Protein AF-0000000066988665 (afdb_homodimer)

Secondary structure (DSSP, 8-state):
-EEEEEEEE-SEEEEEE-TTS--SS------------------------S-----------------TT---SS------------GGG----SS--BPPTT--TTSPPP---PSP-SSS-SS---HHHHHHHHHHHTT----------HHHHHHHHH-EEEEEE-SSS-HHHHHHHHHHHHTTS--EEEEEEE-SS--GGGTTSHHHHHHHHHHHHHH-EEEP---HHHHHIIIIIIIIIIIHHHHTT----SHHHHHHHHHHHHHHHHHHHHHHHHHHHH--TT-EEEEESGGGTTHHHHHHHH-TT-EEEEE--SPPPPHHHHTTSTTHHHHHHHHTTSSEEEESSHHHHHHHHHHHHHHH-PEEETTEEE-SS-EEEEEE------HHHHHHHHTSHHHHHHHHHHHHHTTT-EEEEEEEESSTTTTHHHHHHHHHHHHHH-GGGTTTEEEEEEEE-BSS--HHHHHHHHHHHHHHHHH-BTTB-SEEEE-S---HHHHHHHHHH-SEEEE--SSBS--HHHHHHHHH-BSSSSS-BS-EEEEETTBGGGGTTTT-SEEE-TT-HHHHHHHHHHHHHS-HHHH-/-EEEEEEEE-SEEEEEE-TTS--SS------------------------------------------TT---SS------------GGG----SS---PPTT--TTSPPP---PSP-SSS-SS---HHHHHHHHHHHTT----------HHHHHHHHH-EEEEEE-SSS-HHHHHHHHHHHHTTS--EEEEEEE-SS--GGGTTSHHHHHHHHHHHHHH-EEEP---HHHHHIIIIIIIIIIIHHHHTT----SHHHHHHHHHHHHHHHHHHHHHHHHHHHH--TT-EEEEESGGGTTHHHHHHHH-TT-EEEEE--SPPPPHHHHTTSTTHHHHHHHHTTSSEEEESSHHHHHHHHHHHHHHH-PEEETTEEE-SS-EEEEEE------HHHHHHHHTSHHHHHHHHHHHHHTTT-EEEEEEEESSTTTTHHHHHHHHHHHHHH-GGGTTTEEEEEEEE--SS--HHHHHHHHHHHHHHHHH-BTTB-SEEEE-S---HHHHHHHHHH-SEEEE--SSBS--HHHHHHHHH-BSSSSS-BS-EEEEETTBGGGGTTTT-SEEE-TT-HHHHHHHHHHHHHS-HHHH-

Organism: NCBI:txid100816

Structure (mmCIF, N/CA/C/O backbone):
data_AF-0000000066988665-model_v1
#
loop_
_entity.id
_entity.type
_entity.pdbx_description
1 polymer 'Trehalose synthase complex regulatory subunit TSL1'
#
loop_
_atom_site.group_PDB
_atom_site.id
_atom_site.type_symbol
_atom_site.label_atom_id
_atom_site.label_alt_id
_atom_site.label_comp_id
_atom_site.label_asym_id
_atom_site.label_entity_id
_atom_site.label_seq_id
_atom_site.pdbx_PDB_ins_code
_atom_site.Cartn_x
_atom_site.Cartn_y
_atom_site.Cartn_z
_atom_site.occupancy
_atom_site.B_iso_or_equiv
_atom_site.auth_seq_id
_atom_site.auth_comp_id
_atom_site.auth_asym_id
_atom_site.auth_atom_id
_atom_site.pdbx_PDB_model_num
ATOM 1 N N . MET A 1 1 ? -21.172 39.656 3.131 1 86.25 1 MET A N 1
ATOM 2 C CA . MET A 1 1 ? -20.703 38.375 2.625 1 86.25 1 MET A CA 1
ATOM 3 C C . MET A 1 1 ? -19.594 37.812 3.508 1 86.25 1 MET A C 1
ATOM 5 O O . MET A 1 1 ? -18.594 38.469 3.762 1 86.25 1 MET A O 1
ATOM 9 N N . THR A 1 2 ? -19.844 36.656 4.16 1 93.69 2 THR A N 1
ATOM 10 C CA . THR A 1 2 ? -18.875 36.031 5.047 1 93.69 2 THR A CA 1
ATOM 11 C C . THR A 1 2 ? -18.375 34.719 4.461 1 93.69 2 THR A C 1
ATOM 13 O O . THR A 1 2 ? -19.141 34 3.824 1 93.69 2 THR A O 1
ATOM 16 N N . VAL A 1 3 ? -17.125 34.531 4.539 1 97.31 3 VAL A N 1
ATOM 17 C CA . VAL A 1 3 ? -16.531 33.25 4.121 1 97.31 3 VAL A CA 1
ATOM 18 C C . VAL A 1 3 ? -16.391 32.312 5.332 1 97.31 3 VAL A C 1
ATOM 20 O O . VAL A 1 3 ? -15.727 32.688 6.312 1 97.31 3 VAL A O 1
ATOM 23 N N . PHE A 1 4 ? -17.016 31.156 5.273 1 98.44 4 PHE A N 1
ATOM 24 C CA . PHE A 1 4 ? -16.828 30.141 6.293 1 98.44 4 PHE A CA 1
ATOM 25 C C . PHE A 1 4 ? -15.625 29.266 5.973 1 98.44 4 PHE A C 1
ATOM 27 O O . PHE A 1 4 ? -15.523 28.703 4.875 1 98.44 4 PHE A O 1
ATOM 34 N N . ILE A 1 5 ? -14.688 29.125 6.867 1 98.38 5 ILE A N 1
ATOM 35 C CA . ILE A 1 5 ? -13.547 28.219 6.742 1 98.38 5 ILE A CA 1
ATOM 36 C C . ILE A 1 5 ? -13.688 27.078 7.738 1 98.38 5 ILE A C 1
ATOM 38 O O . ILE A 1 5 ? -13.445 27.25 8.938 1 98.38 5 ILE A O 1
ATOM 42 N N . ALA A 1 6 ? -14.047 25.953 7.211 1 98.75 6 ALA A N 1
ATOM 43 C CA . ALA A 1 6 ? -14.258 24.781 8.07 1 98.75 6 ALA A CA 1
ATOM 44 C C . ALA A 1 6 ? -13.016 23.906 8.109 1 98.75 6 ALA A C 1
ATOM 46 O O . ALA A 1 6 ? -12.516 23.469 7.066 1 98.75 6 ALA A O 1
ATOM 47 N N . SER A 1 7 ? -12.492 23.641 9.219 1 97.88 7 SER A N 1
ATOM 48 C CA . SER A 1 7 ? -11.383 22.734 9.508 1 97.88 7 SER A CA 1
ATOM 49 C C . SER A 1 7 ? -11.617 21.984 10.82 1 97.88 7 SER A C 1
ATOM 51 O O . SER A 1 7 ? -12.32 22.469 11.703 1 97.88 7 SER A O 1
ATOM 53 N N . LEU A 1 8 ? -11.039 20.797 10.898 1 97.38 8 LEU A N 1
ATOM 54 C CA . LEU A 1 8 ? -11.344 19.969 12.055 1 97.38 8 LEU A CA 1
ATOM 55 C C . LEU A 1 8 ? -11.102 20.719 13.352 1 97.38 8 LEU A C 1
ATOM 57 O O . LEU A 1 8 ? -11.93 20.688 14.266 1 97.38 8 LEU A O 1
ATOM 61 N N . PHE A 1 9 ? -9.984 21.422 13.406 1 95.81 9 PHE A N 1
ATOM 62 C CA . PHE A 1 9 ? -9.625 22.141 14.617 1 95.81 9 PHE A CA 1
ATOM 63 C C . PHE A 1 9 ? -9.68 23.656 14.383 1 95.81 9 PHE A C 1
ATOM 65 O O . PHE A 1 9 ? -9.25 24.141 13.336 1 95.81 9 PHE A O 1
ATOM 72 N N . LEU A 1 10 ? -10.211 24.328 15.375 1 96.69 10 LEU A N 1
ATOM 73 C CA . LEU A 1 10 ? -10.148 25.781 15.375 1 96.69 10 LEU A CA 1
ATOM 74 C C . LEU A 1 10 ? -8.719 26.266 15.617 1 96.69 10 LEU A C 1
ATOM 76 O O . LEU A 1 10 ? -7.918 25.562 16.234 1 96.69 10 LEU A O 1
ATOM 80 N N . PRO A 1 11 ? -8.422 27.422 15.109 1 94.31 11 PRO A N 1
ATOM 81 C CA . PRO A 1 11 ? -7.09 28 15.352 1 94.31 11 PRO A CA 1
ATOM 82 C C . PRO A 1 11 ? -6.816 28.266 16.828 1 94.31 11 PRO A C 1
ATOM 84 O O . PRO A 1 11 ? -5.66 28.406 17.234 1 94.31 11 PRO A O 1
ATOM 87 N N . LYS A 1 12 ? -7.867 28.375 17.641 1 94.75 12 LYS A N 1
ATOM 88 C CA . LYS A 1 12 ? -7.719 28.641 19.078 1 94.75 12 LYS A CA 1
ATOM 89 C C . LYS A 1 12 ? -8.422 27.562 19.906 1 94.75 12 LYS A C 1
ATOM 91 O O . LYS A 1 12 ? -9.258 26.828 19.391 1 94.75 12 LYS A O 1
ATOM 96 N N . THR A 1 13 ? -7.945 27.453 21.141 1 94.12 13 THR A N 1
ATOM 97 C CA . THR A 1 13 ? -8.523 26.531 22.109 1 94.12 13 THR A CA 1
ATOM 98 C C . THR A 1 13 ? -8.578 27.156 23.5 1 94.12 13 THR A C 1
ATOM 100 O O . THR A 1 13 ? -8.477 28.375 23.625 1 94.12 13 THR A O 1
ATOM 103 N N . ILE A 1 14 ? -8.938 26.344 24.516 1 94.25 14 ILE A N 1
ATOM 104 C CA . ILE A 1 14 ? -9.172 26.875 25.859 1 94.25 14 ILE A CA 1
ATOM 105 C C . ILE A 1 14 ? -8.117 26.344 26.812 1 94.25 14 ILE A C 1
ATOM 107 O O . ILE A 1 14 ? -7.766 25.172 26.781 1 94.25 14 ILE A O 1
ATOM 111 N N . HIS A 1 15 ? -7.613 27.188 27.578 1 92.75 15 HIS A N 1
ATOM 112 C CA . HIS A 1 15 ? -6.758 26.859 28.703 1 92.75 15 HIS A CA 1
ATOM 113 C C . HIS A 1 15 ? -7.469 27.109 30.031 1 92.75 15 HIS A C 1
ATOM 115 O O . HIS A 1 15 ? -7.887 28.234 30.312 1 92.75 15 HIS A O 1
ATOM 121 N N . PHE A 1 16 ? -7.621 26.094 30.875 1 92.81 16 PHE A N 1
ATOM 122 C CA . PHE A 1 16 ? -8.266 26.234 32.156 1 92.81 16 PHE A CA 1
ATOM 123 C C . PHE A 1 16 ? -7.227 26.422 33.281 1 92.81 16 PHE A C 1
ATOM 125 O O . PHE A 1 16 ? -6.199 25.734 33.281 1 92.81 16 PHE A O 1
ATOM 132 N N . THR A 1 17 ? -7.461 27.312 34.062 1 89.94 17 THR A N 1
ATOM 133 C CA . THR A 1 17 ? -6.633 27.516 35.25 1 89.94 17 THR A CA 1
ATOM 134 C C . THR A 1 17 ? -7.207 26.75 36.438 1 89.94 17 THR A C 1
ATOM 136 O O . THR A 1 17 ? -8.242 27.125 37 1 89.94 17 THR A O 1
ATOM 139 N N . LEU A 1 18 ? -6.664 25.672 36.875 1 83.06 18 LEU A N 1
ATOM 140 C CA . LEU A 1 18 ? -7.191 24.812 37.938 1 83.06 18 LEU A CA 1
ATOM 141 C C . LEU A 1 18 ? -6.633 25.234 39.281 1 83.06 18 LEU A C 1
ATOM 143 O O . LEU A 1 18 ? -5.516 25.766 39.375 1 83.06 18 LEU A O 1
ATOM 147 N N . PRO A 1 19 ? -7.598 25.109 40.438 1 69.06 19 PRO A N 1
ATOM 148 C CA . PRO A 1 19 ? -7.141 25.422 41.781 1 69.06 19 PRO A CA 1
ATOM 149 C C . PRO A 1 19 ? -6 24.531 42.25 1 69.06 19 PRO A C 1
ATOM 151 O O . PRO A 1 19 ? -5.988 23.328 41.938 1 69.06 19 PRO A O 1
ATOM 154 N N . GLY A 1 20 ? -4.836 25.125 42.938 1 56.03 20 GLY A N 1
ATOM 155 C CA . GLY A 1 20 ? -3.658 24.484 43.469 1 56.03 20 GLY A CA 1
ATOM 156 C C . GLY A 1 20 ? -2.5 24.406 42.5 1 56.03 20 GLY A C 1
ATOM 157 O O . GLY A 1 20 ? -1.466 23.797 42.812 1 56.03 20 GLY A O 1
ATOM 158 N N . THR A 1 21 ? -2.922 24.484 41.344 1 47.75 21 THR A N 1
ATOM 159 C CA . THR A 1 21 ? -1.759 24.547 40.469 1 47.75 21 THR A CA 1
ATOM 160 C C . THR A 1 21 ? -0.977 25.844 40.656 1 47.75 21 THR A C 1
ATOM 162 O O . THR A 1 21 ? -1.513 26.938 40.469 1 47.75 21 THR A O 1
ATOM 165 N N . PRO A 1 22 ? 0.001 25.969 41.656 1 39.56 22 PRO A N 1
ATOM 166 C CA . PRO A 1 22 ? 0.721 27.219 41.938 1 39.56 22 PRO A CA 1
ATOM 167 C C . PRO A 1 22 ? 0.863 28.109 40.688 1 39.56 22 PRO A C 1
ATOM 169 O O . PRO A 1 22 ? 0.991 27.594 39.562 1 39.56 22 PRO A O 1
ATOM 172 N N . PRO A 1 23 ? 0.175 29.312 40.906 1 34.97 23 PRO A N 1
ATOM 173 C CA . PRO A 1 23 ? 0.442 30.234 39.781 1 34.97 23 PRO A CA 1
ATOM 174 C C . PRO A 1 23 ? 1.88 30.141 39.281 1 34.97 23 PRO A C 1
ATOM 176 O O . PRO A 1 23 ? 2.816 30.078 40.094 1 34.97 23 PRO A O 1
ATOM 179 N N . ARG A 1 24 ? 2.141 29.578 38.312 1 34.78 24 ARG A N 1
ATOM 180 C CA . ARG A 1 24 ? 3.523 29.391 37.906 1 34.78 24 ARG A CA 1
ATOM 181 C C . ARG A 1 24 ? 4.301 30.703 37.969 1 34.78 24 ARG A C 1
ATOM 183 O O . ARG A 1 24 ? 5.43 30.797 37.5 1 34.78 24 ARG A O 1
ATOM 190 N N . GLY A 1 25 ? 3.527 31.922 38.25 1 29.92 25 GLY A N 1
ATOM 191 C CA . GLY A 1 25 ? 4.344 33.125 38.156 1 29.92 25 GLY A CA 1
ATOM 192 C C . GLY A 1 25 ? 5.355 33.25 39.281 1 29.92 25 GLY A C 1
ATOM 193 O O . GLY A 1 25 ? 6.523 33.562 39.031 1 29.92 25 GLY A O 1
ATOM 194 N N . SER A 1 26 ? 4.836 33.656 40.531 1 26.56 26 SER A N 1
ATOM 195 C CA . SER A 1 26 ? 5.566 34.469 41.5 1 26.56 26 SER A CA 1
ATOM 196 C C . SER A 1 26 ? 6.625 33.656 42.219 1 26.56 26 SER A C 1
ATOM 198 O O . SER A 1 26 ? 6.324 32.969 43.219 1 26.56 26 SER A O 1
ATOM 200 N N . LEU A 1 27 ? 7.297 32.812 41.594 1 26.33 27 LEU A N 1
ATOM 201 C CA . LEU A 1 27 ? 8.438 32.406 42.406 1 26.33 27 LEU A CA 1
ATOM 202 C C . LEU A 1 27 ? 9.133 33.625 43.031 1 26.33 27 LEU A C 1
ATOM 204 O O . LEU A 1 27 ? 9.625 34.5 42.281 1 26.33 27 LEU A O 1
ATOM 208 N N . SER A 1 28 ? 8.617 34.156 44.188 1 23.98 28 SER A N 1
ATOM 209 C CA . SER A 1 28 ? 9.32 35.062 45.125 1 23.98 28 SER A CA 1
ATOM 210 C C . SER A 1 28 ? 10.789 34.656 45.25 1 23.98 28 SER A C 1
ATOM 212 O O . SER A 1 28 ? 11.102 33.469 45.375 1 23.98 28 SER A O 1
ATOM 214 N N . GLU A 1 29 ? 11.664 35.469 44.75 1 23.88 29 GLU A N 1
ATOM 215 C CA . GLU A 1 29 ? 13.094 35.469 45.031 1 23.88 29 GLU A CA 1
ATOM 216 C C . GLU A 1 29 ? 13.367 35.312 46.531 1 23.88 29 GLU A C 1
ATOM 218 O O . GLU A 1 29 ? 13.18 36.25 47.281 1 23.88 29 GLU A O 1
ATOM 223 N N . LYS A 1 30 ? 12.844 34.188 47.188 1 27.2 30 LYS A N 1
ATOM 224 C CA . LYS A 1 30 ? 13.328 34.125 48.562 1 27.2 30 LYS A CA 1
ATOM 225 C C . LYS A 1 30 ? 14.781 34.594 48.656 1 27.2 30 LYS A C 1
ATOM 227 O O . LYS A 1 30 ? 15.664 33.969 48.031 1 27.2 30 LYS A O 1
ATOM 232 N N . LYS A 1 31 ? 14.938 35.906 48.938 1 24.86 31 LYS A N 1
ATOM 233 C CA . LYS A 1 31 ? 16.188 36.5 49.406 1 24.86 31 LYS A CA 1
ATOM 234 C C . LYS A 1 31 ? 16.812 35.656 50.531 1 24.86 31 LYS A C 1
ATOM 236 O O . LYS A 1 31 ? 16.203 35.469 51.594 1 24.86 31 LYS A O 1
ATOM 241 N N . GLN A 1 32 ? 17.453 34.562 50.156 1 25.77 32 GLN A N 1
ATOM 242 C CA . GLN A 1 32 ? 18.188 33.781 51.125 1 25.77 32 GLN A CA 1
ATOM 243 C C . GLN A 1 32 ? 18.922 34.688 52.125 1 25.77 32 GLN A C 1
ATOM 245 O O . GLN A 1 32 ? 19.625 35.625 51.719 1 25.77 32 GLN A O 1
ATOM 250 N N . PRO A 1 33 ? 18.312 34.906 53.281 1 24.8 33 PRO A N 1
ATOM 251 C CA . PRO A 1 33 ? 18.859 35.75 54.344 1 24.8 33 PRO A CA 1
ATOM 252 C C . PRO A 1 33 ? 20.359 35.562 54.562 1 24.8 33 PRO A C 1
ATOM 254 O O . PRO A 1 33 ? 20.906 34.5 54.188 1 24.8 33 PRO A O 1
ATOM 257 N N . PRO A 1 34 ? 21.094 36.688 54.719 1 23.12 34 PRO A N 1
ATOM 258 C CA . PRO A 1 34 ? 22.547 36.656 54.844 1 23.12 34 PRO A CA 1
ATOM 259 C C . PRO A 1 34 ? 23.016 35.719 55.969 1 23.12 34 PRO A C 1
ATOM 261 O O . PRO A 1 34 ? 22.578 35.875 57.125 1 23.12 34 PRO A O 1
ATOM 264 N N . VAL A 1 35 ? 22.734 34.438 55.812 1 26.5 35 VAL A N 1
ATOM 265 C CA . VAL A 1 35 ? 23.109 33.5 56.844 1 26.5 35 VAL A CA 1
ATOM 266 C C . VAL A 1 35 ? 24.422 33.938 57.5 1 26.5 35 VAL A C 1
ATOM 268 O O . VAL A 1 35 ? 25.422 34.156 56.812 1 26.5 35 VAL A O 1
ATOM 271 N N . GLY A 1 36 ? 24.188 34.594 58.656 1 21 36 GLY A N 1
ATOM 272 C CA . GLY A 1 36 ? 25.156 35.125 59.594 1 21 36 GLY A CA 1
ATOM 273 C C . GLY A 1 36 ? 26.328 34.188 59.844 1 21 36 GLY A C 1
ATOM 274 O O . GLY A 1 36 ? 26.25 33 59.562 1 21 36 GLY A O 1
ATOM 275 N N . LYS A 1 37 ? 27.453 34.844 60.156 1 24.47 37 LYS A N 1
ATOM 276 C CA . LYS A 1 37 ? 28.828 34.406 60.344 1 24.47 37 LYS A CA 1
ATOM 277 C C . LYS A 1 37 ? 28.953 33.344 61.406 1 24.47 37 LYS A C 1
ATOM 279 O O . LYS A 1 37 ? 29.312 33.656 62.562 1 24.47 37 LYS A O 1
ATOM 284 N N . PRO A 1 38 ? 27.969 32.312 61.344 1 22.62 38 PRO A N 1
ATOM 285 C CA . PRO A 1 38 ? 28.016 31.688 62.688 1 22.62 38 PRO A CA 1
ATOM 286 C C . PRO A 1 38 ? 29.453 31.453 63.156 1 22.62 38 PRO A C 1
ATOM 288 O O . PRO A 1 38 ? 30.375 31.344 62.344 1 22.62 38 PRO A O 1
ATOM 291 N N . ALA A 1 39 ? 29.531 31.578 64.5 1 23.05 39 ALA A N 1
ATOM 292 C CA . ALA A 1 39 ? 30.594 31.719 65.5 1 23.05 39 ALA A CA 1
ATOM 293 C C . ALA A 1 39 ? 31.531 30.516 65.438 1 23.05 39 ALA A C 1
ATOM 295 O O . ALA A 1 39 ? 31.141 29.422 65.062 1 23.05 39 ALA A O 1
ATOM 296 N N . PRO A 1 40 ? 32.719 30.797 65.938 1 21.88 40 PRO A N 1
ATOM 297 C CA . PRO A 1 40 ? 34 30.078 65.875 1 21.88 40 PRO A CA 1
ATOM 298 C C . PRO A 1 40 ? 33.938 28.719 66.562 1 21.88 40 PRO A C 1
ATOM 300 O O . PRO A 1 40 ? 33.562 28.609 67.688 1 21.88 40 PRO A O 1
ATOM 303 N N . LEU A 1 41 ? 33.156 27.812 65.875 1 23.55 41 LEU A N 1
ATOM 304 C CA . LEU A 1 41 ? 33 26.5 66.438 1 23.55 41 LEU A CA 1
ATOM 305 C C . LEU A 1 41 ? 34.312 26.047 67.125 1 23.55 41 LEU A C 1
ATOM 307 O O . LEU A 1 41 ? 35.375 26.078 66.5 1 23.55 41 LEU A O 1
ATOM 311 N N . GLU A 1 42 ? 34.156 26.156 68.375 1 20.78 42 GLU A N 1
ATOM 312 C CA . GLU A 1 42 ? 35.156 25.844 69.438 1 20.78 42 GLU A CA 1
ATOM 313 C C . GLU A 1 42 ? 35.844 24.516 69.125 1 20.78 42 GLU A C 1
ATOM 315 O O . GLU A 1 42 ? 35.25 23.594 68.562 1 20.78 42 GLU A O 1
ATOM 320 N N . ARG A 1 43 ? 37.125 24.453 69.438 1 21.89 43 ARG A N 1
ATOM 321 C CA . ARG A 1 43 ? 38.375 23.75 69.188 1 21.89 43 ARG A CA 1
ATOM 322 C C . ARG A 1 43 ? 38.312 22.328 69.75 1 21.89 43 ARG A C 1
ATOM 324 O O . ARG A 1 43 ? 39.312 21.828 70.25 1 21.89 43 ARG A O 1
ATOM 331 N N . GLN A 1 44 ? 37 21.734 69.875 1 22.3 44 GLN A N 1
ATOM 332 C CA . GLN A 1 44 ? 37.188 20.688 70.875 1 22.3 44 GLN A CA 1
ATOM 333 C C . GLN A 1 44 ? 38.438 19.844 70.5 1 22.3 44 GLN A C 1
ATOM 335 O O . GLN A 1 44 ? 38.75 19.672 69.312 1 22.3 44 GLN A O 1
ATOM 340 N N . PRO A 1 45 ? 39 19.141 71.562 1 21.16 45 PRO A N 1
ATOM 341 C CA . PRO A 1 45 ? 40.344 18.641 71.875 1 21.16 45 PRO A CA 1
ATOM 342 C C . PRO A 1 45 ? 40.781 17.484 71 1 21.16 45 PRO A C 1
ATOM 344 O O . PRO A 1 45 ? 39.938 16.828 70.375 1 21.16 45 PRO A O 1
ATOM 347 N N . SER A 1 46 ? 42.094 17.188 70.875 1 21.19 46 SER A N 1
ATOM 348 C CA . SER A 1 46 ? 43.156 16.672 70.062 1 21.19 46 SER A CA 1
ATOM 349 C C . SER A 1 46 ? 43.125 15.148 70 1 21.19 46 SER A C 1
ATOM 351 O O . SER A 1 46 ? 44.031 14.531 69.438 1 21.19 46 SER A O 1
ATOM 353 N N . LEU A 1 47 ? 42.219 14.391 70.562 1 20.23 47 LEU A N 1
ATOM 354 C CA . LEU A 1 47 ? 42.938 13.227 71.062 1 20.23 47 LEU A CA 1
ATOM 355 C C . LEU A 1 47 ? 43.688 12.539 69.938 1 20.23 47 LEU A C 1
ATOM 357 O O . LEU A 1 47 ? 44.875 12.227 70.062 1 20.23 47 LEU A O 1
ATOM 361 N N . PHE A 1 48 ? 43.562 11.062 69.625 1 23.62 48 PHE A N 1
ATOM 362 C CA . PHE A 1 48 ? 44.844 10.422 69.25 1 23.62 48 PHE A CA 1
ATOM 363 C C . PHE A 1 48 ? 45.375 11 67.938 1 23.62 48 PHE A C 1
ATOM 365 O O . PHE A 1 48 ? 44.688 11.742 67.25 1 23.62 48 PHE A O 1
ATOM 372 N N . GLU A 1 49 ? 46.094 10.234 67.125 1 21.06 49 GLU A N 1
ATOM 373 C CA . GLU A 1 49 ? 47.094 9.391 66.5 1 21.06 49 GLU A CA 1
ATOM 374 C C . GLU A 1 49 ? 46.875 9.312 65 1 21.06 49 GLU A C 1
ATOM 376 O O . GLU A 1 49 ? 47.812 9.336 64.188 1 21.06 49 GLU A O 1
ATOM 381 N N . PRO A 1 50 ? 45.969 8.344 64.5 1 23.03 50 PRO A N 1
ATOM 382 C CA . PRO A 1 50 ? 46.219 7.852 63.125 1 23.03 50 PRO A CA 1
ATOM 383 C C . PRO A 1 50 ? 46.094 8.953 62.062 1 23.03 50 PRO A C 1
ATOM 385 O O . PRO A 1 50 ? 45.094 9.688 62.062 1 23.03 50 PRO A O 1
ATOM 388 N N . LYS A 1 51 ? 47.156 9.359 61.406 1 21.89 51 LYS A N 1
ATOM 389 C CA . LYS A 1 51 ? 47.562 10.617 60.812 1 21.89 51 LYS A CA 1
ATOM 390 C C . LYS A 1 51 ? 46.625 10.984 59.656 1 21.89 51 LYS A C 1
ATOM 392 O O . LYS A 1 51 ? 46.062 10.102 59 1 21.89 51 LYS A O 1
ATOM 397 N N . ASN A 1 52 ? 46.312 12.219 59.438 1 21.88 52 ASN A N 1
ATOM 398 C CA . ASN A 1 52 ? 45.469 13.195 58.75 1 21.88 52 ASN A CA 1
ATOM 399 C C . ASN A 1 52 ? 45.781 13.195 57.25 1 21.88 52 ASN A C 1
ATOM 401 O O . ASN A 1 52 ? 46.406 14.133 56.719 1 21.88 52 ASN A O 1
ATOM 405 N N . ILE A 1 53 ? 46.188 12 56.594 1 24.3 53 ILE A N 1
ATOM 406 C CA . ILE A 1 53 ? 46.812 12.289 55.312 1 24.3 53 ILE A CA 1
ATOM 407 C C . ILE A 1 53 ? 45.844 13.047 54.406 1 24.3 53 ILE A C 1
ATOM 409 O O . ILE A 1 53 ? 44.719 12.57 54.156 1 24.3 53 ILE A O 1
ATOM 413 N N . THR A 1 54 ? 45.906 14.352 54.375 1 24.06 54 THR A N 1
ATOM 414 C CA . THR A 1 54 ? 45.031 15.367 53.781 1 24.06 54 THR A CA 1
ATOM 415 C C . THR A 1 54 ? 44.906 15.133 52.281 1 24.06 54 THR A C 1
ATOM 417 O O . THR A 1 54 ? 45.875 15.203 51.531 1 24.06 54 THR A O 1
ATOM 420 N N . PRO A 1 55 ? 44 14.172 51.938 1 23.38 55 PRO A N 1
ATOM 421 C CA . PRO A 1 55 ? 43.875 13.734 50.531 1 23.38 55 PRO A CA 1
ATOM 422 C C . PRO A 1 55 ? 43.844 14.898 49.562 1 23.38 55 PRO A C 1
ATOM 424 O O . PRO A 1 55 ? 43.438 16 49.938 1 23.38 55 PRO A O 1
ATOM 427 N N . PRO A 1 56 ? 44.625 14.766 48.406 1 23.38 56 PRO A N 1
ATOM 428 C CA . PRO A 1 56 ? 44.844 15.859 47.469 1 23.38 56 PRO A CA 1
ATOM 429 C C . PRO A 1 56 ? 43.531 16.484 46.969 1 23.38 56 PRO A C 1
ATOM 431 O O . PRO A 1 56 ? 42.5 15.82 47 1 23.38 56 PRO A O 1
ATOM 434 N N . GLN A 1 57 ? 43.344 17.766 47.219 1 23.05 57 GLN A N 1
ATOM 435 C CA . GLN A 1 57 ? 42.25 18.703 46.875 1 23.05 57 GLN A CA 1
ATOM 436 C C . GLN A 1 57 ? 41.875 18.625 45.406 1 23.05 57 GLN A C 1
ATOM 438 O O . GLN A 1 57 ? 42.656 19.047 44.562 1 23.05 57 GLN A O 1
ATOM 443 N N . THR A 1 58 ? 41.438 17.375 45 1 22.41 58 THR A N 1
ATOM 444 C CA . THR A 1 58 ? 41.125 17.328 43.562 1 22.41 58 THR A CA 1
ATOM 445 C C . THR A 1 58 ? 40.188 18.453 43.156 1 22.41 58 THR A C 1
ATOM 447 O O . THR A 1 58 ? 39.125 18.641 43.781 1 22.41 58 THR A O 1
ATOM 450 N N . PRO A 1 59 ? 40.719 19.516 42.531 1 23.02 59 PRO A N 1
ATOM 451 C CA . PRO A 1 59 ? 40.031 20.766 42.156 1 23.02 59 PRO A CA 1
ATOM 452 C C . PRO A 1 59 ? 38.75 20.516 41.344 1 23.02 59 PRO A C 1
ATOM 454 O O . PRO A 1 59 ? 38.844 20.062 40.219 1 23.02 59 PRO A O 1
ATOM 457 N N . THR A 1 60 ? 37.875 19.609 41.781 1 23.17 60 THR A N 1
ATOM 458 C CA . THR A 1 60 ? 36.906 19.188 40.812 1 23.17 60 THR A CA 1
ATOM 459 C C . THR A 1 60 ? 35.938 20.328 40.438 1 23.17 60 THR A C 1
ATOM 461 O O . THR A 1 60 ? 35 20.609 41.188 1 23.17 60 THR A O 1
ATOM 464 N N . GLU A 1 61 ? 36.438 21.578 40.188 1 22.97 61 GLU A N 1
ATOM 465 C CA . GLU A 1 61 ? 35.438 22.625 39.938 1 22.97 61 GLU A CA 1
ATOM 466 C C . GLU A 1 61 ? 34.469 22.188 38.844 1 22.97 61 GLU A C 1
ATOM 468 O O . GLU A 1 61 ? 34.844 21.812 37.75 1 22.97 61 GLU A O 1
ATOM 473 N N . GLU A 1 62 ? 33.375 21.625 39.25 1 24.83 62 GLU A N 1
ATOM 474 C CA . GLU A 1 62 ? 32.25 21.141 38.5 1 24.83 62 GLU A CA 1
ATOM 475 C C . GLU A 1 62 ? 31.688 22.234 37.594 1 24.83 62 GLU A C 1
ATOM 477 O O . GLU A 1 62 ? 31.141 23.219 38.062 1 24.83 62 GLU A O 1
ATOM 482 N N . ARG A 1 63 ? 32.438 22.609 36.469 1 25.47 63 ARG A N 1
ATOM 483 C CA . ARG A 1 63 ? 31.875 23.562 35.531 1 25.47 63 ARG A CA 1
ATOM 484 C C . ARG A 1 63 ? 30.438 23.219 35.188 1 25.47 63 ARG A C 1
ATOM 486 O O . ARG A 1 63 ? 30.125 22.078 34.812 1 25.47 63 ARG A O 1
ATOM 493 N N . LYS A 1 64 ? 29.578 23.969 35.75 1 25.81 64 LYS A N 1
ATOM 494 C CA . LYS A 1 64 ? 28.141 23.984 35.469 1 25.81 64 LYS A CA 1
ATOM 495 C C . LYS A 1 64 ? 27.891 23.906 33.969 1 25.81 64 LYS A C 1
ATOM 497 O O . LYS A 1 64 ? 28.172 24.859 33.219 1 25.81 64 LYS A O 1
ATOM 502 N N . ARG A 1 65 ? 28.219 22.75 33.406 1 28.2 65 ARG A N 1
ATOM 503 C CA . ARG A 1 65 ? 27.891 22.547 32 1 28.2 65 ARG A CA 1
ATOM 504 C C . ARG A 1 65 ? 26.438 22.906 31.719 1 28.2 65 ARG A C 1
ATOM 506 O O . ARG A 1 65 ? 25.531 22.219 32.188 1 28.2 65 ARG A O 1
ATOM 513 N N . SER A 1 66 ? 26.219 24.188 31.781 1 27.86 66 SER A N 1
ATOM 514 C CA . SER A 1 66 ? 24.922 24.734 31.375 1 27.86 66 SER A CA 1
ATOM 515 C C . SER A 1 66 ? 24.5 24.219 30.016 1 27.86 66 SER A C 1
ATOM 517 O O . SER A 1 66 ? 23.594 24.766 29.391 1 27.86 66 SER A O 1
ATOM 519 N N . ASP A 1 67 ? 25.484 23.469 29.438 1 29.48 67 ASP A N 1
ATOM 520 C CA . ASP A 1 67 ? 25.25 23.312 28 1 29.48 67 ASP A CA 1
ATOM 521 C C . ASP A 1 67 ? 24.016 22.453 27.719 1 29.48 67 ASP A C 1
ATOM 523 O O . ASP A 1 67 ? 23.953 21.297 28.141 1 29.48 67 ASP A O 1
ATOM 527 N N . PRO A 1 68 ? 22.859 23.188 27.453 1 32.66 68 PRO A N 1
ATOM 528 C CA . PRO A 1 68 ? 21.516 22.609 27.484 1 32.66 68 PRO A CA 1
ATOM 529 C C . PRO A 1 68 ? 21.406 21.312 26.672 1 32.66 68 PRO A C 1
ATOM 531 O O . PRO A 1 68 ? 20.406 20.594 26.781 1 32.66 68 PRO A O 1
ATOM 534 N N . PHE A 1 69 ? 22.188 21.359 25.578 1 35.53 69 PHE A N 1
ATOM 535 C CA . PHE A 1 69 ? 21.984 20.203 24.719 1 35.53 69 PHE A CA 1
ATOM 536 C C . PHE A 1 69 ? 22.844 19.031 25.172 1 35.53 69 PHE A C 1
ATOM 538 O O . PHE A 1 69 ? 23.047 18.078 24.422 1 35.53 69 PHE A O 1
ATOM 545 N N . GLU A 1 70 ? 23.562 19.156 26.359 1 33.59 70 GLU A N 1
ATOM 546 C CA . GLU A 1 70 ? 24.516 18.141 26.75 1 33.59 70 GLU A CA 1
ATOM 547 C C . GLU A 1 70 ? 23.844 16.797 26.984 1 33.59 70 GLU A C 1
ATOM 549 O O . GLU A 1 70 ? 22.797 16.719 27.625 1 33.59 70 GLU A O 1
ATOM 554 N N . ASN A 1 71 ? 24.078 15.906 26.078 1 31.31 71 ASN A N 1
ATOM 555 C CA . ASN A 1 71 ? 23.766 14.477 26.078 1 31.31 71 ASN A CA 1
ATOM 556 C C . ASN A 1 71 ? 24.312 13.797 27.344 1 31.31 71 ASN A C 1
ATOM 558 O O . ASN A 1 71 ? 25.516 13.625 27.484 1 31.31 71 ASN A O 1
ATOM 562 N N . GLU A 1 72 ? 23.969 14.016 28.656 1 28.42 72 GLU A N 1
ATOM 563 C CA . GLU A 1 72 ? 24.625 13.125 29.609 1 28.42 72 GLU A CA 1
ATOM 564 C C . GLU A 1 72 ? 24.594 11.68 29.125 1 28.42 72 GLU A C 1
ATOM 566 O O . GLU A 1 72 ? 23.812 11.328 28.234 1 28.42 72 GLU A O 1
ATOM 571 N N . ASP A 1 73 ? 25.234 10.695 29.781 1 29 73 ASP A N 1
ATOM 572 C CA . ASP A 1 73 ? 24.984 9.281 30.016 1 29 73 ASP A CA 1
ATOM 573 C C . ASP A 1 73 ? 23.5 9.031 30.328 1 29 73 ASP A C 1
ATOM 575 O O . ASP A 1 73 ? 22.875 9.828 31.016 1 29 73 ASP A O 1
ATOM 579 N N . GLY A 1 74 ? 22.406 8.422 30.094 1 29.08 74 GLY A N 1
ATOM 580 C CA . GLY A 1 74 ? 21.016 8.031 30.156 1 29.08 74 GLY A CA 1
ATOM 581 C C . GLY A 1 74 ? 20.062 9.219 30.203 1 29.08 74 GLY A C 1
ATOM 582 O O . GLY A 1 74 ? 18.859 9.047 30.422 1 29.08 74 GLY A O 1
ATOM 583 N N . ALA A 1 75 ? 20.297 10.383 30.688 1 25.14 75 ALA A N 1
ATOM 584 C CA . ALA A 1 75 ? 19.547 11.492 31.281 1 25.14 75 ALA A CA 1
ATOM 585 C C . ALA A 1 75 ? 18.859 12.336 30.203 1 25.14 75 ALA A C 1
ATOM 587 O O . ALA A 1 75 ? 19.516 12.805 29.266 1 25.14 75 ALA A O 1
ATOM 588 N N . ARG A 1 76 ? 17.594 12.219 30.047 1 28.7 76 ARG A N 1
ATOM 589 C CA . ARG A 1 76 ? 16.594 12.984 29.297 1 28.7 76 ARG A CA 1
ATOM 590 C C . ARG A 1 76 ? 16.891 14.477 29.359 1 28.7 76 ARG A C 1
ATOM 592 O O . ARG A 1 76 ? 16.969 15.055 30.438 1 28.7 76 ARG A O 1
ATOM 599 N N . ALA A 1 77 ? 17.828 15 28.656 1 29.67 77 ALA A N 1
ATOM 600 C CA . ALA A 1 77 ? 17.922 16.453 28.734 1 29.67 77 ALA A CA 1
ATOM 601 C C . ALA A 1 77 ? 16.547 17.109 28.703 1 29.67 77 ALA A C 1
ATOM 603 O O . ALA A 1 77 ? 15.828 17 27.703 1 29.67 77 ALA A O 1
ATOM 604 N N . PHE A 1 78 ? 15.938 17.078 29.844 1 28.06 78 PHE A N 1
ATOM 605 C CA . PHE A 1 78 ? 14.742 17.891 29.984 1 28.06 78 PHE A CA 1
ATOM 606 C C . PHE A 1 78 ? 15.023 19.344 29.625 1 28.06 78 PHE A C 1
ATOM 608 O O . PHE A 1 7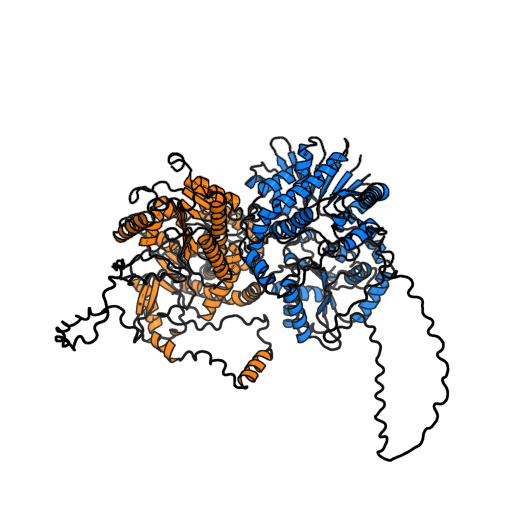8 ? 15.883 19.984 30.234 1 28.06 78 PHE A O 1
ATOM 615 N N . LEU A 1 79 ? 15.156 19.719 28.5 1 29.41 79 LEU A N 1
ATOM 616 C CA . LEU A 1 79 ? 15.047 21.172 28.328 1 29.41 79 LEU A CA 1
ATOM 617 C C . LEU A 1 79 ? 13.938 21.734 29.219 1 29.41 79 LEU A C 1
ATOM 619 O O . LEU A 1 79 ? 12.836 21.188 29.266 1 29.41 79 LEU A O 1
ATOM 623 N N . PRO A 1 80 ? 14.32 22.391 30.281 1 29.19 80 PRO A N 1
ATOM 624 C CA . PRO A 1 80 ? 13.195 22.969 31.016 1 29.19 80 PRO A CA 1
ATOM 625 C C . PRO A 1 80 ? 12.133 23.562 30.109 1 29.19 80 PRO A C 1
ATOM 627 O O . PRO A 1 80 ? 12.445 24.016 29 1 29.19 80 PRO A O 1
ATOM 630 N N . PRO A 1 81 ? 10.93 23.031 30.188 1 31.67 81 PRO A N 1
ATOM 631 C CA . PRO A 1 81 ? 9.867 23.75 29.469 1 31.67 81 PRO A CA 1
ATOM 632 C C . PRO A 1 81 ? 10.047 25.266 29.516 1 31.67 81 PRO A C 1
ATOM 634 O O . PRO A 1 81 ? 10.234 25.844 30.594 1 31.67 81 PRO A O 1
ATOM 637 N N . LEU A 1 82 ? 10.898 25.906 28.688 1 30.8 82 LEU A N 1
ATOM 638 C CA . LEU A 1 82 ? 10.898 27.359 28.75 1 30.8 82 LEU A CA 1
ATOM 639 C C . LEU A 1 82 ? 9.539 27.891 29.219 1 30.8 82 LEU A C 1
ATOM 641 O O . LEU A 1 82 ? 8.508 27.266 28.953 1 30.8 82 LEU A O 1
ATOM 645 N N . ALA A 1 83 ? 9.539 28.766 30.188 1 30.89 83 ALA A N 1
ATOM 646 C CA . ALA A 1 83 ? 8.422 29.547 30.719 1 30.89 83 ALA A CA 1
ATOM 647 C C . ALA A 1 83 ? 7.453 29.953 29.609 1 30.89 83 ALA A C 1
ATOM 649 O O . ALA A 1 83 ? 7.875 30.375 28.531 1 30.89 83 ALA A O 1
ATOM 650 N N . THR A 1 84 ? 6.293 29.344 29.547 1 33.75 84 THR A N 1
ATOM 651 C CA . THR A 1 84 ? 5.156 29.734 28.734 1 33.75 84 THR A CA 1
ATOM 652 C C . THR A 1 84 ? 5.012 31.266 28.703 1 33.75 84 THR A C 1
ATOM 654 O O . THR A 1 84 ? 4.465 31.859 29.625 1 33.75 84 THR A O 1
ATOM 657 N N . GLY A 1 85 ? 6.051 32.062 28.516 1 31.19 85 GLY A N 1
ATOM 658 C CA . GLY A 1 85 ? 5.598 33.438 28.328 1 31.19 85 GLY A CA 1
ATOM 659 C C . GLY A 1 85 ? 4.281 33.531 27.594 1 31.19 85 GLY A C 1
ATOM 660 O O . GLY A 1 85 ? 3.773 32.531 27.078 1 31.19 85 GLY A O 1
ATOM 661 N N . ASN A 1 86 ? 3.633 34.75 27.594 1 33.41 86 ASN A N 1
ATOM 662 C CA . ASN A 1 86 ? 2.359 35.062 26.953 1 33.41 86 ASN A CA 1
ATOM 663 C C . ASN A 1 86 ? 2.268 34.438 25.562 1 33.41 86 ASN A C 1
ATOM 665 O O . ASN A 1 86 ? 2.807 34.969 24.609 1 33.41 86 ASN A O 1
ATOM 669 N N . ARG A 1 87 ? 2.174 33.219 25.438 1 40.31 87 ARG A N 1
ATOM 670 C CA . ARG A 1 87 ? 2.029 32.344 24.281 1 40.31 87 ARG A CA 1
ATOM 671 C C . ARG A 1 87 ? 0.916 32.844 23.359 1 40.31 87 ARG A C 1
ATOM 673 O O . ARG A 1 87 ? 0.474 32.125 22.469 1 40.31 87 ARG A O 1
ATOM 680 N N . ASP A 1 88 ? 0.26 33.781 23.781 1 39.97 88 ASP A N 1
ATOM 681 C CA . ASP A 1 88 ? -0.917 34.156 23 1 39.97 88 ASP A CA 1
ATOM 682 C C . ASP A 1 88 ? -0.56 34.375 21.531 1 39.97 88 ASP A C 1
ATOM 684 O O . ASP A 1 88 ? -1.375 34.125 20.656 1 39.97 88 ASP A O 1
ATOM 688 N N . GLY A 1 89 ? 0.498 35.312 21.266 1 41.38 89 GLY A N 1
ATOM 689 C CA . GLY A 1 89 ? 0.736 35.75 19.906 1 41.38 89 GLY A CA 1
ATOM 690 C C . GLY A 1 89 ? 1.584 34.781 19.094 1 41.38 89 GLY A C 1
ATOM 691 O O . GLY A 1 89 ? 2.162 35.156 18.078 1 41.38 89 GLY A O 1
ATOM 692 N N . LEU A 1 90 ? 2.008 33.656 19.641 1 46.94 90 LEU A N 1
ATOM 693 C CA . LEU A 1 90 ? 3.205 33.031 19.094 1 46.94 90 LEU A CA 1
ATOM 694 C C . LEU A 1 90 ? 2.859 32.188 17.875 1 46.94 90 LEU A C 1
ATOM 696 O O . LEU A 1 90 ? 2.068 31.25 17.984 1 46.94 90 LEU A O 1
ATOM 700 N N . ARG A 1 91 ? 3.049 32.75 16.719 1 55.16 91 ARG A N 1
ATOM 701 C CA . ARG A 1 91 ? 3.062 32.125 15.406 1 55.16 91 ARG A CA 1
ATOM 702 C C . ARG A 1 91 ? 3.938 30.859 15.414 1 55.16 91 ARG A C 1
ATOM 704 O O . ARG A 1 91 ? 4.898 30.781 16.188 1 55.16 91 ARG A O 1
ATOM 711 N N . ALA A 1 92 ? 3.42 29.766 14.984 1 60.19 92 ALA A N 1
ATOM 712 C CA . ALA A 1 92 ? 4.023 28.438 15.016 1 60.19 92 ALA A CA 1
ATOM 713 C C . ALA A 1 92 ? 4.375 27.969 13.609 1 60.19 92 ALA A C 1
ATOM 715 O O . ALA A 1 92 ? 3.881 28.516 12.617 1 60.19 92 ALA A O 1
ATOM 716 N N . PRO A 1 93 ? 5.289 27.094 13.594 1 66.12 93 PRO A N 1
ATOM 717 C CA . PRO A 1 93 ? 5.57 26.453 12.305 1 66.12 93 PRO A CA 1
ATOM 718 C C . PRO A 1 93 ? 4.312 25.922 11.617 1 66.12 93 PRO A C 1
ATOM 720 O O . PRO A 1 93 ? 3.295 25.688 12.281 1 66.12 93 PRO A O 1
ATOM 723 N N . ALA A 1 94 ? 4.418 25.828 10.352 1 60.56 94 ALA A N 1
ATOM 724 C CA . ALA A 1 94 ? 3.291 25.328 9.562 1 60.56 94 ALA A CA 1
ATOM 725 C C . ALA A 1 94 ? 2.891 23.922 10.008 1 60.56 94 ALA A C 1
ATOM 727 O O . ALA A 1 94 ? 1.7 23.609 10.102 1 60.56 94 ALA A O 1
ATOM 728 N N . ASP A 1 95 ? 3.9 23.156 10.195 1 66.94 95 ASP A N 1
ATOM 729 C CA . ASP A 1 95 ? 3.605 21.797 10.641 1 66.94 95 ASP A CA 1
ATOM 730 C C . ASP A 1 95 ? 3.617 21.719 12.164 1 66.94 95 ASP A C 1
ATOM 732 O O . ASP A 1 95 ? 4.547 22.203 12.812 1 66.94 95 ASP A O 1
ATOM 736 N N . ARG A 1 96 ? 2.482 21.281 12.742 1 61.41 96 ARG A N 1
ATOM 737 C CA . ARG A 1 96 ? 2.375 21.219 14.195 1 61.41 96 ARG A CA 1
ATOM 738 C C . ARG A 1 96 ? 2.203 19.781 14.672 1 61.41 96 ARG A C 1
ATOM 740 O O . ARG A 1 96 ? 1.869 18.891 13.883 1 61.41 96 ARG A O 1
ATOM 747 N N . SER A 1 97 ? 2.588 19.547 15.906 1 60.88 97 SER A N 1
ATOM 748 C CA . SER A 1 97 ? 2.408 18.25 16.547 1 60.88 97 SER A CA 1
ATOM 749 C C . SER A 1 97 ? 0.93 17.891 16.688 1 60.88 97 SER A C 1
ATOM 751 O O . SER A 1 97 ? 0.065 18.766 16.547 1 60.88 97 SER A O 1
ATOM 753 N N . SER A 1 98 ? 0.694 16.688 16.594 1 58.62 98 SER A N 1
ATOM 754 C CA . SER A 1 98 ? -0.656 16.188 16.844 1 58.62 98 SER A CA 1
ATOM 755 C C . SER A 1 98 ? -0.702 15.312 18.094 1 58.62 98 SER A C 1
ATOM 757 O O . SER A 1 98 ? -0.763 14.086 17.984 1 58.62 98 SER A O 1
ATOM 759 N N . PRO A 1 99 ? -0.674 16.094 19.281 1 59.62 99 PRO A N 1
ATOM 760 C CA . PRO A 1 99 ? -0.712 15.273 20.5 1 59.62 99 PRO A CA 1
ATOM 761 C C . PRO A 1 99 ? -1.983 14.43 20.594 1 59.62 99 PRO A C 1
ATOM 763 O O . PRO A 1 99 ? -2.943 14.664 19.859 1 59.62 99 PRO A O 1
ATOM 766 N N . THR A 1 100 ? -1.88 13.477 21.453 1 65.88 100 THR A N 1
ATOM 767 C CA . THR A 1 100 ? -3.035 12.625 21.703 1 65.88 100 THR A CA 1
ATOM 768 C C . THR A 1 100 ? -4.219 13.453 22.203 1 65.88 100 THR A C 1
ATOM 770 O O . THR A 1 100 ? -4.07 14.266 23.125 1 65.88 100 THR A O 1
ATOM 773 N N . TRP A 1 101 ? -5.223 13.344 21.594 1 69.25 101 TRP A N 1
ATOM 774 C CA . TRP A 1 101 ? -6.445 14.062 21.953 1 69.25 101 TRP A CA 1
ATOM 775 C C . TRP A 1 101 ? -6.906 13.68 23.359 1 69.25 101 TRP A C 1
ATOM 777 O O . TRP A 1 101 ? -6.949 12.5 23.703 1 69.25 101 TRP A O 1
ATOM 787 N N . GLY A 1 102 ? -7.062 14.688 24.156 1 67.69 102 GLY A N 1
ATOM 788 C CA . GLY A 1 102 ? -7.629 14.5 25.484 1 67.69 102 GLY A CA 1
ATOM 789 C C . GLY A 1 102 ? -6.582 14.219 26.547 1 67.69 102 GLY A C 1
ATOM 790 O O . GLY A 1 102 ? -6.902 13.711 27.625 1 67.69 102 GLY A O 1
ATOM 791 N N . GLY A 1 103 ? -5.359 14.492 26.25 1 68.75 103 GLY A N 1
ATOM 792 C CA . GLY A 1 103 ? -4.34 14.125 27.219 1 68.75 103 GLY A CA 1
ATOM 793 C C . GLY A 1 103 ? -3.734 15.32 27.938 1 68.75 103 GLY A C 1
ATOM 794 O O . GLY A 1 103 ? -2.857 15.164 28.781 1 68.75 103 GLY A O 1
ATOM 795 N N . ARG A 1 104 ? -4.266 16.547 27.797 1 77.44 104 ARG A N 1
ATOM 796 C CA . ARG A 1 104 ? -3.678 17.734 28.391 1 77.44 104 ARG A CA 1
ATOM 797 C C . ARG A 1 104 ? -4.16 17.922 29.828 1 77.44 104 ARG A C 1
ATOM 799 O O . ARG A 1 104 ? -5.355 17.797 30.109 1 77.44 104 ARG A O 1
ATOM 806 N N . PRO A 1 105 ? -3.279 18.281 30.672 1 78 105 PRO A N 1
ATOM 807 C CA . PRO A 1 105 ? -3.658 18.406 32.062 1 78 105 PRO A CA 1
ATOM 808 C C . PRO A 1 105 ? -4.539 19.625 32.344 1 78 105 PRO A C 1
ATOM 810 O O . PRO A 1 105 ? -5.289 19.656 33.312 1 78 105 PRO A O 1
ATOM 813 N N . ASP A 1 106 ? -4.445 20.641 31.5 1 86.44 106 ASP A N 1
ATOM 814 C CA . ASP A 1 106 ? -5.203 21.875 31.719 1 86.44 106 ASP A CA 1
ATOM 815 C C . ASP A 1 106 ? -6.566 21.797 31.031 1 86.44 106 ASP A C 1
ATOM 817 O O . ASP A 1 106 ? -7.266 22.812 30.922 1 86.44 106 ASP A O 1
ATOM 821 N N . GLN A 1 107 ? -6.879 20.672 30.562 1 89.62 107 GLN A N 1
ATOM 822 C CA . GLN A 1 107 ? -8.156 20.453 29.875 1 89.62 107 GLN A CA 1
ATOM 823 C C . GLN A 1 107 ? -8.836 19.188 30.375 1 89.62 107 GLN A C 1
ATOM 825 O O . GLN A 1 107 ? -8.195 18.328 30.984 1 89.62 107 GLN A O 1
ATOM 830 N N . PRO A 1 108 ? -10.141 19.094 30.141 1 88.06 108 PRO A N 1
ATOM 831 C CA . PRO A 1 108 ? -10.844 17.891 30.609 1 88.06 108 PRO A CA 1
ATOM 832 C C . PRO A 1 108 ? -10.352 16.625 29.938 1 88.06 108 PRO A C 1
ATOM 834 O O . PRO A 1 108 ? -9.859 16.672 28.797 1 88.06 108 PRO A O 1
ATOM 837 N N . MET A 1 109 ? -10.555 15.531 30.672 1 86.19 109 MET A N 1
ATOM 838 C CA . MET A 1 109 ? -10.211 14.227 30.125 1 86.19 109 MET A CA 1
ATOM 839 C C . MET A 1 109 ? -11.359 13.68 29.281 1 86.19 109 MET A C 1
ATOM 841 O O . MET A 1 109 ? -12.523 13.906 29.594 1 86.19 109 MET A O 1
ATOM 845 N N . SER A 1 110 ? -10.945 12.969 28.297 1 87.06 110 SER A N 1
ATOM 846 C CA . SER A 1 110 ? -11.938 12.375 27.391 1 87.06 110 SER A CA 1
ATOM 847 C C . SER A 1 110 ? -12.797 11.352 28.125 1 87.06 110 SER A C 1
ATOM 849 O O . SER A 1 110 ? -12.297 10.57 28.938 1 87.06 110 SER A O 1
ATOM 851 N N . ARG A 1 111 ? -14.031 11.305 27.812 1 83.25 111 ARG A N 1
ATOM 852 C CA . ARG A 1 111 ? -14.953 10.32 28.375 1 83.25 111 ARG A CA 1
ATOM 853 C C . ARG A 1 111 ? -15.242 9.211 27.375 1 83.25 111 ARG A C 1
ATOM 855 O O . ARG A 1 111 ? -16.172 8.422 27.562 1 83.25 111 ARG A O 1
ATOM 862 N N . ALA A 1 112 ? -14.516 9.281 26.328 1 80.62 112 ALA A N 1
ATOM 863 C CA . ALA A 1 112 ? -14.688 8.234 25.328 1 80.62 112 ALA A CA 1
ATOM 864 C C . ALA A 1 112 ? -14.203 6.887 25.859 1 80.62 112 ALA A C 1
ATOM 866 O O . ALA A 1 112 ? -13.172 6.812 26.531 1 80.62 112 ALA A O 1
ATOM 867 N N . ASN A 1 113 ? -14.984 5.766 26.094 1 63.44 113 ASN A N 1
ATOM 868 C CA . ASN A 1 113 ? -14.578 4.43 26.516 1 63.44 113 ASN A CA 1
ATOM 869 C C . ASN A 1 113 ? -13.914 3.66 25.375 1 63.44 113 ASN A C 1
ATOM 871 O O . ASN A 1 113 ? -14.594 3.055 24.547 1 63.44 113 ASN A O 1
ATOM 875 N N . SER A 1 114 ? -12.883 4.09 24.891 1 55.97 114 SER A N 1
ATOM 876 C CA . SER A 1 114 ? -12.273 3.498 23.719 1 55.97 114 SER A CA 1
ATOM 877 C C . SER A 1 114 ? -11.273 2.41 24.094 1 55.97 114 SER A C 1
ATOM 879 O O . SER A 1 114 ? -10.688 2.447 25.172 1 55.97 114 SER A O 1
ATOM 881 N N . PRO A 1 115 ? -10.992 1.151 23.344 1 51.03 115 PRO A N 1
ATOM 882 C CA . PRO A 1 115 ? -11.148 0.699 21.969 1 51.03 115 PRO A CA 1
ATOM 883 C C . PRO A 1 115 ? -12.469 -0.026 21.719 1 51.03 115 PRO A C 1
ATOM 885 O O . PRO A 1 115 ? -13.102 -0.493 22.672 1 51.03 115 PRO A O 1
ATOM 888 N N . PRO A 1 116 ? -12.992 0 20.469 1 52.16 116 PRO A N 1
ATOM 889 C CA . PRO A 1 116 ? -14.133 -0.842 20.125 1 52.16 116 PRO A CA 1
ATOM 890 C C . PRO A 1 116 ? -13.938 -2.303 20.516 1 52.16 116 PRO A C 1
ATOM 892 O O . PRO A 1 116 ? -12.797 -2.775 20.609 1 52.16 116 PRO A O 1
ATOM 895 N N . PRO A 1 117 ? -14.977 -2.908 21.172 1 45.75 117 PRO A N 1
ATOM 896 C CA . PRO A 1 117 ? -14.797 -4.32 21.516 1 45.75 117 PRO A CA 1
ATOM 897 C C . PRO A 1 117 ? -14.18 -5.129 20.375 1 45.75 117 PRO A C 1
ATOM 899 O O . PRO A 1 117 ? -14.391 -4.805 19.203 1 45.75 117 PRO A O 1
ATOM 902 N N . PRO A 1 118 ? -13.164 -5.719 20.75 1 43.31 118 PRO A N 1
ATOM 903 C CA . PRO A 1 118 ? -12.5 -6.516 19.703 1 43.31 118 PRO A CA 1
ATOM 904 C C . PRO A 1 118 ? -13.492 -7.262 18.812 1 43.31 118 PRO A C 1
ATOM 906 O O . PRO A 1 118 ? -13.109 -7.754 17.75 1 43.31 118 PRO A O 1
ATOM 909 N N . SER A 1 119 ? -14.531 -7.926 19.453 1 41.41 119 SER A N 1
ATOM 910 C CA . SER A 1 119 ? -15.438 -8.742 18.641 1 41.41 119 SER A CA 1
ATOM 911 C C . SER A 1 119 ? -16.359 -7.875 17.797 1 41.41 119 SER A C 1
ATOM 913 O O . SER A 1 119 ? -16.859 -6.844 18.266 1 41.41 119 SER A O 1
ATOM 915 N N . LEU A 1 120 ? -16.219 -8.055 16.594 1 42.59 120 LEU A N 1
ATOM 916 C CA . LEU A 1 120 ? -17.219 -7.449 15.711 1 42.59 120 LEU A CA 1
ATOM 917 C C . LEU A 1 120 ? -18.594 -7.5 16.344 1 42.59 120 LEU A C 1
ATOM 919 O O . LEU A 1 120 ? -19.562 -6.961 15.789 1 42.59 120 LEU A O 1
ATOM 923 N N . LEU A 1 121 ? -18.938 -8.633 17.094 1 35.88 121 LEU A N 1
ATOM 924 C CA . LEU A 1 121 ? -20.266 -8.859 17.656 1 35.88 121 LEU A CA 1
ATOM 925 C C . LEU A 1 121 ? -20.5 -8.008 18.891 1 35.88 121 LEU A C 1
ATOM 927 O O . LEU A 1 121 ? -19.719 -8.078 19.844 1 35.88 121 LEU A O 1
ATOM 931 N N . GLU A 1 122 ? -21.031 -6.926 18.812 1 37.44 122 GLU A N 1
ATOM 932 C CA . GLU A 1 122 ? -21.484 -6.164 19.969 1 37.44 122 GLU A CA 1
ATOM 933 C C . GLU A 1 122 ? -21.953 -7.086 21.094 1 37.44 122 GLU A C 1
ATOM 935 O O . GLU A 1 122 ? -21.828 -6.754 22.266 1 37.44 122 GLU A O 1
ATOM 940 N N . ASN A 1 123 ? -22.969 -7.996 20.719 1 33.03 123 ASN A N 1
ATOM 941 C CA . ASN A 1 123 ? -23.828 -8.461 21.812 1 33.03 123 ASN A CA 1
ATOM 942 C C . ASN A 1 123 ? -23.109 -9.469 22.703 1 33.03 123 ASN A C 1
ATOM 944 O O . ASN A 1 123 ? -23.688 -9.984 23.656 1 33.03 123 ASN A O 1
ATOM 948 N N . GLY A 1 124 ? -22.422 -10.516 22.125 1 31.94 124 GLY A N 1
ATOM 949 C CA . GLY A 1 124 ? -22.328 -11.664 23.016 1 31.94 124 GLY A CA 1
ATOM 950 C C . GLY A 1 124 ? -21.328 -11.469 24.141 1 31.94 124 GLY A C 1
ATOM 951 O O . GLY A 1 124 ? -20.219 -10.969 23.922 1 31.94 124 GLY A O 1
ATOM 952 N N . ARG A 1 125 ? -21.781 -11.273 25.422 1 33.16 125 ARG A N 1
ATOM 953 C CA . ARG A 1 125 ? -21.125 -11.32 26.719 1 33.16 125 ARG A CA 1
ATOM 954 C C . ARG A 1 125 ? -20.094 -12.445 26.781 1 33.16 125 ARG A C 1
ATOM 956 O O . ARG A 1 125 ? -20.453 -13.617 26.859 1 33.16 125 ARG A O 1
ATOM 963 N N . SER A 1 126 ? -19.094 -12.492 26.047 1 32.31 126 SER A N 1
ATOM 964 C CA . SER A 1 126 ? -18.188 -13.602 26.328 1 32.31 126 SER A CA 1
ATOM 965 C C . SER A 1 126 ? -17.922 -13.734 27.828 1 32.31 126 SER A C 1
ATOM 967 O O . SER A 1 126 ? -17.859 -12.727 28.531 1 32.31 126 SER A O 1
ATOM 969 N N . PRO A 1 127 ? -18.031 -14.898 28.344 1 34.25 127 PRO A N 1
ATOM 970 C CA . PRO A 1 127 ? -17.875 -15.273 29.766 1 34.25 127 PRO A CA 1
ATOM 971 C C . PRO A 1 127 ? -16.594 -14.734 30.375 1 34.25 127 PRO A C 1
ATOM 973 O O . PRO A 1 127 ? -16.438 -14.734 31.594 1 34.25 127 PRO A O 1
ATOM 976 N N . LEU A 1 128 ? -15.688 -14.375 29.5 1 33.56 128 LEU A N 1
ATOM 977 C CA . LEU A 1 128 ? -14.461 -13.969 30.156 1 33.56 128 LEU A CA 1
ATOM 978 C C . LEU A 1 128 ? -14.641 -12.641 30.891 1 33.56 128 LEU A C 1
ATOM 980 O O . LEU A 1 128 ? -13.914 -12.344 31.844 1 33.56 128 LEU A O 1
ATOM 984 N N . HIS A 1 129 ? -15.594 -11.891 30.328 1 34.38 129 HIS A N 1
ATOM 985 C CA . HIS A 1 129 ? -15.922 -10.75 31.188 1 34.38 129 HIS A CA 1
ATOM 986 C C . HIS A 1 129 ? -16.609 -11.203 32.469 1 34.38 129 HIS A C 1
ATOM 988 O O . HIS A 1 129 ? -16.484 -10.547 33.5 1 34.38 129 HIS A O 1
ATOM 994 N N . GLN A 1 130 ? -17.328 -12.273 32.312 1 34.62 130 GLN A N 1
ATOM 995 C CA . GLN A 1 130 ? -17.875 -12.828 33.562 1 34.62 130 GLN A CA 1
ATOM 996 C C . GLN A 1 130 ? -16.781 -13.438 34.438 1 34.62 130 GLN A C 1
ATOM 998 O O . GLN A 1 130 ? -16.797 -13.281 35.656 1 34.62 130 GLN A O 1
ATOM 1003 N N . LYS A 1 131 ? -15.812 -14.078 33.844 1 34.56 131 LYS A N 1
ATOM 1004 C CA . LYS A 1 131 ? -14.766 -14.633 34.688 1 34.56 131 LYS A CA 1
ATOM 1005 C C . LYS A 1 131 ? -13.883 -13.531 35.25 1 34.56 131 LYS A C 1
ATOM 1007 O O . LYS A 1 131 ? -13.445 -13.617 36.406 1 34.56 131 LYS A O 1
ATOM 1012 N N . ALA A 1 132 ? -13.719 -12.562 34.5 1 35.81 132 ALA A N 1
ATOM 1013 C CA . ALA A 1 132 ? -12.969 -11.453 35.062 1 35.81 132 ALA A CA 1
ATOM 1014 C C . ALA A 1 132 ? -13.766 -10.773 36.188 1 35.81 132 ALA A C 1
ATOM 1016 O O . ALA A 1 132 ? -13.203 -10.375 37.188 1 35.81 132 ALA A O 1
ATOM 1017 N N . LYS A 1 133 ? -15.062 -10.82 35.969 1 39.47 133 LYS A N 1
ATOM 1018 C CA . LYS A 1 133 ? -15.906 -10.438 37.125 1 39.47 133 LYS A CA 1
ATOM 1019 C C . LYS A 1 133 ? -15.82 -11.469 38.25 1 39.47 133 LYS A C 1
ATOM 1021 O O . LYS A 1 133 ? -15.797 -11.102 39.406 1 39.47 133 LYS A O 1
ATOM 1026 N N . GLU A 1 134 ? -15.805 -12.703 37.75 1 38.38 134 GLU A N 1
ATOM 1027 C CA . GLU A 1 134 ? -15.711 -13.727 38.781 1 38.38 134 GLU A CA 1
ATOM 1028 C C . GLU A 1 134 ? -14.328 -13.742 39.438 1 38.38 134 GLU A C 1
ATOM 1030 O O . GLU A 1 134 ? -14.203 -13.93 40.656 1 38.38 134 GLU A O 1
ATOM 1035 N N . MET A 1 135 ? -13.297 -13.641 38.656 1 36.84 135 MET A N 1
ATOM 1036 C CA . MET A 1 135 ? -11.984 -13.594 39.312 1 36.84 135 MET A CA 1
ATOM 1037 C C . MET A 1 135 ? -11.797 -12.297 40.062 1 36.84 135 MET A C 1
ATOM 1039 O O . MET A 1 135 ? -10.977 -12.227 41 1 36.84 135 MET A O 1
ATOM 1043 N N . GLY A 1 136 ? -12.367 -11.211 39.562 1 34.25 136 GLY A N 1
ATOM 1044 C CA . GLY A 1 136 ? -12.484 -10.047 40.438 1 34.25 136 GLY A CA 1
ATOM 1045 C C . GLY A 1 136 ? -13.125 -10.359 41.75 1 34.25 136 GLY A C 1
ATOM 1046 O O . GLY A 1 136 ? -12.883 -9.672 42.75 1 34.25 136 GLY A O 1
ATOM 1047 N N . ARG A 1 137 ? -13.984 -11.305 41.781 1 37 137 ARG A N 1
ATOM 1048 C CA . ARG A 1 137 ? -14.477 -11.719 43.094 1 37 137 ARG A CA 1
ATOM 1049 C C . ARG A 1 137 ? -13.367 -12.352 43.906 1 37 137 ARG A C 1
ATOM 1051 O O . ARG A 1 137 ? -13.492 -12.492 45.125 1 37 137 ARG A O 1
ATOM 1058 N N . GLN A 1 138 ? -12.586 -13.156 43.188 1 35.12 138 GLN A N 1
ATOM 1059 C CA . GLN A 1 138 ? -11.641 -13.922 44 1 35.12 138 GLN A CA 1
ATOM 1060 C C . GLN A 1 138 ? -10.492 -13.039 44.469 1 35.12 138 GLN A C 1
ATOM 1062 O O . GLN A 1 138 ? -9.461 -13.547 44.938 1 35.12 138 GLN A O 1
ATOM 1067 N N . GLY A 1 139 ? -10.578 -11.812 44.906 1 36.16 139 GLY A N 1
ATOM 1068 C CA . GLY A 1 139 ? -9.836 -10.898 45.75 1 36.16 139 GLY A CA 1
ATOM 1069 C C . GLY A 1 139 ? -8.828 -10.055 45 1 36.16 139 GLY A C 1
ATOM 1070 O O . GLY A 1 139 ? -8.055 -9.312 45.625 1 36.16 139 GLY A O 1
ATOM 1071 N N . ILE A 1 140 ? -8.344 -10.633 43.969 1 34.44 140 ILE A N 1
ATOM 1072 C CA . ILE A 1 140 ? -7.277 -9.766 43.5 1 34.44 140 ILE A CA 1
ATOM 1073 C C . ILE A 1 140 ? -7.867 -8.453 42.969 1 34.44 140 ILE A C 1
ATOM 1075 O O . ILE A 1 140 ? -8.719 -8.445 42.094 1 34.44 140 ILE A O 1
ATOM 1079 N N . THR A 1 141 ? -7.914 -7.504 43.844 1 31.36 141 THR A N 1
ATOM 1080 C CA . THR A 1 141 ? -8.445 -6.152 43.656 1 31.36 141 THR A CA 1
ATOM 1081 C C . THR A 1 141 ? -7.914 -5.516 42.375 1 31.36 141 THR A C 1
ATOM 1083 O O . THR A 1 141 ? -6.699 -5.398 42.219 1 31.36 141 THR A O 1
ATOM 1086 N N . GLN A 1 142 ? -8.336 -5.988 41.312 1 32.28 142 GLN A N 1
ATOM 1087 C CA . GLN A 1 142 ? -7.941 -5.195 40.156 1 32.28 142 GLN A CA 1
ATOM 1088 C C . GLN A 1 142 ? -8.008 -3.701 40.469 1 32.28 142 GLN A C 1
ATOM 1090 O O . GLN A 1 142 ? -8.906 -3.248 41.156 1 32.28 142 GLN A O 1
ATOM 1095 N N . PRO A 1 143 ? -6.797 -3.086 40.531 1 30.59 143 PRO A N 1
ATOM 1096 C CA . PRO A 1 143 ? -6.941 -1.675 40.906 1 30.59 143 PRO A CA 1
ATOM 1097 C C . PRO A 1 143 ? -8.188 -1.031 40.281 1 30.59 143 PRO A C 1
ATOM 1099 O O . PRO A 1 143 ? -8.57 -1.363 39.156 1 30.59 143 PRO A O 1
ATOM 1102 N N . ARG A 1 144 ? -9.117 -0.728 41.062 1 31.36 144 ARG A N 1
ATOM 1103 C CA . ARG A 1 144 ? -10.328 -0.007 40.688 1 31.36 144 ARG A CA 1
ATOM 1104 C C . ARG A 1 144 ? -10.039 1.016 39.594 1 31.36 144 ARG A C 1
ATOM 1106 O O . ARG A 1 144 ? -9.023 1.713 39.625 1 31.36 144 ARG A O 1
ATOM 1113 N N . PRO A 1 145 ? -10.531 0.702 38.406 1 34.12 145 PRO A N 1
ATOM 1114 C CA . PRO A 1 145 ? -10.406 1.819 37.469 1 34.12 145 PRO A CA 1
ATOM 1115 C C . PRO A 1 145 ? -10.375 3.176 38.188 1 34.12 145 PRO A C 1
ATOM 1117 O O . PRO A 1 145 ? -10.945 3.328 39.281 1 34.12 145 PRO A O 1
ATOM 1120 N N . LEU A 1 146 ? -9.312 3.891 38.25 1 34.28 146 LEU A N 1
ATOM 1121 C CA . LEU A 1 146 ? -9.336 5.219 38.844 1 34.28 146 LEU A CA 1
ATOM 1122 C C . LEU A 1 146 ? -10.734 5.82 38.781 1 34.28 146 LEU A C 1
ATOM 1124 O O . LEU A 1 146 ? -11.32 5.941 37.688 1 34.28 146 LEU A O 1
ATOM 1128 N N . ILE A 1 147 ? -11.648 5.516 39.625 1 36 147 ILE A N 1
ATOM 1129 C CA . ILE A 1 147 ? -12.906 6.203 39.906 1 36 147 ILE A CA 1
ATOM 1130 C C . ILE A 1 147 ? -12.805 7.656 39.438 1 36 147 ILE A C 1
ATOM 1132 O O . ILE A 1 147 ? -12.016 8.43 40 1 36 147 ILE A O 1
ATOM 1136 N N . ARG A 1 148 ? -12.836 7.98 38.125 1 44.28 148 ARG A N 1
ATOM 1137 C CA . ARG A 1 148 ? -13.062 9.328 37.625 1 44.28 148 ARG A CA 1
ATOM 1138 C C . ARG A 1 148 ? -13.969 10.125 38.562 1 44.28 148 ARG A C 1
ATOM 1140 O O . ARG A 1 148 ? -15.133 9.758 38.75 1 44.28 148 ARG A O 1
ATOM 1147 N N . SER A 1 149 ? -13.523 10.594 39.625 1 42.62 149 SER A N 1
ATOM 1148 C CA . SER A 1 149 ? -14.367 11.312 40.562 1 42.62 149 SER A CA 1
ATOM 1149 C C . SER A 1 149 ? -15.164 12.414 39.875 1 42.62 149 SER A C 1
ATOM 1151 O O . SER A 1 149 ? -14.641 13.125 39.031 1 42.62 149 SER A O 1
ATOM 1153 N N . ASP A 1 150 ? -16.422 12.344 39.688 1 52.81 150 ASP A N 1
ATOM 1154 C CA . ASP A 1 150 ? -17.344 13.453 39.438 1 52.81 150 ASP A CA 1
ATOM 1155 C C . ASP A 1 150 ? -16.719 14.781 39.844 1 52.81 150 ASP A C 1
ATOM 1157 O O . ASP A 1 150 ? -17 15.828 39.25 1 52.81 150 ASP A O 1
ATOM 1161 N N . SER A 1 151 ? -15.773 14.609 40.781 1 56.88 151 SER A N 1
ATOM 1162 C CA . SER A 1 151 ? -15.156 15.805 41.312 1 56.88 151 SER A CA 1
ATOM 1163 C C . SER A 1 151 ? -14.133 16.406 40.375 1 56.88 151 SER A C 1
ATOM 1165 O O . SER A 1 151 ? -14.016 17.625 40.25 1 56.88 151 SER A O 1
ATOM 1167 N N . HIS A 1 152 ? -13.523 15.562 39.531 1 64.06 152 HIS A N 1
ATOM 1168 C CA . HIS A 1 152 ? -12.492 16.078 38.656 1 64.06 152 HIS A CA 1
ATOM 1169 C C . HIS A 1 152 ? -13.109 16.859 37.5 1 64.06 152 HIS A C 1
ATOM 1171 O O . HIS A 1 152 ? -12.586 17.906 37.094 1 64.06 152 HIS A O 1
ATOM 1177 N N . ASP A 1 153 ? -14.195 16.422 37.031 1 73.44 153 ASP A N 1
ATOM 1178 C CA . ASP A 1 153 ? -14.859 17.078 35.906 1 73.44 153 ASP A CA 1
ATOM 1179 C C . ASP A 1 153 ? -15.547 18.359 36.344 1 73.44 153 ASP A C 1
ATOM 1181 O O . ASP A 1 153 ? -15.625 19.328 35.594 1 73.44 153 ASP A O 1
ATOM 1185 N N . ARG A 1 154 ? -15.906 18.375 37.594 1 76.5 154 ARG A N 1
ATOM 1186 C CA . ARG A 1 154 ? -16.672 19.516 38.125 1 76.5 154 ARG A CA 1
ATOM 1187 C C . ARG A 1 154 ? -15.781 20.75 38.25 1 76.5 154 ARG A C 1
ATOM 1189 O O . ARG A 1 154 ? -16.281 21.875 38.156 1 76.5 154 ARG A O 1
ATOM 1196 N N . VAL A 1 155 ? -14.539 20.438 38.281 1 83.69 155 VAL A N 1
ATOM 1197 C CA . VAL A 1 155 ? -13.617 21.547 38.469 1 83.69 155 VAL A CA 1
ATOM 1198 C C . VAL A 1 155 ? -13.578 22.406 37.188 1 83.69 155 VAL A C 1
ATOM 1200 O O . VAL A 1 155 ? -13.484 23.641 37.281 1 83.69 155 VAL A O 1
ATOM 1203 N N . PHE A 1 156 ? -13.836 21.828 36.125 1 88 156 PHE A N 1
ATOM 1204 C CA . PHE A 1 156 ? -13.719 22.562 34.844 1 88 156 PHE A CA 1
ATOM 1205 C C . PHE A 1 156 ? -14.984 23.375 34.594 1 88 156 PHE A C 1
ATOM 1207 O O . PHE A 1 156 ? -14.961 24.312 33.781 1 88 156 PHE A O 1
ATOM 1214 N N . ALA A 1 157 ? -16 22.984 35.281 1 84.94 157 ALA A N 1
ATOM 1215 C CA . ALA A 1 157 ? -17.266 23.703 35.125 1 84.94 157 ALA A CA 1
ATOM 1216 C C . ALA A 1 157 ? -17.188 25.094 35.719 1 84.94 157 ALA A C 1
ATOM 1218 O O . ALA A 1 157 ? -17.938 26 35.344 1 84.94 157 ALA A O 1
ATOM 1219 N N . HIS A 1 158 ? -16.203 25.219 36.656 1 85.25 158 HIS A N 1
ATOM 1220 C CA . HIS A 1 158 ? -16.172 26.5 37.344 1 85.25 158 HIS A CA 1
ATOM 1221 C C . HIS A 1 158 ? -14.781 27.125 37.281 1 85.25 158 HIS A C 1
ATOM 1223 O O . HIS A 1 158 ? -14.578 28.266 37.719 1 85.25 158 HIS A O 1
ATOM 1229 N N . ALA A 1 159 ? -13.914 26.453 36.625 1 89.94 159 ALA A N 1
ATOM 1230 C CA . ALA A 1 159 ? -12.539 26.953 36.531 1 89.94 159 ALA A CA 1
ATOM 1231 C C . ALA A 1 159 ? -12.438 28.156 35.625 1 89.94 159 ALA A C 1
ATOM 1233 O O . ALA A 1 159 ? -13.164 28.234 34.625 1 89.94 159 ALA A O 1
ATOM 1234 N N . ASN A 1 160 ? -11.562 29.078 36.062 1 92.56 160 ASN A N 1
ATOM 1235 C CA . ASN A 1 160 ? -11.258 30.172 35.156 1 92.56 160 ASN A CA 1
ATOM 1236 C C . ASN A 1 160 ? -10.578 29.672 33.875 1 92.56 160 ASN A C 1
ATOM 1238 O O . ASN A 1 160 ? -9.867 28.656 33.906 1 92.56 160 ASN A O 1
ATOM 1242 N N . TRP A 1 161 ? -10.938 30.312 32.812 1 93.94 161 TRP A N 1
ATOM 1243 C CA . TRP A 1 161 ? -10.375 29.875 31.531 1 93.94 161 TRP A CA 1
ATOM 1244 C C . TRP A 1 161 ? -10.008 31.062 30.656 1 93.94 161 TRP A C 1
ATOM 1246 O O . TRP A 1 161 ? -10.492 32.188 30.891 1 93.94 161 TRP A O 1
ATOM 1256 N N . LYS A 1 162 ? -9.078 30.875 29.766 1 95.06 162 LYS A N 1
ATOM 1257 C CA . LYS A 1 162 ? -8.695 31.859 28.766 1 95.06 162 LYS A CA 1
ATOM 1258 C C . LYS A 1 162 ? -8.57 31.219 27.391 1 95.06 162 LYS A C 1
ATOM 1260 O O . LYS A 1 162 ? -8.328 30.016 27.281 1 95.06 162 LYS A O 1
ATOM 1265 N N . VAL A 1 163 ? -8.797 32.031 26.391 1 95.75 163 VAL A N 1
ATOM 1266 C CA . VAL A 1 163 ? -8.633 31.562 25.016 1 95.75 163 VAL A CA 1
ATOM 1267 C C . VAL A 1 163 ? -7.164 31.641 24.609 1 95.75 163 VAL A C 1
ATOM 1269 O O . VAL A 1 163 ? -6.512 32.656 24.812 1 95.75 163 VAL A O 1
ATOM 1272 N N . VAL A 1 164 ? -6.613 30.531 24.109 1 92.38 164 VAL A N 1
ATOM 1273 C CA . VAL A 1 164 ? -5.219 30.484 23.688 1 92.38 164 VAL A CA 1
ATOM 1274 C C . VAL A 1 164 ? -5.129 29.922 22.266 1 92.38 164 VAL A C 1
ATOM 1276 O O . VAL A 1 164 ? -6.09 29.328 21.766 1 92.38 164 VAL A O 1
ATOM 1279 N N . ASN A 1 165 ? -4.035 30.109 21.625 1 88.62 165 ASN A N 1
ATOM 1280 C CA . ASN A 1 165 ? -3.812 29.516 20.312 1 88.62 165 ASN A CA 1
ATOM 1281 C C . ASN A 1 165 ? -3.711 28 20.406 1 88.62 165 ASN A C 1
ATOM 1283 O O . ASN A 1 165 ? -3.125 27.469 21.359 1 88.62 165 ASN A O 1
ATOM 1287 N N . ALA A 1 166 ? -4.242 27.359 19.453 1 87.75 166 ALA A N 1
ATOM 1288 C CA . ALA A 1 166 ? -4.242 25.891 19.469 1 87.75 166 ALA A CA 1
ATOM 1289 C C . ALA A 1 166 ? -2.898 25.344 18.984 1 87.75 166 ALA A C 1
ATOM 1291 O O . ALA A 1 166 ? -2.291 25.891 18.062 1 87.75 166 ALA A O 1
ATOM 1292 N N . ASP A 1 167 ? -2.451 24.266 19.625 1 74.69 167 ASP A N 1
ATOM 1293 C CA . ASP A 1 167 ? -1.231 23.578 19.219 1 74.69 167 ASP A CA 1
ATOM 1294 C C . ASP A 1 167 ? -1.521 22.562 18.125 1 74.69 167 ASP A C 1
ATOM 1296 O O . ASP A 1 167 ? -0.611 22.141 17.406 1 74.69 167 ASP A O 1
ATOM 1300 N N . GLN A 1 168 ? -2.764 22.25 18.062 1 79 168 GLN A N 1
ATOM 1301 C CA . GLN A 1 168 ? -3.18 21.297 17.047 1 79 168 GLN A CA 1
ATOM 1302 C C . GLN A 1 168 ? -3.848 21.984 15.859 1 79 168 GLN A C 1
ATOM 1304 O O . GLN A 1 168 ? -4.191 23.172 15.945 1 79 168 GLN A O 1
ATOM 1309 N N . GLY A 1 169 ? -3.818 21.234 14.82 1 82.94 169 GLY A N 1
ATOM 1310 C CA . GLY A 1 169 ? -4.496 21.766 13.648 1 82.94 169 GLY A CA 1
ATOM 1311 C C . GLY A 1 169 ? -3.549 22.078 12.508 1 82.94 169 GLY A C 1
ATOM 1312 O O . GLY A 1 169 ? -2.365 21.734 12.555 1 82.94 169 GLY A O 1
ATOM 1313 N N . ASN A 1 170 ? -4.18 22.719 11.539 1 84.62 170 ASN A N 1
ATOM 1314 C CA . ASN A 1 170 ? -3.443 23.016 10.312 1 84.62 170 ASN A CA 1
ATOM 1315 C C . ASN A 1 170 ? -2.838 24.422 10.352 1 84.62 170 ASN A C 1
ATOM 1317 O O . ASN A 1 170 ? -3.49 25.391 9.969 1 84.62 170 ASN A O 1
ATOM 1321 N N . GLY A 1 171 ? -1.589 24.516 10.75 1 84.94 171 GLY A N 1
ATOM 1322 C CA . GLY A 1 171 ? -0.891 25.781 10.828 1 84.94 171 GLY A CA 1
ATOM 1323 C C . GLY A 1 171 ? -0.721 26.453 9.484 1 84.94 171 GLY A C 1
ATOM 1324 O O . GLY A 1 171 ? -0.838 27.672 9.375 1 84.94 171 GLY A O 1
ATOM 1325 N N . GLY A 1 172 ? -0.51 25.641 8.508 1 88.31 172 GLY A N 1
ATOM 1326 C CA . GLY A 1 172 ? -0.379 26.188 7.168 1 88.31 172 GLY A CA 1
ATOM 1327 C C . GLY A 1 172 ? -1.641 26.875 6.672 1 88.31 172 GLY A C 1
ATOM 1328 O O . GLY A 1 172 ? -1.575 27.938 6.051 1 88.31 172 GLY A O 1
ATOM 1329 N N . LEU A 1 173 ? -2.736 26.297 6.984 1 92.56 173 LEU A N 1
ATOM 1330 C CA . LEU A 1 173 ? -4.02 26.859 6.582 1 92.56 173 LEU A CA 1
ATOM 1331 C C . LEU A 1 173 ? -4.297 28.172 7.324 1 92.56 173 LEU A C 1
ATOM 1333 O O . LEU A 1 173 ? -4.793 29.125 6.73 1 92.56 173 LEU A O 1
ATOM 1337 N N . ARG A 1 174 ? -3.965 28.219 8.578 1 92.12 174 ARG A N 1
ATOM 1338 C CA . ARG A 1 174 ? -4.141 29.438 9.367 1 92.12 174 ARG A CA 1
ATOM 1339 C C . ARG A 1 174 ? -3.311 30.578 8.797 1 92.12 174 ARG A C 1
ATOM 1341 O O . ARG A 1 174 ? -3.814 31.688 8.625 1 92.12 174 ARG A O 1
ATOM 1348 N N . ASN A 1 175 ? -2.092 30.25 8.531 1 90.81 175 ASN A N 1
ATOM 1349 C CA . ASN A 1 175 ? -1.201 31.266 7.961 1 90.81 175 ASN A CA 1
ATOM 1350 C C . ASN A 1 175 ? -1.704 31.75 6.609 1 90.81 175 ASN A C 1
ATOM 1352 O O . ASN A 1 175 ? -1.624 32.938 6.309 1 90.81 175 ASN A O 1
ATOM 1356 N N . ALA A 1 176 ? -2.18 30.844 5.848 1 92.94 176 ALA A N 1
ATOM 1357 C CA . ALA A 1 176 ? -2.682 31.188 4.52 1 92.94 176 ALA A CA 1
ATOM 1358 C C . ALA A 1 176 ? -3.904 32.094 4.617 1 92.94 176 ALA A C 1
ATOM 1360 O O . ALA A 1 176 ? -4.039 33.062 3.852 1 92.94 176 ALA A O 1
ATOM 1361 N N . ALA A 1 177 ? -4.805 31.828 5.527 1 93.88 177 ALA A N 1
ATOM 1362 C CA . ALA A 1 177 ? -6 32.656 5.723 1 93.88 177 ALA A CA 1
ATOM 1363 C C . ALA A 1 177 ? -5.633 34.062 6.191 1 93.88 177 ALA A C 1
ATOM 1365 O O . ALA A 1 177 ? -6.18 35.031 5.699 1 93.88 177 ALA A O 1
ATOM 1366 N N . GLU A 1 178 ? -4.699 34.125 7.082 1 92.06 178 GLU A N 1
ATOM 1367 C CA . GLU A 1 178 ? -4.254 35.438 7.598 1 92.06 178 GLU A CA 1
ATOM 1368 C C . GLU A 1 178 ? -3.574 36.25 6.508 1 92.06 178 GLU A C 1
ATOM 1370 O O . GLU A 1 178 ? -3.797 37.469 6.402 1 92.06 178 GLU A O 1
ATOM 1375 N N . ALA A 1 179 ? -2.762 35.562 5.766 1 92.75 179 ALA A N 1
ATOM 1376 C CA . ALA A 1 179 ? -2.072 36.25 4.668 1 92.75 179 ALA A CA 1
ATOM 1377 C C . ALA A 1 179 ? -3.066 36.75 3.633 1 92.75 179 ALA A C 1
ATOM 1379 O O . ALA A 1 179 ? -2.936 37.875 3.146 1 92.75 179 ALA A O 1
ATOM 1380 N N . ALA A 1 180 ? -3.975 35.938 3.305 1 94.25 180 ALA A N 1
ATOM 1381 C CA . ALA A 1 180 ? -4.992 36.344 2.33 1 94.25 180 ALA A CA 1
ATOM 1382 C C . ALA A 1 180 ? -5.805 37.531 2.834 1 94.25 180 ALA A C 1
ATOM 1384 O O . ALA A 1 180 ? -6.152 38.406 2.062 1 94.25 180 ALA A O 1
ATOM 1385 N N . ALA A 1 181 ? -6.145 37.5 4.105 1 93.81 181 ALA A N 1
ATOM 1386 C CA . ALA A 1 181 ? -6.879 38.594 4.711 1 93.81 181 ALA A CA 1
ATOM 1387 C C . ALA A 1 181 ? -6.055 39.875 4.695 1 93.81 181 ALA A C 1
ATOM 1389 O O . ALA A 1 181 ? -6.562 40.969 4.363 1 93.81 181 ALA A O 1
ATOM 1390 N N . ARG A 1 182 ? -4.809 39.781 5.031 1 92.62 182 ARG A N 1
ATOM 1391 C CA . ARG A 1 182 ? -3.906 40.906 5.055 1 92.62 182 ARG A CA 1
ATOM 1392 C C . ARG A 1 182 ? -3.764 41.531 3.668 1 92.62 182 ARG A C 1
ATOM 1394 O O . ARG A 1 182 ? -3.666 42.75 3.531 1 92.62 182 ARG A O 1
ATOM 1401 N N . GLU A 1 183 ? -3.82 40.688 2.682 1 93.38 183 GLU A N 1
ATOM 1402 C CA . GLU A 1 183 ? -3.641 41.156 1.307 1 93.38 183 GLU A CA 1
ATOM 1403 C C . GLU A 1 183 ? -4.961 41.625 0.703 1 93.38 183 GLU A C 1
ATOM 1405 O O . GLU A 1 183 ? -4.996 42.094 -0.436 1 93.38 183 GLU A O 1
ATOM 1410 N N . GLY A 1 184 ? -6.047 41.438 1.327 1 92.38 184 GLY A N 1
ATOM 1411 C CA . GLY A 1 184 ? -7.344 41.906 0.871 1 92.38 184 GLY A CA 1
ATOM 1412 C C . GLY A 1 184 ? -8.062 40.906 -0.022 1 92.38 184 GLY A C 1
ATOM 1413 O O . GLY A 1 184 ? -9.062 41.25 -0.664 1 92.38 184 GLY A O 1
ATOM 1414 N N . LYS A 1 185 ? -7.582 39.75 -0.03 1 90.94 185 LYS A N 1
ATOM 1415 C CA . LYS A 1 185 ? -8.172 38.719 -0.891 1 90.94 185 LYS A CA 1
ATOM 1416 C C . LYS A 1 185 ? -9.266 37.969 -0.159 1 90.94 185 LYS A C 1
ATOM 1418 O O . LYS A 1 185 ? -10.062 37.25 -0.786 1 90.94 185 LYS A O 1
ATOM 1423 N N . LEU A 1 186 ? -9.227 38.094 1.109 1 90.56 186 LEU A N 1
ATOM 1424 C CA . LEU A 1 186 ? -10.219 37.469 1.968 1 90.56 186 LEU A CA 1
ATOM 1425 C C . LEU A 1 186 ? -10.922 38.5 2.84 1 90.56 186 LEU A C 1
ATOM 1427 O O . LEU A 1 186 ? -10.289 39.125 3.686 1 90.56 186 LEU A O 1
ATOM 1431 N N . GLY A 1 187 ? -12.156 38.719 2.521 1 90.44 187 GLY A N 1
ATOM 1432 C CA . GLY A 1 187 ? -12.93 39.656 3.33 1 90.44 187 GLY A CA 1
ATOM 1433 C C . GLY A 1 187 ? -13.227 39.125 4.723 1 90.44 187 GLY A C 1
ATOM 1434 O O . GLY A 1 187 ? -12.336 38.625 5.406 1 90.44 187 GLY A O 1
ATOM 1435 N N . ASP A 1 188 ? -14.43 39.312 5.125 1 93.25 188 ASP A N 1
ATOM 1436 C CA . ASP A 1 188 ? -14.836 38.781 6.418 1 93.25 188 ASP A CA 1
ATOM 1437 C C . ASP A 1 188 ? -14.906 37.25 6.375 1 93.25 188 ASP A C 1
ATOM 1439 O O . ASP A 1 188 ? -15.477 36.688 5.445 1 93.25 188 ASP A O 1
ATOM 1443 N N . TYR A 1 189 ? -14.234 36.688 7.34 1 96.44 189 TYR A N 1
ATOM 1444 C CA . TYR A 1 189 ? -14.289 35.219 7.383 1 96.44 189 TYR A CA 1
ATOM 1445 C C . TYR A 1 189 ? -14.453 34.719 8.812 1 96.44 189 TYR A C 1
ATOM 1447 O O . TYR A 1 189 ? -14.117 35.438 9.766 1 96.44 189 TYR A O 1
ATOM 1455 N N . THR A 1 190 ? -15.055 33.594 8.961 1 97.69 190 THR A N 1
ATOM 1456 C CA . THR A 1 190 ? -15.281 32.938 10.242 1 97.69 190 THR A CA 1
ATOM 1457 C C . THR A 1 190 ? -14.844 31.469 10.18 1 97.69 190 THR A C 1
ATOM 1459 O O . THR A 1 190 ? -15.102 30.781 9.195 1 97.69 190 THR A O 1
ATOM 1462 N N . TRP A 1 191 ? -14.125 31.047 11.211 1 98.19 191 TRP A N 1
ATOM 1463 C CA . TRP A 1 191 ? -13.695 29.656 11.305 1 98.19 191 TRP A CA 1
ATOM 1464 C C . TRP A 1 191 ? -14.805 28.797 11.891 1 98.19 191 TRP A C 1
ATOM 1466 O O . TRP A 1 191 ? -15.57 29.234 12.75 1 98.19 191 TRP A O 1
ATOM 1476 N N . VAL A 1 192 ? -14.922 27.625 11.391 1 98.69 192 VAL A N 1
ATOM 1477 C CA . VAL A 1 192 ? -15.805 26.594 11.953 1 98.69 192 VAL A CA 1
ATOM 1478 C C . VAL A 1 192 ? -15 25.344 12.297 1 98.69 192 VAL A C 1
ATOM 1480 O O . VAL A 1 192 ? -14.328 24.781 11.43 1 98.69 192 VAL A O 1
ATOM 1483 N N . GLY A 1 193 ? -15 24.906 13.539 1 98.38 193 GLY A N 1
ATOM 1484 C CA . GLY A 1 193 ? -14.227 23.734 13.914 1 98.38 193 GLY A CA 1
ATOM 1485 C C . GLY A 1 193 ? -14.406 23.344 15.367 1 98.38 193 GLY A C 1
ATOM 1486 O O . GLY A 1 193 ? -15.25 23.906 16.062 1 98.38 193 GLY A O 1
ATOM 1487 N N . THR A 1 194 ? -13.68 22.328 15.797 1 97.38 194 THR A N 1
ATOM 1488 C CA . THR A 1 194 ? -13.727 21.859 17.172 1 97.38 194 THR A CA 1
ATOM 1489 C C . THR A 1 194 ? -12.648 22.531 18.016 1 97.38 194 THR A C 1
ATOM 1491 O O . THR A 1 194 ? -11.695 23.109 17.484 1 97.38 194 THR A O 1
ATOM 1494 N N . LEU A 1 195 ? -12.781 22.453 19.312 1 94.81 195 LEU A N 1
ATOM 1495 C CA . LEU A 1 195 ? -11.852 23.078 20.234 1 94.81 195 LEU A CA 1
ATOM 1496 C C . LEU A 1 195 ? -10.57 22.266 20.359 1 94.81 195 LEU A C 1
ATOM 1498 O O . LEU A 1 195 ? -9.562 22.75 20.891 1 94.81 195 LEU A O 1
ATOM 1502 N N . GLY A 1 196 ? -10.617 21.047 19.844 1 91.94 196 GLY A N 1
ATOM 1503 C CA . GLY A 1 196 ? -9.445 20.188 19.969 1 91.94 196 GLY A CA 1
ATOM 1504 C C . GLY A 1 196 ? -9.281 19.609 21.375 1 91.94 196 GLY A C 1
ATOM 1505 O O . GLY A 1 196 ? -8.188 19.188 21.75 1 91.94 196 GLY A O 1
ATOM 1506 N N . MET A 1 197 ? -10.289 19.703 22.188 1 91.38 197 MET A N 1
ATOM 1507 C CA . MET A 1 197 ? -10.289 19.141 23.531 1 91.38 197 MET A CA 1
ATOM 1508 C C . MET A 1 197 ? -11.625 18.453 23.828 1 91.38 197 MET A C 1
ATOM 1510 O O . MET A 1 197 ? -12.641 18.75 23.203 1 91.38 197 MET A O 1
ATOM 1514 N N . PRO A 1 198 ? -11.562 17.531 24.828 1 92.5 198 PRO A N 1
ATOM 1515 C CA . PRO A 1 198 ? -12.836 16.938 25.234 1 92.5 198 PRO A CA 1
ATOM 1516 C C . PRO A 1 198 ? -13.805 17.953 25.828 1 92.5 198 PRO A C 1
ATOM 1518 O O . PRO A 1 198 ? -13.391 18.859 26.547 1 92.5 198 PRO A O 1
ATOM 1521 N N . THR A 1 199 ? -15.062 17.781 25.547 1 94 199 THR A N 1
ATOM 1522 C CA . THR A 1 199 ? -16.016 18.781 25.969 1 94 199 THR A CA 1
ATOM 1523 C C . THR A 1 199 ? -17.156 18.141 26.75 1 94 199 THR A C 1
ATOM 1525 O O . THR A 1 199 ? -18.031 18.844 27.281 1 94 199 THR A O 1
ATOM 1528 N N . ASP A 1 200 ? -17.172 16.828 26.844 1 92.5 200 ASP A N 1
ATOM 1529 C CA . ASP A 1 200 ? -18.281 16.172 27.531 1 92.5 200 ASP A CA 1
ATOM 1530 C C . ASP A 1 200 ? -18.406 16.656 28.969 1 92.5 200 ASP A C 1
ATOM 1532 O O . ASP A 1 200 ? -19.516 16.781 29.484 1 92.5 200 ASP A O 1
ATOM 1536 N N . ALA A 1 201 ? -17.312 16.906 29.578 1 89.56 201 ALA A N 1
ATOM 1537 C CA . ALA A 1 201 ? -17.297 17.359 30.969 1 89.56 201 ALA A CA 1
ATOM 1538 C C . ALA A 1 201 ? -17.969 18.719 31.109 1 89.56 201 ALA A C 1
ATOM 1540 O O . ALA A 1 201 ? -18.438 19.078 32.188 1 89.56 201 ALA A O 1
ATOM 1541 N N . LEU A 1 202 ? -18 19.484 30.078 1 93 202 LEU A N 1
ATOM 1542 C CA . LEU A 1 202 ? -18.547 20.844 30.125 1 93 202 LEU A CA 1
ATOM 1543 C C . LEU A 1 202 ? -19.953 20.875 29.562 1 93 202 LEU A C 1
ATOM 1545 O O . LEU A 1 202 ? -20.625 21.922 29.609 1 93 202 LEU A O 1
ATOM 1549 N N . GLN A 1 203 ? -20.406 19.766 29.047 1 90.62 203 GLN A N 1
ATOM 1550 C CA . GLN A 1 203 ? -21.703 19.75 28.391 1 90.62 203 GLN A CA 1
ATOM 1551 C C . GLN A 1 203 ? -22.828 20.125 29.359 1 90.62 203 GLN A C 1
ATOM 1553 O O . GLN A 1 203 ? -22.875 19.609 30.484 1 90.62 203 GLN A O 1
ATOM 1558 N N . GLY A 1 204 ? -23.703 21.016 28.953 1 87.38 204 GLY A N 1
ATOM 1559 C CA . GLY A 1 204 ? -24.828 21.438 29.766 1 87.38 204 GLY A CA 1
ATOM 1560 C C . GLY A 1 204 ? -24.484 22.547 30.734 1 87.38 204 GLY A C 1
ATOM 1561 O O . GLY A 1 204 ? -25.359 23.062 31.438 1 87.38 204 GLY A O 1
ATOM 1562 N N . THR A 1 205 ? -23.25 22.922 30.766 1 90.5 205 THR A N 1
ATOM 1563 C CA . THR A 1 205 ? -22.844 23.984 31.688 1 90.5 205 THR A CA 1
ATOM 1564 C C . THR A 1 205 ? -22.906 25.344 31 1 90.5 205 THR A C 1
ATOM 1566 O O . THR A 1 205 ? -22.844 25.438 29.766 1 90.5 205 THR A O 1
ATOM 1569 N N . GLN A 1 206 ? -23.047 26.344 31.828 1 92 206 GLN A N 1
ATOM 1570 C CA . GLN A 1 206 ? -22.984 27.703 31.328 1 92 206 GLN A CA 1
ATOM 1571 C C . GLN A 1 206 ? -21.594 28.047 30.812 1 92 206 GLN A C 1
ATOM 1573 O O . GLN A 1 206 ? -21.453 28.844 29.891 1 92 206 GLN A O 1
ATOM 1578 N N . GLN A 1 207 ? -20.672 27.438 31.328 1 92.62 207 GLN A N 1
ATOM 1579 C CA . GLN A 1 207 ? -19.281 27.656 30.953 1 92.62 207 GLN A CA 1
ATOM 1580 C C . GLN A 1 207 ? -19.047 27.359 29.484 1 92.62 207 GLN A C 1
ATOM 1582 O O . GLN A 1 207 ? -18.359 28.109 28.781 1 92.62 207 GLN A O 1
ATOM 1587 N N . LEU A 1 208 ? -19.531 26.266 29.109 1 94.62 208 LEU A N 1
ATOM 1588 C CA . LEU A 1 208 ? -19.391 25.906 27.703 1 94.62 208 LEU A CA 1
ATOM 1589 C C . LEU A 1 208 ? -20.047 26.938 26.797 1 94.62 208 LEU A C 1
ATOM 1591 O O . LEU A 1 208 ? -19.5 27.281 25.734 1 94.62 208 LEU A O 1
ATOM 1595 N N . GLN A 1 209 ? -21.172 27.422 27.219 1 95.31 209 GLN A N 1
ATOM 1596 C CA . GLN A 1 209 ? -21.859 28.438 26.438 1 95.31 209 GLN A CA 1
ATOM 1597 C C . GLN A 1 209 ? -21.047 29.734 26.406 1 95.31 209 GLN A C 1
ATOM 1599 O O . GLN A 1 209 ? -20.984 30.391 25.359 1 95.31 209 GLN A O 1
ATOM 1604 N N . ASP A 1 210 ? -20.484 30.078 27.469 1 96.31 210 ASP A N 1
ATOM 1605 C CA . ASP A 1 210 ? -19.641 31.266 27.531 1 96.31 210 ASP A CA 1
ATOM 1606 C C . ASP A 1 210 ? -18.438 31.141 26.609 1 96.31 210 ASP A C 1
ATOM 1608 O O . ASP A 1 210 ? -18.047 32.125 25.953 1 96.31 210 ASP A O 1
ATOM 1612 N N . ILE A 1 211 ? -17.922 30.031 26.625 1 96.5 211 ILE A N 1
ATOM 1613 C CA . ILE A 1 211 ? -16.766 29.766 25.781 1 96.5 211 ILE A CA 1
ATOM 1614 C C . ILE A 1 211 ? -17.156 29.906 24.312 1 96.5 211 ILE A C 1
ATOM 1616 O O . ILE A 1 211 ? -16.484 30.594 23.531 1 96.5 211 ILE A O 1
ATOM 1620 N N . LYS A 1 212 ? -18.266 29.297 23.938 1 97.06 212 LYS A N 1
ATOM 1621 C CA . LYS A 1 212 ? -18.75 29.359 22.562 1 97.06 212 LYS A CA 1
ATOM 1622 C C . LYS A 1 212 ? -19.031 30.812 22.156 1 97.06 212 LYS A C 1
ATOM 1624 O O . LYS A 1 212 ? -18.656 31.219 21.047 1 97.06 212 LYS A O 1
ATOM 1629 N N . ASP A 1 213 ? -19.625 31.531 23.031 1 97.12 213 ASP A N 1
ATOM 1630 C CA . ASP A 1 213 ? -19.984 32.906 22.75 1 97.12 213 ASP A CA 1
ATOM 1631 C C . ASP A 1 213 ? -18.75 33.781 22.578 1 97.12 213 ASP A C 1
ATOM 1633 O O . ASP A 1 213 ? -18.688 34.625 21.688 1 97.12 213 ASP A O 1
ATOM 1637 N N . LYS A 1 214 ? -17.844 33.562 23.453 1 97.44 214 LYS A N 1
ATOM 1638 C CA . LYS A 1 214 ? -16.625 34.344 23.375 1 97.44 214 LYS A CA 1
ATOM 1639 C C . LYS A 1 214 ? -15.867 34.062 22.078 1 97.44 214 LYS A C 1
ATOM 1641 O O . LYS A 1 214 ? -15.375 35 21.422 1 97.44 214 LYS A O 1
ATOM 1646 N N . LEU A 1 215 ? -15.789 32.844 21.75 1 97.88 215 LEU A N 1
ATOM 1647 C CA . LEU A 1 215 ? -15.109 32.469 20.516 1 97.88 215 LEU A CA 1
ATOM 1648 C C . LEU A 1 215 ? -15.836 33.031 19.297 1 97.88 215 LEU A C 1
ATOM 1650 O O . LEU A 1 215 ? -15.195 33.531 18.359 1 97.88 215 LEU A O 1
ATOM 1654 N N . ALA A 1 216 ? -17.125 33.062 19.312 1 97.12 216 ALA A N 1
ATOM 1655 C CA . ALA A 1 216 ? -17.922 33.562 18.188 1 97.12 216 ALA A CA 1
ATOM 1656 C C . ALA A 1 216 ? -17.828 35.062 18.078 1 97.12 216 ALA A C 1
ATOM 1658 O O . ALA A 1 216 ? -17.656 35.594 16.969 1 97.12 216 ALA A O 1
ATOM 1659 N N . THR A 1 217 ? -17.859 35.75 19.156 1 96.5 217 THR A N 1
ATOM 1660 C CA . THR A 1 217 ? -17.984 37.219 19.141 1 96.5 217 THR A CA 1
ATOM 1661 C C . THR A 1 217 ? -16.609 37.875 19.078 1 96.5 217 THR A C 1
ATOM 1663 O O . THR A 1 217 ? -16.438 38.875 18.375 1 96.5 217 THR A O 1
ATOM 1666 N N . GLU A 1 218 ? -15.664 37.281 19.766 1 96.69 218 GLU A N 1
ATOM 1667 C CA . GLU A 1 218 ? -14.375 37.969 19.906 1 96.69 218 GLU A CA 1
ATOM 1668 C C . GLU A 1 218 ? -13.359 37.406 18.906 1 96.69 218 GLU A C 1
ATOM 1670 O O . GLU A 1 218 ? -12.375 38.094 18.578 1 96.69 218 GLU A O 1
ATOM 1675 N N . HIS A 1 219 ? -13.586 36.25 18.422 1 96.44 219 HIS A N 1
ATOM 1676 C CA . HIS A 1 219 ? -12.539 35.625 17.625 1 96.44 219 HIS A CA 1
ATOM 1677 C C . HIS A 1 219 ? -13.086 35.125 16.281 1 96.44 219 HIS A C 1
ATOM 1679 O O . HIS A 1 219 ? -12.367 34.469 15.516 1 96.44 219 HIS A O 1
ATOM 1685 N N . ASP A 1 220 ? -14.312 35.344 15.953 1 96.81 220 ASP A N 1
ATOM 1686 C CA . ASP A 1 220 ? -14.945 34.938 14.711 1 96.81 220 ASP A CA 1
ATOM 1687 C C . ASP A 1 220 ? -14.742 33.438 14.477 1 96.81 220 ASP A C 1
ATOM 1689 O O . ASP A 1 220 ? -14.281 33.031 13.414 1 96.81 220 ASP A O 1
ATOM 1693 N N . MET A 1 221 ? -15.039 32.656 15.516 1 98.06 221 MET A N 1
ATOM 1694 C CA . MET A 1 221 ? -14.906 31.203 15.477 1 98.06 221 MET A CA 1
ATOM 1695 C C . MET A 1 221 ? -16.188 30.531 15.961 1 98.06 221 MET A C 1
ATOM 1697 O O . MET A 1 221 ? -16.672 30.812 17.062 1 98.06 221 MET A O 1
ATOM 1701 N N . LEU A 1 222 ? -16.734 29.719 15.102 1 98.38 222 LEU A N 1
ATOM 1702 C CA . LEU A 1 222 ? -17.906 28.906 15.469 1 98.38 222 LEU A CA 1
ATOM 1703 C C . LEU A 1 222 ? -17.484 27.516 15.93 1 98.38 222 LEU A C 1
ATOM 1705 O O . LEU A 1 222 ? -16.891 26.766 15.148 1 98.38 222 LEU A O 1
ATOM 1709 N N . THR A 1 223 ? -17.875 27.219 17.141 1 98.06 223 THR A N 1
ATOM 1710 C CA . THR A 1 223 ? -17.422 25.969 17.75 1 98.06 223 THR A CA 1
ATOM 1711 C C . THR A 1 223 ? -18.406 24.844 17.469 1 98.06 223 THR A C 1
ATOM 1713 O O . THR A 1 223 ? -19.594 24.969 17.719 1 98.06 223 THR A O 1
ATOM 1716 N N . VAL A 1 224 ? -17.859 23.75 16.906 1 98.12 224 VAL A N 1
ATOM 1717 C CA . VAL A 1 224 ? -18.641 22.531 16.734 1 98.12 224 VAL A CA 1
ATOM 1718 C C . VAL A 1 224 ? -18.438 21.609 17.922 1 98.12 224 VAL A C 1
ATOM 1720 O O . VAL A 1 224 ? -17.312 21.234 18.25 1 98.12 224 VAL A O 1
ATOM 1723 N N . CYS A 1 225 ? -19.516 21.281 18.578 1 93.25 225 CYS A N 1
ATOM 1724 C CA . CYS A 1 225 ? -19.453 20.406 19.734 1 93.25 225 CYS A CA 1
ATOM 1725 C C . CYS A 1 225 ? -20 19.031 19.406 1 93.25 225 CYS A C 1
ATOM 1727 O O . CYS A 1 225 ? -21.125 18.906 18.906 1 93.25 225 CYS A O 1
ATOM 1729 N N . CYS A 1 226 ? -19.188 18.109 19.578 1 93.44 226 CYS A N 1
ATOM 1730 C CA . CYS A 1 226 ? -19.609 16.703 19.469 1 93.44 226 CYS A CA 1
ATOM 1731 C C . CYS A 1 226 ? -19.203 15.922 20.719 1 93.44 226 CYS A C 1
ATOM 1733 O O . CYS A 1 226 ? -18.422 16.406 21.531 1 93.44 226 CYS A O 1
ATOM 1735 N N . SER A 1 227 ? -19.844 14.797 20.891 1 94.69 227 SER A N 1
ATOM 1736 C CA . SER A 1 227 ? -19.469 13.977 22.047 1 94.69 227 SER A CA 1
ATOM 1737 C C . SER A 1 227 ? -18.031 13.5 21.938 1 94.69 227 SER A C 1
ATOM 1739 O O . SER A 1 227 ? -17.484 13.367 20.828 1 94.69 227 SER A O 1
ATOM 1741 N N . ASP A 1 228 ? -17.453 13.312 23.125 1 94.25 228 ASP A N 1
ATOM 1742 C CA . ASP A 1 228 ? -16.094 12.781 23.141 1 94.25 228 ASP A CA 1
ATOM 1743 C C . ASP A 1 228 ? -16.016 11.445 22.422 1 94.25 228 ASP A C 1
ATOM 1745 O O . ASP A 1 228 ? -15.023 11.156 21.75 1 94.25 228 ASP A O 1
ATOM 1749 N N . LYS A 1 229 ? -17.016 10.719 22.516 1 91.88 229 LYS A N 1
ATOM 1750 C CA . LYS A 1 229 ? -17.094 9.43 21.844 1 91.88 229 LYS A CA 1
ATOM 1751 C C . LYS A 1 229 ? -17.094 9.602 20.328 1 91.88 229 LYS A C 1
ATOM 1753 O O . LYS A 1 229 ? -16.359 8.914 19.609 1 91.88 229 LYS A O 1
ATOM 1758 N N . ASP A 1 230 ? -17.859 10.477 19.828 1 94.62 230 ASP A N 1
ATOM 1759 C CA . ASP A 1 230 ? -17.922 10.75 18.391 1 94.62 230 ASP A CA 1
ATOM 1760 C C . ASP A 1 230 ? -16.594 11.281 17.875 1 94.62 230 ASP A C 1
ATOM 1762 O O . ASP A 1 230 ? -16.156 10.891 16.781 1 94.62 230 ASP A O 1
ATOM 1766 N N . PHE A 1 231 ? -16.031 12.062 18.656 1 94.88 231 PHE A N 1
ATOM 1767 C CA . PHE A 1 231 ? -14.758 12.633 18.219 1 94.88 231 PHE A CA 1
ATOM 1768 C C . PHE A 1 231 ? -13.664 11.57 18.172 1 94.88 231 PHE A C 1
ATOM 1770 O O . PHE A 1 231 ? -12.914 11.484 17.203 1 94.88 231 PHE A O 1
ATOM 1777 N N . ASP A 1 232 ? -13.578 10.867 19.219 1 90.88 232 ASP A N 1
ATOM 1778 C CA . ASP A 1 232 ? -12.562 9.828 19.266 1 90.88 232 ASP A CA 1
ATOM 1779 C C . ASP A 1 232 ? -12.75 8.812 18.156 1 90.88 232 ASP A C 1
ATOM 1781 O O . ASP A 1 232 ? -11.781 8.43 17.484 1 90.88 232 ASP A O 1
ATOM 1785 N N . GLY A 1 233 ? -13.953 8.352 17.984 1 90.75 233 GLY A N 1
ATOM 1786 C CA . GLY A 1 233 ? -14.25 7.438 16.891 1 90.75 233 GLY A CA 1
ATOM 1787 C C . GLY A 1 233 ? -13.922 8.008 15.523 1 90.75 233 GLY A C 1
ATOM 1788 O O . GLY A 1 233 ? -13.414 7.301 14.648 1 90.75 233 GLY A O 1
ATOM 1789 N N . HIS A 1 234 ? -14.211 9.242 15.352 1 94.25 234 HIS A N 1
ATOM 1790 C CA . HIS A 1 234 ? -13.93 9.961 14.109 1 94.25 234 HIS A CA 1
ATOM 1791 C C . HIS A 1 234 ? -12.43 10.109 13.898 1 94.25 234 HIS A C 1
ATOM 1793 O O . HIS A 1 234 ? -11.898 9.664 12.875 1 94.25 234 HIS A O 1
ATOM 1799 N N . TYR A 1 235 ? -11.781 10.68 14.789 1 92.5 235 TYR A N 1
ATOM 1800 C CA . TYR A 1 235 ? -10.406 11.133 14.617 1 92.5 235 TYR A CA 1
ATOM 1801 C C . TYR A 1 235 ? -9.422 9.984 14.805 1 92.5 235 TYR A C 1
ATOM 1803 O O . TYR A 1 235 ? -8.664 9.648 13.891 1 92.5 235 TYR A O 1
ATOM 1811 N N . SER A 1 236 ? -9.461 9.32 15.93 1 86.56 236 SER A N 1
ATOM 1812 C CA . SER A 1 236 ? -8.469 8.305 16.281 1 86.56 236 SER A CA 1
ATOM 1813 C C . SER A 1 236 ? -8.711 7.012 15.508 1 86.56 236 SER A C 1
ATOM 1815 O O . SER A 1 236 ? -7.766 6.312 15.141 1 86.56 236 SER A O 1
ATOM 1817 N N . HIS A 1 237 ? -9.945 6.75 15.289 1 86.88 237 HIS A N 1
ATOM 1818 C CA . HIS A 1 237 ? -10.242 5.434 14.734 1 86.88 237 HIS A CA 1
ATOM 1819 C C . HIS A 1 237 ? -10.453 5.508 13.227 1 86.88 237 HIS A C 1
ATOM 1821 O O . HIS A 1 237 ? -9.828 4.758 12.469 1 86.88 237 HIS A O 1
ATOM 1827 N N . PHE A 1 238 ? -11.219 6.328 12.742 1 91.75 238 PHE A N 1
ATOM 1828 C CA . PHE A 1 238 ? -11.492 6.332 11.312 1 91.75 238 PHE A CA 1
ATOM 1829 C C . PHE A 1 238 ? -10.43 7.125 10.555 1 91.75 238 PHE A C 1
ATOM 1831 O O . PHE A 1 238 ? -9.836 6.625 9.594 1 91.75 238 PHE A O 1
ATOM 1838 N N . CYS A 1 239 ? -10.203 8.367 10.961 1 92.94 239 CYS A N 1
ATOM 1839 C CA . CYS A 1 239 ? -9.273 9.227 10.234 1 92.94 239 CYS A CA 1
ATOM 1840 C C . CYS A 1 239 ? -7.852 8.695 10.328 1 92.94 239 CYS A C 1
ATOM 1842 O O . CYS A 1 239 ? -7.215 8.438 9.297 1 92.94 239 CYS A O 1
ATOM 1844 N N . LYS A 1 240 ? -7.418 8.461 11.477 1 87.12 240 LYS A N 1
ATOM 1845 C CA . LYS A 1 240 ? -6.012 8.125 11.672 1 87.12 240 LYS A CA 1
ATOM 1846 C C . LYS A 1 240 ? -5.734 6.668 11.305 1 87.12 240 LYS A C 1
ATOM 1848 O O . LYS A 1 240 ? -4.652 6.344 10.812 1 87.12 240 LYS A O 1
ATOM 1853 N N . GLN A 1 241 ? -6.746 5.805 11.461 1 85 241 GLN A N 1
ATOM 1854 C CA . GLN A 1 241 ? -6.473 4.383 11.273 1 85 241 GLN A CA 1
ATOM 1855 C C . GLN A 1 241 ? -6.906 3.922 9.883 1 85 241 GLN A C 1
ATOM 1857 O O . GLN A 1 241 ? -6.438 2.891 9.391 1 85 241 GLN A O 1
ATOM 1862 N N . ILE A 1 242 ? -7.75 4.621 9.281 1 89.62 242 ILE A N 1
ATOM 1863 C CA . ILE A 1 242 ? -8.281 4.133 8.016 1 89.62 242 ILE A CA 1
ATOM 1864 C C . ILE A 1 242 ? -7.914 5.105 6.895 1 89.62 242 ILE A C 1
ATOM 1866 O O . ILE A 1 242 ? -7.137 4.77 6 1 89.62 242 ILE A O 1
ATOM 1870 N N . LEU A 1 243 ? -8.312 6.332 6.988 1 93.06 243 LEU A N 1
ATOM 1871 C CA . LEU A 1 243 ? -8.172 7.27 5.879 1 93.06 243 LEU A CA 1
ATOM 1872 C C . LEU A 1 243 ? -6.719 7.691 5.695 1 93.06 243 LEU A C 1
ATOM 1874 O O . LEU A 1 243 ? -6.203 7.684 4.578 1 93.06 243 LEU A O 1
ATOM 1878 N N . TRP A 1 244 ? -6.109 8.039 6.836 1 91.25 244 TRP A N 1
ATOM 1879 C CA . TRP A 1 244 ? -4.742 8.539 6.77 1 91.25 244 TRP A CA 1
ATOM 1880 C C . TRP A 1 244 ? -3.816 7.52 6.117 1 91.25 244 TRP A C 1
ATOM 1882 O O . TRP A 1 244 ? -3.105 7.84 5.16 1 91.25 244 TRP A O 1
ATOM 1892 N N . PRO A 1 245 ? -3.844 6.262 6.547 1 88.12 245 PRO A N 1
ATOM 1893 C CA . PRO A 1 245 ? -2.98 5.273 5.895 1 88.12 245 PRO A CA 1
ATOM 1894 C C . PRO A 1 245 ? -3.314 5.078 4.418 1 88.12 245 PRO A C 1
ATOM 1896 O O . PRO A 1 245 ? -2.412 5.039 3.578 1 88.12 245 PRO A O 1
ATOM 1899 N N . VAL A 1 246 ? -4.551 5.008 4.066 1 91.5 246 VAL A N 1
ATOM 1900 C CA . VAL A 1 246 ? -4.957 4.754 2.688 1 91.5 246 VAL A CA 1
ATOM 1901 C C . VAL A 1 246 ? -4.523 5.922 1.801 1 91.5 246 VAL A C 1
ATOM 1903 O O . VAL A 1 246 ? -3.994 5.715 0.707 1 91.5 246 VAL A O 1
ATOM 1906 N N . PHE A 1 247 ? -4.711 7.156 2.316 1 94.75 247 PHE A N 1
ATOM 1907 C CA . PHE A 1 247 ? -4.355 8.336 1.538 1 94.75 247 PHE A CA 1
ATOM 1908 C C . PHE A 1 247 ? -2.842 8.445 1.376 1 94.75 247 PHE A C 1
ATOM 1910 O O . PHE A 1 247 ? -2.354 9.211 0.543 1 94.75 247 PHE A O 1
ATOM 1917 N N . HIS A 1 248 ? -2.168 7.668 2.154 1 91.25 248 HIS A N 1
ATOM 1918 C CA . HIS A 1 248 ? -0.712 7.664 2.053 1 91.25 248 HIS A CA 1
ATOM 1919 C C . HIS A 1 248 ? -0.194 6.301 1.607 1 91.25 248 HIS A C 1
ATOM 1921 O O . HIS A 1 248 ? 0.936 5.926 1.931 1 91.25 248 HIS A O 1
ATOM 1927 N N . TYR A 1 249 ? -1.028 5.512 0.976 1 89.25 249 TYR A N 1
ATOM 1928 C CA . TYR A 1 249 ? -0.712 4.285 0.253 1 89.25 249 TYR A CA 1
ATOM 1929 C C . TYR A 1 249 ? -0.304 3.174 1.215 1 89.25 249 TYR A C 1
ATOM 1931 O O . TYR A 1 249 ? 0.547 2.344 0.888 1 89.25 249 TYR A O 1
ATOM 1939 N N . GLN A 1 250 ? -0.818 3.291 2.352 1 83.06 250 GLN A N 1
ATOM 1940 C CA . GLN A 1 250 ? -0.692 2.191 3.303 1 83.06 250 GLN A CA 1
ATOM 1941 C C . GLN A 1 250 ? -2.025 1.474 3.494 1 83.06 250 GLN A C 1
ATOM 1943 O O . GLN A 1 250 ? -2.904 1.966 4.203 1 83.06 250 GLN A O 1
ATOM 1948 N N . ILE A 1 251 ? -2.17 0.376 2.773 1 76.44 251 ILE A N 1
ATOM 1949 C CA . ILE A 1 251 ? -3.426 -0.354 2.9 1 76.44 251 ILE A CA 1
ATOM 1950 C C . ILE A 1 251 ? -3.441 -1.133 4.215 1 76.44 251 ILE A C 1
ATOM 1952 O O . ILE A 1 251 ? -2.514 -1.89 4.504 1 76.44 251 ILE A O 1
ATOM 1956 N N . PRO A 1 252 ? -4.418 -0.768 5.078 1 60.16 252 PRO A N 1
ATOM 1957 C CA . PRO A 1 252 ? -4.422 -1.381 6.41 1 60.16 252 PRO A CA 1
ATOM 1958 C C . PRO A 1 252 ? -4.652 -2.889 6.363 1 60.16 252 PRO A C 1
ATOM 1960 O O . PRO A 1 252 ? -5.578 -3.355 5.691 1 60.16 252 PRO A O 1
ATOM 1963 N N . ASP A 1 253 ? -3.689 -3.707 6.695 1 61.06 253 ASP A N 1
ATOM 1964 C CA . ASP A 1 253 ? -3.867 -5.156 6.719 1 61.06 253 ASP A CA 1
ATOM 1965 C C . ASP A 1 253 ? -4.078 -5.664 8.141 1 61.06 253 ASP A C 1
ATOM 1967 O O . ASP A 1 253 ? -4.086 -6.871 8.383 1 61.06 253 ASP A O 1
ATOM 1971 N N . ASN A 1 254 ? -4.227 -4.676 9.055 1 55 254 ASN A N 1
ATOM 1972 C CA . ASN A 1 254 ? -4.332 -5.152 10.43 1 55 254 ASN A CA 1
ATOM 1973 C C . ASN A 1 254 ? -5.785 -5.293 10.867 1 55 254 ASN A C 1
ATOM 1975 O O . ASN A 1 254 ? -6.641 -4.508 10.453 1 55 254 ASN A O 1
ATOM 1979 N N . PRO A 1 255 ? -6.051 -6.5 11.344 1 46.53 255 PRO A N 1
ATOM 1980 C CA . PRO A 1 255 ? -7.402 -6.793 11.836 1 46.53 255 PRO A CA 1
ATOM 1981 C C . PRO A 1 255 ? -8.023 -5.617 12.586 1 46.53 255 PRO A C 1
ATOM 1983 O O . PRO A 1 255 ? -9.234 -5.398 12.508 1 46.53 255 PRO A O 1
ATOM 1986 N N . LYS A 1 256 ? -7.195 -4.957 13.281 1 51.84 256 LYS A N 1
ATOM 1987 C CA . LYS A 1 256 ? -7.707 -3.846 14.078 1 51.84 256 LYS A CA 1
ATOM 1988 C C . LYS A 1 256 ? -8.281 -2.748 13.188 1 51.84 256 LYS A C 1
ATOM 1990 O O . LYS A 1 256 ? -9.25 -2.082 13.562 1 51.84 256 LYS A O 1
ATOM 1995 N N . SER A 1 257 ? -7.723 -2.775 12.016 1 54.47 257 SER A N 1
ATOM 1996 C CA . SER A 1 257 ? -8.094 -1.665 11.141 1 54.47 257 SER A CA 1
ATOM 1997 C C . SER A 1 257 ? -9.531 -1.804 10.656 1 54.47 257 SER A C 1
ATOM 1999 O O . SER A 1 257 ? -10.289 -0.828 10.648 1 54.47 257 SER A O 1
ATOM 2001 N N . LYS A 1 258 ? -9.93 -2.982 10.203 1 52 258 LYS A N 1
ATOM 2002 C CA . LYS A 1 258 ? -11.25 -3.152 9.602 1 52 258 LYS A CA 1
ATOM 2003 C C . LYS A 1 258 ? -12.344 -3.098 10.664 1 52 258 LYS A C 1
ATOM 2005 O O . LYS A 1 258 ? -13.391 -2.48 10.453 1 52 258 LYS A O 1
ATOM 2010 N N . ALA A 1 259 ? -12.047 -3.803 11.844 1 51.34 259 ALA A N 1
ATOM 2011 C CA . ALA A 1 259 ? -12.969 -3.645 12.961 1 51.34 259 ALA A CA 1
ATOM 2012 C C . ALA A 1 259 ? -13.188 -2.172 13.289 1 51.34 259 ALA A C 1
ATOM 2014 O O . ALA A 1 259 ? -14.312 -1.753 13.578 1 51.34 259 ALA A O 1
ATOM 2015 N N . TYR A 1 260 ? -12.25 -1.511 12.875 1 56.66 260 TYR A N 1
ATOM 2016 C CA . TYR A 1 260 ? -12.289 -0.082 13.172 1 56.66 260 TYR A CA 1
ATOM 2017 C C . TYR A 1 260 ? -13.141 0.661 12.148 1 56.66 260 TYR A C 1
ATOM 2019 O O . TYR A 1 260 ? -13.906 1.564 12.5 1 56.66 260 TYR A O 1
ATOM 2027 N N . GLU A 1 261 ? -13.023 0.052 10.898 1 61.81 261 GLU A N 1
ATOM 2028 C CA . GLU A 1 261 ? -13.75 0.821 9.891 1 61.81 261 GLU A CA 1
ATOM 2029 C C . GLU A 1 261 ? -15.258 0.719 10.109 1 61.81 261 GLU A C 1
ATOM 2031 O O . GLU A 1 261 ? -15.961 1.733 10.133 1 61.81 261 GLU A O 1
ATOM 2036 N N . ASP A 1 262 ? -15.672 -0.447 10.305 1 65.56 262 ASP A N 1
ATOM 2037 C CA . ASP A 1 262 ? -17.109 -0.65 10.453 1 65.56 262 ASP A CA 1
ATOM 2038 C C . ASP A 1 262 ? -17.641 0.028 11.719 1 65.56 262 ASP A C 1
ATOM 2040 O O . ASP A 1 262 ? -18.703 0.632 11.703 1 65.56 262 ASP A O 1
ATOM 2044 N N . HIS A 1 263 ? -16.766 0.012 12.57 1 75.38 263 HIS A N 1
ATOM 2045 C CA . HIS A 1 263 ? -17.188 0.576 13.852 1 75.38 263 HIS A CA 1
ATOM 2046 C C . HIS A 1 263 ? -17.016 2.092 13.867 1 75.38 263 HIS A C 1
ATOM 2048 O O . HIS A 1 263 ? -17.797 2.799 14.516 1 75.38 263 HIS A O 1
ATOM 2054 N N . SER A 1 264 ? -16.219 2.518 13.062 1 88.38 264 SER A N 1
ATOM 2055 C CA . SER A 1 264 ? -15.828 3.91 13.25 1 88.38 264 SER A CA 1
ATOM 2056 C C . SER A 1 264 ? -16.484 4.812 12.219 1 88.38 264 SER A C 1
ATOM 2058 O O . SER A 1 264 ? -16.531 6.035 12.391 1 88.38 264 SER A O 1
ATOM 2060 N N . TRP A 1 265 ? -17.078 4.238 11.164 1 93.06 265 TRP A N 1
ATOM 2061 C CA . TRP A 1 265 ? -17.688 5.02 10.094 1 93.06 265 TRP A CA 1
ATOM 2062 C C . TRP A 1 265 ? -18.828 5.891 10.633 1 93.06 265 TRP A C 1
ATOM 2064 O O . TRP A 1 265 ? -18.938 7.066 10.273 1 93.06 265 TRP A O 1
ATOM 2074 N N . LYS A 1 266 ? -19.609 5.293 11.5 1 93.88 266 LYS A N 1
ATOM 2075 C CA . LYS A 1 266 ? -20.75 6.023 12.047 1 93.88 266 LYS A CA 1
ATOM 2076 C C . LYS A 1 266 ? -20.297 7.293 12.758 1 93.88 266 LYS A C 1
ATOM 2078 O O . LYS A 1 266 ? -20.969 8.328 12.68 1 93.88 266 LYS A O 1
ATOM 2083 N N . TYR A 1 267 ? -19.188 7.238 13.453 1 95.44 267 TYR A N 1
ATOM 2084 C CA . TYR A 1 267 ? -18.672 8.398 14.172 1 95.44 267 TYR A CA 1
ATOM 2085 C C . TYR A 1 267 ? -18.141 9.453 13.203 1 95.44 267 TYR A C 1
ATOM 2087 O O . TYR A 1 267 ? -18.266 10.648 13.453 1 95.44 267 TYR A O 1
ATOM 2095 N N . TYR A 1 268 ? -17.562 8.969 12.062 1 96.94 268 TYR A N 1
ATOM 2096 C CA . TYR A 1 268 ? -17.125 9.891 11.016 1 96.94 268 TYR A CA 1
ATOM 2097 C C . TYR A 1 268 ? -18.312 10.672 10.445 1 96.94 268 TYR A C 1
ATOM 2099 O O . TYR A 1 268 ? -18.234 11.891 10.297 1 96.94 268 TYR A O 1
ATOM 2107 N N . VAL A 1 269 ? -19.391 9.969 10.227 1 98.06 269 VAL A N 1
ATOM 2108 C CA . VAL A 1 269 ? -20.609 10.57 9.688 1 98.06 269 VAL A CA 1
ATOM 2109 C C . VAL A 1 269 ? -21.188 11.562 10.688 1 98.06 269 VAL A C 1
ATOM 2111 O O . VAL A 1 269 ? -21.547 12.688 10.32 1 98.06 269 VAL A O 1
ATOM 2114 N N . ASN A 1 270 ? -21.188 11.164 11.938 1 97.88 270 ASN A N 1
ATOM 2115 C CA . ASN A 1 270 ? -21.766 12.008 12.977 1 97.88 270 ASN A CA 1
ATOM 2116 C C . ASN A 1 270 ? -21.031 13.336 13.094 1 97.88 270 ASN A C 1
ATOM 2118 O O . ASN A 1 270 ? -21.672 14.391 13.172 1 97.88 270 ASN A O 1
ATOM 2122 N N . LEU A 1 271 ? -19.781 13.266 13.1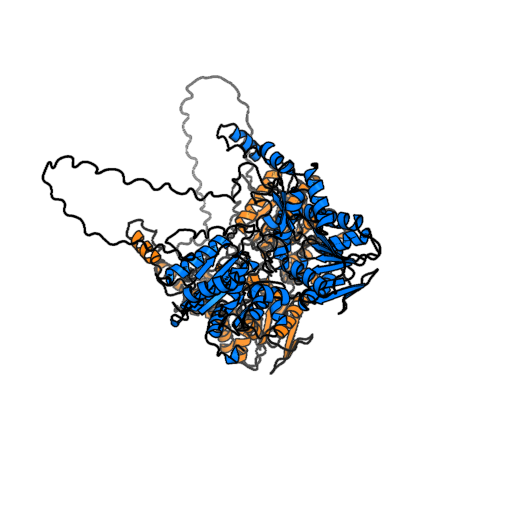56 1 98.19 271 LEU A N 1
ATOM 2123 C CA . LEU A 1 271 ? -19.016 14.5 13.312 1 98.19 271 LEU A CA 1
ATOM 2124 C C . LEU A 1 271 ? -19.172 15.391 12.086 1 98.19 271 LEU A C 1
ATOM 2126 O O . LEU A 1 271 ? -19.328 16.609 12.211 1 98.19 271 LEU A O 1
ATOM 2130 N N . ASN A 1 272 ? -19.078 14.828 10.883 1 98.81 272 ASN A N 1
ATOM 2131 C CA . ASN A 1 272 ? -19.281 15.609 9.672 1 98.81 272 ASN A CA 1
ATOM 2132 C C . ASN A 1 272 ? -20.672 16.266 9.641 1 98.81 272 ASN A C 1
ATOM 2134 O O . ASN A 1 272 ? -20.797 17.406 9.227 1 98.81 272 ASN A O 1
ATOM 2138 N N . GLN A 1 273 ? -21.609 15.516 10.117 1 98.69 273 GLN A N 1
ATOM 2139 C CA . GLN A 1 273 ? -22.969 16.078 10.172 1 98.69 273 GLN A CA 1
ATOM 2140 C C . GLN A 1 273 ? -23.031 17.25 11.141 1 98.69 273 GLN A C 1
ATOM 2142 O O . GLN A 1 273 ? -23.719 18.234 10.867 1 98.69 273 GLN A O 1
ATOM 2147 N N . ALA A 1 274 ? -22.359 17.141 12.234 1 98.62 274 ALA A N 1
ATOM 2148 C CA . ALA A 1 274 ? -22.328 18.234 13.203 1 98.62 274 ALA A CA 1
ATOM 2149 C C . ALA A 1 274 ? -21.734 19.5 12.57 1 98.62 274 ALA A C 1
ATOM 2151 O O . ALA A 1 274 ? -22.219 20.609 12.828 1 98.62 274 ALA A O 1
ATOM 2152 N N . PHE A 1 275 ? -20.719 19.328 11.789 1 98.81 275 PHE A N 1
ATOM 2153 C CA . PHE A 1 275 ? -20.125 20.453 11.062 1 98.81 275 PHE A CA 1
ATOM 2154 C C . PHE A 1 275 ? -21.141 21.062 10.102 1 98.81 275 PHE A C 1
ATOM 2156 O O . PHE A 1 275 ? -21.312 22.281 10.062 1 98.81 275 PHE A O 1
ATOM 2163 N N . ALA A 1 276 ? -21.766 20.219 9.32 1 98.88 276 ALA A N 1
ATOM 2164 C CA . ALA A 1 276 ? -22.75 20.688 8.352 1 98.88 276 ALA A CA 1
ATOM 2165 C C . ALA A 1 276 ? -23.891 21.453 9.031 1 98.88 276 ALA A C 1
ATOM 2167 O O . ALA A 1 276 ? -24.281 22.531 8.578 1 98.88 276 ALA A O 1
ATOM 2168 N N . ASP A 1 277 ? -24.359 20.891 10.125 1 98.62 277 ASP A N 1
ATOM 2169 C CA . ASP A 1 277 ? -25.453 21.516 10.852 1 98.62 277 ASP A CA 1
ATOM 2170 C C . ASP A 1 277 ? -25.062 22.906 11.352 1 98.62 277 ASP A C 1
ATOM 2172 O O . ASP A 1 277 ? -25.859 23.844 11.266 1 98.62 277 ASP A O 1
ATOM 2176 N N . LYS A 1 278 ? -23.875 22.984 11.883 1 98.5 278 LYS A N 1
ATOM 2177 C CA . LYS A 1 278 ? -23.406 24.266 12.406 1 98.5 278 LYS A CA 1
ATOM 2178 C C . LYS A 1 278 ? -23.328 25.312 11.297 1 98.5 278 LYS A C 1
ATOM 2180 O O . LYS A 1 278 ? -23.719 26.469 11.484 1 98.5 278 LYS A O 1
ATOM 2185 N N . ILE A 1 279 ? -22.828 24.953 10.172 1 98.69 279 ILE A N 1
ATOM 2186 C CA . ILE A 1 279 ? -22.656 25.875 9.055 1 98.69 279 ILE A CA 1
ATOM 2187 C C . ILE A 1 279 ? -24.031 26.281 8.516 1 98.69 279 ILE A C 1
ATOM 2189 O O . ILE A 1 279 ? -24.297 27.469 8.289 1 98.69 279 ILE A O 1
ATOM 2193 N N . VAL A 1 280 ? -24.922 25.344 8.344 1 98.5 280 VAL A N 1
ATOM 2194 C CA . VAL A 1 280 ? -26.25 25.594 7.801 1 98.5 280 VAL A CA 1
ATOM 2195 C C . VAL A 1 280 ? -27.016 26.562 8.711 1 98.5 280 VAL A C 1
ATOM 2197 O O . VAL A 1 280 ? -27.688 27.469 8.234 1 98.5 280 VAL A O 1
ATOM 2200 N N . LYS A 1 281 ? -26.844 26.344 9.992 1 97.81 281 LYS A N 1
ATOM 2201 C CA . LYS A 1 281 ? -27.547 27.172 10.984 1 97.81 281 LYS A CA 1
ATOM 2202 C C . LYS A 1 281 ? -27.078 28.625 10.914 1 97.81 281 LYS A C 1
ATOM 2204 O O . LYS A 1 281 ? -27.859 29.547 11.156 1 97.81 281 LYS A O 1
ATOM 2209 N N . ASN A 1 282 ? -25.875 28.844 10.508 1 97.44 282 ASN A N 1
ATOM 2210 C CA . ASN A 1 282 ? -25.297 30.188 10.586 1 97.44 282 ASN A CA 1
ATOM 2211 C C . ASN A 1 282 ? -25.141 30.812 9.203 1 97.44 282 ASN A C 1
ATOM 2213 O O . ASN A 1 282 ? -24.781 31.984 9.094 1 97.44 282 ASN A O 1
ATOM 2217 N N . TRP A 1 283 ? -25.422 30.094 8.141 1 97.44 283 TRP A N 1
ATOM 2218 C CA . TRP A 1 283 ? -25.203 30.531 6.762 1 97.44 283 TRP A CA 1
ATOM 2219 C C . TRP A 1 283 ? -26.297 31.5 6.324 1 97.44 283 TRP A C 1
ATOM 2221 O O . TRP A 1 283 ? -27.469 31.312 6.656 1 97.44 283 TRP A O 1
ATOM 2231 N N . LYS A 1 284 ? -25.922 32.5 5.562 1 96.12 284 LYS A N 1
ATOM 2232 C CA . LYS A 1 284 ? -26.828 33.406 4.91 1 96.12 284 LYS A CA 1
ATOM 2233 C C . LYS A 1 284 ? -26.578 33.469 3.406 1 96.12 284 LYS A C 1
ATOM 2235 O O . LYS A 1 284 ? -25.469 33.156 2.947 1 96.12 284 LYS A O 1
ATOM 2240 N N . ARG A 1 285 ? -27.594 33.906 2.719 1 95.12 285 ARG A N 1
ATOM 2241 C CA . ARG A 1 285 ? -27.469 34.031 1.271 1 95.12 285 ARG A CA 1
ATOM 2242 C C . ARG A 1 285 ? -26.297 34.938 0.896 1 95.12 285 ARG A C 1
ATOM 2244 O O . ARG A 1 285 ? -26.172 36.031 1.446 1 95.12 285 ARG A O 1
ATOM 2251 N N . GLY A 1 286 ? -25.516 34.438 0.011 1 94.12 286 GLY A N 1
ATOM 2252 C CA . GLY A 1 286 ? -24.359 35.188 -0.42 1 94.12 286 GLY A CA 1
ATOM 2253 C C . GLY A 1 286 ? -23.078 34.719 0.225 1 94.12 286 GLY A C 1
ATOM 2254 O O . GLY A 1 286 ? -21.984 35.031 -0.267 1 94.12 286 GLY A O 1
ATOM 2255 N N . ASP A 1 287 ? -23.109 34.031 1.323 1 97.19 287 ASP A N 1
ATOM 2256 C CA . ASP A 1 287 ? -21.922 33.531 2.008 1 97.19 287 ASP A CA 1
ATOM 2257 C C . ASP A 1 287 ? -21.266 32.406 1.201 1 97.19 287 ASP A C 1
ATOM 2259 O O . ASP A 1 287 ? -21.922 31.75 0.404 1 97.19 287 ASP A O 1
ATOM 2263 N N . VAL A 1 288 ? -20 32.312 1.384 1 97.81 288 VAL A N 1
ATOM 2264 C CA . VAL A 1 288 ? -19.234 31.266 0.728 1 97.81 288 VAL A CA 1
ATOM 2265 C C . VAL A 1 288 ? -18.672 30.297 1.773 1 97.81 288 VAL A C 1
ATOM 2267 O O . VAL A 1 288 ? -18.297 30.719 2.867 1 97.81 288 VAL A O 1
ATOM 2270 N N . ILE A 1 289 ? -18.688 29.016 1.438 1 98.62 289 ILE A N 1
ATOM 2271 C CA . ILE A 1 289 ? -18.219 28 2.381 1 98.62 289 ILE A CA 1
ATOM 2272 C C . ILE A 1 289 ? -16.984 27.297 1.819 1 98.62 289 ILE A C 1
ATOM 2274 O O . ILE A 1 289 ? -17 26.812 0.685 1 98.62 289 ILE A O 1
ATOM 2278 N N . TRP A 1 290 ? -15.93 27.25 2.584 1 98.56 290 TRP A N 1
ATOM 2279 C CA . TRP A 1 290 ? -14.742 26.453 2.271 1 98.56 290 TRP A CA 1
ATOM 2280 C C . TRP A 1 290 ? -14.539 25.359 3.309 1 98.56 290 TRP A C 1
ATOM 2282 O O . TRP A 1 290 ? -14.453 25.625 4.508 1 98.56 290 TRP A O 1
ATOM 2292 N N . VAL A 1 291 ? -14.5 24.094 2.846 1 98.81 291 VAL A N 1
ATOM 2293 C CA . VAL A 1 291 ? -14.242 22.953 3.703 1 98.81 291 VAL A CA 1
ATOM 2294 C C . VAL A 1 291 ? -12.836 22.406 3.434 1 98.81 291 VAL A C 1
ATOM 2296 O O . VAL A 1 291 ? -12.461 22.203 2.279 1 98.81 291 VAL A O 1
ATOM 2299 N N . HIS A 1 292 ? -12.133 22.125 4.531 1 98.12 292 HIS A N 1
ATOM 2300 C CA . HIS A 1 292 ? -10.727 21.797 4.324 1 98.12 292 HIS A CA 1
ATOM 2301 C C . HIS A 1 292 ? -10.383 20.438 4.918 1 98.12 292 HIS A C 1
ATOM 2303 O O . HIS A 1 292 ? -10.656 20.172 6.094 1 98.12 292 HIS A O 1
ATOM 2309 N N . ASP A 1 293 ? -9.789 19.547 3.99 1 97.06 293 ASP A N 1
ATOM 2310 C CA . ASP A 1 293 ? -8.969 18.391 4.309 1 97.06 293 ASP A CA 1
ATOM 2311 C C . ASP A 1 293 ? -9.828 17.141 4.5 1 97.06 293 ASP A C 1
ATOM 2313 O O . ASP A 1 293 ? -11.055 17.219 4.43 1 97.06 293 ASP A O 1
ATOM 2317 N N . TYR A 1 294 ? -9.219 15.984 4.848 1 97.62 294 TYR A N 1
ATOM 2318 C CA . TYR A 1 294 ? -9.82 14.664 4.707 1 97.62 294 TYR A CA 1
ATOM 2319 C C . TYR A 1 294 ? -10.703 14.336 5.906 1 97.62 294 TYR A C 1
ATOM 2321 O O . TYR A 1 294 ? -11.492 13.391 5.863 1 97.62 294 TYR A O 1
ATOM 2329 N N . HIS A 1 295 ? -10.625 15.133 6.953 1 97.88 295 HIS A N 1
ATOM 2330 C CA . HIS A 1 295 ? -11.469 14.922 8.125 1 97.88 295 HIS A CA 1
ATOM 2331 C C . HIS A 1 295 ? -12.93 15.219 7.812 1 97.88 295 HIS A C 1
ATOM 2333 O O . HIS A 1 295 ? -13.828 14.758 8.523 1 97.88 295 HIS A O 1
ATOM 2339 N N . LEU A 1 296 ? -13.18 15.984 6.781 1 98.81 296 LEU A N 1
ATOM 2340 C CA . LEU A 1 296 ? -14.516 16.531 6.559 1 98.81 296 LEU A CA 1
ATOM 2341 C C . LEU A 1 296 ? -14.984 16.25 5.133 1 98.81 296 LEU A C 1
ATOM 2343 O O . LEU A 1 296 ? -15.617 17.109 4.508 1 98.81 296 LEU A O 1
ATOM 2347 N N . LEU A 1 297 ? -14.773 15.133 4.645 1 98.88 297 LEU A N 1
ATOM 2348 C CA . LEU A 1 297 ? -15.039 14.805 3.248 1 98.88 297 LEU A CA 1
ATOM 2349 C C . LEU A 1 297 ? -16.531 14.781 2.969 1 98.88 297 LEU A C 1
ATOM 2351 O O . LEU A 1 297 ? -16.969 14.969 1.826 1 98.88 297 LEU A O 1
ATOM 2355 N N . LEU A 1 298 ? -17.375 14.562 3.951 1 98.88 298 LEU A N 1
ATOM 2356 C CA . LEU A 1 298 ? -18.797 14.391 3.727 1 98.88 298 LEU A CA 1
ATOM 2357 C C . LEU A 1 298 ? -19.531 15.727 3.844 1 98.88 298 LEU A C 1
ATOM 2359 O O . LEU A 1 298 ? -20.688 15.852 3.416 1 98.88 298 LEU A O 1
ATOM 2363 N N . VAL A 1 299 ? -18.875 16.719 4.371 1 98.94 299 VAL A N 1
ATOM 2364 C CA . VAL A 1 299 ? -19.531 17.969 4.766 1 98.94 299 VAL A CA 1
ATOM 2365 C C . VAL A 1 299 ? -20.094 18.672 3.535 1 98.94 299 VAL A C 1
ATOM 2367 O O . VAL A 1 299 ? -21.234 19.125 3.549 1 98.94 299 VAL A O 1
ATOM 2370 N N . PRO A 1 300 ? -19.344 18.766 2.422 1 98.88 300 PRO A N 1
ATOM 2371 C CA . PRO A 1 300 ? -19.922 19.438 1.257 1 98.88 300 PRO A CA 1
ATOM 2372 C C . PRO A 1 300 ? -21.234 18.828 0.801 1 98.88 300 PRO A C 1
ATOM 2374 O O . PRO A 1 300 ? -22.203 19.547 0.523 1 98.88 300 PRO A O 1
ATOM 2377 N N . GLY A 1 301 ? -21.281 17.516 0.771 1 98.62 301 GLY A N 1
ATOM 2378 C CA . GLY A 1 301 ? -22.516 16.844 0.383 1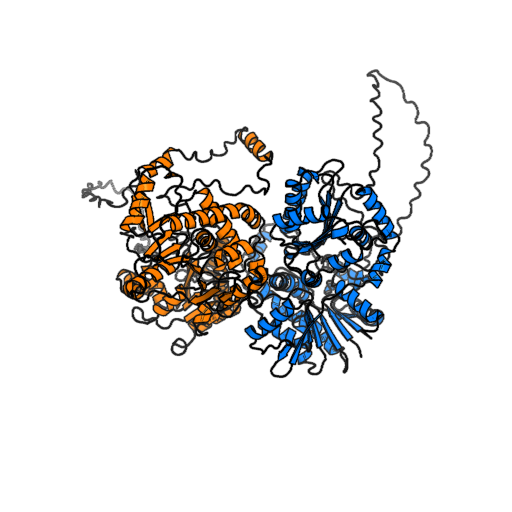 98.62 301 GLY A CA 1
ATOM 2379 C C . GLY A 1 301 ? -23.656 17.078 1.357 1 98.62 301 GLY A C 1
ATOM 2380 O O . GLY A 1 301 ? -24.797 17.266 0.945 1 98.62 301 GLY A O 1
ATOM 2381 N N . MET A 1 302 ? -23.328 17.047 2.578 1 98.88 302 MET A N 1
ATOM 2382 C CA . MET A 1 302 ? -24.328 17.219 3.621 1 98.88 302 MET A CA 1
ATOM 2383 C C . MET A 1 302 ? -24.906 18.641 3.59 1 98.88 302 MET A C 1
ATOM 2385 O O . MET A 1 302 ? -26.109 18.828 3.791 1 98.88 302 MET A O 1
ATOM 2389 N N . ILE A 1 303 ? -24.078 19.625 3.326 1 98.81 303 ILE A N 1
ATOM 2390 C CA . ILE A 1 303 ? -24.531 21 3.223 1 98.81 303 ILE A CA 1
ATOM 2391 C C . ILE A 1 303 ? -25.391 21.172 1.965 1 98.81 303 ILE A C 1
ATOM 2393 O O . ILE A 1 303 ? -26.438 21.812 2 1 98.81 303 ILE A O 1
ATOM 2397 N N . ARG A 1 304 ? -24.953 20.594 0.854 1 98 304 ARG A N 1
ATOM 2398 C CA . ARG A 1 304 ? -25.641 20.703 -0.429 1 98 304 ARG A CA 1
ATOM 2399 C C . ARG A 1 304 ? -27.078 20.203 -0.324 1 98 304 ARG A C 1
ATOM 2401 O O . ARG A 1 304 ? -27.984 20.781 -0.935 1 98 304 ARG A O 1
ATOM 2408 N N . LYS A 1 305 ? -27.297 19.203 0.432 1 97.25 305 LYS A N 1
ATOM 2409 C CA . LYS A 1 305 ? -28.641 18.641 0.621 1 97.25 305 LYS A CA 1
ATOM 2410 C C . LYS A 1 305 ? -29.578 19.656 1.263 1 97.25 305 LYS A C 1
ATOM 2412 O O . LYS A 1 305 ? -30.766 19.688 0.952 1 97.25 305 LYS A O 1
ATOM 2417 N N . LYS A 1 306 ? -29.062 20.531 2.084 1 98 306 LYS A N 1
ATOM 2418 C CA . LYS A 1 306 ? -29.875 21.5 2.818 1 98 306 LYS A CA 1
ATOM 2419 C C . LYS A 1 306 ? -29.859 22.859 2.131 1 98 306 LYS A C 1
ATOM 2421 O O . LYS A 1 306 ? -30.812 23.625 2.246 1 98 306 LYS A O 1
ATOM 2426 N N . LEU A 1 307 ? -28.734 23.125 1.469 1 97.62 307 LEU A N 1
ATOM 2427 C CA . LEU A 1 307 ? -28.562 24.406 0.778 1 97.62 307 LEU A CA 1
ATOM 2428 C C . LEU A 1 307 ? -28.156 24.172 -0.678 1 97.62 307 LEU A C 1
ATOM 2430 O O . LEU A 1 307 ? -27 24.375 -1.047 1 97.62 307 LEU A O 1
ATOM 2434 N N . PRO A 1 308 ? -29.016 23.984 -1.564 1 95.19 308 PRO A N 1
ATOM 2435 C CA . PRO A 1 308 ? -28.719 23.609 -2.951 1 95.19 308 PRO A CA 1
ATOM 2436 C C . PRO A 1 308 ? -28.016 24.734 -3.719 1 95.19 308 PRO A C 1
ATOM 2438 O O . PRO A 1 308 ? -27.266 24.453 -4.66 1 95.19 308 PRO A O 1
ATOM 2441 N N . ASP A 1 309 ? -28.203 25.938 -3.242 1 93.81 309 ASP A N 1
ATOM 2442 C CA . ASP A 1 309 ? -27.656 27.047 -4.023 1 93.81 309 ASP A CA 1
ATOM 2443 C C . ASP A 1 309 ? -26.375 27.594 -3.385 1 93.81 309 ASP A C 1
ATOM 2445 O O . ASP A 1 309 ? -25.797 28.562 -3.883 1 93.81 309 ASP A O 1
ATOM 2449 N N . ALA A 1 310 ? -25.906 27 -2.359 1 97 310 ALA A N 1
ATOM 2450 C CA . ALA A 1 310 ? -24.734 27.5 -1.65 1 97 310 ALA A CA 1
ATOM 2451 C C . ALA A 1 310 ? -23.469 27.328 -2.488 1 97 310 ALA A C 1
ATOM 2453 O O . ALA A 1 310 ? -23.328 26.359 -3.234 1 97 310 ALA A O 1
ATOM 2454 N N . LYS A 1 311 ? -22.625 28.344 -2.445 1 97.94 311 LYS A N 1
ATOM 2455 C CA . LYS A 1 311 ? -21.281 28.203 -3.021 1 97.94 311 LYS A CA 1
ATOM 2456 C C . LYS A 1 311 ? -20.344 27.469 -2.068 1 97.94 311 LYS A C 1
ATOM 2458 O O . LYS A 1 311 ? -19.984 28 -1.015 1 97.94 311 LYS A O 1
ATOM 2463 N N . ILE A 1 312 ? -19.906 26.266 -2.484 1 98.62 312 ILE A N 1
ATOM 2464 C CA . ILE A 1 312 ? -19.125 25.406 -1.599 1 98.62 312 ILE A CA 1
ATOM 2465 C C . ILE A 1 312 ? -17.812 25.031 -2.279 1 98.62 312 ILE A C 1
ATOM 2467 O O . ILE A 1 312 ? -17.812 24.484 -3.385 1 98.62 312 ILE A O 1
ATOM 2471 N N . GLY A 1 313 ? -16.703 25.359 -1.635 1 98.69 313 GLY A N 1
ATOM 2472 C CA . GLY A 1 313 ? -15.383 24.875 -2.027 1 98.69 313 GLY A CA 1
ATOM 2473 C C . GLY A 1 313 ? -14.828 23.828 -1.078 1 98.69 313 GLY A C 1
ATOM 2474 O O . GLY A 1 313 ? -15.047 23.891 0.132 1 98.69 313 GLY A O 1
ATOM 2475 N N . PHE A 1 314 ? -14.164 22.859 -1.64 1 98.75 314 PHE A N 1
ATOM 2476 C CA . PHE A 1 314 ? -13.445 21.875 -0.852 1 98.75 314 PHE A CA 1
ATOM 2477 C C . PHE A 1 314 ? -11.977 21.812 -1.26 1 98.75 314 PHE A C 1
ATOM 2479 O O . PHE A 1 314 ? -11.656 21.891 -2.447 1 98.75 314 PHE A O 1
ATOM 2486 N N . PHE A 1 315 ? -11.117 21.766 -0.256 1 98.56 315 PHE A N 1
ATOM 2487 C CA . PHE A 1 315 ? -9.695 21.641 -0.55 1 98.56 315 PHE A CA 1
ATOM 2488 C C . PHE A 1 315 ? -9.062 20.531 0.269 1 98.56 315 PHE A C 1
ATOM 2490 O O . PHE A 1 315 ? -9.195 20.5 1.494 1 98.56 315 PHE A O 1
ATOM 2497 N N . LEU A 1 316 ? -8.406 19.594 -0.412 1 98.12 316 LEU A N 1
ATOM 2498 C CA . LEU A 1 316 ? -7.68 18.516 0.252 1 98.12 316 LEU A CA 1
ATOM 2499 C C . LEU A 1 316 ? -6.195 18.828 0.349 1 98.12 316 LEU A C 1
ATOM 2501 O O . LEU A 1 316 ? -5.52 18.984 -0.672 1 98.12 316 LEU A O 1
ATOM 2505 N N . HIS A 1 317 ? -5.688 18.859 1.562 1 95.75 317 HIS A N 1
ATOM 2506 C CA . HIS A 1 317 ? -4.316 19.297 1.78 1 95.75 317 HIS A CA 1
ATOM 2507 C C . HIS A 1 317 ? -3.348 18.125 1.76 1 95.75 317 HIS A C 1
ATOM 2509 O O . HIS A 1 317 ? -2.143 18.312 1.568 1 95.75 317 HIS A O 1
ATOM 2515 N N . VAL A 1 318 ? -3.805 16.938 2.01 1 94.56 318 VAL A N 1
ATOM 2516 C CA . VAL A 1 318 ? -2.965 15.742 1.943 1 94.56 318 VAL A CA 1
ATOM 2517 C C . VAL A 1 318 ? -2.994 15.172 0.529 1 94.56 318 VAL A C 1
ATOM 2519 O O . VAL A 1 318 ? -3.672 15.703 -0.352 1 94.56 318 VAL A O 1
ATOM 2522 N N . ALA A 1 319 ? -2.26 14.156 0.346 1 94.44 319 ALA A N 1
ATOM 2523 C CA . ALA A 1 319 ? -2.242 13.492 -0.957 1 94.44 319 ALA A CA 1
ATOM 2524 C C . ALA A 1 319 ? -3.562 12.781 -1.229 1 94.44 319 ALA A C 1
ATOM 2526 O O . ALA A 1 319 ? -4.258 12.367 -0.295 1 94.44 319 ALA A O 1
ATOM 2527 N N . PHE A 1 320 ? -3.965 12.742 -2.467 1 97.44 320 PHE A N 1
ATOM 2528 C CA . PHE A 1 320 ? -5.055 11.883 -2.908 1 97.44 320 PHE A CA 1
ATOM 2529 C C . PHE A 1 320 ? -4.516 10.664 -3.652 1 97.44 320 PHE A C 1
ATOM 2531 O O . PHE A 1 320 ? -3.809 10.805 -4.652 1 97.44 320 PHE A O 1
ATOM 2538 N N . PRO A 1 321 ? -4.777 9.516 -3.182 1 95.5 321 PRO A N 1
ATOM 2539 C CA . PRO A 1 321 ? -4.148 8.312 -3.748 1 95.5 321 PRO A CA 1
ATOM 2540 C C . PRO A 1 321 ? -4.711 7.949 -5.121 1 95.5 321 PRO A C 1
ATOM 2542 O O . PRO A 1 321 ? -5.719 8.516 -5.551 1 95.5 321 PRO A O 1
ATOM 2545 N N . SER A 1 322 ? -4.062 7.039 -5.793 1 94.81 322 SER A N 1
ATOM 2546 C CA . SER A 1 322 ? -4.555 6.504 -7.059 1 94.81 322 SER A CA 1
ATOM 2547 C C . SER A 1 322 ? -5.871 5.758 -6.871 1 94.81 322 SER A C 1
ATOM 2549 O O . SER A 1 322 ? -6.219 5.371 -5.754 1 94.81 322 SER A O 1
ATOM 2551 N N . SER A 1 323 ? -6.527 5.582 -8.016 1 95.25 323 SER A N 1
ATOM 2552 C CA . SER A 1 323 ? -7.816 4.902 -7.973 1 95.25 323 SER A CA 1
ATOM 2553 C C . SER A 1 323 ? -7.668 3.475 -7.453 1 95.25 323 SER A C 1
ATOM 2555 O O . SER A 1 323 ? -8.57 2.955 -6.789 1 95.25 323 SER A O 1
ATOM 2557 N N . GLU A 1 324 ? -6.48 2.824 -7.688 1 93.5 324 GLU A N 1
ATOM 2558 C CA . GLU A 1 324 ? -6.23 1.445 -7.273 1 93.5 324 GLU A CA 1
ATOM 2559 C C . GLU A 1 324 ? -6.195 1.326 -5.754 1 93.5 324 GLU A C 1
ATOM 2561 O O . GLU A 1 324 ? -6.57 0.292 -5.195 1 93.5 324 GLU A O 1
ATOM 2566 N N . VAL A 1 325 ? -5.797 2.373 -5.125 1 93.5 325 VAL A N 1
ATOM 2567 C CA . VAL A 1 325 ? -5.672 2.361 -3.672 1 93.5 325 VAL A CA 1
ATOM 2568 C C . VAL A 1 325 ? -6.969 2.865 -3.039 1 93.5 325 VAL A C 1
ATOM 2570 O O . VAL A 1 325 ? -7.484 2.256 -2.102 1 93.5 325 VAL A O 1
ATOM 2573 N N . PHE A 1 326 ? -7.555 3.934 -3.586 1 95.88 326 PHE A N 1
ATOM 2574 C CA . PHE A 1 326 ? -8.766 4.52 -3.033 1 95.88 326 PHE A CA 1
ATOM 2575 C C . PHE A 1 326 ? -9.914 3.52 -3.062 1 95.88 326 PHE A C 1
ATOM 2577 O O . PHE A 1 326 ? -10.727 3.467 -2.133 1 95.88 326 PHE A O 1
ATOM 2584 N N . ARG A 1 327 ? -9.953 2.729 -4.102 1 94.19 327 ARG A N 1
ATOM 2585 C CA . ARG A 1 327 ? -11.094 1.841 -4.305 1 94.19 327 ARG A CA 1
ATOM 2586 C C . ARG A 1 327 ? -11.109 0.718 -3.273 1 94.19 327 ARG A C 1
ATOM 2588 O O . ARG A 1 327 ? -12.094 -0.012 -3.15 1 94.19 327 ARG A O 1
ATOM 2595 N N . CYS A 1 328 ? -10.039 0.557 -2.525 1 91.06 328 CYS A N 1
ATOM 2596 C CA . CYS A 1 328 ? -9.984 -0.462 -1.482 1 91.06 328 CYS A CA 1
ATOM 2597 C C . CYS A 1 328 ? -10.875 -0.085 -0.302 1 91.06 328 CYS A C 1
ATOM 2599 O O . CYS A 1 328 ? -11.203 -0.934 0.528 1 91.06 328 CYS A O 1
ATOM 2601 N N . LEU A 1 329 ? -11.211 1.196 -0.17 1 91.81 329 LEU A N 1
ATOM 2602 C CA . LEU A 1 329 ? -12.062 1.644 0.926 1 91.81 329 LEU A CA 1
ATOM 2603 C C . LEU A 1 329 ? -13.461 1.054 0.798 1 91.81 329 LEU A C 1
ATOM 2605 O O . LEU A 1 329 ? -14.031 1.02 -0.297 1 91.81 329 LEU A O 1
ATOM 2609 N N . ALA A 1 330 ? -14.023 0.611 1.935 1 90.31 330 ALA A N 1
ATOM 2610 C CA . ALA A 1 330 ? -15.375 0.057 1.933 1 90.31 330 ALA A CA 1
ATOM 2611 C C . ALA A 1 330 ? -16.406 1.127 1.584 1 90.31 330 ALA A C 1
ATOM 2613 O O . ALA A 1 330 ? -17.344 0.872 0.82 1 90.31 330 ALA A O 1
ATOM 2614 N N . VAL A 1 331 ? -16.156 2.354 2.104 1 93.75 331 VAL A N 1
ATOM 2615 C CA . VAL A 1 331 ? -17.125 3.434 1.926 1 93.75 331 VAL A CA 1
ATOM 2616 C C . VAL A 1 331 ? -16.641 4.383 0.833 1 93.75 331 VAL A C 1
ATOM 2618 O O . VAL A 1 331 ? -16.828 5.598 0.93 1 93.75 331 VAL A O 1
ATOM 2621 N N . ARG A 1 332 ? -16.047 3.809 -0.164 1 94.94 332 ARG A N 1
ATOM 2622 C CA . ARG A 1 332 ? -15.391 4.547 -1.241 1 94.94 332 ARG A CA 1
ATOM 2623 C C . ARG A 1 332 ? -16.391 5.441 -1.972 1 94.94 332 ARG A C 1
ATOM 2625 O O . ARG A 1 332 ? -16.094 6.609 -2.244 1 94.94 332 ARG A O 1
ATOM 2632 N N . LYS A 1 333 ? -17.578 5.02 -2.285 1 96.69 333 LYS A N 1
ATOM 2633 C CA . LYS A 1 333 ? -18.562 5.801 -3.035 1 96.69 333 LYS A CA 1
ATOM 2634 C C . LYS A 1 333 ? -19.125 6.941 -2.189 1 96.69 333 LYS A C 1
ATOM 2636 O O . LYS A 1 333 ? -19.25 8.07 -2.666 1 96.69 333 LYS A O 1
ATOM 2641 N N . GLN A 1 334 ? -19.391 6.648 -0.914 1 97.06 334 GLN A N 1
ATOM 2642 C CA . GLN A 1 334 ? -19.938 7.648 -0.006 1 97.06 334 GLN A CA 1
ATOM 2643 C C . GLN A 1 334 ? -18.969 8.82 0.176 1 97.06 334 GLN A C 1
ATOM 2645 O O . GLN A 1 334 ? -19.391 9.977 0.196 1 97.06 334 GLN A O 1
ATOM 2650 N N . LEU A 1 335 ? -17.734 8.5 0.297 1 98.12 335 LEU A N 1
ATOM 2651 C CA . LEU A 1 335 ? -16.719 9.539 0.474 1 98.12 335 LEU A CA 1
ATOM 2652 C C . LEU A 1 335 ? -16.656 10.438 -0.752 1 98.12 335 LEU A C 1
ATOM 2654 O O . LEU A 1 335 ? -16.625 11.664 -0.625 1 98.12 335 LEU A O 1
ATOM 2658 N N . LEU A 1 336 ? -16.656 9.828 -1.935 1 98.5 336 LEU A N 1
ATOM 2659 C CA . LEU A 1 336 ? -16.578 10.602 -3.17 1 98.5 336 LEU A CA 1
ATOM 2660 C C . LEU A 1 336 ? -17.828 11.469 -3.346 1 98.5 336 LEU A C 1
ATOM 2662 O O . LEU A 1 336 ? -17.719 12.641 -3.709 1 98.5 336 LEU A O 1
ATOM 2666 N N . GLU A 1 337 ? -18.953 10.852 -3.055 1 97.94 337 GLU A N 1
ATOM 2667 C CA . GLU A 1 337 ? -20.203 11.594 -3.166 1 97.94 337 GLU A CA 1
ATOM 2668 C C . GLU A 1 337 ? -20.234 12.781 -2.201 1 97.94 337 GLU A C 1
ATOM 2670 O O . GLU A 1 337 ? -20.766 13.836 -2.523 1 97.94 337 GLU A O 1
ATOM 2675 N N . GLY A 1 338 ? -19.688 12.578 -1.019 1 98.69 338 GLY A N 1
ATOM 2676 C CA . GLY A 1 338 ? -19.547 13.68 -0.085 1 98.69 338 GLY A CA 1
ATOM 2677 C C . GLY A 1 338 ? -18.734 14.836 -0.637 1 98.69 338 GLY A C 1
ATOM 2678 O O . GLY A 1 338 ? -19.156 15.992 -0.568 1 98.69 338 GLY A O 1
ATOM 2679 N N . MET A 1 339 ? -17.625 14.562 -1.212 1 98.69 339 MET A N 1
ATOM 2680 C CA . MET A 1 339 ? -16.734 15.578 -1.791 1 98.69 339 MET A CA 1
ATOM 2681 C C . MET A 1 339 ? -17.438 16.312 -2.936 1 98.69 339 MET A C 1
ATOM 2683 O O . MET A 1 339 ? -17.312 17.531 -3.064 1 98.69 339 MET A O 1
ATOM 2687 N N . LEU A 1 340 ? -18.203 15.578 -3.693 1 98.19 340 LEU A N 1
ATOM 2688 C CA . LEU A 1 340 ? -18.812 16.094 -4.914 1 98.19 340 LEU A CA 1
ATOM 2689 C C . LEU A 1 340 ? -19.984 17.031 -4.586 1 98.19 340 LEU A C 1
ATOM 2691 O O . LEU A 1 340 ? -20.578 17.625 -5.484 1 98.19 340 LEU A O 1
ATOM 2695 N N . GLY A 1 341 ? -20.266 17.172 -3.301 1 98.38 341 GLY A N 1
ATOM 2696 C CA . GLY A 1 341 ? -21.203 18.203 -2.904 1 98.38 341 GLY A CA 1
ATOM 2697 C C . GLY A 1 341 ? -20.672 19.609 -3.119 1 98.38 341 GLY A C 1
ATOM 2698 O O . GLY A 1 341 ? -21.438 20.578 -3.107 1 98.38 341 GLY A O 1
ATOM 2699 N N . ALA A 1 342 ? -19.406 19.719 -3.379 1 98.62 342 ALA A N 1
ATOM 2700 C CA . ALA A 1 342 ? -18.75 21.016 -3.586 1 98.62 342 ALA A CA 1
ATOM 2701 C C . ALA A 1 342 ? -18.891 21.469 -5.035 1 98.62 342 ALA A C 1
ATOM 2703 O O . ALA A 1 342 ? -19.156 20.656 -5.926 1 98.62 342 ALA A O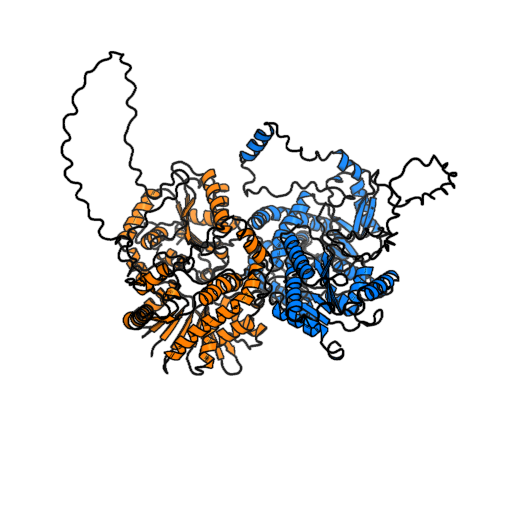 1
ATOM 2704 N N . ASN A 1 343 ? -18.797 22.812 -5.254 1 98.06 343 ASN A N 1
ATOM 2705 C CA . ASN A 1 343 ? -18.734 23.375 -6.594 1 98.06 343 ASN A CA 1
ATOM 2706 C C . ASN A 1 343 ? -17.312 23.344 -7.156 1 98.06 343 ASN A C 1
ATOM 2708 O O . ASN A 1 343 ? -17.125 23.281 -8.375 1 98.06 343 ASN A O 1
ATOM 2712 N N . LEU A 1 344 ? -16.5 23.469 -6.285 1 98.5 344 LEU A N 1
ATOM 2713 C CA . LEU A 1 344 ? -15.078 23.5 -6.617 1 98.5 344 LEU A CA 1
ATOM 2714 C C . LEU A 1 344 ? -14.281 22.625 -5.656 1 98.5 344 LEU A C 1
ATOM 2716 O O . LEU A 1 344 ? -14.43 22.734 -4.438 1 98.5 344 LEU A O 1
ATOM 2720 N N . ILE A 1 345 ? -13.5 21.703 -6.234 1 98.75 345 ILE A N 1
ATOM 2721 C CA . ILE A 1 345 ? -12.617 20.859 -5.438 1 98.75 345 ILE A CA 1
ATOM 2722 C C . ILE A 1 345 ? -11.156 21.141 -5.801 1 98.75 345 ILE A C 1
ATOM 2724 O O . ILE A 1 345 ? -10.789 21.156 -6.977 1 98.75 345 ILE A O 1
ATOM 2728 N N . GLY A 1 346 ? -10.391 21.438 -4.793 1 98.44 346 GLY A N 1
ATOM 2729 C CA . GLY A 1 346 ? -8.992 21.781 -5.012 1 98.44 346 GLY A CA 1
ATOM 2730 C C . GLY A 1 346 ? -8.031 20.766 -4.402 1 98.44 346 GLY A C 1
ATOM 2731 O O . GLY A 1 346 ? -8.32 20.188 -3.357 1 98.44 346 GLY A O 1
ATOM 2732 N N . PHE A 1 347 ? -6.887 20.594 -5.062 1 97.88 347 PHE A N 1
ATOM 2733 C CA . PHE A 1 347 ? -5.781 19.766 -4.605 1 97.88 347 PHE A CA 1
ATOM 2734 C C . PHE A 1 347 ? -4.465 20.516 -4.672 1 97.88 347 PHE A C 1
ATOM 2736 O O . PHE A 1 347 ? -4.414 21.641 -5.188 1 97.88 347 PHE A O 1
ATOM 2743 N N . GLN A 1 348 ? -3.41 19.906 -4.164 1 96.25 348 GLN A N 1
ATOM 2744 C CA . GLN A 1 348 ? -2.109 20.578 -4.086 1 96.25 348 GLN A CA 1
ATOM 2745 C C . GLN A 1 348 ? -1.404 20.562 -5.438 1 96.25 348 GLN A C 1
ATOM 2747 O O . GLN A 1 348 ? -0.774 21.547 -5.824 1 96.25 348 GLN A O 1
ATOM 2752 N N . ILE A 1 349 ? -1.478 19.453 -6.164 1 95.81 349 ILE A N 1
ATOM 2753 C CA . ILE A 1 349 ? -0.71 19.312 -7.398 1 95.81 349 ILE A CA 1
ATOM 2754 C C . ILE A 1 349 ? -1.569 18.656 -8.477 1 95.81 349 ILE A C 1
ATOM 2756 O O . ILE A 1 349 ? -2.627 18.094 -8.172 1 95.81 349 ILE A O 1
ATOM 2760 N N . HIS A 1 350 ? -1.098 18.688 -9.656 1 95.62 350 HIS A N 1
ATOM 2761 C CA . HIS A 1 350 ? -1.831 18.188 -10.812 1 95.62 350 HIS A CA 1
ATOM 2762 C C . HIS A 1 350 ? -2.057 16.688 -10.711 1 95.62 350 HIS A C 1
ATOM 2764 O O . HIS A 1 350 ? -3.125 16.188 -11.07 1 95.62 350 HIS A O 1
ATOM 2770 N N . GLU A 1 351 ? -1.123 15.977 -10.234 1 93.62 351 GLU A N 1
ATOM 2771 C CA . GLU A 1 351 ? -1.215 14.523 -10.109 1 93.62 351 GLU A CA 1
ATOM 2772 C C . GLU A 1 351 ? -2.404 14.125 -9.242 1 93.62 351 GLU A C 1
ATOM 2774 O O . GLU A 1 351 ? -3.111 13.164 -9.555 1 93.62 351 GLU A O 1
ATOM 2779 N N . TYR A 1 352 ? -2.629 14.797 -8.172 1 96.62 352 TYR A N 1
ATOM 2780 C CA . TYR A 1 352 ? -3.734 14.477 -7.273 1 96.62 352 TYR A CA 1
ATOM 2781 C C . TYR A 1 352 ? -5.074 14.734 -7.953 1 96.62 352 TYR A C 1
ATOM 2783 O O . TYR A 1 352 ? -6.035 13.984 -7.754 1 96.62 352 TYR A O 1
ATOM 2791 N N . THR A 1 353 ? -5.129 15.797 -8.727 1 97.25 353 THR A N 1
ATOM 2792 C CA . THR A 1 353 ? -6.336 16.094 -9.492 1 97.25 353 THR A CA 1
ATOM 2793 C C . THR A 1 353 ? -6.645 14.961 -10.469 1 97.25 353 THR A C 1
ATOM 2795 O O . THR A 1 353 ? -7.793 14.516 -10.57 1 97.25 353 THR A O 1
ATOM 2798 N N . ARG A 1 354 ? -5.625 14.547 -11.141 1 95.25 354 ARG A N 1
ATOM 2799 C CA . ARG A 1 354 ? -5.785 13.453 -12.094 1 95.25 354 ARG A CA 1
ATOM 2800 C C . ARG A 1 354 ? -6.281 12.188 -11.398 1 95.25 354 ARG A C 1
ATOM 2802 O O . ARG A 1 354 ? -7.172 11.508 -11.906 1 95.25 354 ARG A O 1
ATOM 2809 N N . HIS A 1 355 ? -5.652 11.836 -10.297 1 96.62 355 HIS A N 1
ATOM 2810 C CA . HIS A 1 355 ? -6.082 10.68 -9.531 1 96.62 355 HIS A CA 1
ATOM 2811 C C . HIS A 1 355 ? -7.559 10.773 -9.156 1 96.62 355 HIS A C 1
ATOM 2813 O O . HIS A 1 355 ? -8.305 9.797 -9.281 1 96.62 355 HIS A O 1
ATOM 2819 N N . PHE A 1 356 ? -7.953 11.938 -8.688 1 98.31 356 PHE A N 1
ATOM 2820 C CA . PHE A 1 356 ? -9.328 12.133 -8.25 1 98.31 356 PHE A CA 1
ATOM 2821 C C . PHE A 1 356 ? -10.297 11.945 -9.414 1 98.31 356 PHE A C 1
ATOM 2823 O O . PHE A 1 356 ? -11.297 11.242 -9.281 1 98.31 356 PHE A O 1
ATOM 2830 N N . LEU A 1 357 ? -10.023 12.609 -10.516 1 97.88 357 LEU A N 1
ATOM 2831 C CA . LEU A 1 357 ? -10.875 12.523 -11.695 1 97.88 357 LEU A CA 1
ATOM 2832 C C . LEU A 1 357 ? -11 11.086 -12.172 1 97.88 357 LEU A C 1
ATOM 2834 O O . LEU A 1 357 ? -12.102 10.617 -12.469 1 97.88 357 LEU A O 1
ATOM 2838 N N . GLN A 1 358 ? -9.914 10.359 -12.172 1 95.19 358 GLN A N 1
ATOM 2839 C CA . GLN A 1 358 ? -9.914 8.961 -12.586 1 95.19 358 GLN A CA 1
ATOM 2840 C C . GLN A 1 358 ? -10.727 8.102 -11.617 1 95.19 358 GLN A C 1
ATOM 2842 O O . GLN A 1 358 ? -11.453 7.199 -12.039 1 95.19 358 GLN A O 1
ATOM 2847 N N . THR A 1 359 ? -10.547 8.336 -10.367 1 97.5 359 THR A N 1
ATOM 2848 C CA . THR A 1 359 ? -11.258 7.578 -9.336 1 97.5 359 THR A CA 1
ATOM 2849 C C . THR A 1 359 ? -12.766 7.77 -9.461 1 97.5 359 THR A C 1
ATOM 2851 O O . THR A 1 359 ? -13.523 6.801 -9.414 1 97.5 359 THR A O 1
ATOM 2854 N N . CYS A 1 360 ? -13.188 8.984 -9.664 1 97.69 360 CYS A N 1
ATOM 2855 C CA . CYS A 1 360 ? -14.609 9.281 -9.805 1 97.69 360 CYS A CA 1
ATOM 2856 C C . CYS A 1 360 ? -15.172 8.641 -11.07 1 97.69 360 CYS A C 1
ATOM 2858 O O . CYS A 1 360 ? -16.281 8.102 -11.055 1 97.69 360 CYS A O 1
ATOM 2860 N N . SER A 1 361 ? -14.438 8.773 -12.117 1 95.81 361 SER A N 1
ATOM 2861 C CA . SER A 1 361 ? -14.883 8.148 -13.359 1 95.81 361 SER A CA 1
ATOM 2862 C C . SER A 1 361 ? -15.039 6.641 -13.195 1 95.81 361 SER A C 1
ATOM 2864 O O . SER A 1 361 ? -16.047 6.07 -13.617 1 95.81 361 SER A O 1
ATOM 2866 N N . ARG A 1 362 ? -14.141 6.016 -12.555 1 92.75 362 ARG A N 1
ATOM 2867 C CA . ARG A 1 362 ? -14.109 4.566 -12.406 1 92.75 362 ARG A CA 1
ATOM 2868 C C . ARG A 1 362 ? -15.195 4.098 -11.438 1 92.75 362 ARG A C 1
ATOM 2870 O O . ARG A 1 362 ? -15.914 3.135 -11.719 1 92.75 362 ARG A O 1
ATOM 2877 N N . LEU A 1 363 ? -15.352 4.75 -10.336 1 94.88 363 LEU A N 1
ATOM 2878 C CA . LEU A 1 363 ? -16.188 4.246 -9.25 1 94.88 363 LEU A CA 1
ATOM 2879 C C . LEU A 1 363 ? -17.609 4.781 -9.367 1 94.88 363 LEU A C 1
ATOM 2881 O O . LEU A 1 363 ? -18.562 4.137 -8.922 1 94.88 363 LEU A O 1
ATOM 2885 N N . LEU A 1 364 ? -17.703 6.008 -9.953 1 95.5 364 LEU A N 1
ATOM 2886 C CA . LEU A 1 364 ? -19.031 6.625 -10.023 1 95.5 364 LEU A CA 1
ATOM 2887 C C . LEU A 1 364 ? -19.516 6.727 -11.469 1 95.5 364 LEU A C 1
ATOM 2889 O O . LEU A 1 364 ? -20.625 7.195 -11.727 1 95.5 364 LEU A O 1
ATOM 2893 N N . SER A 1 365 ? -18.703 6.328 -12.398 1 92.88 365 SER A N 1
ATOM 2894 C CA . SER A 1 365 ? -19.016 6.43 -13.82 1 92.88 365 SER A CA 1
ATOM 2895 C C . SER A 1 365 ? -19.312 7.871 -14.219 1 92.88 365 SER A C 1
ATOM 2897 O O . SER A 1 365 ? -20.188 8.125 -15.047 1 92.88 365 SER A O 1
ATOM 2899 N N . ALA A 1 366 ? -18.688 8.742 -13.531 1 92.88 366 ALA A N 1
ATOM 2900 C CA . ALA A 1 366 ? -18.828 10.156 -13.867 1 92.88 366 ALA A CA 1
ATOM 2901 C C . ALA A 1 366 ? -17.953 10.539 -15.055 1 92.88 366 ALA A C 1
ATOM 2903 O O . ALA A 1 366 ? -16.812 10.062 -15.164 1 92.88 366 ALA A O 1
ATOM 2904 N N . GLU A 1 367 ? -18.453 11.367 -15.883 1 93.81 367 GLU A N 1
ATOM 2905 C CA . GLU A 1 367 ? -17.672 11.82 -17.031 1 93.81 367 GLU A CA 1
ATOM 2906 C C . GLU A 1 367 ? -16.641 12.852 -16.609 1 93.81 367 GLU A C 1
ATOM 2908 O O . GLU A 1 367 ? -16.984 13.93 -16.109 1 93.81 367 GLU A O 1
ATOM 2913 N N . ALA A 1 368 ? -15.461 12.5 -16.844 1 93.94 368 ALA A N 1
ATOM 2914 C CA . ALA A 1 368 ? -14.359 13.367 -16.438 1 93.94 368 ALA A CA 1
ATOM 2915 C C . ALA A 1 368 ? -13.836 14.18 -17.625 1 93.94 368 ALA A C 1
ATOM 2917 O O . ALA A 1 368 ? -13.695 13.648 -18.734 1 93.94 368 ALA A O 1
ATOM 2918 N N . THR A 1 369 ? -13.688 15.484 -17.422 1 93 369 THR A N 1
ATOM 2919 C CA . THR A 1 369 ? -12.992 16.391 -18.312 1 93 369 THR A CA 1
ATOM 2920 C C . THR A 1 369 ? -11.719 16.922 -17.672 1 93 369 THR A C 1
ATOM 2922 O O . THR A 1 369 ? -11.516 16.766 -16.469 1 93 369 THR A O 1
ATOM 2925 N N . PRO A 1 370 ? -10.883 17.516 -18.375 1 90.06 370 PRO A N 1
ATOM 2926 C CA . PRO A 1 370 ? -9.656 18.062 -17.781 1 90.06 370 PRO A CA 1
ATOM 2927 C C . PRO A 1 370 ? -9.938 19.125 -16.719 1 90.06 370 PRO A C 1
ATOM 2929 O O . PRO A 1 370 ? -9.125 19.328 -15.812 1 90.06 370 PRO A O 1
ATOM 2932 N N . ASP A 1 371 ? -11.109 19.672 -16.812 1 93.38 371 ASP A N 1
ATOM 2933 C CA . ASP A 1 371 ? -11.391 20.781 -15.922 1 93.38 371 ASP A CA 1
ATOM 2934 C C . ASP A 1 371 ? -12.258 20.344 -14.742 1 93.38 371 ASP A C 1
ATOM 2936 O O . ASP A 1 371 ? -12.461 21.094 -13.789 1 93.38 371 ASP A O 1
ATOM 2940 N N . GLY A 1 372 ? -12.82 19.219 -14.883 1 97.25 372 GLY A N 1
ATOM 2941 C CA . GLY A 1 372 ? -13.68 18.797 -13.789 1 97.25 372 GLY A CA 1
ATOM 2942 C C . GLY A 1 372 ? -14.57 17.625 -14.156 1 97.25 372 GLY A C 1
ATOM 2943 O O . GLY A 1 372 ? -14.211 16.797 -14.992 1 97.25 372 GLY A O 1
ATOM 2944 N N . LEU A 1 373 ? -15.656 17.484 -13.359 1 97.5 373 LEU A N 1
ATOM 2945 C CA . LEU A 1 373 ? -16.562 16.359 -13.5 1 97.5 373 LEU A CA 1
ATOM 2946 C C . LEU A 1 373 ? -17.969 16.828 -13.859 1 97.5 373 LEU A C 1
ATOM 2948 O O . LEU A 1 373 ? -18.5 17.75 -13.234 1 97.5 373 LEU A O 1
ATOM 2952 N N . GLN A 1 374 ? -18.5 16.188 -14.875 1 96.25 374 GLN A N 1
ATOM 2953 C CA . GLN A 1 374 ? -19.891 16.438 -15.211 1 96.25 374 GLN A CA 1
ATOM 2954 C C . GLN A 1 374 ? -20.812 15.461 -14.492 1 96.25 374 GLN A C 1
ATOM 2956 O O . GLN A 1 374 ? -20.812 14.266 -14.773 1 96.25 374 GLN A O 1
ATOM 2961 N N . LEU A 1 375 ? -21.547 16.016 -13.57 1 94.62 375 LEU A N 1
ATOM 2962 C CA . LEU A 1 375 ? -22.562 15.211 -12.906 1 94.62 375 LEU A CA 1
ATOM 2963 C C . LEU A 1 375 ? -23.906 15.367 -13.602 1 94.62 375 LEU A C 1
ATOM 2965 O O . LEU A 1 375 ? -24.016 16.031 -14.641 1 94.62 375 LEU A O 1
ATOM 2969 N N . GLU A 1 376 ? -24.891 14.672 -13.156 1 90.56 376 GLU A N 1
ATOM 2970 C CA . GLU A 1 376 ? -26.203 14.734 -13.773 1 90.56 376 GLU A CA 1
ATOM 2971 C C . GLU A 1 376 ? -26.812 16.125 -13.664 1 90.56 376 GLU A C 1
ATOM 2973 O O . GLU A 1 376 ? -27.406 16.641 -14.617 1 90.56 376 GLU A O 1
ATOM 2978 N N . ASP A 1 377 ? -26.547 16.719 -12.539 1 89.31 377 ASP A N 1
ATOM 2979 C CA . ASP A 1 377 ? -27.266 17.969 -12.281 1 89.31 377 ASP A CA 1
ATOM 2980 C C . ASP A 1 377 ? -26.328 19.172 -12.328 1 89.31 377 ASP A C 1
ATOM 2982 O O . ASP A 1 377 ? -26.781 20.312 -12.391 1 89.31 377 ASP A O 1
ATOM 2986 N N . ARG A 1 378 ? -25.062 18.891 -12.273 1 92.69 378 ARG A N 1
ATOM 2987 C CA . ARG A 1 378 ? -24.172 20.047 -12.203 1 92.69 378 ARG A CA 1
ATOM 2988 C C . ARG A 1 378 ? -22.75 19.672 -12.594 1 92.69 378 ARG A C 1
ATOM 2990 O O . ARG A 1 378 ? -22.438 18.484 -12.75 1 92.69 378 ARG A O 1
ATOM 2997 N N . PHE A 1 379 ? -21.953 20.766 -12.758 1 96.31 379 PHE A N 1
ATOM 2998 C CA . PHE A 1 379 ? -20.531 20.609 -13.031 1 96.31 379 PHE A CA 1
ATOM 2999 C C . PHE A 1 379 ? -19.703 20.938 -11.797 1 96.31 379 PHE A C 1
ATOM 3001 O O . PHE A 1 379 ? -19.984 21.922 -11.109 1 96.31 379 PHE A O 1
ATOM 3008 N N . VAL A 1 380 ? -18.844 20.078 -11.492 1 98.06 380 VAL A N 1
ATOM 3009 C CA . VAL A 1 380 ? -17.922 20.312 -10.383 1 98.06 380 VAL A CA 1
ATOM 3010 C C . VAL A 1 380 ? -16.531 20.625 -10.922 1 98.06 380 VAL A C 1
ATOM 3012 O O . VAL A 1 380 ? -15.914 19.781 -11.586 1 98.06 380 VAL A O 1
ATOM 3015 N N . ASP A 1 381 ? -16.031 21.828 -10.625 1 98.38 381 ASP A N 1
ATOM 3016 C CA . ASP A 1 381 ? -14.688 22.219 -11.031 1 98.38 381 ASP A CA 1
ATOM 3017 C C . ASP A 1 381 ? -13.641 21.531 -10.156 1 98.38 381 ASP A C 1
ATOM 3019 O O . ASP A 1 381 ? -13.812 21.422 -8.945 1 98.38 381 ASP A O 1
ATOM 3023 N N . VAL A 1 382 ? -12.602 21 -10.773 1 98.44 382 VAL A N 1
ATOM 3024 C CA . VAL A 1 382 ? -11.477 20.406 -10.062 1 98.44 382 VAL A CA 1
ATOM 3025 C C . VAL A 1 382 ? -10.188 21.109 -10.453 1 98.44 382 VAL A C 1
ATOM 3027 O O . VAL A 1 382 ? -9.844 21.203 -11.633 1 98.44 382 VAL A O 1
ATOM 3030 N N . VAL A 1 383 ? -9.508 21.656 -9.461 1 98 383 VAL A N 1
ATOM 3031 C CA . VAL A 1 383 ? -8.32 22.453 -9.75 1 98 383 VAL A CA 1
ATOM 3032 C C . VAL A 1 383 ? -7.18 22.031 -8.828 1 98 383 VAL A C 1
ATOM 3034 O O . VAL A 1 383 ? -7.387 21.266 -7.891 1 98 383 VAL A O 1
ATOM 3037 N N . ASN A 1 384 ? -5.969 22.359 -9.164 1 96.31 384 ASN A N 1
ATOM 3038 C CA . ASN A 1 384 ? -4.816 22.234 -8.281 1 96.31 384 ASN A CA 1
ATOM 3039 C C . ASN A 1 384 ? -4.168 23.594 -8.008 1 96.31 384 ASN A C 1
ATOM 3041 O O . ASN A 1 384 ? -3.891 24.344 -8.938 1 96.31 384 ASN A O 1
ATOM 3045 N N . LEU A 1 385 ? -4.051 23.938 -6.758 1 94.75 385 LEU A N 1
ATOM 3046 C CA . LEU A 1 385 ? -3.475 25.188 -6.266 1 94.75 385 LEU A CA 1
ATOM 3047 C C . LEU A 1 385 ? -2.631 24.938 -5.02 1 94.75 385 LEU A C 1
ATOM 3049 O O . LEU A 1 385 ? -3.143 24.984 -3.898 1 94.75 385 LEU A O 1
ATOM 3053 N N . PRO A 1 386 ? -1.332 24.828 -5.207 1 94.25 386 PRO A N 1
ATOM 3054 C CA . PRO A 1 386 ? -0.497 24.531 -4.039 1 94.25 386 PRO A CA 1
ATOM 3055 C C . PRO A 1 386 ? -0.553 25.641 -2.984 1 94.25 386 PRO A C 1
ATOM 3057 O O . PRO A 1 386 ? -0.594 26.812 -3.326 1 94.25 386 PRO A O 1
ATOM 3060 N N . ILE A 1 387 ? -0.616 25.188 -1.756 1 93.19 387 ILE A N 1
ATOM 3061 C CA . ILE A 1 387 ? -0.562 26.156 -0.654 1 93.19 387 ILE A CA 1
ATOM 3062 C C . ILE A 1 387 ? 0.872 26.641 -0.467 1 93.19 387 ILE A C 1
ATOM 3064 O O . ILE A 1 387 ? 1.826 25.891 -0.69 1 93.19 387 ILE A O 1
ATOM 3068 N N . GLY A 1 388 ? 1.026 27.859 -0.11 1 90.5 388 GLY A N 1
ATOM 3069 C CA . GLY A 1 388 ? 2.34 28.453 0.099 1 90.5 388 GLY A CA 1
ATOM 3070 C C . GLY A 1 388 ? 2.588 28.859 1.538 1 90.5 388 GLY A C 1
ATOM 3071 O O . GLY A 1 388 ? 1.864 28.438 2.443 1 90.5 388 GLY A O 1
ATOM 3072 N N . ILE A 1 389 ? 3.717 29.516 1.727 1 92.06 389 ILE A N 1
ATOM 3073 C CA . ILE A 1 389 ? 4.078 30.031 3.041 1 92.06 389 ILE A CA 1
ATOM 3074 C C . ILE A 1 389 ? 3.783 31.531 3.105 1 92.06 389 ILE A C 1
ATOM 3076 O O . ILE A 1 389 ? 3.385 32.125 2.107 1 92.06 389 ILE A O 1
ATOM 3080 N N . ASP A 1 390 ? 3.852 32.062 4.332 1 92.19 390 ASP A N 1
ATOM 3081 C CA . ASP A 1 390 ? 3.684 33.5 4.555 1 92.19 390 ASP A CA 1
ATOM 3082 C C . ASP A 1 390 ? 5.035 34.188 4.715 1 92.19 390 ASP A C 1
ATOM 3084 O O . ASP A 1 390 ? 5.5 34.406 5.836 1 92.19 390 ASP A O 1
ATOM 3088 N N . PRO A 1 391 ? 5.543 34.688 3.627 1 91.75 391 PRO A N 1
ATOM 3089 C CA . PRO A 1 391 ? 6.887 35.281 3.672 1 91.75 391 PRO A CA 1
ATOM 3090 C C . PRO A 1 391 ? 6.965 36.531 4.555 1 91.75 391 PRO A C 1
ATOM 3092 O O . PRO A 1 391 ? 7.992 36.781 5.191 1 91.75 391 PRO A O 1
ATOM 3095 N N . VAL A 1 392 ? 5.945 37.281 4.562 1 92.19 392 VAL A N 1
ATOM 3096 C CA . VAL A 1 392 ? 5.93 38.5 5.355 1 92.19 392 VAL A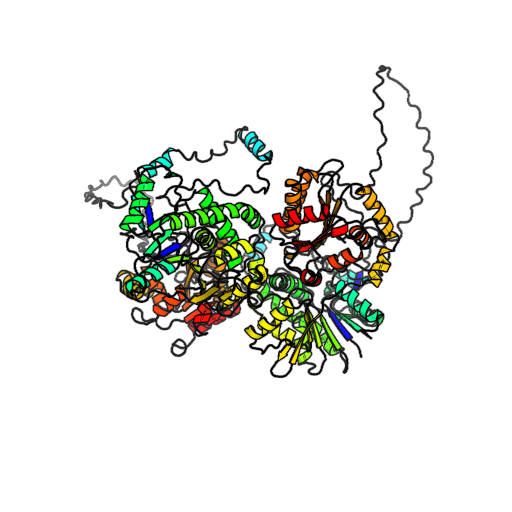 CA 1
ATOM 3097 C C . VAL A 1 392 ? 6.062 38.156 6.836 1 92.19 392 VAL A C 1
ATOM 3099 O O . VAL A 1 392 ? 6.922 38.688 7.531 1 92.19 392 VAL A O 1
ATOM 3102 N N . SER A 1 393 ? 5.23 37.281 7.211 1 90.19 393 SER A N 1
ATOM 3103 C CA . SER A 1 393 ? 5.27 36.844 8.609 1 90.19 393 SER A CA 1
ATOM 3104 C C . SER A 1 393 ? 6.598 36.188 8.945 1 90.19 393 SER A C 1
ATOM 3106 O O . SER A 1 393 ? 7.164 36.406 10.016 1 90.19 393 SER A O 1
ATOM 3108 N N . LEU A 1 394 ? 7.098 35.406 8.062 1 91.75 394 LEU A N 1
ATOM 3109 C CA . LEU A 1 394 ? 8.352 34.688 8.266 1 91.75 394 LEU A CA 1
ATOM 3110 C C . LEU A 1 394 ? 9.516 35.656 8.398 1 91.75 394 LEU A C 1
ATOM 3112 O O . LEU A 1 394 ? 10.367 35.469 9.281 1 91.75 394 LEU A O 1
ATOM 3116 N N . SER A 1 395 ? 9.531 36.656 7.621 1 92.62 395 SER A N 1
ATOM 3117 C CA . SER A 1 395 ? 10.594 37.656 7.652 1 92.62 395 SER A CA 1
ATOM 3118 C C . SER A 1 395 ? 10.586 38.438 8.961 1 92.62 395 SER A C 1
ATOM 3120 O O . SER A 1 395 ? 11.641 38.719 9.539 1 92.62 395 SER A O 1
ATOM 3122 N N . GLN A 1 396 ? 9.438 38.75 9.367 1 92.06 396 GLN A N 1
ATOM 3123 C CA . GLN A 1 396 ? 9.297 39.469 10.617 1 92.06 396 GLN A CA 1
ATOM 3124 C C . GLN A 1 396 ? 9.805 38.656 11.805 1 92.06 396 GLN A C 1
ATOM 3126 O O . GLN A 1 396 ? 10.523 39.188 12.656 1 92.06 396 GLN A O 1
ATOM 3131 N N . HIS A 1 397 ? 9.5 37.438 11.844 1 91.62 397 HIS A N 1
ATOM 3132 C CA . HIS A 1 397 ? 9.875 36.594 12.977 1 91.62 397 HIS A CA 1
ATOM 3133 C C . HIS A 1 397 ? 11.367 36.281 12.961 1 91.62 397 HIS A C 1
ATOM 3135 O O . HIS A 1 397 ? 11.984 36.125 14.023 1 91.62 397 HIS A O 1
ATOM 3141 N N . ARG A 1 398 ? 11.914 36.125 11.844 1 93.62 398 ARG A N 1
ATOM 3142 C CA . ARG A 1 398 ? 13.336 35.844 11.703 1 93.62 398 ARG A CA 1
ATOM 3143 C C . ARG A 1 398 ? 14.195 36.938 12.281 1 93.62 398 ARG A C 1
ATOM 3145 O O . ARG A 1 398 ? 15.32 36.719 12.711 1 93.62 398 ARG A O 1
ATOM 3152 N N . GLU A 1 399 ? 13.625 38.156 12.32 1 92.75 399 GLU A N 1
ATOM 3153 C CA . GLU A 1 399 ? 14.383 39.344 12.773 1 92.75 399 GLU A CA 1
ATOM 3154 C C . GLU A 1 399 ? 14.25 39.531 14.281 1 92.75 399 GLU A C 1
ATOM 3156 O O . GLU A 1 399 ? 14.883 40.406 14.852 1 92.75 399 GLU A O 1
ATOM 3161 N N . GLU A 1 400 ? 13.539 38.656 14.867 1 94.12 400 GLU A N 1
ATOM 3162 C CA . GLU A 1 400 ? 13.352 38.781 16.312 1 94.12 400 GLU A CA 1
ATOM 3163 C C . GLU A 1 400 ? 14.641 38.438 17.062 1 94.12 400 GLU A C 1
ATOM 3165 O O . GLU A 1 400 ? 15.43 37.625 16.609 1 94.12 400 GLU A O 1
ATOM 3170 N N . ASP A 1 401 ? 14.828 39.031 18.25 1 94.38 401 ASP A N 1
ATOM 3171 C CA . ASP A 1 401 ? 16.031 38.875 19.062 1 94.38 401 ASP A CA 1
ATOM 3172 C C . ASP A 1 401 ? 16.203 37.438 19.547 1 94.38 401 ASP A C 1
ATOM 3174 O O . ASP A 1 401 ? 17.328 36.938 19.656 1 94.38 401 ASP A O 1
ATOM 3178 N N . GLU A 1 402 ? 15.117 36.875 19.797 1 93.88 402 GLU A N 1
ATOM 3179 C CA . GLU A 1 402 ? 15.18 35.5 20.281 1 93.88 402 GLU A CA 1
ATOM 3180 C C . GLU A 1 402 ? 15.758 34.562 19.234 1 93.88 402 GLU A C 1
ATOM 3182 O O . GLU A 1 402 ? 16.469 33.594 19.578 1 93.88 402 GLU A O 1
ATOM 3187 N N . VAL A 1 403 ? 15.469 34.75 18 1 95.12 403 VAL A N 1
ATOM 3188 C CA . VAL A 1 403 ? 16 33.938 16.922 1 95.12 403 VAL A CA 1
ATOM 3189 C C . VAL A 1 403 ? 17.516 34.156 16.812 1 95.12 403 VAL A C 1
ATOM 3191 O O . VAL A 1 403 ? 18.266 33.188 16.672 1 95.12 403 VAL A O 1
ATOM 3194 N N . LYS A 1 404 ? 17.969 35.344 16.953 1 94.19 404 LYS A N 1
ATOM 3195 C CA . LYS A 1 404 ? 19.391 35.656 16.891 1 94.19 404 LYS A CA 1
ATOM 3196 C C . LYS A 1 404 ? 20.156 35 18.047 1 94.19 404 LYS A C 1
ATOM 3198 O O . LYS A 1 404 ? 21.266 34.5 17.859 1 94.19 404 LYS A O 1
ATOM 3203 N N . ARG A 1 405 ? 19.5 35.062 19.125 1 95.44 405 ARG A N 1
ATOM 3204 C CA . ARG A 1 405 ? 20.109 34.438 20.297 1 95.44 405 ARG A CA 1
ATOM 3205 C C . ARG A 1 405 ? 20.328 32.938 20.047 1 95.44 405 ARG A C 1
ATOM 3207 O O . ARG A 1 405 ? 21.422 32.406 20.297 1 95.44 405 ARG A O 1
ATOM 3214 N N . TRP A 1 406 ? 19.359 32.312 19.578 1 94.44 406 TRP A N 1
ATOM 3215 C CA . TRP A 1 406 ? 19.453 30.875 19.312 1 94.44 406 TRP A CA 1
ATOM 3216 C C . TRP A 1 406 ? 20.469 30.594 18.203 1 94.44 406 TRP A C 1
ATOM 3218 O O . TRP A 1 406 ? 21.188 29.594 18.25 1 94.44 406 TRP A O 1
ATOM 3228 N N . LEU A 1 407 ? 20.531 31.406 17.203 1 95 407 LEU A N 1
ATOM 3229 C CA . LEU A 1 407 ? 21.5 31.266 16.125 1 95 407 LEU A CA 1
ATOM 3230 C C . LEU A 1 407 ? 22.922 31.281 16.672 1 95 407 LEU A C 1
ATOM 3232 O O . LEU A 1 407 ? 23.75 30.469 16.266 1 95 407 LEU A O 1
ATOM 3236 N N . ASN A 1 408 ? 23.156 32.188 17.531 1 94.69 408 ASN A N 1
ATOM 3237 C CA . ASN A 1 408 ? 24.484 32.281 18.125 1 94.69 408 ASN A CA 1
ATOM 3238 C C . ASN A 1 408 ? 24.844 31.062 18.953 1 94.69 408 ASN A C 1
ATOM 3240 O O . ASN A 1 408 ? 25.969 30.578 18.891 1 94.69 408 ASN A O 1
ATOM 3244 N N . ILE A 1 409 ? 23.875 30.641 19.688 1 94.62 409 ILE A N 1
ATOM 3245 C CA . ILE A 1 409 ? 24.078 29.453 20.516 1 94.62 409 ILE A CA 1
ATOM 3246 C C . ILE A 1 409 ? 24.422 28.266 19.625 1 94.62 409 ILE A C 1
ATOM 3248 O O . ILE A 1 409 ? 25.375 27.531 19.891 1 94.62 409 ILE A O 1
ATOM 3252 N N . MET A 1 410 ? 23.766 28.078 18.578 1 94.25 410 MET A N 1
ATOM 3253 C CA . MET A 1 410 ? 23.953 26.938 17.688 1 94.25 410 MET A CA 1
ATOM 3254 C C . MET A 1 410 ? 25.266 27.078 16.906 1 94.25 410 MET A C 1
ATOM 3256 O O . MET A 1 410 ? 25.938 26.078 16.641 1 94.25 410 MET A O 1
ATOM 3260 N N . ARG A 1 411 ? 25.609 28.266 16.516 1 94.12 411 ARG A N 1
ATOM 3261 C CA . ARG A 1 411 ? 26.859 28.5 15.812 1 94.12 411 ARG A CA 1
ATOM 3262 C C . ARG A 1 411 ? 28.047 28.094 16.656 1 94.12 411 ARG A C 1
ATOM 3264 O O . ARG A 1 411 ? 29.016 27.5 16.156 1 94.12 411 ARG A O 1
ATOM 3271 N N . GLU A 1 412 ? 27.922 28.438 17.875 1 94.12 412 GLU A N 1
ATOM 3272 C CA . GLU A 1 412 ? 29 28.094 18.797 1 94.12 412 GLU A CA 1
ATOM 3273 C C . GLU A 1 412 ? 29.062 26.594 19.062 1 94.12 412 GLU A C 1
ATOM 3275 O O . GLU A 1 412 ? 30.141 25.984 19.031 1 94.12 412 GLU A O 1
ATOM 3280 N N . ARG A 1 413 ? 27.953 26.047 19.203 1 92.62 413 ARG A N 1
ATOM 3281 C CA . ARG A 1 413 ? 27.859 24.625 19.578 1 92.62 413 ARG A CA 1
ATOM 3282 C C . ARG A 1 413 ? 28.344 23.734 18.438 1 92.62 413 ARG A C 1
ATOM 3284 O O . ARG A 1 413 ? 28.969 22.703 18.672 1 92.62 413 ARG A O 1
ATOM 3291 N N . TYR A 1 414 ? 28.047 24.156 17.266 1 94.25 414 TYR A N 1
ATOM 3292 C CA . TYR A 1 414 ? 28.328 23.281 16.141 1 94.25 414 TYR A CA 1
ATOM 3293 C C . TYR A 1 414 ? 29.406 23.891 15.234 1 94.25 414 TYR A C 1
ATOM 3295 O O . TYR A 1 414 ? 29.422 23.641 14.031 1 94.25 414 TYR A O 1
ATOM 3303 N N . ALA A 1 415 ? 30.219 24.688 15.875 1 93.06 415 ALA A N 1
ATOM 3304 C CA . ALA A 1 415 ? 31.297 25.328 15.133 1 93.06 415 ALA A CA 1
ATOM 3305 C C . ALA A 1 415 ? 32.188 24.281 14.453 1 93.06 415 ALA A C 1
ATOM 3307 O O . ALA A 1 415 ? 32.594 23.297 15.078 1 93.06 415 ALA A O 1
ATOM 3308 N N . GLY A 1 416 ? 32.375 24.453 13.172 1 91.94 416 GLY A N 1
ATOM 3309 C CA . GLY A 1 416 ? 33.281 23.594 12.43 1 91.94 416 GLY A CA 1
ATOM 3310 C C . GLY A 1 416 ? 32.594 22.359 11.875 1 91.94 416 GLY A C 1
ATOM 3311 O O . GLY A 1 416 ? 33.25 21.547 11.195 1 91.94 416 GLY A O 1
ATOM 3312 N N . LYS A 1 417 ? 31.422 22.203 12.156 1 95.06 417 LYS A N 1
ATOM 3313 C CA . LYS A 1 417 ? 30.688 21.016 11.695 1 95.06 417 LYS A CA 1
ATOM 3314 C C . LYS A 1 417 ? 29.609 21.406 10.695 1 95.06 417 LYS A C 1
ATOM 3316 O O . LYS A 1 417 ? 29.078 22.516 10.734 1 95.06 417 LYS A O 1
ATOM 3321 N N . LYS A 1 418 ? 29.297 20.5 9.789 1 96.38 418 LYS A N 1
ATOM 3322 C CA . LYS A 1 418 ? 28.141 20.656 8.906 1 96.38 418 LYS A CA 1
ATOM 3323 C C . LYS A 1 418 ? 26.875 20.125 9.57 1 96.38 418 LYS A C 1
ATOM 3325 O O . LYS A 1 418 ? 26.922 19.156 10.328 1 96.38 418 LYS A O 1
ATOM 3330 N N . LEU A 1 419 ? 25.797 20.797 9.25 1 96.94 419 LEU A N 1
ATOM 3331 C CA . LEU A 1 419 ? 24.547 20.438 9.922 1 96.94 419 LEU A CA 1
ATOM 3332 C C . LEU A 1 419 ? 23.484 20.016 8.914 1 96.94 419 LEU A C 1
ATOM 3334 O O . LEU A 1 419 ? 23.172 20.766 7.977 1 96.94 419 LEU A O 1
ATOM 3338 N N . ILE A 1 420 ? 22.953 18.812 9.078 1 98.31 420 ILE A N 1
ATOM 3339 C CA . ILE A 1 420 ? 21.734 18.391 8.414 1 98.31 420 ILE A CA 1
ATOM 3340 C C . ILE A 1 420 ? 20.562 18.484 9.383 1 98.31 420 ILE A C 1
ATOM 3342 O O . ILE A 1 420 ? 20.625 17.969 10.5 1 98.31 420 ILE A O 1
ATOM 3346 N N . VAL A 1 421 ? 19.578 19.156 8.953 1 97.75 421 VAL A N 1
ATOM 3347 C CA . VAL A 1 421 ? 18.438 19.359 9.828 1 97.75 421 VAL A CA 1
ATOM 3348 C C . VAL A 1 421 ? 17.219 18.641 9.258 1 97.75 421 VAL A C 1
ATOM 3350 O O . VAL A 1 421 ? 17.062 18.547 8.039 1 97.75 421 VAL A O 1
ATOM 3353 N N . ALA A 1 422 ? 16.438 18.078 10.141 1 97.56 422 ALA A N 1
ATOM 3354 C CA . ALA A 1 422 ? 15.18 17.438 9.781 1 97.56 422 ALA A CA 1
ATOM 3355 C C . ALA A 1 422 ? 14.133 17.641 10.875 1 97.56 422 ALA A C 1
ATOM 3357 O O . ALA A 1 422 ? 14.453 17.609 12.062 1 97.56 422 ALA A O 1
ATOM 3358 N N . ARG A 1 423 ? 12.945 17.891 10.516 1 95.5 423 ARG A N 1
ATOM 3359 C CA . ARG A 1 423 ? 11.812 18.031 11.422 1 95.5 423 ARG A CA 1
ATOM 3360 C C . ARG A 1 423 ? 10.57 17.344 10.859 1 95.5 423 ARG A C 1
ATOM 3362 O O . ARG A 1 423 ? 10.039 17.766 9.828 1 95.5 423 ARG A O 1
ATOM 3369 N N . ASP A 1 424 ? 10.148 16.328 11.547 1 93.19 424 ASP A N 1
ATOM 3370 C CA . ASP A 1 424 ? 9.062 15.508 11.023 1 93.19 424 ASP A CA 1
ATOM 3371 C C . ASP A 1 424 ? 8.148 15.016 12.156 1 93.19 424 ASP A C 1
ATOM 3373 O O . ASP A 1 424 ? 8.609 14.797 13.273 1 93.19 424 ASP A O 1
ATOM 3377 N N . LYS A 1 425 ? 6.875 14.875 11.789 1 89.19 425 LYS A N 1
ATOM 3378 C CA . LYS A 1 425 ? 6.035 14.078 12.68 1 89.19 425 LYS A CA 1
ATOM 3379 C C . LYS A 1 425 ? 6.516 12.625 12.727 1 89.19 425 LYS A C 1
ATOM 3381 O O . LYS A 1 425 ? 6.926 12.07 11.711 1 89.19 425 LYS A O 1
ATOM 3386 N N . LEU A 1 426 ? 6.406 12.055 13.922 1 89.38 426 LEU A N 1
ATOM 3387 C CA . LEU A 1 426 ? 6.898 10.688 14.055 1 89.38 426 LEU A CA 1
ATOM 3388 C C . LEU A 1 426 ? 5.812 9.68 13.703 1 89.38 426 LEU A C 1
ATOM 3390 O O . LEU A 1 426 ? 5.152 9.133 14.586 1 89.38 426 LEU A O 1
ATOM 3394 N N . ASP A 1 427 ? 5.648 9.398 12.5 1 85.38 427 ASP A N 1
ATOM 3395 C CA . ASP A 1 427 ? 4.793 8.344 11.961 1 85.38 427 ASP A CA 1
ATOM 3396 C C . ASP A 1 427 ? 5.473 7.625 10.805 1 85.38 427 ASP A C 1
ATOM 3398 O O . ASP A 1 427 ? 6.559 8.023 10.367 1 85.38 427 ASP A O 1
ATOM 3402 N N . HIS A 1 428 ? 4.934 6.594 10.391 1 82.62 428 HIS A N 1
ATOM 3403 C CA . HIS A 1 428 ? 5.574 5.766 9.375 1 82.62 428 HIS A CA 1
ATOM 3404 C C . HIS A 1 428 ? 5.66 6.5 8.039 1 82.62 428 HIS A C 1
ATOM 3406 O O . HIS A 1 428 ? 6.598 6.289 7.27 1 82.62 428 HIS A O 1
ATOM 3412 N N . VAL A 1 429 ? 4.828 7.359 7.828 1 88.88 429 VAL A N 1
ATOM 3413 C CA . VAL A 1 429 ? 4.684 8 6.523 1 88.88 429 VAL A CA 1
ATOM 3414 C C . VAL A 1 429 ? 5.785 9.039 6.336 1 88.88 429 VAL A C 1
ATOM 3416 O O . VAL A 1 429 ? 6.254 9.266 5.219 1 88.88 429 VAL A O 1
ATOM 3419 N N . ARG A 1 430 ? 6.266 9.641 7.375 1 92.88 430 ARG A N 1
ATOM 3420 C CA . ARG A 1 430 ? 7.203 10.75 7.266 1 92.88 430 ARG A CA 1
ATOM 3421 C C . ARG A 1 430 ? 8.633 10.25 7.074 1 92.88 430 ARG A C 1
ATOM 3423 O O . ARG A 1 430 ? 9.539 11.031 6.781 1 92.88 430 ARG A O 1
ATOM 3430 N N . GLY A 1 431 ? 8.953 9.008 7.27 1 92.5 431 GLY A N 1
ATOM 3431 C CA . GLY A 1 431 ? 10.188 8.375 6.832 1 92.5 431 GLY A CA 1
ATOM 3432 C C . GLY A 1 431 ? 11.367 8.695 7.723 1 92.5 431 GLY A C 1
ATOM 3433 O O . GLY A 1 431 ? 12.5 8.812 7.246 1 92.5 431 GLY A O 1
ATOM 3434 N N . VAL A 1 432 ? 11.094 8.898 9.039 1 94.06 432 VAL A N 1
ATOM 3435 C CA . VAL A 1 432 ? 12.18 9.18 9.969 1 94.06 432 VAL A CA 1
ATOM 3436 C C . VAL A 1 432 ? 13.125 7.984 10.023 1 94.06 432 VAL A C 1
ATOM 3438 O O . VAL A 1 432 ? 14.352 8.148 10.062 1 94.06 432 VAL A O 1
ATOM 3441 N N . ARG A 1 433 ? 12.594 6.836 10.055 1 91.25 433 ARG A N 1
ATOM 3442 C CA . ARG A 1 433 ? 13.398 5.621 10.07 1 91.25 433 ARG A CA 1
ATOM 3443 C C . ARG A 1 433 ? 14.312 5.551 8.852 1 91.25 433 ARG A C 1
ATOM 3445 O O . ARG A 1 433 ? 15.508 5.301 8.977 1 91.25 433 ARG A O 1
ATOM 3452 N N . GLN A 1 434 ? 13.75 5.762 7.656 1 91.31 434 GLN A N 1
ATOM 3453 C CA . GLN A 1 434 ? 14.508 5.738 6.414 1 91.31 434 GLN A CA 1
ATOM 3454 C C . GLN A 1 434 ? 15.633 6.77 6.434 1 91.31 434 GLN A C 1
ATOM 3456 O O . GLN A 1 434 ? 16.75 6.5 5.969 1 91.31 434 GLN A O 1
ATOM 3461 N N . LYS A 1 435 ? 15.305 7.871 6.953 1 95.88 435 LYS A N 1
ATOM 3462 C CA . LYS A 1 435 ? 16.281 8.961 7.047 1 95.88 435 LYS A CA 1
ATOM 3463 C C . LYS A 1 435 ? 17.484 8.539 7.891 1 95.88 435 LYS A C 1
ATOM 3465 O O . LYS A 1 435 ? 18.625 8.703 7.465 1 95.88 435 LYS A O 1
ATOM 3470 N N . LEU A 1 436 ? 17.219 8 9.047 1 95.19 436 LEU A N 1
ATOM 3471 C CA . LEU A 1 436 ? 18.281 7.637 9.992 1 95.19 436 LEU A CA 1
ATOM 3472 C C . LEU A 1 436 ? 19.125 6.484 9.445 1 95.19 436 LEU A C 1
ATOM 3474 O O . LEU A 1 436 ? 20.344 6.477 9.602 1 95.19 436 LEU A O 1
ATOM 3478 N N . LEU A 1 437 ? 18.469 5.57 8.805 1 91.56 437 LEU A N 1
ATOM 3479 C CA . LEU A 1 437 ? 19.188 4.457 8.203 1 91.56 437 LEU A CA 1
ATOM 3480 C C . LEU A 1 437 ? 20.094 4.938 7.066 1 91.56 437 LEU A C 1
ATOM 3482 O O . LEU A 1 437 ? 21.219 4.469 6.922 1 91.56 437 LEU A O 1
ATOM 3486 N N . SER A 1 438 ? 19.625 5.832 6.277 1 94.12 438 SER A N 1
ATOM 3487 C CA . SER A 1 438 ? 20.406 6.406 5.188 1 94.12 438 SER A CA 1
ATOM 3488 C C . SER A 1 438 ? 21.609 7.176 5.719 1 94.12 438 SER A C 1
ATOM 3490 O O . SER A 1 438 ? 22.688 7.105 5.148 1 94.12 438 SER A O 1
ATOM 3492 N N . TYR A 1 439 ? 21.391 7.91 6.789 1 96.69 439 TYR A N 1
ATOM 3493 C CA . TYR A 1 439 ? 22.469 8.656 7.418 1 96.69 439 TYR A CA 1
ATOM 3494 C C . TYR A 1 439 ? 23.531 7.719 7.988 1 96.69 439 TYR A C 1
ATOM 3496 O O . TYR A 1 439 ? 24.719 7.969 7.855 1 96.69 439 TYR A O 1
ATOM 3504 N N . GLU A 1 440 ? 23.031 6.656 8.609 1 94.38 440 GLU A N 1
ATOM 3505 C CA . GLU A 1 440 ? 23.953 5.637 9.109 1 94.38 440 GLU A CA 1
ATOM 3506 C C . GLU A 1 440 ? 24.812 5.074 7.98 1 94.38 440 GLU A C 1
ATOM 3508 O O . GLU A 1 440 ? 26.031 4.941 8.133 1 94.38 440 GLU A O 1
ATOM 3513 N N . LEU A 1 441 ? 24.172 4.797 6.902 1 92.25 441 LEU A N 1
ATOM 3514 C CA . LEU A 1 441 ? 24.875 4.27 5.738 1 92.25 441 LEU A CA 1
ATOM 3515 C C . LEU A 1 441 ? 25.891 5.281 5.215 1 92.25 441 LEU A C 1
ATOM 3517 O O . LEU A 1 441 ? 27.016 4.914 4.84 1 92.25 441 LEU A O 1
ATOM 3521 N N . PHE A 1 442 ? 25.578 6.504 5.156 1 96.5 442 PHE A N 1
ATOM 3522 C CA . PHE A 1 442 ? 26.469 7.574 4.715 1 96.5 442 PHE A CA 1
ATOM 3523 C C . PHE A 1 442 ? 27.719 7.621 5.574 1 96.5 442 PHE A C 1
ATOM 3525 O O . PHE A 1 442 ? 28.828 7.68 5.047 1 96.5 442 PHE A O 1
ATOM 3532 N N . LEU A 1 443 ? 27.5 7.566 6.895 1 96.62 443 LEU A N 1
ATOM 3533 C CA . LEU A 1 443 ? 28.641 7.625 7.812 1 96.62 443 LEU A CA 1
ATOM 3534 C C . LEU A 1 443 ? 29.531 6.402 7.648 1 96.62 443 LEU A C 1
ATOM 3536 O O . LEU A 1 443 ? 30.75 6.496 7.797 1 96.62 443 LEU A O 1
ATOM 3540 N N . ASN A 1 444 ? 28.922 5.332 7.355 1 92.94 444 ASN A N 1
ATOM 3541 C CA . ASN A 1 444 ? 29.688 4.105 7.137 1 92.94 444 ASN A CA 1
ATOM 3542 C C . ASN A 1 444 ? 30.531 4.184 5.867 1 92.94 444 ASN A C 1
ATOM 3544 O O . ASN A 1 444 ? 31.672 3.746 5.848 1 92.94 444 ASN A O 1
ATOM 3548 N N . LYS A 1 445 ? 30 4.762 4.887 1 94 445 LYS A N 1
ATOM 3549 C CA . LYS A 1 445 ? 30.656 4.816 3.58 1 94 445 LYS A CA 1
ATOM 3550 C C . LYS A 1 445 ? 31.656 5.961 3.514 1 94 445 LYS A C 1
ATOM 3552 O O . LYS A 1 445 ? 32.562 5.961 2.66 1 94 445 LYS A O 1
ATOM 3557 N N . ASN A 1 446 ? 31.469 6.914 4.398 1 96.88 446 ASN A N 1
ATOM 3558 C CA . ASN A 1 446 ? 32.312 8.109 4.34 1 96.88 446 ASN A CA 1
ATOM 3559 C C . ASN A 1 446 ? 32.906 8.445 5.707 1 96.88 446 ASN A C 1
ATOM 3561 O O . ASN A 1 446 ? 32.531 9.453 6.316 1 96.88 446 ASN A O 1
ATOM 3565 N N . PRO A 1 447 ? 33.906 7.738 6.105 1 95.69 447 PRO A N 1
ATOM 3566 C CA . PRO A 1 447 ? 34.5 7.953 7.434 1 95.69 447 PRO A CA 1
ATOM 3567 C C . PRO A 1 447 ? 35.062 9.359 7.613 1 95.69 447 PRO A C 1
ATOM 3569 O O . PRO A 1 447 ? 35.188 9.836 8.742 1 95.69 447 PRO A O 1
ATOM 3572 N N . GLU A 1 448 ? 35.375 10 6.527 1 95.38 448 GLU A N 1
ATOM 3573 C CA . GLU A 1 448 ? 35.938 11.344 6.586 1 95.38 448 GLU A CA 1
ATOM 3574 C C . GLU A 1 448 ? 34.938 12.344 7.148 1 95.38 448 GLU A C 1
ATOM 3576 O O . GLU A 1 448 ? 35.312 13.414 7.629 1 95.38 448 GLU A O 1
ATOM 3581 N N . TRP A 1 449 ? 33.688 12.047 7.164 1 96.56 449 TRP A N 1
ATOM 3582 C CA . TRP A 1 449 ? 32.656 12.977 7.613 1 96.56 449 TRP A CA 1
ATOM 3583 C C . TRP A 1 449 ? 32.312 12.727 9.07 1 96.56 449 TRP A C 1
ATOM 3585 O O . TRP A 1 449 ? 31.562 13.516 9.68 1 96.56 449 TRP A O 1
ATOM 3595 N N . ARG A 1 450 ? 32.938 11.648 9.547 1 94.44 450 ARG A N 1
ATOM 3596 C CA . ARG A 1 450 ? 32.75 11.414 10.977 1 94.44 450 ARG A CA 1
ATOM 3597 C C . ARG A 1 450 ? 33.406 12.531 11.797 1 94.44 450 ARG A C 1
ATOM 3599 O O . ARG A 1 450 ? 34.5 12.992 11.477 1 94.44 450 ARG A O 1
ATOM 3606 N N . ASP A 1 451 ? 32.656 13.094 12.727 1 94.25 451 ASP A N 1
ATOM 3607 C CA . ASP A 1 451 ? 33.094 14.18 13.602 1 94.25 451 ASP A CA 1
ATOM 3608 C C . ASP A 1 451 ? 32.938 15.531 12.922 1 94.25 451 ASP A C 1
ATOM 3610 O O . ASP A 1 451 ? 33.188 16.578 13.523 1 94.25 451 ASP A O 1
ATOM 3614 N N . ASN A 1 452 ? 32.469 15.461 11.688 1 96.38 452 ASN A N 1
ATOM 3615 C CA . ASN A 1 452 ? 32.406 16.719 10.945 1 96.38 452 ASN A CA 1
ATOM 3616 C C . ASN A 1 452 ? 30.984 17.031 10.508 1 96.38 452 ASN A C 1
ATOM 3618 O O . ASN A 1 452 ? 30.734 18.078 9.914 1 96.38 452 ASN A O 1
ATOM 3622 N N . ILE A 1 453 ? 30.094 16.141 10.812 1 97.38 453 ILE A N 1
ATOM 3623 C CA . ILE A 1 453 ? 28.719 16.344 10.391 1 97.38 453 ILE A CA 1
ATOM 3624 C C . ILE A 1 453 ? 27.766 15.914 11.508 1 97.38 453 ILE A C 1
ATOM 3626 O O . ILE A 1 453 ? 28.062 14.969 12.242 1 97.38 453 ILE A O 1
ATOM 3630 N N . VAL A 1 454 ? 26.672 16.609 11.672 1 97.69 454 VAL A N 1
ATOM 3631 C CA . VAL A 1 454 ? 25.656 16.281 12.672 1 97.69 454 VAL A CA 1
ATOM 3632 C C . VAL A 1 454 ? 24.266 16.328 12.023 1 97.69 454 VAL A C 1
ATOM 3634 O O . VAL A 1 454 ? 23.953 17.25 11.273 1 97.69 454 VAL A O 1
ATOM 3637 N N . LEU A 1 455 ? 23.5 15.281 12.242 1 98.5 455 LEU A N 1
ATOM 3638 C CA . LEU A 1 455 ? 22.078 15.289 11.883 1 98.5 455 LEU A CA 1
ATOM 3639 C C . LEU A 1 455 ? 21.219 15.648 13.086 1 98.5 455 LEU A C 1
ATOM 3641 O O . LEU A 1 455 ? 21.219 14.93 14.086 1 98.5 455 LEU A O 1
ATOM 3645 N N . ILE A 1 456 ? 20.562 16.75 13 1 97.81 456 ILE A N 1
ATOM 3646 C CA . ILE A 1 456 ? 19.594 17.125 14.023 1 97.81 456 ILE A CA 1
ATOM 3647 C C . ILE A 1 456 ? 18.188 16.734 13.578 1 97.81 456 ILE A C 1
ATOM 3649 O O . ILE A 1 456 ? 17.641 17.297 12.633 1 97.81 456 ILE A O 1
ATOM 3653 N N . GLN A 1 457 ? 17.609 15.734 14.266 1 97.69 457 GLN A N 1
ATOM 3654 C CA . GLN A 1 457 ? 16.266 15.242 13.945 1 97.69 457 GLN A CA 1
ATOM 3655 C C . GLN A 1 457 ? 15.266 15.641 15.023 1 97.69 457 GLN A C 1
ATOM 3657 O O . GLN A 1 457 ? 15.305 15.125 16.141 1 97.69 457 GLN A O 1
ATOM 3662 N N . VAL A 1 458 ? 14.406 16.609 14.648 1 95.19 458 VAL A N 1
ATOM 3663 C CA . VAL A 1 458 ? 13.281 16.969 15.516 1 95.19 458 VAL A CA 1
ATOM 3664 C C . VAL A 1 458 ? 12.078 16.094 15.188 1 95.19 458 VAL A C 1
ATOM 3666 O O . VAL A 1 458 ? 11.57 16.109 14.062 1 95.19 458 VAL A O 1
ATOM 3669 N N . ALA A 1 459 ? 11.625 15.289 16.125 1 91.88 459 ALA A N 1
ATOM 3670 C CA . ALA A 1 459 ? 10.492 14.375 15.922 1 91.88 459 ALA A CA 1
ATOM 3671 C C . ALA A 1 459 ? 9.281 14.82 16.734 1 91.88 459 ALA A C 1
ATOM 3673 O O . ALA A 1 459 ? 9.273 14.734 17.953 1 91.88 459 ALA A O 1
ATOM 3674 N N . LEU A 1 460 ? 8.305 15.227 15.992 1 86.56 460 LEU A N 1
ATOM 3675 C CA . LEU A 1 460 ? 7.07 15.672 16.625 1 86.56 460 LEU A CA 1
ATOM 3676 C C . LEU A 1 460 ? 6.219 14.484 17.047 1 86.56 460 LEU A C 1
ATOM 3678 O O . LEU A 1 460 ? 6.09 13.508 16.312 1 86.56 460 LEU A O 1
ATOM 3682 N N . SER A 1 461 ? 5.719 14.531 18.266 1 76.19 461 SER A N 1
ATOM 3683 C CA . SER A 1 461 ? 4.961 13.422 18.828 1 76.19 461 SER A CA 1
ATOM 3684 C C . SER A 1 461 ? 3.635 13.227 18.109 1 76.19 461 SER A C 1
ATOM 3686 O O . SER A 1 461 ? 3.059 14.188 17.594 1 76.19 461 SER A O 1
ATOM 3688 N N . THR A 1 462 ? 3.316 11.953 17.984 1 73.81 462 THR A N 1
ATOM 3689 C CA . THR A 1 462 ? 2 11.602 17.469 1 73.81 462 THR A CA 1
ATOM 3690 C C . THR A 1 462 ? 1.231 10.742 18.469 1 73.81 462 THR A C 1
ATOM 3692 O O . THR A 1 462 ? 1.772 10.359 19.5 1 73.81 462 THR A O 1
ATOM 3695 N N . SER A 1 463 ? 0.043 10.719 18.422 1 59.41 463 SER A N 1
ATOM 3696 C CA . SER A 1 463 ? -0.851 10.023 19.344 1 59.41 463 SER A CA 1
ATOM 3697 C C . SER A 1 463 ? -0.49 8.547 19.469 1 59.41 463 SER A C 1
ATOM 3699 O O . SER A 1 463 ? -0.808 7.902 20.469 1 59.41 463 SER A O 1
ATOM 3701 N N . GLU A 1 464 ? 0.09 7.996 18.641 1 56.44 464 GLU A N 1
ATOM 3702 C CA . GLU A 1 464 ? 0.217 6.543 18.688 1 56.44 464 GLU A CA 1
ATOM 3703 C C . GLU A 1 464 ? 1.628 6.129 19.094 1 56.44 464 GLU A C 1
ATOM 3705 O O . GLU A 1 464 ? 2.609 6.605 18.531 1 56.44 464 GLU A O 1
ATOM 3710 N N . LYS A 1 465 ? 1.765 5.738 20.453 1 58.34 465 LYS A N 1
ATOM 3711 C CA . LYS A 1 465 ? 3.066 5.188 20.828 1 58.34 465 LYS A CA 1
ATOM 3712 C C . LYS A 1 465 ? 3.363 3.912 20.047 1 58.34 465 LYS A C 1
ATOM 3714 O O . LYS A 1 465 ? 2.676 2.902 20.203 1 58.34 465 LYS A O 1
ATOM 3719 N N . SER A 1 466 ? 4.156 4.133 18.969 1 67.25 466 SER A N 1
ATOM 3720 C CA . SER A 1 466 ? 4.164 3.162 17.875 1 67.25 466 SER A CA 1
ATOM 3721 C C . SER A 1 466 ? 5.457 2.354 17.859 1 67.25 466 SER A C 1
ATOM 3723 O O . SER A 1 466 ? 6.422 2.709 18.547 1 67.25 466 SER A O 1
ATOM 3725 N N . GLU A 1 467 ? 5.547 1.083 17.812 1 76.62 467 GLU A N 1
ATOM 3726 C CA . GLU A 1 467 ? 6.672 0.26 17.375 1 76.62 467 GLU A CA 1
ATOM 3727 C C . GLU A 1 467 ? 7.707 1.091 16.625 1 76.62 467 GLU A C 1
ATOM 3729 O O . GLU A 1 467 ? 8.906 0.864 16.766 1 76.62 467 GLU A O 1
ATOM 3734 N N . LEU A 1 468 ? 7.324 2.188 16.219 1 84.62 468 LEU A N 1
ATOM 3735 C CA . LEU A 1 468 ? 8.211 3.057 15.453 1 84.62 468 LEU A CA 1
ATOM 3736 C C . LEU A 1 468 ? 9.133 3.848 16.375 1 84.62 468 LEU A C 1
ATOM 3738 O O . LEU A 1 468 ? 10.312 4.027 16.078 1 84.62 468 LEU A O 1
ATOM 3742 N N . ASP A 1 469 ? 8.578 4.25 17.484 1 86.88 469 ASP A N 1
ATOM 3743 C CA . ASP A 1 469 ? 9.383 4.988 18.453 1 86.88 469 ASP A CA 1
ATOM 3744 C C . ASP A 1 469 ? 10.562 4.156 18.938 1 86.88 469 ASP A C 1
ATOM 3746 O O . ASP A 1 469 ? 11.688 4.656 19.016 1 86.88 469 ASP A O 1
ATOM 3750 N N . ALA A 1 470 ? 10.242 2.982 19.219 1 86.5 470 ALA A N 1
ATOM 3751 C CA . ALA A 1 470 ? 11.281 2.074 19.688 1 86.5 470 ALA A CA 1
ATOM 3752 C C . ALA A 1 470 ? 12.328 1.825 18.609 1 86.5 470 ALA A C 1
ATOM 3754 O O . ALA A 1 470 ? 13.531 1.869 18.891 1 86.5 470 ALA A O 1
ATOM 3755 N N . THR A 1 471 ? 11.875 1.615 17.469 1 87.56 471 THR A N 1
ATOM 3756 C CA . THR A 1 471 ? 12.773 1.332 16.344 1 87.56 471 THR A CA 1
ATOM 3757 C C . THR A 1 471 ? 13.68 2.529 16.062 1 87.56 471 THR A C 1
ATOM 3759 O O . THR A 1 471 ? 14.883 2.367 15.852 1 87.56 471 THR A O 1
ATOM 3762 N N . VAL A 1 472 ? 13.148 3.684 16.062 1 91.94 472 VAL A N 1
ATOM 3763 C CA . VAL A 1 472 ? 13.898 4.902 15.789 1 91.94 472 VAL A CA 1
ATOM 3764 C C . VAL A 1 472 ? 14.922 5.141 16.891 1 91.94 472 VAL A C 1
ATOM 3766 O O . VAL A 1 472 ? 16.078 5.453 16.609 1 91.94 472 VAL A O 1
ATOM 3769 N N . SER A 1 473 ? 14.516 4.957 18.078 1 91.44 473 SER A N 1
ATOM 3770 C CA . SER A 1 473 ? 15.414 5.117 19.219 1 91.44 473 SER A CA 1
ATOM 3771 C C . SER A 1 473 ? 16.578 4.141 19.141 1 91.44 473 SER A C 1
ATOM 3773 O O . SER A 1 473 ? 17.719 4.492 19.469 1 91.44 473 SER A O 1
ATOM 3775 N N . ASP A 1 474 ? 16.281 2.984 18.734 1 91.06 474 ASP A N 1
ATOM 3776 C CA . ASP A 1 474 ? 17.312 1.965 18.578 1 91.06 474 ASP A CA 1
ATOM 3777 C C . ASP A 1 474 ? 18.359 2.387 17.547 1 91.06 474 ASP A C 1
ATOM 3779 O O . ASP A 1 474 ? 19.547 2.207 17.766 1 91.06 474 ASP A O 1
ATOM 3783 N N . ILE A 1 475 ? 17.922 2.91 16.484 1 92.88 475 ILE A N 1
ATOM 3784 C CA . ILE A 1 475 ? 18.828 3.326 15.422 1 92.88 475 ILE A CA 1
ATOM 3785 C C . ILE A 1 475 ? 19.688 4.488 15.914 1 92.88 475 ILE A C 1
ATOM 3787 O O . ILE A 1 475 ? 20.906 4.5 15.703 1 92.88 475 ILE A O 1
ATOM 3791 N N . VAL A 1 476 ? 19.078 5.422 16.547 1 95.44 476 VAL A N 1
ATOM 3792 C CA . VAL A 1 476 ? 19.797 6.582 17.062 1 95.44 476 VAL A CA 1
ATOM 3793 C C . VAL A 1 476 ? 20.875 6.129 18.031 1 95.44 476 VAL A C 1
ATOM 3795 O O . VAL A 1 476 ? 22.016 6.582 17.953 1 95.44 476 VAL A O 1
ATOM 3798 N N . THR A 1 477 ? 20.5 5.223 18.891 1 93.94 477 THR A N 1
ATOM 3799 C CA . THR A 1 477 ? 21.438 4.703 19.875 1 93.94 477 THR A CA 1
ATOM 3800 C C . THR A 1 477 ? 22.594 3.98 19.188 1 93.94 477 THR A C 1
ATOM 3802 O O . THR A 1 477 ? 23.766 4.164 19.562 1 93.94 477 THR A O 1
ATOM 3805 N N . ARG A 1 478 ? 22.234 3.256 18.281 1 92.31 478 ARG A N 1
ATOM 3806 C CA . ARG A 1 478 ? 23.25 2.486 17.562 1 92.31 478 ARG A CA 1
ATOM 3807 C C . ARG A 1 478 ? 24.234 3.406 16.828 1 92.31 478 ARG A C 1
ATOM 3809 O O . ARG A 1 478 ? 25.438 3.23 16.922 1 92.31 478 ARG A O 1
ATOM 3816 N N . VAL A 1 479 ? 23.781 4.387 16.125 1 94.12 479 VAL A N 1
ATOM 3817 C CA . VAL A 1 479 ? 24.625 5.316 15.383 1 94.12 479 VAL A CA 1
ATOM 3818 C C . VAL A 1 479 ? 25.516 6.102 16.344 1 94.12 479 VAL A C 1
ATOM 3820 O O . VAL A 1 479 ? 26.719 6.238 16.125 1 94.12 479 VAL A O 1
ATOM 3823 N N . ASN A 1 480 ? 24.953 6.59 17.359 1 95.12 480 ASN A N 1
ATOM 3824 C CA . ASN A 1 480 ? 25.703 7.371 18.328 1 95.12 480 ASN A CA 1
ATOM 3825 C C . ASN A 1 480 ? 26.719 6.508 19.078 1 95.12 480 ASN A C 1
ATOM 3827 O O . ASN A 1 480 ? 27.812 6.965 19.406 1 95.12 480 ASN A O 1
ATOM 3831 N N . SER A 1 481 ? 26.375 5.281 19.375 1 92.44 481 SER A N 1
ATOM 3832 C CA . SER A 1 481 ? 27.312 4.383 20.047 1 92.44 481 SER A CA 1
ATOM 3833 C C . SER A 1 481 ? 28.5 4.047 19.156 1 92.44 481 SER A C 1
ATOM 3835 O O . SER A 1 481 ? 29.609 3.822 19.641 1 92.44 481 SER A O 1
ATOM 3837 N N . SER A 1 482 ? 28.281 4.074 17.953 1 91.06 482 SER A N 1
ATOM 3838 C CA . SER A 1 482 ? 29.312 3.672 17 1 91.06 482 SER A CA 1
ATOM 3839 C C . SER A 1 482 ? 30.328 4.785 16.797 1 91.06 482 SER A C 1
ATOM 3841 O O . SER A 1 482 ? 31.531 4.512 16.609 1 91.06 482 SER A O 1
ATOM 3843 N N . TRP A 1 483 ? 29.828 6.023 16.844 1 90.25 483 TRP A N 1
ATOM 3844 C CA . TRP A 1 483 ? 30.75 7.027 16.328 1 90.25 483 TRP A CA 1
ATOM 3845 C C . TRP A 1 483 ? 30.844 8.227 17.266 1 90.25 483 TRP A C 1
ATOM 3847 O O . TRP A 1 483 ? 31.656 9.133 17.062 1 90.25 483 TRP A O 1
ATOM 3857 N N . ALA A 1 484 ? 30 8.219 18.25 1 87.62 484 ALA A N 1
ATOM 3858 C CA . ALA A 1 484 ? 30 9.359 19.172 1 87.62 484 ALA A CA 1
ATOM 3859 C C . ALA A 1 484 ? 31.25 9.344 20.047 1 87.62 484 ALA A C 1
ATOM 3861 O O . ALA A 1 484 ? 31.859 8.289 20.266 1 87.62 484 ALA A O 1
ATOM 3862 N N . ASN A 1 485 ? 31.641 10.5 20.391 1 87.75 485 ASN A N 1
ATOM 3863 C CA . ASN A 1 485 ? 32.656 10.68 21.422 1 87.75 485 ASN A CA 1
ATOM 3864 C C . ASN A 1 485 ? 32.312 11.828 22.359 1 87.75 485 ASN A C 1
ATOM 3866 O O . ASN A 1 485 ? 31.172 12.289 22.391 1 87.75 485 ASN A O 1
ATOM 3870 N N . LEU A 1 486 ? 33.281 12.266 23.188 1 82.19 486 LEU A N 1
ATOM 3871 C CA . LEU A 1 486 ? 33 13.242 24.234 1 82.19 486 LEU A CA 1
ATOM 3872 C C . LEU A 1 486 ? 32.594 14.578 23.625 1 82.19 486 LEU A C 1
ATOM 3874 O O . LEU A 1 486 ? 31.75 15.289 24.188 1 82.19 486 LEU A O 1
ATOM 3878 N N . ALA A 1 487 ? 33.062 14.836 22.453 1 85.25 487 ALA A N 1
ATOM 3879 C CA . ALA A 1 487 ? 32.875 16.156 21.875 1 85.25 487 ALA A CA 1
ATOM 3880 C C . ALA A 1 487 ? 31.953 16.078 20.656 1 85.25 487 ALA A C 1
ATOM 3882 O O . ALA A 1 487 ? 31.641 17.094 20.031 1 85.25 487 ALA A O 1
ATOM 3883 N N . TYR A 1 488 ? 31.469 14.836 20.391 1 89.94 488 TYR A N 1
ATOM 3884 C CA . TYR A 1 488 ? 30.781 14.68 19.109 1 89.94 488 TYR A CA 1
ATOM 3885 C C . TYR A 1 488 ? 29.656 13.648 19.203 1 89.94 488 TYR A C 1
ATOM 3887 O O . TYR A 1 488 ? 29.859 12.555 19.734 1 89.94 488 TYR A O 1
ATOM 3895 N N . GLN A 1 489 ? 28.547 14.07 18.797 1 94.19 489 GLN A N 1
ATOM 3896 C CA . GLN A 1 489 ? 27.406 13.188 18.594 1 94.19 489 GLN A CA 1
ATOM 3897 C C . GLN A 1 489 ? 26.875 13.289 17.156 1 94.19 489 GLN A C 1
ATOM 3899 O O . GLN A 1 489 ? 26.344 14.32 16.766 1 94.19 489 GLN A O 1
ATOM 3904 N N . PRO A 1 490 ? 26.891 12.227 16.484 1 96.88 490 PRO A N 1
ATOM 3905 C CA . PRO A 1 490 ? 26.5 12.289 15.07 1 96.88 490 PRO A CA 1
ATOM 3906 C C . PRO A 1 490 ? 25.016 12.602 14.891 1 96.88 490 PRO A C 1
ATOM 3908 O O . PRO A 1 490 ? 24.641 13.219 13.891 1 96.88 490 PRO A O 1
ATOM 3911 N N . VAL A 1 491 ? 24.172 12.078 15.82 1 97.94 491 VAL A N 1
ATOM 3912 C CA . VAL A 1 491 ? 22.734 12.32 15.703 1 97.94 491 VAL A CA 1
ATOM 3913 C C . VAL A 1 491 ? 22.219 12.984 16.969 1 97.94 491 VAL A C 1
ATOM 3915 O O . VAL A 1 491 ? 22.422 12.469 18.078 1 97.94 491 VAL A O 1
ATOM 3918 N N . VAL A 1 492 ? 21.672 14.117 16.812 1 96.62 492 VAL A N 1
ATOM 3919 C CA . VAL A 1 492 ? 20.906 14.766 17.875 1 96.62 492 VAL A CA 1
ATOM 3920 C C . VAL A 1 492 ? 19.422 14.547 17.641 1 96.62 492 VAL A C 1
ATOM 3922 O O . VAL A 1 492 ? 18.828 15.125 16.719 1 96.62 492 VAL A O 1
ATOM 3925 N N . TYR A 1 493 ? 18.828 13.711 18.469 1 95.81 493 TYR A N 1
ATOM 3926 C CA . TYR A 1 493 ? 17.422 13.328 18.312 1 95.81 493 TYR A CA 1
ATOM 3927 C C . TYR A 1 493 ? 16.562 14.008 19.375 1 95.81 493 TYR A C 1
ATOM 3929 O O . TYR A 1 493 ? 16.703 13.75 20.562 1 95.81 493 TYR A O 1
ATOM 3937 N N . LEU A 1 494 ? 15.703 14.914 18.938 1 92.75 494 LEU A N 1
ATOM 3938 C CA . LEU A 1 494 ? 14.797 15.625 19.844 1 92.75 494 LEU A CA 1
ATOM 3939 C C . LEU A 1 494 ? 13.367 15.125 19.672 1 92.75 494 LEU A C 1
ATOM 3941 O O . LEU A 1 494 ? 12.672 15.492 18.719 1 92.75 494 LEU A O 1
ATOM 3945 N N . LYS A 1 495 ? 12.891 14.32 20.609 1 87.69 495 LYS A N 1
ATOM 3946 C CA . LYS A 1 495 ? 11.531 13.789 20.562 1 87.69 495 LYS A CA 1
ATOM 3947 C C . LYS A 1 495 ? 10.539 14.766 21.203 1 87.69 495 LYS A C 1
ATOM 3949 O O . LYS A 1 495 ? 9.906 14.453 22.203 1 87.69 495 LYS A O 1
ATOM 3954 N N . GLN A 1 496 ? 10.453 15.953 20.75 1 81.56 496 GLN A N 1
ATOM 3955 C CA . GLN A 1 496 ? 9.57 17.031 21.203 1 81.56 496 GLN A CA 1
ATOM 3956 C C . GLN A 1 496 ? 9.523 18.156 20.172 1 81.56 496 GLN A C 1
ATOM 3958 O O . GLN A 1 496 ? 10.359 18.219 19.281 1 81.56 496 GLN A O 1
ATOM 3963 N N . ASP A 1 497 ? 8.523 18.922 20.391 1 79.56 497 ASP A N 1
ATOM 3964 C CA . ASP A 1 497 ? 8.484 20.109 19.547 1 79.56 497 ASP A CA 1
ATOM 3965 C C . ASP A 1 497 ? 9.438 21.188 20.078 1 79.56 497 ASP A C 1
ATOM 3967 O O . ASP A 1 497 ? 9.891 21.125 21.219 1 79.56 497 ASP A O 1
ATOM 3971 N N . ILE A 1 498 ? 9.906 22.031 19.172 1 84.44 498 ILE A N 1
ATOM 3972 C CA . ILE A 1 498 ? 10.797 23.125 19.547 1 84.44 498 ILE A CA 1
ATOM 3973 C C . ILE A 1 498 ? 10.078 24.469 19.328 1 84.44 498 ILE A C 1
ATOM 3975 O O . ILE A 1 498 ? 9.109 24.547 18.578 1 84.44 498 ILE A O 1
ATOM 3979 N N . ASP A 1 499 ? 10.586 25.406 20.062 1 86.31 499 ASP A N 1
ATOM 3980 C CA . ASP A 1 499 ? 10 26.734 19.938 1 86.31 499 ASP A CA 1
ATOM 3981 C C . ASP A 1 499 ? 10.242 27.312 18.531 1 86.31 499 ASP A C 1
ATOM 3983 O O . ASP A 1 499 ? 11.188 26.906 17.859 1 86.31 499 ASP A O 1
ATOM 3987 N N . TYR A 1 500 ? 9.312 28.188 18.203 1 89.38 500 TYR A N 1
ATOM 3988 C CA . TYR A 1 500 ? 9.344 28.75 16.859 1 89.38 500 TYR A CA 1
ATOM 3989 C C . TYR A 1 500 ? 10.672 29.453 16.578 1 89.38 500 TYR A C 1
ATOM 3991 O O . TYR A 1 500 ? 11.219 29.344 15.477 1 89.38 500 TYR A O 1
ATOM 3999 N N . ALA A 1 501 ? 11.195 30.172 17.594 1 92.44 501 ALA A N 1
ATOM 4000 C CA . ALA A 1 501 ? 12.477 30.859 17.422 1 92.44 501 ALA A CA 1
ATOM 4001 C C . ALA A 1 501 ? 13.609 29.875 17.188 1 92.44 501 ALA A C 1
ATOM 4003 O O . ALA A 1 501 ? 14.469 30.094 16.328 1 92.44 501 ALA A O 1
ATOM 4004 N N . GLN A 1 502 ? 13.562 28.828 17.922 1 93.19 502 GLN A N 1
ATOM 4005 C CA . GLN A 1 502 ? 14.547 27.766 17.75 1 93.19 502 GLN A CA 1
ATOM 4006 C C . GLN A 1 502 ? 14.438 27.141 16.359 1 93.19 502 GLN A C 1
ATOM 4008 O O . GLN A 1 502 ? 15.453 26.844 15.727 1 93.19 502 GLN A O 1
ATOM 4013 N N . TYR A 1 503 ? 13.258 26.969 15.984 1 94.44 503 TYR A N 1
ATOM 4014 C CA . TYR A 1 503 ? 12.969 26.375 14.68 1 94.44 503 TYR A CA 1
ATOM 4015 C C . TYR A 1 503 ? 13.547 27.234 13.555 1 94.44 503 TYR A C 1
ATOM 4017 O O . TYR A 1 503 ? 14.25 26.734 12.68 1 94.44 503 TYR A O 1
ATOM 4025 N N . LEU A 1 504 ? 13.328 28.484 13.586 1 94.94 504 LEU A N 1
ATOM 4026 C CA . LEU A 1 504 ? 13.812 29.406 12.562 1 94.94 504 LEU A CA 1
ATOM 4027 C C . LEU A 1 504 ? 15.336 29.484 12.57 1 94.94 504 LEU A C 1
ATOM 4029 O O . LEU A 1 504 ? 15.969 29.547 11.516 1 94.94 504 LEU A O 1
ATOM 4033 N N . ALA A 1 505 ? 15.891 29.469 13.766 1 95.25 505 ALA A N 1
ATOM 4034 C CA . ALA A 1 505 ? 17.344 29.469 13.883 1 95.25 505 ALA A CA 1
ATOM 4035 C C . ALA A 1 505 ? 17.938 28.203 13.266 1 95.25 505 ALA A C 1
ATOM 4037 O O . ALA A 1 505 ? 18.938 28.266 12.547 1 95.25 505 ALA A O 1
ATOM 4038 N N . LEU A 1 506 ? 17.297 27.125 13.516 1 95.31 506 LEU A N 1
ATOM 4039 C CA . LEU A 1 506 ? 17.734 25.828 13 1 95.31 506 LEU A CA 1
ATOM 4040 C C . LEU A 1 506 ? 17.719 25.828 11.477 1 95.31 506 LEU A C 1
ATOM 4042 O O . LEU A 1 506 ? 18.672 25.359 10.844 1 95.31 506 LEU A O 1
ATOM 4046 N N . LEU A 1 507 ? 16.672 26.312 10.867 1 96.12 507 LEU A N 1
ATOM 4047 C CA . LEU A 1 507 ? 16.562 26.359 9.414 1 96.12 507 LEU A CA 1
ATOM 4048 C C . LEU A 1 507 ? 17.609 27.266 8.805 1 96.12 507 LEU A C 1
ATOM 4050 O O . LEU A 1 507 ? 18.109 27.016 7.707 1 96.12 507 LEU A O 1
ATOM 4054 N N . SER A 1 508 ? 17.953 28.281 9.531 1 95.75 508 SER A N 1
ATOM 4055 C CA . SER A 1 508 ? 18.875 29.297 9.016 1 95.75 508 SER A CA 1
ATOM 4056 C C . SER A 1 508 ? 20.312 28.812 9.047 1 95.75 508 SER A C 1
ATOM 4058 O O . SER A 1 508 ? 21.109 29.141 8.172 1 95.75 508 SER A O 1
ATOM 4060 N N . ILE A 1 509 ? 20.625 28.031 10.031 1 95.06 509 ILE A N 1
ATOM 4061 C CA . ILE A 1 509 ? 22.031 27.656 10.227 1 95.06 509 ILE A CA 1
ATOM 4062 C C . ILE A 1 509 ? 22.312 26.344 9.508 1 95.06 509 ILE A C 1
ATOM 4064 O O . ILE A 1 509 ? 23.469 25.953 9.352 1 95.06 509 ILE A O 1
ATOM 4068 N N . ALA A 1 510 ? 21.344 25.641 9.055 1 96.62 510 ALA A N 1
ATOM 4069 C CA . ALA A 1 510 ? 21.484 24.312 8.461 1 96.62 510 ALA A CA 1
ATOM 4070 C C . ALA A 1 510 ? 22.25 24.359 7.145 1 96.62 510 ALA A C 1
ATOM 4072 O O . ALA A 1 510 ? 22.062 25.297 6.355 1 96.62 510 ALA A O 1
ATOM 4073 N N . ASP A 1 511 ? 23.078 23.359 6.902 1 96.38 511 ASP A N 1
ATOM 4074 C CA . ASP A 1 511 ? 23.734 23.203 5.613 1 96.38 511 ASP A CA 1
ATOM 4075 C C . ASP A 1 511 ? 22.859 22.453 4.625 1 96.38 511 ASP A C 1
ATOM 4077 O O . ASP A 1 511 ? 23 22.609 3.408 1 96.38 511 ASP A O 1
ATOM 4081 N N . ALA A 1 512 ? 22.062 21.641 5.137 1 97.38 512 ALA A N 1
ATOM 4082 C CA . ALA A 1 512 ? 21.109 20.891 4.324 1 97.38 512 ALA A CA 1
ATOM 4083 C C . ALA A 1 512 ? 19.844 20.562 5.117 1 97.38 512 ALA A C 1
ATOM 4085 O O . ALA A 1 512 ? 19.891 20.406 6.34 1 97.38 512 ALA A O 1
ATOM 4086 N N . LEU A 1 513 ? 18.75 20.562 4.457 1 98.06 513 LEU A N 1
ATOM 4087 C CA . LEU A 1 513 ? 17.5 20.047 4.98 1 98.06 513 LEU A CA 1
ATOM 4088 C C . LEU A 1 513 ? 17.141 18.719 4.312 1 98.06 513 LEU A C 1
ATOM 4090 O O . LEU A 1 513 ? 17.234 18.594 3.088 1 98.06 513 LEU A O 1
ATOM 4094 N N . MET A 1 514 ? 16.797 17.75 5.141 1 98.31 514 MET A N 1
ATOM 4095 C CA . MET A 1 514 ? 16.531 16.422 4.598 1 98.31 514 MET A CA 1
ATOM 4096 C C . MET A 1 514 ? 15.094 15.992 4.902 1 98.31 514 MET A C 1
ATOM 4098 O O . MET A 1 514 ? 14.703 15.914 6.07 1 98.31 514 MET A O 1
ATOM 4102 N N . ILE A 1 515 ? 14.352 15.789 3.869 1 97.81 515 ILE A N 1
ATOM 4103 C CA . ILE A 1 515 ? 12.969 15.312 3.947 1 97.81 515 ILE A CA 1
ATOM 4104 C C . ILE A 1 515 ? 12.844 13.977 3.211 1 97.81 515 ILE A C 1
ATOM 4106 O O . ILE A 1 515 ? 12.992 13.922 1.988 1 97.81 515 ILE A O 1
ATOM 4110 N N . THR A 1 516 ? 12.508 12.906 3.941 1 96.38 516 THR A N 1
ATOM 4111 C CA . THR A 1 516 ? 12.445 11.57 3.357 1 96.38 516 THR A CA 1
ATOM 4112 C C . THR A 1 516 ? 11.039 10.984 3.514 1 96.38 516 THR A C 1
ATOM 4114 O O . THR A 1 516 ? 10.891 9.789 3.795 1 96.38 516 THR A O 1
ATOM 4117 N N . SER A 1 517 ? 10.047 11.828 3.375 1 95.25 517 SER A N 1
ATOM 4118 C CA . SER A 1 517 ? 8.672 11.367 3.498 1 95.25 517 SER A CA 1
ATOM 4119 C C . SER A 1 517 ? 8.336 10.32 2.445 1 95.25 517 SER A C 1
ATOM 4121 O O . SER A 1 517 ? 8.758 10.43 1.292 1 95.25 517 SER A O 1
ATOM 4123 N N . GLN A 1 518 ? 7.602 9.297 2.865 1 91.62 518 GLN A N 1
ATOM 4124 C CA . GLN A 1 518 ? 7.18 8.242 1.951 1 91.62 518 GLN A CA 1
ATOM 4125 C C . GLN A 1 518 ? 6.016 8.703 1.077 1 91.62 518 GLN A C 1
ATOM 4127 O O . GLN A 1 518 ? 5.863 8.242 -0.058 1 91.62 518 GLN A O 1
ATOM 4132 N N . ARG A 1 519 ? 5.172 9.422 1.618 1 92.81 519 ARG A N 1
ATOM 4133 C CA . ARG A 1 519 ? 4.074 10.078 0.913 1 92.81 519 ARG A CA 1
ATOM 4134 C C . ARG A 1 519 ? 3.609 11.32 1.659 1 92.81 519 ARG A C 1
ATOM 4136 O O . ARG A 1 519 ? 3.336 11.266 2.859 1 92.81 519 ARG A O 1
ATOM 4143 N N . GLU A 1 520 ? 3.588 12.414 0.893 1 92.38 520 GLU A N 1
ATOM 4144 C CA . GLU A 1 520 ? 3.195 13.664 1.535 1 92.38 520 GLU A CA 1
ATOM 4145 C C . GLU A 1 520 ? 2.645 14.656 0.517 1 92.38 520 GLU A C 1
ATOM 4147 O O . GLU A 1 520 ? 3.07 14.672 -0.639 1 92.38 520 GLU A O 1
ATOM 4152 N N . GLY A 1 521 ? 1.629 15.391 0.966 1 92.56 521 GLY A N 1
ATOM 4153 C CA . GLY A 1 521 ? 1.127 16.453 0.106 1 92.56 521 GLY A CA 1
ATOM 4154 C C . GLY A 1 521 ? 2.129 17.578 -0.106 1 92.56 521 GLY A C 1
ATOM 4155 O O . GLY A 1 521 ? 3.154 17.375 -0.76 1 92.56 521 GLY A O 1
ATOM 4156 N N . MET A 1 522 ? 1.822 18.688 0.477 1 92.75 522 MET A N 1
ATOM 4157 C CA . MET A 1 522 ? 2.736 19.828 0.401 1 92.75 522 MET A CA 1
ATOM 4158 C C . MET A 1 522 ? 3.57 19.938 1.673 1 92.75 522 MET A C 1
ATOM 4160 O O . MET A 1 522 ? 3.021 20.078 2.768 1 92.75 522 MET A O 1
ATOM 4164 N N . ASN A 1 523 ? 4.84 19.781 1.506 1 93.75 523 ASN A N 1
ATOM 4165 C CA . ASN A 1 523 ? 5.746 19.953 2.637 1 93.75 523 ASN A CA 1
ATOM 4166 C C . ASN A 1 523 ? 6.191 21.406 2.775 1 93.75 523 ASN A C 1
ATOM 4168 O O . ASN A 1 523 ? 7.125 21.844 2.098 1 93.75 523 ASN A O 1
ATOM 4172 N N . LEU A 1 524 ? 5.699 22.094 3.709 1 93.62 524 LEU A N 1
ATOM 4173 C CA . LEU A 1 524 ? 5.949 23.531 3.828 1 93.62 524 LEU A CA 1
ATOM 4174 C C . LEU A 1 524 ? 7.27 23.781 4.543 1 93.62 524 LEU A C 1
ATOM 4176 O O . LEU A 1 524 ? 7.824 24.891 4.441 1 93.62 524 LEU A O 1
ATOM 4180 N N . THR A 1 525 ? 7.758 22.812 5.289 1 94.44 525 THR A N 1
ATOM 4181 C CA . THR A 1 525 ? 9.055 22.953 5.93 1 94.44 525 THR A CA 1
ATOM 4182 C C . THR A 1 525 ? 10.148 23.219 4.895 1 94.44 525 THR A C 1
ATOM 4184 O O . THR A 1 525 ? 11.047 24.031 5.113 1 94.44 525 THR A O 1
ATOM 4187 N N . SER A 1 526 ? 10.102 22.562 3.793 1 95.56 526 SER A N 1
ATOM 4188 C CA . SER A 1 526 ? 11.07 22.766 2.723 1 95.56 526 SER A CA 1
ATOM 4189 C C . SER A 1 526 ? 11 24.172 2.172 1 95.56 526 SER A C 1
ATOM 4191 O O . SER A 1 526 ? 12.031 24.781 1.861 1 95.56 526 SER A O 1
ATOM 4193 N N . HIS A 1 527 ? 9.789 24.719 2.076 1 94.5 527 HIS A N 1
ATOM 4194 C CA . HIS A 1 527 ? 9.609 26.094 1.61 1 94.5 527 HIS A CA 1
ATOM 4195 C C . HIS A 1 527 ? 10.203 27.094 2.602 1 94.5 527 HIS A C 1
ATOM 4197 O O . HIS A 1 527 ? 10.891 28.031 2.203 1 94.5 527 HIS A O 1
ATOM 4203 N N . GLU A 1 528 ? 9.898 26.844 3.852 1 95.19 528 GLU A N 1
ATOM 4204 C CA . GLU A 1 528 ? 10.422 27.719 4.898 1 95.19 528 GLU A CA 1
ATOM 4205 C C . GLU A 1 528 ? 11.953 27.672 4.945 1 95.19 528 GLU A C 1
ATOM 4207 O O . GLU A 1 528 ? 12.602 28.688 5.141 1 95.19 528 GLU A O 1
ATOM 4212 N N . TYR A 1 529 ? 12.5 26.547 4.754 1 96.31 529 TYR A N 1
ATOM 4213 C CA . TYR A 1 529 ? 13.953 26.375 4.734 1 96.31 529 TYR A CA 1
ATOM 4214 C C . TYR A 1 529 ? 14.586 27.203 3.621 1 96.31 529 TYR A C 1
ATOM 4216 O O . TYR A 1 529 ? 15.523 27.969 3.859 1 96.31 529 TYR A O 1
ATOM 4224 N N . LEU A 1 530 ? 14.039 27.047 2.404 1 93.88 530 LEU A N 1
ATOM 4225 C CA . LEU A 1 530 ? 14.578 27.766 1.258 1 93.88 530 LEU A CA 1
ATOM 4226 C C . LEU A 1 530 ? 14.5 29.281 1.474 1 93.88 530 LEU A C 1
ATOM 4228 O O . LEU A 1 530 ? 15.422 30.016 1.101 1 93.88 530 LEU A O 1
ATOM 4232 N N . TYR A 1 531 ? 13.461 29.688 2.121 1 93.94 531 TYR A N 1
ATOM 4233 C CA . TYR A 1 531 ? 13.297 31.109 2.408 1 93.94 531 TYR A CA 1
ATOM 4234 C C . TYR A 1 531 ? 14.336 31.594 3.41 1 93.94 531 TYR A C 1
ATOM 4236 O O . TYR A 1 531 ? 14.836 32.719 3.303 1 93.94 531 TYR A O 1
ATOM 4244 N N . CYS A 1 532 ? 14.672 30.734 4.379 1 94.44 532 CYS A N 1
ATOM 4245 C CA . CYS A 1 532 ? 15.578 31.094 5.457 1 94.44 532 CYS A CA 1
ATOM 4246 C C . CYS A 1 532 ? 17.031 31.078 4.984 1 94.44 532 CYS A C 1
ATOM 4248 O O . CYS A 1 532 ? 17.922 31.594 5.664 1 94.44 532 CYS A O 1
ATOM 4250 N N . GLN A 1 533 ? 17.25 30.516 3.822 1 94 533 GLN A N 1
ATOM 4251 C CA . GLN A 1 533 ? 18.609 30.328 3.318 1 94 533 GLN A CA 1
ATOM 4252 C C . GLN A 1 533 ? 19.031 31.484 2.416 1 94 533 GLN A C 1
ATOM 4254 O O . GLN A 1 533 ? 19.625 31.281 1.355 1 94 533 GLN A O 1
ATOM 4259 N N . ASP A 1 534 ? 18.75 32.719 2.822 1 91.12 534 ASP A N 1
ATOM 4260 C CA . ASP A 1 534 ? 19.016 33.906 1.992 1 91.12 534 ASP A CA 1
ATOM 4261 C C . ASP A 1 534 ? 20.297 34.594 2.418 1 91.12 534 ASP A C 1
ATOM 4263 O O . ASP A 1 534 ? 20.75 35.531 1.765 1 91.12 534 ASP A O 1
ATOM 4267 N N . GLY A 1 535 ? 20.938 34.219 3.463 1 89.31 535 GLY A N 1
ATOM 4268 C CA . GLY A 1 535 ? 22.219 34.781 3.887 1 89.31 535 GLY A CA 1
ATOM 4269 C C . GLY A 1 535 ? 22.078 36.062 4.66 1 89.31 535 GLY A C 1
ATOM 4270 O O . GLY A 1 535 ? 23.078 36.719 4.973 1 89.31 535 GLY A O 1
ATOM 4271 N N . LYS A 1 536 ? 20.922 36.438 5.035 1 88.5 536 LYS A N 1
ATOM 4272 C CA . LYS A 1 536 ? 20.703 37.719 5.684 1 88.5 536 LYS A CA 1
ATOM 4273 C C . LYS A 1 536 ? 21 37.656 7.176 1 88.5 536 LYS A C 1
ATOM 4275 O O . LYS A 1 536 ? 21.594 38.562 7.746 1 88.5 536 LYS A O 1
ATOM 4280 N N . ILE A 1 537 ? 20.609 36.531 7.754 1 86.56 537 ILE A N 1
ATOM 4281 C CA . ILE A 1 537 ? 20.719 36.469 9.203 1 86.56 537 ILE A CA 1
ATOM 4282 C C . ILE A 1 537 ? 21.859 35.531 9.594 1 86.56 537 ILE A C 1
ATOM 4284 O O . ILE A 1 537 ? 22.359 35.562 10.727 1 86.56 537 ILE A O 1
ATOM 4288 N N . SER A 1 538 ? 22.172 34.688 8.695 1 83.75 538 SER A N 1
ATOM 4289 C CA . SER A 1 538 ? 23.281 33.75 8.875 1 83.75 538 SER A CA 1
ATOM 4290 C C . SER A 1 538 ? 24.219 33.75 7.672 1 83.75 538 SER A C 1
ATOM 4292 O O . SER A 1 538 ? 23.828 34.156 6.578 1 83.75 538 SER A O 1
ATOM 4294 N N . GLU A 1 539 ? 25.453 33.281 7.992 1 82.81 539 GLU A N 1
ATOM 4295 C CA . GLU A 1 539 ? 26.422 33.188 6.914 1 82.81 539 GLU A CA 1
ATOM 4296 C C . GLU A 1 539 ? 26.062 32.094 5.922 1 82.81 539 GLU A C 1
ATOM 4298 O O . GLU A 1 539 ? 26.516 32.094 4.773 1 82.81 539 GLU A O 1
ATOM 4303 N N . LYS A 1 540 ? 25.234 31.312 6.379 1 84.56 540 LYS A N 1
ATOM 4304 C CA . LYS A 1 540 ? 24.797 30.203 5.523 1 84.56 540 LYS A CA 1
ATOM 4305 C C . LYS A 1 540 ? 23.781 30.672 4.496 1 84.56 540 LYS A C 1
ATOM 4307 O O . LYS A 1 540 ? 22.828 31.391 4.836 1 84.56 540 LYS A O 1
ATOM 4312 N N . LYS A 1 541 ? 24.047 30.391 3.273 1 87.5 541 LYS A N 1
ATOM 4313 C CA . LYS A 1 541 ? 23.109 30.688 2.189 1 87.5 541 LYS A CA 1
ATOM 4314 C C . LYS A 1 541 ? 23.125 29.578 1.137 1 87.5 541 LYS A C 1
ATOM 4316 O O . LYS A 1 541 ? 24.141 28.906 0.949 1 87.5 541 LYS A O 1
ATOM 4321 N N . HIS A 1 542 ? 22.016 29.344 0.589 1 90 542 HIS A N 1
ATOM 4322 C CA . HIS A 1 542 ? 21.844 28.391 -0.499 1 90 542 HIS A CA 1
ATOM 4323 C C . HIS A 1 542 ? 22.125 26.969 -0.028 1 90 542 HIS A C 1
ATOM 4325 O O . HIS A 1 542 ? 22.844 26.219 -0.7 1 90 542 HIS A O 1
ATOM 4331 N N . GLY A 1 543 ? 21.672 26.656 1.173 1 92.25 543 GLY A N 1
ATOM 4332 C CA . GLY A 1 543 ? 21.781 25.281 1.648 1 92.25 543 GLY A CA 1
ATOM 4333 C C . GLY A 1 543 ? 21.047 24.297 0.771 1 92.25 543 GLY A C 1
ATOM 4334 O O . GLY A 1 543 ? 20.094 24.641 0.084 1 92.25 543 GLY A O 1
ATOM 4335 N N . SER A 1 544 ? 21.516 23.047 0.766 1 95.06 544 SER A N 1
ATOM 4336 C CA . SER A 1 544 ? 20.969 22.016 -0.109 1 95.06 544 SER A CA 1
ATOM 4337 C C . SER A 1 544 ? 19.672 21.438 0.463 1 95.06 544 SER A C 1
ATOM 4339 O O . SER A 1 544 ? 19.516 21.344 1.683 1 95.06 544 SER A O 1
ATOM 4341 N N . LEU A 1 545 ? 18.797 21.141 -0.423 1 96.81 545 LEU A N 1
ATOM 4342 C CA . LEU A 1 545 ? 17.547 20.5 -0.054 1 96.81 545 LEU A CA 1
ATOM 4343 C C . LEU A 1 545 ? 17.5 19.062 -0.58 1 96.81 545 LEU A C 1
ATOM 4345 O O . LEU A 1 545 ? 17.453 18.844 -1.792 1 96.81 545 LEU A O 1
ATOM 4349 N N . ILE A 1 546 ? 17.609 18.125 0.304 1 97.81 546 ILE A N 1
ATOM 4350 C CA . ILE A 1 546 ? 17.375 16.719 -0.026 1 97.81 546 ILE A CA 1
ATOM 4351 C C . ILE A 1 546 ? 15.898 16.375 0.188 1 97.81 546 ILE A C 1
ATOM 4353 O O . ILE A 1 546 ? 15.414 16.375 1.321 1 97.81 546 ILE A O 1
ATOM 4357 N N . LEU A 1 547 ? 15.242 16.094 -0.873 1 97.56 547 LEU A N 1
ATOM 4358 C CA . LEU A 1 547 ? 13.789 16.016 -0.809 1 97.56 547 LEU A CA 1
ATOM 4359 C C . LEU A 1 547 ? 13.281 14.734 -1.458 1 97.56 547 LEU A C 1
ATOM 4361 O O . LEU A 1 547 ? 13.688 14.391 -2.568 1 97.56 547 LEU A O 1
ATOM 4365 N N . SER A 1 548 ? 12.406 14.062 -0.741 1 96.38 548 SER A N 1
ATOM 4366 C CA . SER A 1 548 ? 11.758 12.875 -1.284 1 96.38 548 SER A CA 1
ATOM 4367 C C . SER A 1 548 ? 10.969 13.203 -2.545 1 96.38 548 SER A C 1
ATOM 4369 O O . SER A 1 548 ? 10.203 14.172 -2.57 1 96.38 548 SER A O 1
ATOM 4371 N N . GLU A 1 549 ? 11.055 12.352 -3.525 1 94.56 549 GLU A N 1
ATOM 4372 C CA . GLU A 1 549 ? 10.32 12.539 -4.773 1 94.56 549 GLU A CA 1
ATOM 4373 C C . GLU A 1 549 ? 8.836 12.234 -4.598 1 94.56 549 GLU A C 1
ATOM 4375 O O . GLU A 1 549 ? 8.039 12.453 -5.512 1 94.56 549 GLU A O 1
ATOM 4380 N N . PHE A 1 550 ? 8.438 11.781 -3.449 1 93.31 550 PHE A N 1
ATOM 4381 C CA . PHE A 1 550 ? 7.055 11.383 -3.193 1 93.31 550 PHE A CA 1
ATOM 4382 C C . PHE A 1 550 ? 6.309 12.477 -2.438 1 93.31 550 PHE A C 1
ATOM 4384 O O . PHE A 1 550 ? 5.203 12.25 -1.942 1 93.31 550 PHE A O 1
ATOM 4391 N N . THR A 1 551 ? 6.902 13.656 -2.301 1 94.5 551 THR A N 1
ATOM 4392 C CA . THR A 1 551 ? 6.207 14.836 -1.791 1 94.5 551 THR A CA 1
ATOM 4393 C C . THR A 1 551 ? 5.594 15.633 -2.934 1 94.5 551 THR A C 1
ATOM 4395 O O . THR A 1 551 ? 6.168 15.719 -4.02 1 94.5 551 THR A O 1
ATOM 4398 N N . GLY A 1 552 ? 4.379 16.203 -2.66 1 93.06 552 GLY A N 1
ATOM 4399 C CA . GLY A 1 552 ? 3.832 17.109 -3.652 1 93.06 552 GLY A CA 1
ATOM 4400 C C . GLY A 1 552 ? 4.762 18.266 -3.982 1 93.06 552 GLY A C 1
ATOM 4401 O O . GLY A 1 552 ? 4.805 18.734 -5.125 1 93.06 552 GLY A O 1
ATOM 4402 N N . THR A 1 553 ? 5.566 18.625 -3.078 1 93.31 553 THR A N 1
ATOM 4403 C CA . THR A 1 553 ? 6.5 19.75 -3.201 1 93.31 553 THR A CA 1
ATOM 4404 C C . THR A 1 553 ? 7.531 19.469 -4.293 1 93.31 553 THR A C 1
ATOM 4406 O O . THR A 1 553 ? 7.984 20.391 -4.973 1 93.31 553 THR A O 1
ATOM 4409 N N . SER A 1 554 ? 7.902 18.25 -4.461 1 92.31 554 SER A N 1
ATOM 4410 C CA . SER A 1 554 ? 8.93 17.891 -5.434 1 92.31 554 SER A CA 1
ATOM 4411 C C . SER A 1 554 ? 8.516 18.297 -6.844 1 92.31 554 SER A C 1
ATOM 4413 O O . SER A 1 554 ? 9.367 18.578 -7.691 1 92.31 554 SER A O 1
ATOM 4415 N N . SER A 1 555 ? 7.242 18.359 -7.09 1 89.44 555 SER A N 1
ATOM 4416 C CA . SER A 1 555 ? 6.75 18.719 -8.414 1 89.44 555 SER A CA 1
ATOM 4417 C C . SER A 1 555 ? 6.844 20.234 -8.641 1 89.44 555 SER A C 1
ATOM 4419 O O . SER A 1 555 ? 6.82 20.688 -9.789 1 89.44 555 SER A O 1
ATOM 4421 N N . LEU A 1 556 ? 6.969 20.938 -7.609 1 89.88 556 LEU A N 1
ATOM 4422 C CA . LEU A 1 556 ? 6.969 22.406 -7.703 1 89.88 556 LEU A CA 1
ATOM 4423 C C . LEU A 1 556 ? 8.383 22.938 -7.91 1 89.88 556 LEU A C 1
ATOM 4425 O O . LEU A 1 556 ? 8.562 24 -8.492 1 89.88 556 LEU A O 1
ATOM 4429 N N . PHE A 1 557 ? 9.391 22.234 -7.387 1 88.75 557 PHE A N 1
ATOM 4430 C CA . PHE A 1 557 ? 10.742 22.781 -7.348 1 88.75 557 PHE A CA 1
ATOM 4431 C C . PHE A 1 557 ? 11.508 22.422 -8.617 1 88.75 557 PHE A C 1
ATOM 4433 O O . PHE A 1 557 ? 12.633 22.891 -8.82 1 88.75 557 PHE A O 1
ATOM 4440 N N . GLY A 1 558 ? 10.906 21.75 -9.562 1 79.12 558 GLY A N 1
ATOM 4441 C CA . GLY A 1 558 ? 11.438 21.516 -10.898 1 79.12 558 GLY A CA 1
ATOM 4442 C C . GLY A 1 558 ? 12.773 20.797 -10.883 1 79.12 558 GLY A C 1
ATOM 4443 O O . GLY A 1 558 ? 13.68 21.125 -11.656 1 79.12 558 GLY A O 1
ATOM 4444 N N . ARG A 1 559 ? 13.062 20 -9.898 1 78.81 559 ARG A N 1
ATOM 4445 C CA . ARG A 1 559 ? 14.242 19.156 -9.797 1 78.81 559 ARG A CA 1
ATOM 4446 C C . ARG A 1 559 ? 15.469 19.969 -9.391 1 78.81 559 ARG A C 1
ATOM 4448 O O . ARG A 1 559 ? 16.594 19.594 -9.703 1 78.81 559 ARG A O 1
ATOM 4455 N N . ASN A 1 560 ? 15.273 21.047 -8.82 1 85.31 560 ASN A N 1
ATOM 4456 C CA . ASN A 1 560 ? 16.391 21.812 -8.266 1 85.31 560 ASN A CA 1
ATOM 4457 C C . ASN A 1 560 ? 16.797 21.281 -6.891 1 85.31 560 ASN A C 1
ATOM 4459 O O . ASN A 1 560 ? 17.812 21.703 -6.344 1 85.31 560 ASN A O 1
ATOM 4463 N N . GLU A 1 561 ? 16.047 20.453 -6.387 1 91.5 561 GLU A N 1
ATOM 4464 C CA . GLU A 1 561 ? 16.375 19.75 -5.145 1 91.5 561 GLU A CA 1
ATOM 4465 C C . GLU A 1 561 ? 17.125 18.453 -5.426 1 91.5 561 GLU A C 1
ATOM 4467 O O . GLU A 1 561 ? 17.172 17.984 -6.566 1 91.5 561 GLU A O 1
ATOM 4472 N N . LEU A 1 562 ? 17.859 18.016 -4.469 1 95.62 562 LEU A N 1
ATOM 4473 C CA . LEU A 1 562 ? 18.359 16.641 -4.543 1 95.62 562 LEU A CA 1
ATOM 4474 C C . LEU A 1 562 ? 17.25 15.641 -4.258 1 95.62 562 LEU A C 1
ATOM 4476 O O . LEU A 1 562 ? 16.969 15.328 -3.098 1 95.62 562 LEU A O 1
ATOM 4480 N N . SER A 1 563 ? 16.672 15.172 -5.375 1 95.5 563 SER A N 1
ATOM 4481 C CA . SER A 1 563 ? 15.523 14.281 -5.281 1 95.5 563 SER A CA 1
ATOM 4482 C C . SER A 1 563 ? 15.953 12.867 -4.918 1 95.5 563 SER A C 1
ATOM 4484 O O . SER A 1 563 ? 16.891 12.32 -5.512 1 95.5 563 SER A O 1
ATOM 4486 N N . VAL A 1 564 ? 15.242 12.305 -3.924 1 95.12 564 VAL A N 1
ATOM 4487 C CA . VAL A 1 564 ? 15.641 10.977 -3.48 1 95.12 564 VAL A CA 1
ATOM 4488 C C . VAL A 1 564 ? 14.414 10.086 -3.32 1 95.12 564 VAL A C 1
ATOM 4490 O O . VAL A 1 564 ? 13.312 10.578 -3.057 1 95.12 564 VAL A O 1
ATOM 4493 N N . ASN A 1 565 ? 14.594 8.742 -3.564 1 93.12 565 ASN A N 1
ATOM 4494 C CA . ASN A 1 565 ? 13.664 7.691 -3.158 1 93.12 565 ASN A CA 1
ATOM 4495 C C . ASN A 1 565 ? 13.953 7.211 -1.739 1 93.12 565 ASN A C 1
ATOM 4497 O O . ASN A 1 565 ? 14.992 6.605 -1.481 1 93.12 565 ASN A O 1
ATOM 4501 N N . PRO A 1 566 ? 13.023 7.473 -0.82 1 92.69 566 PRO A N 1
ATOM 4502 C CA . PRO A 1 566 ? 13.297 7.164 0.585 1 92.69 566 PRO A CA 1
ATOM 4503 C C . PRO A 1 566 ? 13.562 5.68 0.824 1 92.69 566 PRO A C 1
ATOM 4505 O O . PRO A 1 566 ? 14.117 5.305 1.857 1 92.69 566 PRO A O 1
ATOM 4508 N N . TRP A 1 567 ? 13.156 4.832 -0.056 1 89.06 567 TRP A N 1
ATOM 4509 C CA . TRP A 1 567 ? 13.391 3.398 0.098 1 89.06 567 TRP A CA 1
ATOM 4510 C C . TRP A 1 567 ? 14.758 3.01 -0.455 1 89.06 567 TRP A C 1
ATOM 4512 O O . TRP A 1 567 ? 15.227 1.889 -0.242 1 89.06 567 TRP A O 1
ATOM 4522 N N . ASP A 1 568 ? 15.383 3.865 -1.117 1 90.25 568 ASP A N 1
ATOM 4523 C CA . ASP A 1 568 ? 16.734 3.656 -1.63 1 90.25 568 ASP A CA 1
ATOM 4524 C C . ASP A 1 568 ? 17.766 4.312 -0.723 1 90.25 568 ASP A C 1
ATOM 4526 O O . ASP A 1 568 ? 18.234 5.422 -0.996 1 90.25 568 ASP A O 1
ATOM 4530 N N . TYR A 1 569 ? 18.25 3.59 0.263 1 90.25 569 TYR A N 1
ATOM 4531 C CA . TYR A 1 569 ? 19.141 4.141 1.274 1 90.25 569 TYR A CA 1
ATOM 4532 C C . TYR A 1 569 ? 20.469 4.559 0.657 1 90.25 569 TYR A C 1
ATOM 4534 O O . TYR A 1 569 ? 21.078 5.543 1.081 1 90.25 569 TYR A O 1
ATOM 4542 N N . ARG A 1 570 ? 20.891 3.818 -0.32 1 90.19 570 ARG A N 1
ATOM 4543 C CA . ARG A 1 570 ? 22.156 4.152 -0.975 1 90.19 570 ARG A CA 1
ATOM 4544 C C . ARG A 1 570 ? 22.062 5.492 -1.696 1 90.19 570 ARG A C 1
ATOM 4546 O O . ARG A 1 570 ? 22.953 6.332 -1.575 1 90.19 570 ARG A O 1
ATOM 4553 N N . ALA A 1 571 ? 21 5.617 -2.412 1 92.69 571 ALA A N 1
ATOM 4554 C CA . ALA A 1 571 ? 20.812 6.875 -3.127 1 92.69 571 ALA A CA 1
ATOM 4555 C C . ALA A 1 571 ? 20.672 8.039 -2.154 1 92.69 571 ALA A C 1
ATOM 4557 O O . ALA A 1 571 ? 21.125 9.148 -2.438 1 92.69 571 ALA A O 1
ATOM 4558 N N . CYS A 1 572 ? 20.031 7.812 -1.022 1 95.06 572 CYS A N 1
ATOM 4559 C CA . CYS A 1 572 ? 19.891 8.844 -0.001 1 95.06 572 CYS A CA 1
ATOM 4560 C C . CYS A 1 572 ? 21.25 9.211 0.589 1 95.06 572 CYS A C 1
ATOM 4562 O O . CYS A 1 572 ? 21.562 10.391 0.771 1 95.06 572 CYS A O 1
ATOM 4564 N N . ALA A 1 573 ? 22.031 8.203 0.85 1 95.56 573 ALA A N 1
ATOM 4565 C CA . ALA A 1 573 ? 23.375 8.438 1.366 1 95.56 573 ALA A CA 1
ATOM 4566 C C . ALA A 1 573 ? 24.219 9.219 0.364 1 95.56 573 ALA A C 1
ATOM 4568 O O . ALA A 1 573 ? 24.938 10.141 0.741 1 95.56 573 ALA A O 1
ATOM 4569 N N . ASP A 1 574 ? 24.078 8.859 -0.862 1 96.56 574 ASP A N 1
ATOM 4570 C CA . ASP A 1 574 ? 24.797 9.57 -1.912 1 96.56 574 ASP A CA 1
ATOM 4571 C C . ASP A 1 574 ? 24.344 11.023 -2.014 1 96.56 574 ASP A C 1
ATOM 4573 O O . ASP A 1 574 ? 25.156 11.914 -2.273 1 96.56 574 ASP A O 1
ATOM 4577 N N . ALA A 1 575 ? 23.094 11.266 -1.826 1 97.44 575 ALA A N 1
ATOM 4578 C CA . ALA A 1 575 ? 22.562 12.625 -1.871 1 97.44 575 ALA A CA 1
ATOM 4579 C C . ALA A 1 575 ? 23.109 13.469 -0.728 1 97.44 575 ALA A C 1
ATOM 4581 O O . ALA A 1 575 ? 23.359 14.664 -0.901 1 97.44 575 ALA A O 1
ATOM 4582 N N . ILE A 1 576 ? 23.219 12.844 0.418 1 98 576 ILE A N 1
ATOM 4583 C CA . ILE A 1 576 ? 23.828 13.539 1.548 1 98 576 ILE A CA 1
ATOM 4584 C C . ILE A 1 576 ? 25.25 13.977 1.187 1 98 576 ILE A C 1
ATOM 4586 O O . ILE A 1 576 ? 25.625 15.133 1.398 1 98 576 ILE A O 1
ATOM 4590 N N . LYS A 1 577 ? 25.984 13.07 0.638 1 97.94 577 LYS A N 1
ATOM 4591 C CA . LYS A 1 577 ? 27.359 13.383 0.24 1 97.94 577 LYS A CA 1
ATOM 4592 C C . LYS A 1 577 ? 27.391 14.516 -0.778 1 97.94 577 LYS A C 1
ATOM 4594 O O . LYS A 1 577 ? 28.188 15.445 -0.65 1 97.94 577 LYS A O 1
ATOM 4599 N N . ARG A 1 578 ? 26.578 14.43 -1.694 1 96.94 578 ARG A N 1
ATOM 4600 C CA . ARG A 1 578 ? 26.516 15.453 -2.727 1 96.94 578 ARG A CA 1
ATOM 4601 C C . ARG A 1 578 ? 26.141 16.812 -2.127 1 96.94 578 ARG A C 1
ATOM 4603 O O . ARG A 1 578 ? 26.688 17.844 -2.52 1 96.94 578 ARG A O 1
ATOM 4610 N N . ALA A 1 579 ? 25.203 16.812 -1.207 1 96.69 579 ALA A N 1
ATOM 4611 C CA . ALA A 1 579 ? 24.75 18.047 -0.558 1 96.69 579 ALA A CA 1
ATOM 4612 C C . ALA A 1 579 ? 25.891 18.734 0.176 1 96.69 579 ALA A C 1
ATOM 4614 O O . ALA A 1 579 ? 25.953 19.969 0.24 1 96.69 579 ALA A O 1
ATOM 4615 N N . LEU A 1 580 ? 26.812 17.953 0.665 1 94.62 580 LEU A N 1
ATOM 4616 C CA . LEU A 1 580 ? 27.891 18.484 1.494 1 94.62 580 LEU A CA 1
ATOM 4617 C C . LEU A 1 580 ? 29.078 18.891 0.637 1 94.62 580 LEU A C 1
ATOM 4619 O O . LEU A 1 580 ? 29.844 19.797 1.007 1 94.62 580 LEU A O 1
ATOM 4623 N N . GLU A 1 581 ? 29.156 18.266 -0.523 1 94.06 581 GLU A N 1
ATOM 4624 C CA . GLU A 1 581 ? 30.391 18.422 -1.276 1 94.06 581 GLU A CA 1
ATOM 4625 C C . GLU A 1 581 ? 30.172 19.297 -2.51 1 94.06 581 GLU A C 1
ATOM 4627 O O . GLU A 1 581 ? 31.125 19.797 -3.107 1 94.06 581 GLU A O 1
ATOM 4632 N N . MET A 1 582 ? 28.969 19.453 -2.812 1 91.88 582 MET A N 1
ATOM 4633 C CA . MET A 1 582 ? 28.672 20.281 -3.979 1 91.88 582 MET A CA 1
ATOM 4634 C C . MET A 1 582 ? 29.219 21.703 -3.779 1 91.88 582 MET A C 1
ATOM 4636 O O . MET A 1 582 ? 29.172 22.234 -2.672 1 91.88 582 MET A O 1
ATOM 4640 N N . SER A 1 583 ? 29.719 22.328 -4.891 1 88.31 583 SER A N 1
ATOM 4641 C CA . SER A 1 583 ? 30.266 23.672 -4.84 1 88.31 583 SER A CA 1
ATOM 4642 C C . SER A 1 583 ? 29.172 24.703 -4.547 1 88.31 583 SER A C 1
ATOM 4644 O O . SER A 1 583 ? 28 24.469 -4.816 1 88.31 583 SER A O 1
ATOM 4646 N N . ASP A 1 584 ? 29.594 25.844 -4.059 1 84.38 584 ASP A N 1
ATOM 4647 C CA . ASP A 1 584 ? 28.656 26.906 -3.729 1 84.38 584 ASP A CA 1
ATOM 4648 C C . ASP A 1 584 ? 27.953 27.422 -4.98 1 84.38 584 ASP A C 1
ATOM 4650 O O . ASP A 1 584 ? 26.781 27.828 -4.922 1 84.38 584 ASP A O 1
ATOM 4654 N N . GLU A 1 585 ? 28.641 27.344 -6.094 1 84.69 585 GLU A N 1
ATOM 4655 C CA . GLU A 1 585 ? 28.062 27.781 -7.355 1 84.69 585 GLU A CA 1
ATOM 4656 C C . GLU A 1 585 ? 26.922 26.859 -7.789 1 84.69 585 GLU A C 1
ATOM 4658 O O . GLU A 1 585 ? 25.875 27.328 -8.242 1 84.69 585 GLU A O 1
ATOM 4663 N N . LYS A 1 586 ? 27.094 25.625 -7.547 1 84.56 586 LYS A N 1
ATOM 4664 C CA . LYS A 1 586 ? 26.078 24.641 -7.914 1 84.56 586 LYS A CA 1
ATOM 4665 C C . LYS A 1 586 ? 24.891 24.719 -6.961 1 84.56 586 LYS A C 1
ATOM 4667 O O . LYS A 1 586 ? 23.734 24.547 -7.383 1 84.56 586 LYS A O 1
ATOM 4672 N N . LYS A 1 587 ? 25.141 25.031 -5.781 1 85 587 LYS A N 1
ATOM 4673 C CA . LYS A 1 587 ? 24.078 25.156 -4.797 1 85 587 LYS A CA 1
ATOM 4674 C C . LYS A 1 587 ? 23.172 26.344 -5.113 1 85 587 LYS A C 1
ATOM 4676 O O . LYS A 1 587 ? 21.938 26.25 -5 1 85 587 LYS A O 1
ATOM 4681 N N . ARG A 1 588 ? 23.797 27.312 -5.641 1 77.31 588 ARG A N 1
ATOM 4682 C CA . ARG A 1 588 ? 23.047 28.516 -5.988 1 77.31 588 ARG A CA 1
ATOM 4683 C C . ARG A 1 588 ? 22.125 28.266 -7.184 1 77.31 588 ARG A C 1
ATOM 4685 O O . ARG A 1 588 ? 20.984 28.703 -7.195 1 77.31 588 ARG A O 1
ATOM 4692 N N . MET B 1 1 ? 13.359 -25.391 -35.25 1 86.25 1 MET B N 1
ATOM 4693 C CA . MET B 1 1 ? 12.984 -24.25 -34.406 1 86.25 1 MET B CA 1
ATOM 4694 C C . MET B 1 1 ? 12.453 -24.703 -33.062 1 86.25 1 MET B C 1
ATOM 4696 O O . MET B 1 1 ? 11.531 -25.516 -33 1 86.25 1 MET B O 1
ATOM 4700 N N . THR B 1 2 ? 13.156 -24.344 -31.969 1 93.62 2 THR B N 1
ATOM 4701 C CA . THR B 1 2 ? 12.766 -24.734 -30.625 1 93.62 2 THR B CA 1
ATOM 4702 C C . THR B 1 2 ? 12.336 -23.5 -29.812 1 93.62 2 THR B C 1
ATOM 4704 O O . THR B 1 2 ? 12.891 -22.422 -29.984 1 93.62 2 THR B O 1
ATOM 4707 N N . VAL B 1 3 ? 11.273 -23.672 -29.125 1 97.31 3 VAL B N 1
ATOM 4708 C CA . VAL B 1 3 ? 10.82 -22.609 -28.219 1 97.31 3 VAL B CA 1
ATOM 4709 C C . VAL B 1 3 ? 11.344 -22.875 -26.812 1 97.31 3 VAL B C 1
ATOM 4711 O O . VAL B 1 3 ? 11.086 -23.938 -26.234 1 97.31 3 VAL B O 1
ATOM 4714 N N . PHE B 1 4 ? 12.102 -21.922 -26.266 1 98.44 4 PHE B N 1
ATOM 4715 C CA . PHE B 1 4 ? 12.539 -21.984 -24.875 1 98.44 4 PHE B CA 1
ATOM 4716 C C . PHE B 1 4 ? 11.484 -21.391 -23.953 1 98.44 4 PHE B C 1
ATOM 4718 O O . PHE B 1 4 ? 11.055 -20.25 -24.156 1 98.44 4 PHE B O 1
ATOM 4725 N N . ILE B 1 5 ? 11.039 -22.109 -22.969 1 98.38 5 ILE B N 1
ATOM 4726 C CA . ILE B 1 5 ? 10.141 -21.625 -21.938 1 98.38 5 ILE B CA 1
ATOM 4727 C C . ILE B 1 5 ? 10.875 -21.531 -20.609 1 98.38 5 ILE B C 1
ATOM 4729 O O . ILE B 1 5 ? 11.109 -22.547 -19.938 1 98.38 5 ILE B O 1
ATOM 4733 N N . ALA B 1 6 ? 11.188 -20.312 -20.25 1 98.75 6 ALA B N 1
ATOM 4734 C CA . ALA B 1 6 ? 11.938 -20.109 -19.016 1 98.75 6 ALA B CA 1
ATOM 4735 C C . ALA B 1 6 ? 11 -19.766 -17.859 1 98.75 6 ALA B C 1
ATOM 4737 O O . ALA B 1 6 ? 10.211 -18.828 -17.953 1 98.75 6 ALA B O 1
ATOM 4738 N N . SER B 1 7 ? 11.031 -20.484 -16.812 1 97.88 7 SER B N 1
ATOM 4739 C CA . SER B 1 7 ? 10.328 -20.281 -15.555 1 97.88 7 SER B CA 1
ATOM 4740 C C . SER B 1 7 ? 11.203 -20.656 -14.367 1 97.88 7 SER B C 1
ATOM 4742 O O . SER B 1 7 ? 12.102 -21.484 -14.492 1 97.88 7 SER B O 1
ATOM 4744 N N . LEU B 1 8 ? 10.938 -20.016 -13.25 1 97.38 8 LEU B N 1
ATOM 4745 C CA . LEU B 1 8 ? 11.836 -20.203 -12.117 1 97.38 8 LEU B CA 1
ATOM 4746 C C . LEU B 1 8 ? 12 -21.688 -11.812 1 97.38 8 LEU B C 1
ATOM 4748 O O . LEU B 1 8 ? 13.117 -22.172 -11.594 1 97.38 8 LEU B O 1
ATOM 4752 N N . PHE B 1 9 ? 10.898 -22.406 -11.82 1 95.81 9 PHE B N 1
ATOM 4753 C CA . PHE B 1 9 ? 10.938 -23.828 -11.5 1 95.81 9 PHE B CA 1
ATOM 4754 C C . PHE B 1 9 ? 10.617 -24.672 -12.727 1 95.81 9 PHE B C 1
ATOM 4756 O O . PHE B 1 9 ? 9.711 -24.328 -13.5 1 95.81 9 PHE B O 1
ATOM 4763 N N . LEU B 1 10 ? 11.359 -25.734 -12.852 1 96.62 10 LEU B N 1
ATOM 4764 C CA . LEU B 1 10 ? 11.039 -26.734 -13.867 1 96.62 10 LEU B CA 1
ATOM 4765 C C . LEU B 1 10 ? 9.766 -27.5 -13.492 1 96.62 10 LEU B C 1
ATOM 4767 O O . LEU B 1 10 ? 9.43 -27.594 -12.312 1 96.62 10 LEU B O 1
ATOM 4771 N N . PRO B 1 11 ? 9.07 -27.984 -14.492 1 94.25 11 PRO B N 1
ATOM 4772 C CA . PRO B 1 11 ? 7.875 -28.781 -14.219 1 94.25 11 PRO B CA 1
ATOM 4773 C C . PRO B 1 11 ? 8.18 -30.062 -13.453 1 94.25 11 PRO B C 1
ATOM 4775 O O . PRO B 1 11 ? 7.281 -30.656 -12.852 1 94.25 11 PRO B O 1
ATOM 4778 N N . LYS B 1 12 ? 9.43 -30.516 -13.484 1 94.75 12 LYS B N 1
ATOM 4779 C CA . LYS B 1 12 ? 9.836 -31.75 -12.789 1 94.75 12 LYS B CA 1
ATOM 4780 C C . LYS B 1 12 ? 10.992 -31.484 -11.836 1 94.75 12 LYS B C 1
ATOM 4782 O O . LYS B 1 12 ? 11.672 -30.453 -11.945 1 94.75 12 LYS B O 1
ATOM 4787 N N . THR B 1 13 ? 11.102 -32.375 -10.859 1 94.06 13 THR B N 1
ATOM 4788 C CA . THR B 1 13 ? 12.18 -32.344 -9.883 1 94.06 13 THR B CA 1
ATOM 4789 C C . THR B 1 13 ? 12.68 -33.719 -9.555 1 94.06 13 THR B C 1
ATOM 4791 O O . THR B 1 13 ? 12.414 -34.688 -10.297 1 94.06 13 THR B O 1
ATOM 4794 N N . ILE B 1 14 ? 13.57 -33.844 -8.539 1 94.25 14 ILE B N 1
ATOM 4795 C CA . ILE B 1 14 ? 14.227 -35.125 -8.258 1 94.25 14 ILE B CA 1
ATOM 4796 C C . ILE B 1 14 ? 13.766 -35.656 -6.895 1 94.25 14 ILE B C 1
ATOM 4798 O O . ILE B 1 14 ? 13.656 -34.875 -5.934 1 94.25 14 ILE B O 1
ATOM 4802 N N . HIS B 1 15 ? 13.469 -36.844 -6.852 1 92.75 15 HIS B N 1
ATOM 4803 C CA . HIS B 1 15 ? 13.227 -37.594 -5.621 1 92.75 15 HIS B CA 1
ATOM 4804 C C . HIS B 1 15 ? 14.352 -38.562 -5.328 1 92.75 15 HIS B C 1
ATOM 4806 O O . HIS B 1 15 ? 14.648 -39.438 -6.141 1 92.75 15 HIS B O 1
ATOM 4812 N N . PHE B 1 16 ? 15.016 -38.438 -4.18 1 92.81 16 PHE B N 1
ATOM 4813 C CA . PHE B 1 16 ? 16.094 -39.344 -3.797 1 92.81 16 PHE B CA 1
ATOM 4814 C C . PHE B 1 16 ? 15.578 -40.438 -2.877 1 92.81 16 PHE B C 1
ATOM 4816 O O . PHE B 1 16 ? 14.781 -40.188 -1.973 1 92.81 16 PHE B O 1
ATOM 4823 N N . THR B 1 17 ? 15.953 -41.562 -3.152 1 89.94 17 THR B N 1
ATOM 4824 C CA . THR B 1 17 ? 15.656 -42.688 -2.268 1 89.94 17 THR B CA 1
ATOM 4825 C C . THR B 1 17 ? 16.797 -42.906 -1.278 1 89.94 17 THR B C 1
ATOM 4827 O O . THR B 1 17 ? 17.875 -43.375 -1.658 1 89.94 17 THR B O 1
ATOM 4830 N N . LEU B 1 18 ? 16.672 -42.562 -0.064 1 83 18 LEU B N 1
ATOM 4831 C CA . LEU B 1 18 ? 17.734 -42.656 0.935 1 83 18 LEU B CA 1
ATOM 4832 C C . LEU B 1 18 ? 17.703 -44 1.636 1 83 18 LEU B C 1
ATOM 4834 O O . LEU B 1 18 ? 16.656 -44.625 1.759 1 83 18 LEU B O 1
ATOM 4838 N N . PRO B 1 19 ? 19.078 -44.531 1.975 1 69.06 19 PRO B N 1
ATOM 4839 C CA . PRO B 1 19 ? 19.172 -45.781 2.709 1 69.06 19 PRO B CA 1
ATOM 4840 C C . PRO B 1 19 ? 18.484 -45.719 4.07 1 69.06 19 PRO B C 1
ATOM 4842 O O . PRO B 1 19 ? 18.547 -44.719 4.758 1 69.06 19 PRO B O 1
ATOM 4845 N N . GLY B 1 20 ? 17.641 -46.812 4.449 1 56.16 20 GLY B N 1
ATOM 4846 C CA . GLY B 1 20 ? 16.906 -47 5.691 1 56.16 20 GLY B CA 1
ATOM 4847 C C . GLY B 1 20 ? 15.477 -46.5 5.625 1 56.16 20 GLY B C 1
ATOM 4848 O O . GLY B 1 20 ? 14.758 -46.5 6.629 1 56.16 20 GLY B O 1
ATOM 4849 N N . THR B 1 21 ? 15.406 -45.625 4.695 1 47.56 21 THR B N 1
ATOM 4850 C CA . THR B 1 21 ? 14 -45.25 4.59 1 47.56 21 THR B CA 1
ATOM 4851 C C . THR B 1 21 ? 13.18 -46.438 4.074 1 47.56 21 THR B C 1
ATOM 4853 O O . THR B 1 21 ? 13.422 -46.938 2.977 1 47.56 21 THR B O 1
ATOM 4856 N N . PRO B 1 22 ? 12.664 -47.406 4.883 1 39.09 22 PRO B N 1
ATOM 4857 C CA . PRO B 1 22 ? 11.938 -48.562 4.41 1 39.09 22 PRO B CA 1
ATOM 4858 C C . PRO B 1 22 ? 11.188 -48.312 3.107 1 39.09 22 PRO B C 1
ATOM 4860 O O . PRO B 1 22 ? 10.688 -47.219 2.879 1 39.09 22 PRO B O 1
ATOM 4863 N N . PRO B 1 23 ? 11.766 -49.062 2.047 1 34.88 23 PRO B N 1
ATOM 4864 C CA . PRO B 1 23 ? 10.953 -48.969 0.835 1 34.88 23 PRO B CA 1
ATOM 4865 C C . PRO B 1 23 ? 9.461 -48.844 1.136 1 34.88 23 PRO B C 1
ATOM 4867 O O . PRO B 1 23 ? 8.938 -49.562 1.975 1 34.88 23 PRO B O 1
ATOM 4870 N N . ARG B 1 24 ? 8.961 -47.781 1.086 1 34.53 24 ARG B N 1
ATOM 4871 C CA . ARG B 1 24 ? 7.562 -47.656 1.48 1 34.53 24 ARG B CA 1
ATOM 4872 C C . ARG B 1 24 ? 6.707 -48.75 0.818 1 34.53 24 ARG B C 1
ATOM 4874 O O . ARG B 1 24 ? 5.477 -48.688 0.873 1 34.53 24 ARG B O 1
ATOM 4881 N N . GLY B 1 25 ? 7.352 -49.469 -0.238 1 29.44 25 GLY B N 1
ATOM 4882 C CA . GLY B 1 25 ? 6.406 -50.344 -0.924 1 29.44 25 GLY B CA 1
ATOM 4883 C C . GLY B 1 25 ? 5.852 -51.438 -0.039 1 29.44 25 GLY B C 1
ATOM 4884 O O . GLY B 1 25 ? 4.637 -51.625 0.023 1 29.44 25 GLY B O 1
ATOM 4885 N N . SER B 1 26 ? 6.715 -52.562 0.096 1 26.19 26 SER B N 1
ATOM 4886 C CA . SER B 1 26 ? 6.277 -53.938 0.285 1 26.19 26 SER B CA 1
ATOM 4887 C C . SER B 1 26 ? 5.781 -54.156 1.708 1 26.19 26 SER B C 1
ATOM 4889 O O . SER B 1 26 ? 6.578 -54.406 2.619 1 26.19 26 SER B O 1
ATOM 4891 N N . LEU B 1 27 ? 5.141 -53.281 2.293 1 25.73 27 LEU B N 1
ATOM 4892 C CA . LEU B 1 27 ? 4.555 -53.875 3.49 1 25.73 27 LEU B CA 1
ATOM 4893 C C . LEU B 1 27 ? 3.957 -55.25 3.189 1 25.73 27 LEU B C 1
ATOM 4895 O O . LEU B 1 27 ? 3.053 -55.344 2.359 1 25.73 27 LEU B O 1
ATOM 4899 N N . SER B 1 28 ? 4.793 -56.281 3.184 1 23.89 28 SER B N 1
ATOM 4900 C CA . SER B 1 28 ? 4.422 -57.688 3.27 1 23.89 28 SER B CA 1
ATOM 4901 C C . SER B 1 28 ? 3.227 -57.875 4.195 1 23.89 28 SER B C 1
ATOM 4903 O O . SER B 1 28 ? 3.172 -57.312 5.281 1 23.89 28 SER B O 1
ATOM 4905 N N . GLU B 1 29 ? 2.064 -58.094 3.617 1 24.12 29 GLU B N 1
ATOM 4906 C CA . GLU B 1 29 ? 0.935 -58.656 4.363 1 24.12 29 GLU B CA 1
ATOM 4907 C C . GLU B 1 29 ? 1.391 -59.719 5.344 1 24.12 29 GLU B C 1
ATOM 4909 O O . GLU B 1 29 ? 1.772 -60.812 4.934 1 24.12 29 GLU B O 1
ATOM 4914 N N . LYS B 1 30 ? 2.283 -59.312 6.316 1 27.66 30 LYS B N 1
ATOM 4915 C CA . LYS B 1 30 ? 2.559 -60.375 7.27 1 27.66 30 LYS B CA 1
ATOM 4916 C C . LYS B 1 30 ? 1.311 -61.219 7.531 1 27.66 30 LYS B C 1
ATOM 4918 O O . LYS B 1 30 ? 0.284 -60.688 7.969 1 27.66 30 LYS B O 1
ATOM 4923 N N . LYS B 1 31 ? 1.246 -62.375 6.816 1 25.44 31 LYS B N 1
ATOM 4924 C CA . LYS B 1 31 ? 0.352 -63.5 7.137 1 25.44 31 LYS B CA 1
ATOM 4925 C C . LYS B 1 31 ? 0.353 -63.781 8.633 1 25.44 31 LYS B C 1
ATOM 4927 O O . LYS B 1 31 ? 1.382 -64.125 9.203 1 25.44 31 LYS B O 1
ATOM 4932 N N . GLN B 1 32 ? -0.319 -62.875 9.367 1 25.88 32 GLN B N 1
ATOM 4933 C CA . GLN B 1 32 ? -0.495 -63.219 10.773 1 25.88 32 GLN B CA 1
ATOM 4934 C C . GLN B 1 32 ? -0.773 -64.688 10.938 1 25.88 32 GLN B C 1
ATOM 4936 O O . GLN B 1 32 ? -1.669 -65.25 10.297 1 25.88 32 GLN B O 1
ATOM 4941 N N . PRO B 1 33 ? 0.258 -65.5 11.219 1 25.34 33 PRO B N 1
ATOM 4942 C CA . PRO B 1 33 ? 0.16 -66.938 11.43 1 25.34 33 PRO B CA 1
ATOM 4943 C C . PRO B 1 33 ? -1.059 -67.312 12.258 1 25.34 33 PRO B C 1
ATOM 4945 O O . PRO B 1 33 ? -1.604 -66.5 12.992 1 25.34 33 PRO B O 1
ATOM 4948 N N . PRO B 1 34 ? -1.686 -68.5 11.891 1 23.77 34 PRO B N 1
ATOM 4949 C CA . PRO B 1 34 ? -2.854 -69 12.609 1 23.77 34 PRO B CA 1
ATOM 4950 C C . PRO B 1 34 ? -2.643 -69.062 14.117 1 23.77 34 PRO B C 1
ATOM 4952 O O . PRO B 1 34 ? -1.71 -69.75 14.586 1 23.77 34 PRO B O 1
ATOM 4955 N N . VAL B 1 35 ? -2.408 -67.938 14.781 1 26.59 35 VAL B N 1
ATOM 4956 C CA . VAL B 1 35 ? -2.223 -68 16.219 1 26.59 35 VAL B CA 1
ATOM 4957 C C . VAL B 1 35 ? -3.18 -69 16.828 1 26.59 35 VAL B C 1
ATOM 4959 O O . VAL B 1 35 ? -4.391 -68.938 16.609 1 26.59 35 VAL B O 1
ATOM 4962 N N . GLY B 1 36 ? -2.625 -70.188 17.031 1 21.53 36 GLY B N 1
ATOM 4963 C CA . GLY B 1 36 ? -3.205 -71.375 17.641 1 21.53 36 GLY B CA 1
ATOM 4964 C C . GLY B 1 36 ? -4.043 -71.062 18.875 1 21.53 36 GLY B C 1
ATOM 4965 O O . GLY B 1 36 ? -3.928 -70 19.438 1 21.53 36 GLY B O 1
ATOM 4966 N N . LYS B 1 37 ? -5.035 -71.875 19.016 1 25.17 37 LYS B N 1
ATOM 4967 C CA . LYS B 1 37 ? -6.086 -71.938 20.031 1 25.17 37 LYS B CA 1
ATOM 4968 C C . LYS B 1 37 ? -5.5 -71.938 21.438 1 25.17 37 LYS B C 1
ATOM 4970 O O . LYS B 1 37 ? -4.809 -72.875 21.844 1 25.17 37 LYS B O 1
ATOM 4975 N N . PRO B 1 38 ? -4.93 -70.688 21.844 1 23.14 38 PRO B N 1
ATOM 4976 C CA . PRO B 1 38 ? -4.426 -71 23.188 1 23.14 38 PRO B CA 1
ATOM 4977 C C . PRO B 1 38 ? -5.434 -71.688 24.062 1 23.14 38 PRO B C 1
ATOM 4979 O O . PRO B 1 38 ? -6.645 -71.625 23.844 1 23.14 38 PRO B O 1
ATOM 4982 N N . ALA B 1 39 ? -4.938 -72.688 24.75 1 23.31 39 ALA B N 1
ATOM 4983 C CA . ALA B 1 39 ? -5.492 -73.688 25.609 1 23.31 39 ALA B CA 1
ATOM 4984 C C . ALA B 1 39 ? -6.367 -73.125 26.703 1 23.31 39 ALA B C 1
ATOM 4986 O O . ALA B 1 39 ? -6.188 -71.938 27.094 1 23.31 39 ALA B O 1
ATOM 4987 N N . PRO B 1 40 ? -7.379 -73.875 27.078 1 21.36 40 PRO B N 1
ATOM 4988 C CA . PRO B 1 40 ? -8.547 -73.688 27.938 1 21.36 40 PRO B CA 1
ATOM 4989 C C . PRO B 1 40 ? -8.172 -73.25 29.344 1 21.36 40 PRO B C 1
ATOM 4991 O O . PRO B 1 40 ? -7.359 -73.875 30.016 1 21.36 40 PRO B O 1
ATOM 4994 N N . LEU B 1 41 ? -7.812 -71.875 29.359 1 23.06 41 LEU B N 1
ATOM 4995 C CA . LEU B 1 41 ? -7.449 -71.375 30.688 1 23.06 41 LEU B CA 1
ATOM 4996 C C . LEU B 1 41 ? -8.406 -71.938 31.75 1 23.06 41 LEU B C 1
ATOM 4998 O O . LEU B 1 41 ? -9.625 -71.812 31.594 1 23.06 41 LEU B O 1
ATOM 5002 N N . GLU B 1 42 ? -7.871 -72.875 32.438 1 20.36 42 GLU B N 1
ATOM 5003 C CA . GLU B 1 42 ? -8.453 -73.625 33.531 1 20.36 42 GLU B CA 1
ATOM 5004 C C . GLU B 1 42 ? -9.195 -72.688 34.5 1 20.36 42 GLU B C 1
ATOM 5006 O O . GLU B 1 42 ? -8.781 -71.562 34.719 1 20.36 42 GLU B O 1
ATOM 5011 N N . ARG B 1 43 ? -10.297 -73.125 34.906 1 20.8 43 ARG B N 1
ATOM 5012 C CA . ARG B 1 43 ? -11.539 -72.875 35.625 1 20.8 43 ARG B CA 1
ATOM 5013 C C . ARG B 1 43 ? -11.25 -72.375 37.062 1 20.8 43 ARG B C 1
ATOM 5015 O O . ARG B 1 43 ? -11.562 -73.062 38.031 1 20.8 43 ARG B O 1
ATOM 5022 N N . GLN B 1 44 ? -10.039 -71.562 37.188 1 22.5 44 GLN B N 1
ATOM 5023 C CA . GLN B 1 44 ? -9.906 -71.688 38.656 1 22.5 44 GLN B CA 1
ATOM 5024 C C . GLN B 1 44 ? -11.18 -71.25 39.344 1 22.5 44 GLN B C 1
ATOM 5026 O O . GLN B 1 44 ? -11.898 -70.375 38.844 1 22.5 44 GLN B O 1
ATOM 5031 N N . PRO B 1 45 ? -11.438 -71.75 40.5 1 20.64 45 PRO B N 1
ATOM 5032 C CA . PRO B 1 45 ? -12.578 -72 41.406 1 20.64 45 PRO B CA 1
ATOM 5033 C C . PRO B 1 45 ? -13.203 -70.688 41.906 1 20.64 45 PRO B C 1
ATOM 5035 O O . PRO B 1 45 ? -12.523 -69.688 42 1 20.64 45 PRO B O 1
ATOM 5038 N N . SER B 1 46 ? -14.508 -70.625 41.906 1 20.98 46 SER B N 1
ATOM 5039 C CA . SER B 1 46 ? -15.688 -69.75 42.031 1 20.98 46 SER B CA 1
ATOM 5040 C C . SER B 1 46 ? -15.789 -69.125 43.406 1 20.98 46 SER B C 1
ATOM 5042 O O . SER B 1 46 ? -16.828 -68.5 43.75 1 20.98 46 SER B O 1
ATOM 5044 N N . LEU B 1 47 ? -14.727 -68.812 44.125 1 18.92 47 LEU B N 1
ATOM 5045 C CA . LEU B 1 47 ? -15.133 -68.812 45.531 1 18.92 47 LEU B CA 1
ATOM 5046 C C . LEU B 1 47 ? -16.344 -67.875 45.75 1 18.92 47 LEU B C 1
ATOM 5048 O O . LEU B 1 47 ? -17.297 -68.25 46.438 1 18.92 47 LEU B O 1
ATOM 5052 N N . PHE B 1 48 ? -16.156 -66.5 46.094 1 22.17 48 PHE B N 1
ATOM 5053 C CA . PHE B 1 48 ? -17.062 -65.938 47.062 1 22.17 48 PHE B CA 1
ATOM 5054 C C . PHE B 1 48 ? -18.391 -65.562 46.406 1 22.17 48 PHE B C 1
ATOM 5056 O O . PHE B 1 48 ? -18.453 -65.375 45.188 1 22.17 48 PHE B O 1
ATOM 5063 N N . GLU B 1 49 ? -19.484 -65.5 47.188 1 20.77 49 GLU B N 1
ATOM 5064 C CA . GLU B 1 49 ? -20.938 -65.688 47.25 1 20.77 49 GLU B CA 1
ATOM 5065 C C . GLU B 1 49 ? -21.656 -64.438 46.75 1 20.77 49 GLU B C 1
ATOM 5067 O O . GLU B 1 49 ? -22.844 -64.5 46.469 1 20.77 49 GLU B O 1
ATOM 5072 N N . PRO B 1 50 ? -21.016 -63.25 46.875 1 21.36 50 PRO B N 1
ATOM 5073 C CA . PRO B 1 50 ? -21.938 -62.156 47.156 1 21.36 50 PRO B CA 1
ATOM 5074 C C . PRO B 1 50 ? -22.922 -61.875 46 1 21.36 50 PRO B C 1
ATOM 5076 O O . PRO B 1 50 ? -22.625 -62.188 44.844 1 21.36 50 PRO B O 1
ATOM 5079 N N . LYS B 1 51 ? -24.047 -61.188 46.281 1 22.34 51 LYS B N 1
ATOM 5080 C CA . LYS B 1 51 ? -25.422 -61.156 45.812 1 22.34 51 LYS B CA 1
ATOM 5081 C C . LYS B 1 51 ? -25.5 -60.5 44.438 1 22.34 51 LYS B C 1
ATOM 5083 O O . LYS B 1 51 ? -24.578 -59.781 44.031 1 22.34 51 LYS B O 1
ATOM 5088 N N . ASN B 1 52 ? -26.734 -60.25 43.906 1 20.25 52 ASN B N 1
ATOM 5089 C CA . ASN B 1 52 ? -27.547 -60.344 42.719 1 20.25 52 ASN B CA 1
ATOM 5090 C C . ASN B 1 52 ? -27.469 -59.094 41.844 1 20.25 52 ASN B C 1
ATOM 5092 O O . ASN B 1 52 ? -28.094 -59 40.812 1 20.25 52 ASN B O 1
ATOM 5096 N N . ILE B 1 53 ? -27.062 -57.844 42.344 1 25.44 53 ILE B N 1
ATOM 5097 C CA . ILE B 1 53 ? -27.938 -56.844 41.75 1 25.44 53 ILE B CA 1
ATOM 5098 C C . ILE B 1 53 ? -27.609 -56.656 40.25 1 25.44 53 ILE B C 1
ATOM 5100 O O . ILE B 1 53 ? -26.438 -56.562 39.875 1 25.44 53 ILE B O 1
ATOM 5104 N N . THR B 1 54 ? -28.562 -56.875 39.312 1 22.45 54 THR B N 1
ATOM 5105 C CA . THR B 1 54 ? -28.609 -57.094 37.875 1 22.45 54 THR B CA 1
ATOM 5106 C C . THR B 1 54 ? -28.25 -55.812 37.125 1 22.45 54 THR B C 1
ATOM 5108 O O . THR B 1 54 ? -29.031 -54.875 37.062 1 22.45 54 THR B O 1
ATOM 5111 N N . PRO B 1 55 ? -27.078 -55.219 37.375 1 21.38 55 PRO B N 1
ATOM 5112 C CA . PRO B 1 55 ? -26.938 -53.844 36.844 1 21.38 55 PRO B CA 1
ATOM 5113 C C . PRO B 1 55 ? -27.125 -53.812 35.312 1 21.38 55 PRO B C 1
ATOM 5115 O O . PRO B 1 55 ? -26.812 -54.781 34.625 1 21.38 55 PRO B O 1
ATOM 5118 N N . PRO B 1 56 ? -27.922 -52.781 34.812 1 23.23 56 PRO B N 1
ATOM 5119 C CA . PRO B 1 56 ? -28.422 -52.75 33.438 1 23.23 56 PRO B CA 1
ATOM 5120 C C . PRO B 1 56 ? -27.312 -52.719 32.406 1 23.23 56 PRO B C 1
ATOM 5122 O O . PRO B 1 56 ? -26.188 -52.312 32.719 1 23.23 56 PRO B O 1
ATOM 5125 N N . GLN B 1 57 ? -27.469 -53.375 31.188 1 21.38 57 GLN B N 1
ATOM 5126 C CA . GLN B 1 57 ? -26.703 -53.812 30.031 1 21.38 57 GLN B CA 1
ATOM 5127 C C . GLN B 1 57 ? -26.312 -52.594 29.172 1 21.38 57 GLN B C 1
ATOM 5129 O O . GLN B 1 57 ? -27.172 -51.969 28.531 1 21.38 57 GLN B O 1
ATOM 5134 N N . THR B 1 58 ? -25.484 -51.625 29.688 1 22.67 58 THR B N 1
ATOM 5135 C CA . THR B 1 58 ? -25.172 -50.438 28.891 1 22.67 58 THR B CA 1
ATOM 5136 C C . THR B 1 58 ? -24.562 -50.844 27.547 1 22.67 58 THR B C 1
ATOM 5138 O O . THR B 1 58 ? -23.625 -51.625 27.484 1 22.67 58 THR B O 1
ATOM 5141 N N . PRO B 1 59 ? -25.266 -50.5 26.328 1 23.17 59 PRO B N 1
ATOM 5142 C CA . PRO B 1 59 ? -25.016 -50.969 24.969 1 23.17 59 PRO B CA 1
ATOM 5143 C C . PRO B 1 59 ? -23.625 -50.562 24.469 1 23.17 59 PRO B C 1
ATOM 5145 O O . PRO B 1 59 ? -23.141 -49.469 24.781 1 23.17 59 PRO B O 1
ATOM 5148 N N . THR B 1 60 ? -22.734 -51.5 24.047 1 22.53 60 THR B N 1
ATOM 5149 C CA . THR B 1 60 ? -21.328 -51.688 23.672 1 22.53 60 THR B CA 1
ATOM 5150 C C . THR B 1 60 ? -21.031 -51 22.344 1 22.53 60 THR B C 1
ATOM 5152 O O . THR B 1 60 ? -19.875 -50.844 21.969 1 22.53 60 THR B O 1
ATOM 5155 N N . GLU B 1 61 ? -21.969 -50.938 21.297 1 23.22 61 GLU B N 1
ATOM 5156 C CA . GLU B 1 61 ? -21.344 -51.156 20 1 23.22 61 GLU B CA 1
ATOM 5157 C C . GLU B 1 61 ? -20.578 -49.906 19.531 1 23.22 61 GLU B C 1
ATOM 5159 O O . GLU B 1 61 ? -21.141 -48.812 19.422 1 23.22 61 GLU B O 1
ATOM 5164 N N . GLU B 1 62 ? -19.359 -49.812 19.781 1 24.94 62 GLU B N 1
ATOM 5165 C CA . GLU B 1 62 ? -18.391 -48.75 19.484 1 24.94 62 GLU B CA 1
ATOM 5166 C C . GLU B 1 62 ? -18.266 -48.562 17.969 1 24.94 62 GLU B C 1
ATOM 5168 O O . GLU B 1 62 ? -17.75 -49.438 17.266 1 24.94 62 GLU B O 1
ATOM 5173 N N . ARG B 1 63 ? -19.281 -47.875 17.25 1 25.88 63 ARG B N 1
ATOM 5174 C CA . ARG B 1 63 ? -19.188 -47.625 15.812 1 25.88 63 ARG B CA 1
ATOM 5175 C C . ARG B 1 63 ? -17.844 -46.969 15.461 1 25.88 63 ARG B C 1
ATOM 5177 O O . ARG B 1 63 ? -17.453 -45.969 16.062 1 25.88 63 ARG B O 1
ATOM 5184 N N . LYS B 1 64 ? -17 -47.75 14.82 1 26.34 64 LYS B N 1
ATOM 5185 C CA . LYS B 1 64 ? -15.719 -47.375 14.211 1 26.34 64 LYS B CA 1
ATOM 5186 C C . LYS B 1 64 ? -15.836 -46.125 13.383 1 26.34 64 LYS B C 1
ATOM 5188 O O . LYS B 1 64 ? -16.484 -46.094 12.344 1 26.34 64 LYS B O 1
ATOM 5193 N N . ARG B 1 65 ? -15.969 -45 14.078 1 28.89 65 ARG B N 1
ATOM 5194 C CA . ARG B 1 65 ? -15.992 -43.719 13.406 1 28.89 65 ARG B CA 1
ATOM 5195 C C . ARG B 1 65 ? -14.773 -43.531 12.5 1 28.89 65 ARG B C 1
ATOM 5197 O O . ARG B 1 65 ? -13.664 -43.312 12.984 1 28.89 65 ARG B O 1
ATOM 5204 N N . SER B 1 66 ? -14.703 -44.406 11.508 1 29 66 SER B N 1
ATOM 5205 C CA . SER B 1 66 ? -13.648 -44.312 10.508 1 29 66 SER B CA 1
ATOM 5206 C C . SER B 1 66 ? -13.602 -42.906 9.906 1 29 66 SER B C 1
ATOM 5208 O O . SER B 1 66 ? -12.969 -42.688 8.867 1 29 66 SER B O 1
ATOM 5210 N N . ASP B 1 67 ? -14.641 -42.094 10.305 1 30.53 67 ASP B N 1
ATOM 5211 C CA . ASP B 1 67 ? -14.945 -40.969 9.422 1 30.53 67 ASP B CA 1
ATOM 5212 C C . ASP B 1 67 ? -13.836 -39.938 9.445 1 30.53 67 ASP B C 1
ATOM 5214 O O . ASP B 1 67 ? -13.461 -39.438 10.508 1 30.53 67 ASP B O 1
ATOM 5218 N N . PRO B 1 68 ? -13.039 -39.906 8.305 1 32.81 68 PRO B N 1
ATOM 5219 C CA . PRO B 1 68 ? -11.719 -39.281 8.133 1 32.81 68 PRO B CA 1
ATOM 5220 C C . PRO B 1 68 ? -11.695 -37.812 8.609 1 32.81 68 PRO B C 1
ATOM 5222 O O . PRO B 1 68 ? -10.617 -37.25 8.781 1 32.81 68 PRO B O 1
ATOM 5225 N N . PHE B 1 69 ? -12.781 -37.125 8.312 1 35.88 69 PHE B N 1
ATOM 5226 C CA . PHE B 1 69 ? -12.703 -35.688 8.609 1 35.88 69 PHE B CA 1
ATOM 5227 C C . PHE B 1 69 ? -13.039 -35.406 10.07 1 35.88 69 PHE B C 1
ATOM 5229 O O . PHE B 1 69 ? -13.328 -34.281 10.445 1 35.88 69 PHE B O 1
ATOM 5236 N N . GLU B 1 70 ? -13.203 -36.5 10.922 1 34.28 70 GLU B N 1
ATOM 5237 C CA . GLU B 1 70 ? -13.766 -36.312 12.258 1 34.28 70 GLU B CA 1
ATOM 5238 C C . GLU B 1 70 ? -12.844 -35.438 13.125 1 34.28 70 GLU B C 1
ATOM 5240 O O . GLU B 1 70 ? -11.648 -35.719 13.219 1 34.28 70 GLU B O 1
ATOM 5245 N N . ASN B 1 71 ? -13.211 -34.25 13.273 1 32.31 71 ASN B N 1
ATOM 5246 C CA . ASN B 1 71 ? -12.797 -33.219 14.227 1 32.31 71 ASN B CA 1
ATOM 5247 C C . ASN B 1 71 ? -12.875 -33.719 15.664 1 32.31 71 ASN B C 1
ATOM 5249 O O . ASN B 1 71 ? -13.93 -33.656 16.297 1 32.31 71 ASN B O 1
ATOM 5253 N N . GLU B 1 72 ? -12.328 -34.844 16.25 1 29.38 72 GLU B N 1
ATOM 5254 C CA . GLU B 1 72 ? -12.617 -34.875 17.672 1 29.38 72 GLU B CA 1
ATOM 5255 C C . GLU B 1 72 ? -12.32 -33.531 18.344 1 29.38 72 GLU B C 1
ATOM 5257 O O . GLU B 1 72 ? -11.75 -32.656 17.703 1 29.38 72 GLU B O 1
ATOM 5262 N N . ASP B 1 73 ? -11.852 -33.469 19.656 1 29.48 73 ASP B N 1
ATOM 5263 C CA . ASP B 1 73 ? -11.188 -32.406 20.406 1 29.48 73 ASP B CA 1
ATOM 5264 C C . ASP B 1 73 ? -10.016 -31.844 19.609 1 29.48 73 ASP B C 1
ATOM 5266 O O . ASP B 1 73 ? -9.555 -32.469 18.641 1 29.48 73 ASP B O 1
ATOM 5270 N N . GLY B 1 74 ? -8.938 -31.094 19.797 1 29.86 74 GLY B N 1
ATOM 5271 C CA . GLY B 1 74 ? -7.734 -30.453 19.312 1 29.86 74 GLY B CA 1
ATOM 5272 C C . GLY B 1 74 ? -7.113 -31.172 18.125 1 29.86 74 GLY B C 1
ATOM 5273 O O . GLY B 1 74 ? -5.965 -30.906 17.766 1 29.86 74 GLY B O 1
ATOM 5274 N N . ALA B 1 75 ? -7.367 -32.375 17.797 1 26.14 75 ALA B N 1
ATOM 5275 C CA . ALA B 1 75 ? -6.617 -33.406 17.078 1 26.14 75 ALA B CA 1
ATOM 5276 C C . ALA B 1 75 ? -6.621 -33.125 15.578 1 26.14 75 ALA B C 1
ATOM 5278 O O . ALA B 1 75 ? -7.684 -32.938 14.984 1 26.14 75 ALA B O 1
ATOM 5279 N N . ARG B 1 76 ? -5.527 -32.812 14.992 1 29.98 76 ARG B N 1
ATOM 5280 C CA . ARG B 1 76 ? -5.129 -32.719 13.586 1 29.98 76 ARG B CA 1
ATOM 5281 C C . ARG B 1 76 ? -5.691 -33.875 12.773 1 29.98 76 ARG B C 1
ATOM 5283 O O . ARG B 1 76 ? -5.457 -35.031 13.094 1 29.98 76 ARG B O 1
ATOM 5290 N N . ALA B 1 77 ? -6.914 -33.844 12.375 1 29.83 77 ALA B N 1
ATOM 5291 C CA . ALA B 1 77 ? -7.266 -34.938 11.461 1 29.83 77 ALA B CA 1
ATOM 5292 C C . ALA B 1 77 ? -6.145 -35.188 10.453 1 29.83 77 ALA B C 1
ATOM 5294 O O . ALA B 1 77 ? -5.828 -34.312 9.633 1 29.83 77 ALA B O 1
ATOM 5295 N N . PHE B 1 78 ? -5.113 -35.844 10.938 1 27.62 78 PHE B N 1
ATOM 5296 C CA . PHE B 1 78 ? -4.102 -36.312 10 1 27.62 78 PHE B CA 1
ATOM 5297 C C . PHE B 1 78 ? -4.73 -37.156 8.898 1 27.62 78 PHE B C 1
ATOM 5299 O O . PHE B 1 78 ? -5.336 -38.188 9.172 1 27.62 78 PHE B O 1
ATOM 5306 N N . LEU B 1 79 ? -5.371 -36.656 7.977 1 30.27 79 LEU B N 1
ATOM 5307 C CA . LEU B 1 79 ? -5.578 -37.531 6.844 1 30.27 79 LEU B CA 1
ATOM 5308 C C . LEU B 1 79 ? -4.305 -38.312 6.523 1 30.27 79 LEU B C 1
ATOM 5310 O O . LEU B 1 79 ? -3.211 -37.75 6.512 1 30.27 79 LEU B O 1
ATOM 5314 N N . PRO B 1 80 ? -4.285 -39.594 6.809 1 28.95 80 PRO B N 1
ATOM 5315 C CA . PRO B 1 80 ? -3.066 -40.312 6.41 1 28.95 80 PRO B CA 1
ATOM 5316 C C . PRO B 1 80 ? -2.57 -39.875 5.027 1 28.95 80 PRO B C 1
ATOM 5318 O O . PRO B 1 80 ? -3.367 -39.5 4.172 1 28.95 80 PRO B O 1
ATOM 5321 N N . PRO B 1 81 ? -1.351 -39.344 4.949 1 31.73 81 PRO B N 1
ATOM 5322 C CA . PRO B 1 81 ? -0.835 -39.156 3.59 1 31.73 81 PRO B CA 1
ATOM 5323 C C . PRO B 1 81 ? -1.274 -40.281 2.639 1 31.73 81 PRO B C 1
ATOM 5325 O O . PRO B 1 81 ? -1.128 -41.469 2.957 1 31.73 81 PRO B O 1
ATOM 5328 N N . LEU B 1 82 ? -2.473 -40.281 2.014 1 30.89 82 LEU B N 1
ATOM 5329 C CA . LEU B 1 82 ? -2.719 -41.312 1.031 1 30.89 82 LEU B CA 1
ATOM 5330 C C . LEU B 1 82 ? -1.413 -41.781 0.39 1 30.89 82 LEU B C 1
ATOM 5332 O O . LEU B 1 82 ? -0.46 -41 0.285 1 30.89 82 LEU B O 1
ATOM 5336 N N . ALA B 1 83 ? -1.195 -43.094 0.29 1 30.41 83 ALA B N 1
ATOM 5337 C CA . ALA B 1 83 ? -0.121 -43.812 -0.393 1 30.41 83 ALA B CA 1
ATOM 5338 C C . ALA B 1 83 ? 0.266 -43.094 -1.692 1 30.41 83 ALA B C 1
ATOM 5340 O O . ALA B 1 83 ? -0.603 -42.656 -2.455 1 30.41 83 ALA B O 1
ATOM 5341 N N . THR B 1 84 ? 1.406 -42.438 -1.73 1 33.84 84 THR B N 1
ATOM 5342 C CA . THR B 1 84 ? 2.051 -41.906 -2.93 1 33.84 84 THR B CA 1
ATOM 5343 C C . THR B 1 84 ? 1.883 -42.875 -4.098 1 33.84 84 THR B C 1
ATOM 5345 O O . THR B 1 84 ? 2.639 -43.844 -4.227 1 33.84 84 THR B O 1
ATOM 5348 N N . GLY B 1 85 ? 0.736 -43.5 -4.363 1 31.41 85 GLY B N 1
ATOM 5349 C CA . GLY B 1 85 ? 0.824 -44.188 -5.641 1 31.41 85 GLY B CA 1
ATOM 5350 C C . GLY B 1 85 ? 1.664 -43.438 -6.664 1 31.41 85 GLY B C 1
ATOM 5351 O O . GLY B 1 85 ? 2.084 -42.312 -6.422 1 31.41 85 GLY B O 1
ATOM 5352 N N . ASN B 1 86 ? 2.023 -44.125 -7.809 1 33.88 86 ASN B N 1
ATOM 5353 C CA . ASN B 1 86 ? 2.838 -43.625 -8.906 1 33.88 86 ASN B CA 1
ATOM 5354 C C . ASN B 1 86 ? 2.465 -42.188 -9.273 1 33.88 86 ASN B C 1
ATOM 5356 O O . ASN B 1 86 ? 1.486 -41.969 -9.984 1 33.88 86 ASN B O 1
ATOM 5360 N N . ARG B 1 87 ? 2.719 -41.281 -8.516 1 40.47 87 ARG B N 1
ATOM 5361 C CA . ARG B 1 87 ? 2.535 -39.812 -8.602 1 40.47 87 ARG B CA 1
ATOM 5362 C C . ARG B 1 87 ? 3.062 -39.281 -9.922 1 40.47 87 ARG B C 1
ATOM 5364 O O . ARG B 1 87 ? 3.221 -38.062 -10.086 1 40.47 87 ARG B O 1
ATOM 5371 N N . ASP B 1 88 ? 3.67 -40.094 -10.617 1 40.09 88 ASP B N 1
ATOM 5372 C CA . ASP B 1 88 ? 4.336 -39.562 -11.805 1 40.09 88 ASP B CA 1
ATOM 5373 C C . ASP B 1 88 ? 3.377 -38.719 -12.648 1 40.09 88 ASP B C 1
ATOM 5375 O O . ASP B 1 88 ? 3.795 -37.781 -13.297 1 40.09 88 ASP B O 1
ATOM 5379 N N . GLY B 1 89 ? 2.158 -39.375 -13.039 1 41.41 89 GLY B N 1
ATOM 5380 C CA . GLY B 1 89 ? 1.305 -38.719 -14.031 1 41.41 89 GLY B CA 1
ATOM 5381 C C . GLY B 1 89 ? 0.405 -37.656 -13.453 1 41.41 89 GLY B C 1
ATOM 5382 O O . GLY B 1 89 ? -0.605 -37.281 -14.062 1 41.41 89 GLY B O 1
ATOM 5383 N N . LEU B 1 90 ? 0.459 -37.344 -12.172 1 47.47 90 LEU B N 1
ATOM 5384 C CA . LEU B 1 90 ? -0.715 -36.75 -11.531 1 47.47 90 LEU B CA 1
ATOM 5385 C C . LEU B 1 90 ? -0.757 -35.25 -11.758 1 47.47 90 LEU B C 1
ATOM 5387 O O . LEU B 1 90 ? 0.168 -34.531 -11.367 1 47.47 90 LEU B O 1
ATOM 5391 N N . ARG B 1 91 ? -1.521 -34.844 -12.727 1 55.75 91 ARG B N 1
ATOM 5392 C CA . ARG B 1 91 ? -1.994 -33.5 -13.023 1 55.75 91 ARG B CA 1
ATOM 5393 C C . ARG B 1 91 ? -2.535 -32.844 -11.773 1 55.75 91 ARG B C 1
ATOM 5395 O O . ARG B 1 91 ? -3.035 -33.5 -10.859 1 55.75 91 ARG B O 1
ATOM 5402 N N . ALA B 1 92 ? -2.049 -31.672 -11.461 1 60.88 92 ALA B N 1
ATOM 5403 C CA . ALA B 1 92 ? -2.332 -30.906 -10.25 1 60.88 92 ALA B CA 1
ATOM 5404 C C . ALA B 1 92 ? -3.125 -29.641 -10.578 1 60.88 92 ALA B C 1
ATOM 5406 O O . ALA B 1 92 ? -3.188 -29.219 -11.742 1 60.88 92 ALA B O 1
ATOM 5407 N N . PRO B 1 93 ? -3.779 -29.203 -9.578 1 65.75 93 PRO B N 1
ATOM 5408 C CA . PRO B 1 93 ? -4.434 -27.906 -9.75 1 65.75 93 PRO B CA 1
ATOM 5409 C C . PRO B 1 93 ? -3.484 -26.828 -10.289 1 65.75 93 PRO B C 1
ATOM 5411 O O . PRO B 1 93 ? -2.264 -26.969 -10.164 1 65.75 93 PRO B O 1
ATOM 5414 N N . ALA B 1 94 ? -4.07 -25.875 -10.891 1 60.59 94 ALA B N 1
ATOM 5415 C CA . ALA B 1 94 ? -3.293 -24.766 -11.445 1 60.59 94 ALA B CA 1
ATOM 5416 C C . ALA B 1 94 ? -2.492 -24.062 -10.359 1 60.59 94 ALA B C 1
ATOM 5418 O O . ALA B 1 94 ? -1.33 -23.703 -10.562 1 60.59 94 ALA B O 1
ATOM 5419 N N . ASP B 1 95 ? -3.18 -23.859 -9.297 1 67 95 ASP B N 1
ATOM 5420 C CA . ASP B 1 95 ? -2.48 -23.203 -8.188 1 67 95 ASP B CA 1
ATOM 5421 C C . ASP B 1 95 ? -1.845 -24.234 -7.262 1 67 95 ASP B C 1
ATOM 5423 O O . ASP B 1 95 ? -2.498 -25.203 -6.859 1 67 95 ASP B O 1
ATOM 5427 N N . ARG B 1 96 ? -0.522 -24.125 -7.086 1 61.81 96 ARG B N 1
ATOM 5428 C CA . ARG B 1 96 ? 0.186 -25.109 -6.266 1 61.81 96 ARG B CA 1
ATOM 5429 C C . ARG B 1 96 ? 0.782 -24.453 -5.027 1 61.81 96 ARG B C 1
ATOM 5431 O O . ARG B 1 96 ? 0.912 -23.219 -4.969 1 61.81 96 ARG B O 1
ATOM 5438 N N . SER B 1 97 ? 0.978 -25.25 -4 1 61.03 97 SER B N 1
ATOM 5439 C CA . SER B 1 97 ? 1.631 -24.797 -2.773 1 61.03 97 SER B CA 1
ATOM 5440 C C . SER B 1 97 ? 3.07 -24.375 -3.039 1 61.03 97 SER B C 1
ATOM 5442 O O . SER B 1 97 ? 3.633 -24.688 -4.09 1 61.03 97 SER B O 1
ATOM 5444 N N . SER B 1 98 ? 3.465 -23.453 -2.299 1 58.62 98 SER B N 1
ATOM 5445 C CA . SER B 1 98 ? 4.867 -23.047 -2.344 1 58.62 98 SER B CA 1
ATOM 5446 C C . SER B 1 98 ? 5.566 -23.344 -1.022 1 58.62 98 SER B C 1
ATOM 5448 O O . SER B 1 98 ? 5.777 -22.438 -0.21 1 58.62 98 SER B O 1
ATOM 5450 N N . PRO B 1 99 ? 5.895 -24.719 -0.897 1 59.81 99 PRO B N 1
ATOM 5451 C CA . PRO B 1 99 ? 6.57 -25.031 0.365 1 59.81 99 PRO B CA 1
ATOM 5452 C C . PRO B 1 99 ? 7.902 -24.297 0.518 1 59.81 99 PRO B C 1
ATOM 5454 O O . PRO B 1 99 ? 8.414 -23.734 -0.453 1 59.81 99 PRO B O 1
ATOM 5457 N N . THR B 1 100 ? 8.32 -24.281 1.734 1 65.88 100 THR B N 1
ATOM 5458 C CA . THR B 1 100 ? 9.609 -23.672 2.023 1 65.88 100 THR B CA 1
ATOM 5459 C C . THR B 1 100 ? 10.727 -24.359 1.244 1 65.88 100 THR B C 1
ATOM 5461 O O . THR B 1 100 ? 10.82 -25.594 1.24 1 65.88 100 THR B O 1
ATOM 5464 N N . TRP B 1 101 ? 11.398 -23.656 0.566 1 69.56 101 TRP B N 1
ATOM 5465 C CA . TRP B 1 101 ? 12.508 -24.172 -0.232 1 69.56 101 TRP B CA 1
ATOM 5466 C C . TRP B 1 101 ? 13.562 -24.828 0.656 1 69.56 101 TRP B C 1
ATOM 5468 O O . TRP B 1 101 ? 13.961 -24.25 1.68 1 69.56 101 TRP B O 1
ATOM 5478 N N . GLY B 1 102 ? 13.867 -26.047 0.34 1 67.81 102 GLY B N 1
ATOM 5479 C CA . GLY B 1 102 ? 14.953 -26.75 1.006 1 67.81 102 GLY B CA 1
ATOM 5480 C C . GLY B 1 102 ? 14.492 -27.516 2.236 1 67.81 102 GLY B C 1
ATOM 5481 O O . GLY B 1 102 ? 15.312 -27.875 3.086 1 67.81 102 GLY B O 1
ATOM 5482 N N . GLY B 1 103 ? 13.234 -27.719 2.365 1 68.5 103 GLY B N 1
ATOM 5483 C CA . GLY B 1 103 ? 12.781 -28.344 3.594 1 68.5 103 GLY B CA 1
ATOM 5484 C C . GLY B 1 103 ? 12.312 -29.781 3.395 1 68.5 103 GLY B C 1
ATOM 5485 O O . GLY B 1 103 ? 11.914 -30.438 4.352 1 68.5 103 GLY B O 1
ATOM 5486 N N . ARG B 1 104 ? 12.5 -30.391 2.227 1 77.5 104 ARG B N 1
ATOM 5487 C CA . ARG B 1 104 ? 12.008 -31.734 1.961 1 77.5 104 ARG B CA 1
ATOM 5488 C C . ARG B 1 104 ? 12.984 -32.812 2.455 1 77.5 104 ARG B C 1
ATOM 5490 O O . ARG B 1 104 ? 14.195 -32.688 2.215 1 77.5 104 ARG B O 1
ATOM 5497 N N . PRO B 1 105 ? 12.469 -33.812 3.039 1 78.12 105 PRO B N 1
ATOM 5498 C CA . PRO B 1 105 ? 13.359 -34.844 3.594 1 78.12 105 PRO B CA 1
ATOM 5499 C C . PRO B 1 105 ? 14.031 -35.688 2.514 1 78.12 105 PRO B C 1
ATOM 5501 O O . PRO B 1 105 ? 15.094 -36.25 2.75 1 78.12 105 PRO B O 1
ATOM 5504 N N . ASP B 1 106 ? 13.422 -35.781 1.358 1 86.38 106 ASP B N 1
ATOM 5505 C CA . ASP B 1 106 ? 13.969 -36.625 0.299 1 86.38 106 ASP B CA 1
ATOM 5506 C C . ASP B 1 106 ? 14.914 -35.844 -0.601 1 86.38 106 ASP B C 1
ATOM 5508 O O . ASP B 1 106 ? 15.32 -36.344 -1.662 1 86.38 106 ASP B O 1
ATOM 5512 N N . GLN B 1 107 ? 15.219 -34.688 -0.183 1 89.69 107 GLN B N 1
ATOM 5513 C CA . GLN B 1 107 ? 16.109 -33.844 -0.942 1 89.69 107 GLN B CA 1
ATOM 5514 C C . GLN B 1 107 ? 17.156 -33.188 -0.033 1 89.69 107 GLN B C 1
ATOM 5516 O O . GLN B 1 107 ? 17 -33.156 1.188 1 89.69 107 GLN B O 1
ATOM 5521 N N . PRO B 1 108 ? 18.25 -32.719 -0.631 1 88.19 108 PRO B N 1
ATOM 5522 C CA . PRO B 1 108 ? 19.281 -32.125 0.199 1 88.19 108 PRO B CA 1
ATOM 5523 C C . PRO B 1 108 ? 18.797 -30.859 0.922 1 88.19 108 PRO B C 1
ATOM 5525 O O . PRO B 1 108 ? 17.891 -30.188 0.444 1 88.19 108 PRO B O 1
ATOM 5528 N N . MET B 1 109 ? 19.484 -30.609 2.043 1 86.12 109 MET B N 1
ATOM 5529 C CA . MET B 1 109 ? 19.188 -29.391 2.791 1 86.12 109 MET B CA 1
ATOM 5530 C C . MET B 1 109 ? 19.969 -28.219 2.242 1 86.12 109 MET B C 1
ATOM 5532 O O . MET B 1 109 ? 21.109 -28.375 1.786 1 86.12 109 MET B O 1
ATOM 5536 N N . SER B 1 110 ? 19.344 -27.109 2.342 1 86.88 110 SER B N 1
ATOM 5537 C CA . SER B 1 110 ? 19.984 -25.891 1.848 1 86.88 110 SER B CA 1
ATOM 5538 C C . SER B 1 110 ? 21.234 -25.547 2.65 1 86.88 110 SER B C 1
ATOM 5540 O O . SER B 1 110 ? 21.25 -25.703 3.875 1 86.88 110 SER B O 1
ATOM 5542 N N . ARG B 1 111 ? 22.234 -25.078 2.006 1 82.81 111 ARG B N 1
ATOM 5543 C CA . ARG B 1 111 ? 23.469 -24.641 2.658 1 82.81 111 ARG B CA 1
ATOM 5544 C C . ARG B 1 111 ? 23.516 -23.109 2.766 1 82.81 111 ARG B C 1
ATOM 5546 O O . ARG B 1 111 ? 24.562 -22.547 3.076 1 82.81 111 ARG B O 1
ATOM 5553 N N . ALA B 1 112 ? 22.422 -22.547 2.41 1 80.31 112 ALA B N 1
ATOM 5554 C CA . ALA B 1 112 ? 22.359 -21.094 2.516 1 80.31 112 ALA B CA 1
ATOM 5555 C C . ALA B 1 112 ? 22.375 -20.641 3.975 1 80.31 112 ALA B C 1
ATOM 5557 O O . ALA B 1 112 ? 21.75 -21.266 4.832 1 80.31 112 ALA B O 1
ATOM 5558 N N . ASN B 1 113 ? 23.359 -19.891 4.598 1 63.56 113 ASN B N 1
ATOM 5559 C CA . ASN B 1 113 ? 23.422 -19.359 5.953 1 63.56 113 ASN B CA 1
ATOM 5560 C C . ASN B 1 113 ? 22.469 -18.172 6.125 1 63.56 113 ASN B C 1
ATOM 5562 O O . ASN B 1 113 ? 22.812 -17.047 5.762 1 63.56 113 ASN B O 1
ATOM 5566 N N . SER B 1 114 ? 21.281 -18.297 5.918 1 55.84 114 SER B N 1
ATOM 5567 C CA . SER B 1 114 ? 20.328 -17.188 6.012 1 55.84 114 SER B CA 1
ATOM 5568 C C . SER B 1 114 ? 19.828 -17.016 7.438 1 55.84 114 SER B C 1
ATOM 5570 O O . SER B 1 114 ? 19.797 -17.984 8.211 1 55.84 114 SER B O 1
ATOM 5572 N N . PRO B 1 115 ? 19.469 -15.727 8.125 1 50.47 115 PRO B N 1
ATOM 5573 C CA . PRO B 1 115 ? 19.125 -14.43 7.539 1 50.47 115 PRO B CA 1
ATOM 5574 C C . PRO B 1 115 ? 20.344 -13.539 7.348 1 50.47 115 PRO B C 1
ATOM 5576 O O . PRO B 1 115 ? 21.391 -13.758 7.977 1 50.47 115 PRO B O 1
ATOM 5579 N N . PRO B 1 116 ? 20.281 -12.602 6.371 1 52.16 116 PRO B N 1
ATOM 5580 C CA . PRO B 1 116 ? 21.312 -11.562 6.27 1 52.16 116 PRO B CA 1
ATOM 5581 C C . PRO B 1 116 ? 21.562 -10.852 7.598 1 52.16 116 PRO B C 1
ATOM 5583 O O . PRO B 1 116 ? 20.672 -10.789 8.445 1 52.16 116 PRO B O 1
ATOM 5586 N N . PRO B 1 117 ? 22.859 -10.664 7.969 1 45.88 117 PRO B N 1
ATOM 5587 C CA . PRO B 1 117 ? 23.094 -9.953 9.227 1 45.88 117 PRO B CA 1
ATOM 5588 C C . PRO B 1 117 ? 22.203 -8.719 9.375 1 45.88 117 PRO B C 1
ATOM 5590 O O . PRO B 1 117 ? 21.844 -8.086 8.383 1 45.88 117 PRO B O 1
ATOM 5593 N N . PRO B 1 118 ? 21.562 -8.758 10.414 1 43.5 118 PRO B N 1
ATOM 5594 C CA . PRO B 1 118 ? 20.672 -7.617 10.648 1 43.5 118 PRO B CA 1
ATOM 5595 C C . PRO B 1 118 ? 21.312 -6.285 10.258 1 43.5 118 PRO B C 1
ATOM 5597 O O . PRO B 1 118 ? 20.609 -5.277 10.117 1 43.5 118 PRO B O 1
ATOM 5600 N N . SER B 1 119 ? 22.625 -6.098 10.656 1 42.09 119 SER B N 1
ATOM 5601 C CA . SER B 1 119 ? 23.25 -4.805 10.406 1 42.09 119 SER B CA 1
ATOM 5602 C C . SER B 1 119 ? 23.578 -4.629 8.93 1 42.09 119 SER B C 1
ATOM 5604 O O . SER B 1 119 ? 24.031 -5.566 8.273 1 42.09 119 SER B O 1
ATOM 5606 N N . LEU B 1 120 ? 22.953 -3.699 8.398 1 43.03 120 LEU B N 1
ATOM 5607 C CA . LEU B 1 120 ? 23.391 -3.311 7.059 1 43.03 120 LEU B CA 1
ATOM 5608 C C . LEU B 1 120 ? 24.906 -3.443 6.918 1 43.03 120 LEU B C 1
ATOM 5610 O O . LEU B 1 120 ? 25.453 -3.271 5.824 1 43.03 120 LEU B O 1
ATOM 5614 N N . LEU B 1 121 ? 25.703 -3.105 8.016 1 36.25 121 LEU B N 1
ATOM 5615 C CA . LEU B 1 121 ? 27.156 -3.066 7.992 1 36.25 121 LEU B CA 1
ATOM 5616 C C . LEU B 1 121 ? 27.734 -4.473 8.062 1 36.25 121 LEU B C 1
ATOM 5618 O O . LEU B 1 121 ? 27.438 -5.23 8.992 1 36.25 121 LEU B O 1
ATOM 5622 N N . GLU B 1 122 ? 28.016 -5.082 7.055 1 37.56 122 GLU B N 1
ATOM 5623 C CA . GLU B 1 122 ? 28.781 -6.332 7.023 1 37.56 122 GLU B CA 1
ATOM 5624 C C . GLU B 1 122 ? 29.797 -6.379 8.156 1 37.56 122 GLU B C 1
ATOM 5626 O O . GLU B 1 122 ? 30.125 -7.457 8.656 1 37.56 122 GLU B O 1
ATOM 5631 N N . ASN B 1 123 ? 30.672 -5.277 8.211 1 33 123 ASN B N 1
ATOM 5632 C CA . ASN B 1 123 ? 31.969 -5.535 8.844 1 33 123 ASN B CA 1
ATOM 5633 C C . ASN B 1 123 ? 31.828 -5.648 10.359 1 33 123 ASN B C 1
ATOM 5635 O O . ASN B 1 123 ? 32.812 -5.848 11.07 1 33 123 ASN B O 1
ATOM 5639 N N . GLY B 1 124 ? 31.125 -4.676 11.047 1 32.19 124 GLY B N 1
ATOM 5640 C CA . GLY B 1 124 ? 31.578 -4.547 12.422 1 32.19 124 GLY B CA 1
ATOM 5641 C C . GLY B 1 124 ? 31.125 -5.691 13.312 1 32.19 124 GLY B C 1
ATOM 5642 O O . GLY B 1 124 ? 29.969 -6.105 13.25 1 32.19 124 GLY B O 1
ATOM 5643 N N . ARG B 1 125 ? 32 -6.621 13.695 1 33.06 125 ARG B N 1
ATOM 5644 C CA . ARG B 1 125 ? 31.984 -7.641 14.742 1 33.06 125 ARG B CA 1
ATOM 5645 C C . ARG B 1 125 ? 31.281 -7.125 15.992 1 33.06 125 ARG B C 1
ATOM 5647 O O . ARG B 1 125 ? 31.844 -6.336 16.75 1 33.06 125 ARG B O 1
ATOM 5654 N N . SER B 1 126 ? 30.078 -6.75 16 1 32.34 126 SER B N 1
ATOM 5655 C CA . SER B 1 126 ? 29.594 -6.398 17.328 1 32.34 126 SER B CA 1
ATOM 5656 C C . SER B 1 126 ? 29.969 -7.465 18.359 1 32.34 126 SER B C 1
ATOM 5658 O O . SER B 1 126 ? 30.016 -8.656 18.031 1 32.34 126 SER B O 1
ATOM 5660 N N . PRO B 1 127 ? 30.484 -7.07 19.469 1 34.19 127 PRO B N 1
ATOM 5661 C CA . PRO B 1 127 ? 30.969 -7.887 20.594 1 34.19 127 PRO B CA 1
ATOM 5662 C C . PRO B 1 127 ? 29.938 -8.93 21.031 1 34.19 127 PRO B C 1
ATOM 5664 O O . PRO B 1 127 ? 30.281 -9.836 21.797 1 34.19 127 PRO B O 1
ATOM 5667 N N . LEU B 1 128 ? 28.734 -8.703 20.609 1 33.53 128 LEU B N 1
ATOM 5668 C CA . LEU B 1 128 ? 27.812 -9.688 21.172 1 33.53 128 LEU B CA 1
ATOM 5669 C C . LEU B 1 128 ? 28.047 -11.062 20.547 1 33.53 128 LEU B C 1
ATOM 5671 O O . LEU B 1 128 ? 27.688 -12.086 21.141 1 33.53 128 LEU B O 1
ATOM 5675 N N . HIS B 1 129 ? 28.578 -10.984 19.328 1 34.25 129 HIS B N 1
ATOM 5676 C CA . HIS B 1 129 ? 29.031 -12.289 18.875 1 34.25 129 HIS B CA 1
ATOM 5677 C C . HIS B 1 129 ? 30.219 -12.781 19.703 1 34.25 129 HIS B C 1
ATOM 5679 O O . HIS B 1 129 ? 30.391 -13.992 19.875 1 34.25 129 HIS B O 1
ATOM 5685 N N . GLN B 1 130 ? 30.984 -11.82 20.109 1 34.44 130 GLN B N 1
ATOM 5686 C CA . GLN B 1 130 ? 32.062 -12.227 21.016 1 34.44 130 GLN B CA 1
ATOM 5687 C C . GLN B 1 130 ? 31.5 -12.648 22.375 1 34.44 130 GLN B C 1
ATOM 5689 O O . GLN B 1 130 ? 31.953 -13.617 22.969 1 34.44 130 GLN B O 1
ATOM 5694 N N . LYS B 1 131 ? 30.5 -11.945 22.859 1 34.44 131 LYS B N 1
ATOM 5695 C CA . LYS B 1 131 ? 29.969 -12.367 24.156 1 34.44 131 LYS B CA 1
ATOM 5696 C C . LYS B 1 131 ? 29.203 -13.68 24.031 1 34.44 131 LYS B C 1
ATOM 5698 O O . LYS B 1 131 ? 29.266 -14.523 24.922 1 34.44 131 LYS B O 1
ATOM 5703 N N . ALA B 1 132 ? 28.609 -13.82 22.953 1 35.62 132 ALA B N 1
ATOM 5704 C CA . ALA B 1 132 ? 27.969 -15.117 22.766 1 35.62 132 ALA B CA 1
ATOM 5705 C C . ALA B 1 132 ? 29 -16.219 22.609 1 35.62 132 ALA B C 1
ATOM 5707 O O . ALA B 1 132 ? 28.828 -17.328 23.125 1 35.62 132 ALA B O 1
ATOM 5708 N N . LYS B 1 133 ? 30.109 -15.82 22.047 1 39.25 133 LYS B N 1
ATOM 5709 C CA . LYS B 1 133 ? 31.25 -16.734 22.109 1 39.25 133 LYS B CA 1
ATOM 5710 C C . LYS B 1 133 ? 31.781 -16.859 23.531 1 39.25 133 LYS B C 1
ATOM 5712 O O . LYS B 1 133 ? 32.156 -17.953 23.953 1 39.25 133 LYS B O 1
ATOM 5717 N N . GLU B 1 134 ? 31.766 -15.703 24.156 1 38.09 134 GLU B N 1
ATOM 5718 C CA . GLU B 1 134 ? 32.25 -15.766 25.531 1 38.09 134 GLU B CA 1
ATOM 5719 C C . GLU B 1 134 ? 31.234 -16.469 26.438 1 38.09 134 GLU B C 1
ATOM 5721 O O . GLU B 1 134 ? 31.625 -17.25 27.328 1 38.09 134 GLU B O 1
ATOM 5726 N N . MET B 1 135 ? 29.984 -16.188 26.312 1 36.66 135 MET B N 1
ATOM 5727 C CA . MET B 1 135 ? 29.031 -16.906 27.156 1 36.66 135 MET B CA 1
ATOM 5728 C C . MET B 1 135 ? 28.953 -18.375 26.734 1 36.66 135 MET B C 1
ATOM 5730 O O . MET B 1 135 ? 28.547 -19.234 27.531 1 36.66 135 MET B O 1
ATOM 5734 N N . GLY B 1 136 ? 29.094 -18.625 25.438 1 34.34 136 GLY B N 1
ATOM 5735 C CA . GLY B 1 136 ? 29.359 -20.016 25.047 1 34.34 136 GLY B CA 1
ATOM 5736 C C . GLY B 1 136 ? 30.516 -20.641 25.812 1 34.34 136 GLY B C 1
ATOM 5737 O O . GLY B 1 136 ? 30.547 -21.859 26 1 34.34 136 GLY B O 1
ATOM 5738 N N . ARG B 1 137 ? 31.438 -19.844 26.188 1 36.91 137 ARG B N 1
ATOM 5739 C CA . ARG B 1 137 ? 32.469 -20.406 27.062 1 36.91 137 ARG B CA 1
ATOM 5740 C C . ARG B 1 137 ? 31.859 -20.781 28.422 1 36.91 137 ARG B C 1
ATOM 5742 O O . ARG B 1 137 ? 32.469 -21.531 29.172 1 36.91 137 ARG B O 1
ATOM 5749 N N . GLN B 1 138 ? 31 -19.844 28.859 1 35.19 138 GLN B N 1
ATOM 5750 C CA . GLN B 1 138 ? 30.594 -20.094 30.234 1 35.19 138 GLN B CA 1
ATOM 5751 C C . GLN B 1 138 ? 29.594 -21.234 30.312 1 35.19 138 GLN B C 1
ATOM 5753 O O . GLN B 1 138 ? 28.922 -21.422 31.328 1 35.19 138 GLN B O 1
ATOM 5758 N N . GLY B 1 139 ? 29.641 -22.359 29.609 1 36.09 139 GLY B N 1
ATOM 5759 C CA . GLY B 1 139 ? 29.156 -23.719 29.734 1 36.09 139 GLY B CA 1
ATOM 5760 C C . GLY B 1 139 ? 27.797 -23.922 29.062 1 36.09 139 GLY B C 1
ATOM 5761 O O . GLY B 1 139 ? 27.219 -25 29.188 1 36.09 139 GLY B O 1
ATOM 5762 N N . ILE B 1 140 ? 27.078 -22.859 29.078 1 34.09 140 ILE B N 1
ATOM 5763 C CA . ILE B 1 140 ? 25.781 -23.297 28.578 1 34.09 140 ILE B CA 1
ATOM 5764 C C . ILE B 1 140 ? 25.906 -23.703 27.109 1 34.09 140 ILE B C 1
ATOM 5766 O O . ILE B 1 140 ? 26.328 -22.906 26.266 1 34.09 140 ILE B O 1
ATOM 5770 N N . THR B 1 141 ? 26.125 -24.938 26.891 1 31.52 141 THR B N 1
ATOM 5771 C CA . THR B 1 141 ? 26.312 -25.625 25.625 1 31.52 141 THR B CA 1
ATOM 5772 C C . THR B 1 141 ? 25.234 -25.234 24.625 1 31.52 141 THR B C 1
ATOM 5774 O O . THR B 1 141 ? 24.031 -25.406 24.906 1 31.52 141 THR B O 1
ATOM 5777 N N . GLN B 1 142 ? 25.266 -24.062 24.172 1 32.19 142 GLN B N 1
ATOM 5778 C CA . GLN B 1 142 ? 24.328 -23.859 23.078 1 32.19 142 GLN B CA 1
ATOM 5779 C C . GLN B 1 142 ? 24.266 -25.078 22.172 1 32.19 142 GLN B C 1
ATOM 5781 O O . GLN B 1 142 ? 25.281 -25.719 21.922 1 32.19 142 GLN B O 1
ATOM 5786 N N . PRO B 1 143 ? 23.109 -25.781 22.234 1 30.45 143 PRO B N 1
ATOM 5787 C CA . PRO B 1 143 ? 23.156 -26.969 21.391 1 30.45 143 PRO B CA 1
ATOM 5788 C C . PRO B 1 143 ? 23.938 -26.75 20.094 1 30.45 143 PRO B C 1
ATOM 5790 O O . PRO B 1 143 ? 23.922 -25.656 19.531 1 30.45 143 PRO B O 1
ATOM 5793 N N . ARG B 1 144 ? 25.031 -27.344 19.984 1 31.45 144 ARG B N 1
ATOM 5794 C CA . ARG B 1 144 ? 25.859 -27.359 18.781 1 31.45 144 ARG B CA 1
ATOM 5795 C C . ARG B 1 144 ? 25 -27.297 17.516 1 31.45 144 ARG B C 1
ATOM 5797 O O . ARG B 1 144 ? 23.969 -27.969 17.438 1 31.45 144 ARG B O 1
ATOM 5804 N N . PRO B 1 145 ? 25.047 -26.172 16.875 1 34.25 145 PRO B N 1
ATOM 5805 C CA . PRO B 1 145 ? 24.391 -26.281 15.578 1 34.25 145 PRO B CA 1
ATOM 5806 C C . PRO B 1 145 ? 24.406 -27.703 15.031 1 34.25 145 PRO B C 1
ATOM 5808 O O . PRO B 1 145 ? 25.312 -28.484 15.344 1 34.25 145 PRO B O 1
ATOM 5811 N N . LEU B 1 146 ? 23.344 -28.438 14.977 1 34.38 146 LEU B N 1
ATOM 5812 C CA . LEU B 1 146 ? 23.391 -29.766 14.367 1 34.38 146 LEU B CA 1
ATOM 5813 C C . LEU B 1 146 ? 24.531 -29.859 13.359 1 34.38 146 LEU B C 1
ATOM 5815 O O . LEU B 1 146 ? 24.609 -29.062 12.414 1 34.38 146 LEU B O 1
ATOM 5819 N N . ILE B 1 147 ? 25.75 -30.078 13.742 1 35.88 147 ILE B N 1
ATOM 5820 C CA . ILE B 1 147 ? 26.891 -30.484 12.922 1 35.88 147 ILE B CA 1
ATOM 5821 C C . ILE B 1 147 ? 26.391 -31.172 11.648 1 35.88 147 ILE B C 1
ATOM 5823 O O . ILE B 1 147 ? 25.766 -32.25 11.719 1 35.88 147 ILE B O 1
ATOM 5827 N N . ARG B 1 148 ? 25.828 -30.453 10.656 1 44.47 148 ARG B N 1
ATOM 5828 C CA . ARG B 1 148 ? 25.625 -30.969 9.305 1 44.47 148 ARG B CA 1
ATOM 5829 C C . ARG B 1 148 ? 26.703 -31.984 8.938 1 44.47 148 ARG B C 1
ATOM 5831 O O . ARG B 1 148 ? 27.891 -31.625 8.836 1 44.47 148 ARG B O 1
ATOM 5838 N N . SER B 1 149 ? 26.656 -33.125 9.414 1 42.59 149 SER B N 1
ATOM 5839 C CA . SER B 1 149 ? 27.703 -34.094 9.125 1 42.59 149 SER B CA 1
ATOM 5840 C C . SER B 1 149 ? 27.938 -34.219 7.625 1 42.59 149 SER B C 1
ATOM 5842 O O . SER B 1 149 ? 27 -34.188 6.836 1 42.59 149 SER B O 1
ATOM 5844 N N . ASP B 1 150 ? 29 -33.781 7.059 1 52.97 150 ASP B N 1
ATOM 5845 C CA . ASP B 1 150 ? 29.5 -34.188 5.746 1 52.97 150 ASP B CA 1
ATOM 5846 C C . ASP B 1 150 ? 28.891 -35.5 5.297 1 52.97 150 ASP B C 1
ATOM 5848 O O . ASP B 1 150 ? 28.703 -35.75 4.102 1 52.97 150 ASP B O 1
ATOM 5852 N N . SER B 1 151 ? 28.453 -36.219 6.348 1 56.81 151 SER B N 1
ATOM 5853 C CA . SER B 1 151 ? 27.906 -37.531 6.07 1 56.81 151 SER B CA 1
ATOM 5854 C C . SER B 1 151 ? 26.484 -37.438 5.512 1 56.81 151 SER B C 1
ATOM 5856 O O . SER B 1 151 ? 26.109 -38.219 4.629 1 56.81 151 SER B O 1
ATOM 5858 N N . HIS B 1 152 ? 25.75 -36.406 5.891 1 64 152 HIS B N 1
ATOM 5859 C CA . HIS B 1 152 ? 24.375 -36.312 5.43 1 64 152 HIS B CA 1
ATOM 5860 C C . HIS B 1 152 ? 24.312 -35.906 3.961 1 64 152 HIS B C 1
ATOM 5862 O O . HIS B 1 152 ? 23.484 -36.406 3.199 1 64 152 HIS B O 1
ATOM 5868 N N . ASP B 1 153 ? 25.172 -35.062 3.57 1 73.38 153 ASP B N 1
ATOM 5869 C CA . ASP B 1 153 ? 25.188 -34.594 2.188 1 73.38 153 ASP B CA 1
ATOM 5870 C C . ASP B 1 153 ? 25.75 -35.656 1.25 1 73.38 153 ASP B C 1
ATOM 5872 O O . ASP B 1 153 ? 25.328 -35.75 0.095 1 73.38 153 ASP B O 1
ATOM 5876 N N . ARG B 1 154 ? 26.578 -36.5 1.817 1 77.06 154 ARG B N 1
ATOM 5877 C CA . ARG B 1 154 ? 27.25 -37.469 0.989 1 77.06 154 ARG B CA 1
ATOM 5878 C C . ARG B 1 154 ? 26.297 -38.562 0.542 1 77.06 154 ARG B C 1
ATOM 5880 O O . ARG B 1 154 ? 26.5 -39.188 -0.5 1 77.06 154 ARG B O 1
ATOM 5887 N N . VAL B 1 155 ? 25.234 -38.625 1.281 1 83.75 155 VAL B N 1
ATOM 5888 C CA . VAL B 1 155 ? 24.281 -39.688 0.971 1 83.75 155 VAL B CA 1
ATOM 5889 C C . VAL B 1 155 ? 23.594 -39.375 -0.354 1 83.75 155 VAL B C 1
ATOM 5891 O O . VAL B 1 155 ? 23.312 -40.281 -1.14 1 83.75 155 VAL B O 1
ATOM 5894 N N . PHE B 1 156 ? 23.469 -38.156 -0.665 1 88.06 156 PHE B N 1
ATOM 5895 C CA . PHE B 1 156 ? 22.734 -37.781 -1.86 1 88.06 156 PHE B CA 1
ATOM 5896 C C . PHE B 1 156 ? 23.609 -37.906 -3.104 1 88.06 156 PHE B C 1
ATOM 5898 O O . PHE B 1 156 ? 23.094 -37.969 -4.223 1 88.06 156 PHE B O 1
ATOM 5905 N N . ALA B 1 157 ? 24.891 -37.938 -2.838 1 85.19 157 ALA B N 1
ATOM 5906 C CA . ALA B 1 157 ? 25.812 -38.062 -3.963 1 85.19 157 ALA B CA 1
ATOM 5907 C C . ALA B 1 157 ? 25.75 -39.469 -4.574 1 85.19 157 ALA B C 1
ATOM 5909 O O . ALA B 1 157 ? 26.094 -39.656 -5.742 1 85.19 157 ALA B O 1
ATOM 5910 N N . HIS B 1 158 ? 25.203 -40.375 -3.729 1 85.38 158 HIS B N 1
ATOM 5911 C CA . HIS B 1 158 ? 25.219 -41.75 -4.215 1 85.38 158 HIS B CA 1
ATOM 5912 C C . HIS B 1 158 ? 23.828 -42.375 -4.141 1 85.38 158 HIS B C 1
ATOM 5914 O O . HIS B 1 158 ? 23.609 -43.5 -4.617 1 85.38 158 HIS B O 1
ATOM 5920 N N . ALA B 1 159 ? 22.906 -41.625 -3.699 1 90 159 ALA B N 1
ATOM 5921 C CA . ALA B 1 159 ? 21.562 -42.156 -3.537 1 90 159 ALA B CA 1
ATOM 5922 C C . ALA B 1 159 ? 20.875 -42.312 -4.887 1 90 159 ALA B C 1
ATOM 5924 O O . ALA B 1 159 ? 21.094 -41.531 -5.812 1 90 159 ALA B O 1
ATOM 5925 N N . ASN B 1 160 ? 20.094 -43.438 -4.93 1 92.56 160 ASN B N 1
ATOM 5926 C CA . ASN B 1 160 ? 19.25 -43.594 -6.109 1 92.56 160 ASN B CA 1
ATOM 5927 C C . ASN B 1 160 ? 18.219 -42.469 -6.207 1 92.56 160 ASN B C 1
ATOM 5929 O O . ASN B 1 160 ? 17.781 -41.938 -5.188 1 92.56 160 ASN B O 1
ATOM 5933 N N . TRP B 1 161 ? 17.984 -42.062 -7.414 1 93.94 161 TRP B N 1
ATOM 5934 C CA . TRP B 1 161 ? 17.047 -40.969 -7.605 1 93.94 161 TRP B CA 1
ATOM 5935 C C . TRP B 1 161 ? 16.141 -41.219 -8.805 1 93.94 161 TRP B C 1
ATOM 5937 O O . TRP B 1 161 ? 16.469 -42.062 -9.672 1 93.94 161 TRP B O 1
ATOM 5947 N N . LYS B 1 162 ? 14.992 -40.625 -8.812 1 95.06 162 LYS B N 1
ATOM 5948 C CA . LYS B 1 162 ? 14.062 -40.656 -9.938 1 95.06 162 LYS B CA 1
ATOM 5949 C C . LYS B 1 162 ? 13.508 -39.281 -10.219 1 95.06 162 LYS B C 1
ATOM 5951 O O . LYS B 1 162 ? 13.469 -38.406 -9.328 1 95.06 162 LYS B O 1
ATOM 5956 N N . VAL B 1 163 ? 13.164 -39.031 -11.461 1 95.75 163 VAL B N 1
ATOM 5957 C CA . VAL B 1 163 ? 12.539 -37.781 -11.859 1 95.75 163 VAL B CA 1
ATOM 5958 C C . VAL B 1 163 ? 11.047 -37.844 -11.547 1 95.75 163 VAL B C 1
ATOM 5960 O O . VAL B 1 163 ? 10.359 -38.781 -11.906 1 95.75 163 VAL B O 1
ATOM 5963 N N . VAL B 1 164 ? 10.555 -36.812 -10.812 1 92.38 164 VAL B N 1
ATOM 5964 C CA . VAL B 1 164 ? 9.141 -36.75 -10.461 1 92.38 164 VAL B CA 1
ATOM 5965 C C . VAL B 1 164 ? 8.586 -35.375 -10.828 1 92.38 164 VAL B C 1
ATOM 5967 O O . VAL B 1 164 ? 9.352 -34.438 -11.078 1 92.38 164 VAL B O 1
ATOM 5970 N N . ASN B 1 165 ? 7.309 -35.25 -10.898 1 88.62 165 ASN B N 1
ATOM 5971 C CA . ASN B 1 165 ? 6.688 -33.969 -11.125 1 88.62 165 ASN B CA 1
ATOM 5972 C C . ASN B 1 165 ? 6.918 -33 -9.945 1 88.62 165 ASN B C 1
ATOM 5974 O O . ASN B 1 165 ? 6.879 -33.438 -8.789 1 88.62 165 ASN B O 1
ATOM 5978 N N . ALA B 1 166 ? 7.117 -31.797 -10.25 1 87.75 166 ALA B N 1
ATOM 5979 C CA . ALA B 1 166 ? 7.395 -30.828 -9.195 1 87.75 166 ALA B CA 1
ATOM 5980 C C . ALA B 1 166 ? 6.102 -30.359 -8.531 1 87.75 166 ALA B C 1
ATOM 5982 O O . ALA B 1 166 ? 5.082 -30.172 -9.195 1 87.75 166 ALA B O 1
ATOM 5983 N N . ASP B 1 167 ? 6.152 -30.156 -7.219 1 74.81 167 ASP B N 1
ATOM 5984 C CA . ASP B 1 167 ? 5.02 -29.625 -6.465 1 74.81 167 ASP B CA 1
ATOM 5985 C C . ASP B 1 167 ? 5.016 -28.094 -6.488 1 74.81 167 ASP B C 1
ATOM 5987 O O . ASP B 1 167 ? 3.986 -27.469 -6.23 1 74.81 167 ASP B O 1
ATOM 5991 N N . GLN B 1 168 ? 6.156 -27.609 -6.809 1 79.19 168 GLN B N 1
ATOM 5992 C CA . GLN B 1 168 ? 6.289 -26.156 -6.871 1 79.19 168 GLN B CA 1
ATOM 5993 C C . GLN B 1 168 ? 6.285 -25.672 -8.32 1 79.19 168 GLN B C 1
ATOM 5995 O O . GLN B 1 168 ? 6.422 -26.469 -9.25 1 79.19 168 GLN B O 1
ATOM 6000 N N . GLY B 1 169 ? 5.965 -24.438 -8.367 1 83.12 169 GLY B N 1
ATOM 6001 C CA . GLY B 1 169 ? 6 -23.844 -9.695 1 83.12 169 GLY B CA 1
ATOM 6002 C C . GLY B 1 169 ? 4.637 -23.406 -10.195 1 83.12 169 GLY B C 1
ATOM 6003 O O . GLY B 1 169 ? 3.662 -23.406 -9.438 1 83.12 169 GLY B O 1
ATOM 6004 N N . ASN B 1 170 ? 4.695 -23.047 -11.469 1 84.62 170 ASN B N 1
ATOM 6005 C CA . ASN B 1 170 ? 3.486 -22.5 -12.078 1 84.62 170 ASN B CA 1
ATOM 6006 C C . ASN B 1 170 ? 2.699 -23.594 -12.812 1 84.62 170 ASN B C 1
ATOM 6008 O O . ASN B 1 170 ? 2.949 -23.859 -13.992 1 84.62 170 ASN B O 1
ATOM 6012 N N . GLY B 1 171 ? 1.729 -24.172 -12.148 1 85.06 171 GLY B N 1
ATOM 6013 C CA . GLY B 1 171 ? 0.902 -25.219 -12.727 1 85.06 171 GLY B CA 1
ATOM 6014 C C . GLY B 1 171 ? 0.081 -24.734 -13.906 1 85.06 171 GLY B C 1
ATOM 6015 O O . GLY B 1 171 ? -0.089 -25.469 -14.891 1 85.06 171 GLY B O 1
ATOM 6016 N N . GLY B 1 172 ? -0.347 -23.531 -13.805 1 88.38 172 GLY B N 1
ATOM 6017 C CA . GLY B 1 172 ? -1.104 -22.969 -14.906 1 88.38 172 GLY B CA 1
ATOM 6018 C C . GLY B 1 172 ? -0.3 -22.844 -16.188 1 88.38 172 GLY B C 1
ATOM 6019 O O . GLY B 1 172 ? -0.804 -23.141 -17.281 1 88.38 172 GLY B O 1
ATOM 6020 N N . LEU B 1 173 ? 0.912 -22.484 -16.047 1 92.56 173 LEU B N 1
ATOM 6021 C CA . LEU B 1 173 ? 1.795 -22.344 -17.203 1 92.56 173 LEU B CA 1
ATOM 6022 C C . LEU B 1 173 ? 2.104 -23.703 -17.812 1 92.56 173 LEU B C 1
ATOM 6024 O O . LEU B 1 173 ? 2.135 -23.844 -19.047 1 92.56 173 LEU B O 1
ATOM 6028 N N . ARG B 1 174 ? 2.305 -24.688 -17 1 92.12 174 ARG B N 1
ATOM 6029 C CA . ARG B 1 174 ? 2.559 -26.031 -17.484 1 92.12 174 ARG B CA 1
ATOM 6030 C C . ARG B 1 174 ? 1.375 -26.562 -18.297 1 92.12 174 ARG B C 1
ATOM 6032 O O . ARG B 1 174 ? 1.552 -27.094 -19.391 1 92.12 174 ARG B O 1
ATOM 6039 N N . ASN B 1 175 ? 0.232 -26.375 -17.719 1 90.75 175 ASN B N 1
ATOM 6040 C CA . ASN B 1 175 ? -0.98 -26.812 -18.406 1 90.75 175 ASN B CA 1
ATOM 6041 C C . ASN B 1 175 ? -1.167 -26.094 -19.734 1 90.75 175 ASN B C 1
ATOM 6043 O O . ASN B 1 175 ? -1.578 -26.703 -20.734 1 90.75 175 ASN B O 1
ATOM 6047 N N . ALA B 1 176 ? -0.881 -24.844 -19.719 1 92.94 176 ALA B N 1
ATOM 6048 C CA . ALA B 1 176 ? -1.031 -24.047 -20.922 1 92.94 176 ALA B CA 1
ATOM 6049 C C . ALA B 1 176 ? -0.062 -24.5 -22.016 1 92.94 176 ALA B C 1
ATOM 6051 O O . ALA B 1 176 ? -0.429 -24.578 -23.188 1 92.94 176 ALA B O 1
ATOM 6052 N N . ALA B 1 177 ? 1.165 -24.797 -21.656 1 93.88 177 ALA B N 1
ATOM 6053 C CA . ALA B 1 177 ? 2.164 -25.281 -22.609 1 93.88 177 ALA B CA 1
ATOM 6054 C C . ALA B 1 177 ? 1.767 -26.625 -23.203 1 93.88 177 ALA B C 1
ATOM 6056 O O . ALA B 1 177 ? 1.872 -26.844 -24.406 1 93.88 177 ALA B O 1
ATOM 6057 N N . GLU B 1 178 ? 1.278 -27.5 -22.375 1 92 178 GLU B N 1
ATOM 6058 C CA . GLU B 1 178 ? 0.85 -28.812 -22.828 1 92 178 GLU B CA 1
ATOM 6059 C C . GLU B 1 178 ? -0.352 -28.719 -23.766 1 92 178 GLU B C 1
ATOM 6061 O O . GLU B 1 178 ? -0.417 -29.422 -24.766 1 92 178 GLU B O 1
ATOM 6066 N N . ALA B 1 179 ? -1.257 -27.875 -23.359 1 92.75 179 ALA B N 1
ATOM 6067 C CA . ALA B 1 179 ? -2.443 -27.672 -24.188 1 92.75 179 ALA B CA 1
ATOM 6068 C C . ALA B 1 179 ? -2.068 -27.109 -25.562 1 92.75 179 ALA B C 1
ATOM 6070 O O . ALA B 1 179 ? -2.588 -27.547 -26.578 1 92.75 179 ALA B O 1
ATOM 6071 N N . ALA B 1 180 ? -1.236 -26.156 -25.531 1 94.19 180 ALA B N 1
ATOM 6072 C CA . ALA B 1 180 ? -0.794 -25.547 -26.781 1 94.19 180 ALA B CA 1
ATOM 6073 C C . ALA B 1 180 ? -0.078 -26.562 -27.672 1 94.19 180 ALA B C 1
ATOM 6075 O O . ALA B 1 180 ? -0.245 -26.547 -28.891 1 94.19 180 ALA B O 1
ATOM 6076 N N . ALA B 1 181 ? 0.743 -27.375 -27.062 1 93.81 181 ALA B N 1
ATOM 6077 C CA . ALA B 1 181 ? 1.443 -28.422 -27.797 1 93.81 181 ALA B CA 1
ATOM 6078 C C . ALA B 1 181 ? 0.461 -29.438 -28.391 1 93.81 181 ALA B C 1
ATOM 6080 O O . ALA B 1 181 ? 0.585 -29.828 -29.547 1 93.81 181 ALA B O 1
ATOM 6081 N N . ARG B 1 182 ? -0.493 -29.828 -27.609 1 92.56 182 ARG B N 1
ATOM 6082 C CA . ARG B 1 182 ? -1.502 -30.781 -28.047 1 92.56 182 ARG B CA 1
ATOM 6083 C C . ARG B 1 182 ? -2.305 -30.234 -29.234 1 92.56 182 ARG B C 1
ATOM 6085 O O . A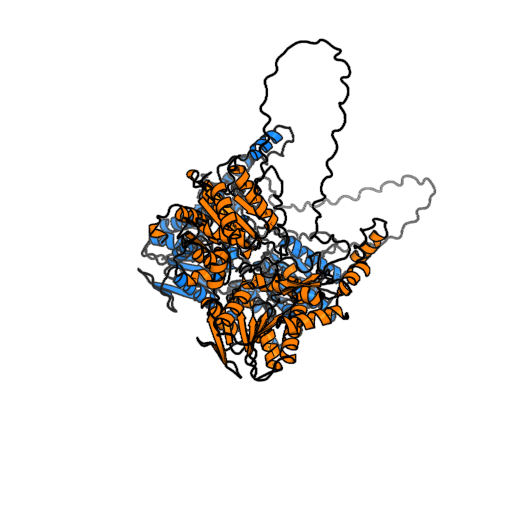RG B 1 182 ? -2.672 -30.984 -30.141 1 92.56 182 ARG B O 1
ATOM 6092 N N . GLU B 1 183 ? -2.502 -28.969 -29.219 1 93.38 183 GLU B N 1
ATOM 6093 C CA . GLU B 1 183 ? -3.303 -28.328 -30.266 1 93.38 183 GLU B CA 1
ATOM 6094 C C . GLU B 1 183 ? -2.451 -27.984 -31.484 1 93.38 183 GLU B C 1
ATOM 6096 O O . GLU B 1 183 ? -2.965 -27.484 -32.469 1 93.38 183 GLU B O 1
ATOM 6101 N N . GLY B 1 184 ? -1.186 -28.094 -31.422 1 92.31 184 GLY B N 1
ATOM 6102 C CA . GLY B 1 184 ? -0.294 -27.859 -32.531 1 92.31 184 GLY B CA 1
ATOM 6103 C C . GLY B 1 184 ? 0.17 -26.422 -32.625 1 92.31 184 GLY B C 1
ATOM 6104 O O . GLY B 1 184 ? 0.744 -26.016 -33.656 1 92.31 184 GLY B O 1
ATOM 6105 N N . LYS B 1 185 ? -0.055 -25.719 -31.625 1 90.88 185 LYS B N 1
ATOM 6106 C CA . LYS B 1 185 ? 0.312 -24.312 -31.625 1 90.88 185 LYS B CA 1
ATOM 6107 C C . LYS B 1 185 ? 1.731 -24.109 -31.094 1 90.88 185 LYS B C 1
ATOM 6109 O O . LYS B 1 185 ? 2.326 -23.047 -31.297 1 90.88 185 LYS B O 1
ATOM 6114 N N . LEU B 1 186 ? 2.188 -25.094 -30.453 1 90.38 186 LEU B N 1
ATOM 6115 C CA . LEU B 1 186 ? 3.545 -25.094 -29.922 1 90.38 186 LEU B CA 1
ATOM 6116 C C . LEU B 1 186 ? 4.336 -26.281 -30.438 1 90.38 186 LEU B C 1
ATOM 6118 O O . LEU B 1 186 ? 3.984 -27.438 -30.172 1 90.38 186 LEU B O 1
ATOM 6122 N N . GLY B 1 187 ? 5.27 -25.984 -31.281 1 90.19 187 GLY B N 1
ATOM 6123 C CA . GLY B 1 187 ? 6.113 -27.047 -31.781 1 90.19 187 GLY B CA 1
ATOM 6124 C C . GLY B 1 187 ? 7.039 -27.625 -30.734 1 90.19 187 GLY B C 1
ATOM 6125 O O . GLY B 1 187 ? 6.609 -27.938 -29.625 1 90.19 187 GLY B O 1
ATOM 6126 N N . ASP B 1 188 ? 8.242 -27.828 -31.109 1 93.19 188 ASP B N 1
ATOM 6127 C CA . ASP B 1 188 ? 9.234 -28.312 -30.141 1 93.19 188 ASP B CA 1
ATOM 6128 C C . ASP B 1 188 ? 9.555 -27.234 -29.109 1 93.19 188 ASP B C 1
ATOM 6130 O O . ASP B 1 188 ? 9.797 -26.078 -29.469 1 93.19 188 ASP B O 1
ATOM 6134 N N . TYR B 1 189 ? 9.445 -27.656 -27.891 1 96.38 189 TYR B N 1
ATOM 6135 C CA . TYR B 1 189 ? 9.781 -26.688 -26.844 1 96.38 189 TYR B CA 1
ATOM 6136 C C . TYR B 1 189 ? 10.594 -27.344 -25.734 1 96.38 189 TYR B C 1
ATOM 6138 O O . TYR B 1 189 ? 10.547 -28.562 -25.562 1 96.38 189 TYR B O 1
ATOM 6146 N N . THR B 1 190 ? 11.406 -26.562 -25.094 1 97.69 190 THR B N 1
ATOM 6147 C CA . THR B 1 190 ? 12.25 -26.984 -23.984 1 97.69 190 THR B CA 1
ATOM 6148 C C . THR B 1 190 ? 12.102 -26.031 -22.797 1 97.69 190 THR B C 1
ATOM 6150 O O . THR B 1 190 ? 12.078 -24.812 -22.969 1 97.69 190 THR B O 1
ATOM 6153 N N . TRP B 1 191 ? 11.945 -26.625 -21.625 1 98.19 191 TRP B N 1
ATOM 6154 C CA . TRP B 1 191 ? 11.852 -25.828 -20.406 1 98.19 191 TRP B CA 1
ATOM 6155 C C . TRP B 1 191 ? 13.242 -25.453 -19.891 1 98.19 191 TRP B C 1
ATOM 6157 O O . TRP B 1 191 ? 14.195 -26.219 -20.031 1 98.19 191 TRP B O 1
ATOM 6167 N N . VAL B 1 192 ? 13.367 -24.266 -19.391 1 98.69 192 VAL B N 1
ATOM 6168 C CA . VAL B 1 192 ? 14.57 -23.812 -18.703 1 98.69 192 VAL B CA 1
ATOM 6169 C C . VAL B 1 192 ? 14.219 -23.359 -17.281 1 98.69 192 VAL B C 1
ATOM 6171 O O . VAL B 1 192 ? 13.375 -22.484 -17.109 1 98.69 192 VAL B O 1
ATOM 6174 N N . GLY B 1 193 ? 14.805 -23.938 -16.266 1 98.38 193 GLY B N 1
ATOM 6175 C CA . GLY B 1 193 ? 14.477 -23.562 -14.891 1 98.38 193 GLY B CA 1
ATOM 6176 C C . GLY B 1 193 ? 15.297 -24.297 -13.852 1 98.38 193 GLY B C 1
ATOM 6177 O O . GLY B 1 193 ? 16.234 -25.031 -14.195 1 98.38 193 GLY B O 1
ATOM 6178 N N . THR B 1 194 ? 15.008 -24.047 -12.594 1 97.38 194 THR B N 1
ATOM 6179 C CA . THR B 1 194 ? 15.695 -24.703 -11.484 1 97.38 194 THR B CA 1
ATOM 6180 C C . THR B 1 194 ? 14.945 -25.969 -11.055 1 97.38 194 THR B C 1
ATOM 6182 O O . THR B 1 194 ? 13.773 -26.141 -11.383 1 97.38 194 THR B O 1
ATOM 6185 N N . LEU B 1 195 ? 15.609 -26.797 -10.297 1 94.81 195 LEU B N 1
ATOM 6186 C CA . LEU B 1 195 ? 15.031 -28.062 -9.836 1 94.81 195 LEU B CA 1
ATOM 6187 C C . LEU B 1 195 ? 14.086 -27.828 -8.656 1 94.81 195 LEU B C 1
ATOM 6189 O O . LEU B 1 195 ? 13.305 -28.703 -8.297 1 94.81 195 LEU B O 1
ATOM 6193 N N . GLY B 1 196 ? 14.141 -26.625 -8.117 1 92 196 GLY B N 1
ATOM 6194 C CA . GLY B 1 196 ? 13.312 -26.344 -6.957 1 92 196 GLY B CA 1
ATOM 6195 C C . GLY B 1 196 ? 13.828 -26.984 -5.688 1 92 196 GLY B C 1
ATOM 6196 O O . GLY B 1 196 ? 13.078 -27.172 -4.727 1 92 196 GLY B O 1
ATOM 6197 N N . MET B 1 197 ? 15.039 -27.438 -5.672 1 91.44 197 MET B N 1
ATOM 6198 C CA . MET B 1 197 ? 15.695 -28.016 -4.504 1 91.44 197 MET B CA 1
ATOM 6199 C C . MET B 1 197 ? 17.125 -27.531 -4.383 1 91.44 197 MET B C 1
ATOM 6201 O O . MET B 1 197 ? 17.734 -27.094 -5.375 1 91.44 197 MET B O 1
ATOM 6205 N N . PRO B 1 198 ? 17.641 -27.641 -3.143 1 92.5 198 PRO B N 1
ATOM 6206 C CA . PRO B 1 198 ? 19.062 -27.281 -3.002 1 92.5 198 PRO B CA 1
ATOM 6207 C C . PRO B 1 198 ? 19.984 -28.219 -3.777 1 92.5 198 PRO B C 1
ATOM 6209 O O . PRO B 1 198 ? 19.734 -29.422 -3.842 1 92.5 198 PRO B O 1
ATOM 6212 N N . THR B 1 199 ? 21.031 -27.656 -4.328 1 94 199 THR B N 1
ATOM 6213 C CA . THR B 1 199 ? 21.875 -28.469 -5.184 1 94 199 THR B CA 1
ATOM 6214 C C . THR B 1 199 ? 23.344 -28.391 -4.746 1 94 199 THR B C 1
ATOM 6216 O O . THR B 1 199 ? 24.203 -29.078 -5.293 1 94 199 THR B O 1
ATOM 6219 N N . ASP B 1 200 ? 23.625 -27.547 -3.77 1 92.56 200 ASP B N 1
ATOM 6220 C CA . ASP B 1 200 ? 25 -27.391 -3.346 1 92.56 200 ASP B CA 1
ATOM 6221 C C . ASP B 1 200 ? 25.609 -28.719 -2.928 1 92.56 200 ASP B C 1
ATOM 6223 O O . ASP B 1 200 ? 26.797 -28.969 -3.164 1 92.56 200 ASP B O 1
ATOM 6227 N N . ALA B 1 201 ? 24.844 -29.547 -2.311 1 89.62 201 ALA B N 1
ATOM 6228 C CA . ALA B 1 201 ? 25.312 -30.844 -1.835 1 89.62 201 ALA B CA 1
ATOM 6229 C C . ALA B 1 201 ? 25.734 -31.734 -3 1 89.62 201 ALA B C 1
ATOM 6231 O O . ALA B 1 201 ? 26.516 -32.656 -2.826 1 89.62 201 ALA B O 1
ATOM 6232 N N . LEU B 1 202 ? 25.203 -31.5 -4.141 1 93 202 LEU B N 1
ATOM 6233 C CA . LEU B 1 202 ? 25.438 -32.344 -5.305 1 93 202 LEU B CA 1
ATOM 6234 C C . LEU B 1 202 ? 26.469 -31.719 -6.23 1 93 202 LEU B C 1
ATOM 6236 O O . LEU B 1 202 ? 26.906 -32.344 -7.207 1 93 202 LEU B O 1
ATOM 6240 N N . GLN B 1 203 ? 26.875 -30.516 -5.906 1 90.62 203 GLN B N 1
ATOM 6241 C CA . GLN B 1 203 ? 27.781 -29.797 -6.805 1 90.62 203 GLN B CA 1
ATOM 6242 C C . GLN B 1 203 ? 29.094 -30.531 -6.965 1 90.62 203 GLN B C 1
ATOM 6244 O O . GLN B 1 203 ? 29.703 -30.969 -5.977 1 90.62 203 GLN B O 1
ATOM 6249 N N . GLY B 1 204 ? 29.547 -30.672 -8.188 1 87.38 204 GLY B N 1
ATOM 6250 C CA . GLY B 1 204 ? 30.812 -31.328 -8.477 1 87.38 204 GLY B CA 1
ATOM 6251 C C . GLY B 1 204 ? 30.703 -32.844 -8.562 1 87.38 204 GLY B C 1
ATOM 6252 O O . GLY B 1 204 ? 31.688 -33.531 -8.883 1 87.38 204 GLY B O 1
ATOM 6253 N N . THR B 1 205 ? 29.531 -33.344 -8.328 1 90.5 205 THR B N 1
ATOM 6254 C CA . THR B 1 205 ? 29.344 -34.781 -8.391 1 90.5 205 THR B CA 1
ATOM 6255 C C . THR B 1 205 ? 28.859 -35.219 -9.773 1 90.5 205 THR B C 1
ATOM 6257 O O . THR B 1 205 ? 28.297 -34.406 -10.516 1 90.5 205 THR B O 1
ATOM 6260 N N . GLN B 1 206 ? 29.172 -36.469 -10.078 1 92.12 206 GLN B N 1
ATOM 6261 C CA . GLN B 1 206 ? 28.656 -37.031 -11.312 1 92.12 206 GLN B CA 1
ATOM 6262 C C . GLN B 1 206 ? 27.141 -37.156 -11.281 1 92.12 206 GLN B C 1
ATOM 6264 O O . GLN B 1 206 ? 26.484 -37.062 -12.32 1 92.12 206 GLN B O 1
ATOM 6269 N N . GLN B 1 207 ? 26.641 -37.281 -10.156 1 92.69 207 GLN B N 1
ATOM 6270 C CA . GLN B 1 207 ? 25.188 -37.438 -9.969 1 92.69 207 GLN B CA 1
ATOM 6271 C C . GLN B 1 207 ? 24.438 -36.219 -10.508 1 92.69 207 GLN B C 1
ATOM 6273 O O . GLN B 1 207 ? 23.406 -36.344 -11.164 1 92.69 207 GLN B O 1
ATOM 6278 N N . LEU B 1 208 ? 24.922 -35.125 -10.148 1 94.62 208 LEU B N 1
ATOM 6279 C CA . LEU B 1 208 ? 24.297 -33.906 -10.633 1 94.62 208 LEU B CA 1
ATOM 6280 C C . LEU B 1 208 ? 24.328 -33.844 -12.156 1 94.62 208 LEU B C 1
ATOM 6282 O O . LEU B 1 208 ? 23.344 -33.438 -12.789 1 94.62 208 LEU B O 1
ATOM 6286 N N . GLN B 1 209 ? 25.422 -34.25 -12.727 1 95.31 209 GLN B N 1
ATOM 6287 C CA . GLN B 1 209 ? 25.531 -34.281 -14.18 1 95.31 209 GLN B CA 1
ATOM 6288 C C . GLN B 1 209 ? 24.562 -35.25 -14.789 1 95.31 209 GLN B C 1
ATOM 6290 O O . GLN B 1 209 ? 23.953 -35 -15.828 1 95.31 209 GLN B O 1
ATOM 6295 N N . ASP B 1 210 ? 24.422 -36.344 -14.195 1 96.38 210 ASP B N 1
ATOM 6296 C CA . ASP B 1 210 ? 23.484 -37.375 -14.664 1 96.38 210 ASP B CA 1
ATOM 6297 C C . ASP B 1 210 ? 22.047 -36.844 -14.617 1 96.38 210 ASP B C 1
ATOM 6299 O O . ASP B 1 210 ? 21.25 -37.094 -15.531 1 96.38 210 ASP B O 1
ATOM 6303 N N . ILE B 1 211 ? 21.781 -36.219 -13.602 1 96.5 211 ILE B N 1
ATOM 6304 C CA . ILE B 1 211 ? 20.453 -35.625 -13.43 1 96.5 211 ILE B CA 1
ATOM 6305 C C . ILE B 1 211 ? 20.188 -34.594 -14.531 1 96.5 211 ILE B C 1
ATOM 6307 O O . ILE B 1 211 ? 19.141 -34.656 -15.188 1 96.5 211 ILE B O 1
ATOM 6311 N N . LYS B 1 212 ? 21.141 -33.719 -14.75 1 97.06 212 LYS B N 1
ATOM 6312 C CA . LYS B 1 212 ? 21.016 -32.719 -15.789 1 97.06 212 LYS B CA 1
ATOM 6313 C C . LYS B 1 212 ? 20.812 -33.344 -17.156 1 97.06 212 LYS B C 1
ATOM 6315 O O . LYS B 1 212 ? 19.953 -32.906 -17.938 1 97.06 212 LYS B O 1
ATOM 6320 N N . ASP B 1 213 ? 21.578 -34.344 -17.422 1 97.19 213 ASP B N 1
ATOM 6321 C CA . ASP B 1 213 ? 21.531 -35 -18.719 1 97.19 213 ASP B CA 1
ATOM 6322 C C . ASP B 1 213 ? 20.203 -35.719 -18.922 1 97.19 213 ASP B C 1
ATOM 6324 O O . ASP B 1 213 ? 19.625 -35.656 -20.016 1 97.19 213 ASP B O 1
ATOM 6328 N N . LYS B 1 214 ? 19.781 -36.344 -17.906 1 97.44 214 LYS B N 1
ATOM 6329 C CA . LYS B 1 214 ? 18.516 -37.031 -18.016 1 97.44 214 LYS B CA 1
ATOM 6330 C C . LYS B 1 214 ? 17.359 -36.062 -18.25 1 97.44 214 LYS B C 1
ATOM 6332 O O . LYS B 1 214 ? 16.484 -36.312 -19.078 1 97.44 214 LYS B O 1
ATOM 6337 N N . LEU B 1 215 ? 17.375 -35.031 -17.531 1 97.88 215 LEU B N 1
ATOM 6338 C CA . LEU B 1 215 ? 16.328 -34 -17.688 1 97.88 215 LEU B CA 1
ATOM 6339 C C . LEU B 1 215 ? 16.391 -33.406 -19.094 1 97.88 215 LEU B C 1
ATOM 6341 O O . LEU B 1 215 ? 15.344 -33.188 -19.719 1 97.88 215 LEU B O 1
ATOM 6345 N N . ALA B 1 216 ? 17.531 -33.188 -19.625 1 97.12 216 ALA B N 1
ATOM 6346 C CA . ALA B 1 216 ? 17.703 -32.594 -20.938 1 97.12 216 ALA B CA 1
ATOM 6347 C C . ALA B 1 216 ? 17.281 -33.562 -22.047 1 97.12 216 ALA B C 1
ATOM 6349 O O . ALA B 1 216 ? 16.578 -33.156 -22.984 1 97.12 216 ALA B O 1
ATOM 6350 N N . THR B 1 217 ? 17.641 -34.781 -21.938 1 96.5 217 THR B N 1
ATOM 6351 C CA . THR B 1 217 ? 17.484 -35.719 -23.031 1 96.5 217 THR B CA 1
ATOM 6352 C C . THR B 1 217 ? 16.109 -36.375 -22.984 1 96.5 217 THR B C 1
ATOM 6354 O O . THR B 1 217 ? 15.477 -36.594 -24.016 1 96.5 217 THR B O 1
ATOM 6357 N N . GLU B 1 218 ? 15.648 -36.656 -21.766 1 96.69 218 GLU B N 1
ATOM 6358 C CA . GLU B 1 218 ? 14.422 -37.438 -21.656 1 96.69 218 GLU B CA 1
ATOM 6359 C C . GLU B 1 218 ? 13.211 -36.562 -21.422 1 96.69 218 GLU B C 1
ATOM 6361 O O . GLU B 1 218 ? 12.078 -36.938 -21.688 1 96.69 218 GLU B O 1
ATOM 6366 N N . HIS B 1 219 ? 13.43 -35.344 -20.953 1 96.44 219 HIS B N 1
ATOM 6367 C CA . HIS B 1 219 ? 12.281 -34.562 -20.547 1 96.44 219 HIS B CA 1
ATOM 6368 C C . HIS B 1 219 ? 12.32 -33.156 -21.172 1 96.44 219 HIS B C 1
ATOM 6370 O O . HIS B 1 219 ? 11.484 -32.312 -20.875 1 96.44 219 HIS B O 1
ATOM 6376 N N . ASP B 1 220 ? 13.242 -32.875 -22.031 1 96.81 220 ASP B N 1
ATOM 6377 C CA . ASP B 1 220 ? 13.383 -31.578 -22.703 1 96.81 220 ASP B CA 1
ATOM 6378 C C . ASP B 1 220 ? 13.383 -30.438 -21.688 1 96.81 220 ASP B C 1
ATOM 6380 O O . ASP B 1 220 ? 12.617 -29.484 -21.828 1 96.81 220 ASP B O 1
ATOM 6384 N N . MET B 1 221 ? 14.203 -30.609 -20.656 1 98.06 221 MET B N 1
ATOM 6385 C CA . MET B 1 221 ? 14.336 -29.609 -19.594 1 98.06 221 MET B CA 1
ATOM 6386 C C . MET B 1 221 ? 15.805 -29.266 -19.359 1 98.06 221 MET B C 1
ATOM 6388 O O . MET B 1 221 ? 16.625 -30.156 -19.125 1 98.06 221 MET B O 1
ATOM 6392 N N . LEU B 1 222 ? 16.109 -28 -19.5 1 98.38 222 LEU B N 1
ATOM 6393 C CA . LEU B 1 222 ? 17.453 -27.516 -19.188 1 98.38 222 LEU B CA 1
ATOM 6394 C C . LEU B 1 222 ? 17.516 -26.969 -17.766 1 98.38 222 LEU B C 1
ATOM 6396 O O . LEU B 1 222 ? 16.812 -26 -17.422 1 98.38 222 LEU B O 1
ATOM 6400 N N . THR B 1 223 ? 18.406 -27.547 -17.016 1 98.06 223 THR B N 1
ATOM 6401 C CA . THR B 1 223 ? 18.484 -27.219 -15.586 1 98.06 223 THR B CA 1
ATOM 6402 C C . THR B 1 223 ? 19.438 -26.062 -15.344 1 98.06 223 THR B C 1
ATOM 6404 O O . THR B 1 223 ? 20.594 -26.109 -15.773 1 98.06 223 THR B O 1
ATOM 6407 N N . VAL B 1 224 ? 18.938 -25.047 -14.672 1 98.06 224 VAL B N 1
ATOM 6408 C CA . VAL B 1 224 ? 19.781 -23.938 -14.219 1 98.06 224 VAL B CA 1
ATOM 6409 C C . VAL B 1 224 ? 20.266 -24.203 -12.789 1 98.06 224 VAL B C 1
ATOM 6411 O O . VAL B 1 224 ? 19.453 -24.406 -11.883 1 98.06 224 VAL B O 1
ATOM 6414 N N . CYS B 1 225 ? 21.547 -24.25 -12.633 1 93.19 225 CYS B N 1
ATOM 6415 C CA . CYS B 1 225 ? 22.125 -24.5 -11.312 1 93.19 225 CYS B CA 1
ATOM 6416 C C . CYS B 1 225 ? 22.75 -23.234 -10.734 1 93.19 225 CYS B C 1
ATOM 6418 O O . CYS B 1 225 ? 23.562 -22.578 -11.391 1 93.19 225 CYS B O 1
ATOM 6420 N N . CYS B 1 226 ? 22.25 -22.875 -9.656 1 93.31 226 CYS B N 1
ATOM 6421 C CA . CYS B 1 226 ? 22.828 -21.781 -8.891 1 93.31 226 CYS B CA 1
ATOM 6422 C C . CYS B 1 226 ? 23.109 -22.203 -7.457 1 93.31 226 CYS B C 1
ATOM 6424 O O . CYS B 1 226 ? 22.641 -23.25 -7.016 1 93.31 226 CYS B O 1
ATOM 6426 N N . SER B 1 227 ? 23.969 -21.453 -6.809 1 94.75 227 SER B N 1
ATOM 6427 C CA . SER B 1 227 ? 24.25 -21.781 -5.414 1 94.75 227 SER B CA 1
ATOM 6428 C C . SER B 1 227 ? 23 -21.641 -4.551 1 94.75 227 SER B C 1
ATOM 6430 O O . SER B 1 227 ? 22.094 -20.875 -4.871 1 94.75 227 SER B O 1
ATOM 6432 N N . ASP B 1 228 ? 23.016 -22.469 -3.502 1 94.31 228 ASP B N 1
ATOM 6433 C CA . ASP B 1 228 ? 21.906 -22.375 -2.562 1 94.31 228 ASP B CA 1
ATOM 6434 C C . ASP B 1 228 ? 21.781 -20.969 -1.995 1 94.31 228 ASP B C 1
ATOM 6436 O O . ASP B 1 228 ? 20.672 -20.469 -1.771 1 94.31 228 ASP B O 1
ATOM 6440 N N . LYS B 1 229 ? 22.844 -20.375 -1.824 1 91.94 229 LYS B N 1
ATOM 6441 C CA . LYS B 1 229 ? 22.875 -19 -1.325 1 91.94 229 LYS B CA 1
ATOM 6442 C C . LYS B 1 229 ? 22.234 -18.031 -2.318 1 91.94 229 LYS B C 1
ATOM 6444 O O . LYS B 1 229 ? 21.422 -17.188 -1.934 1 91.94 229 L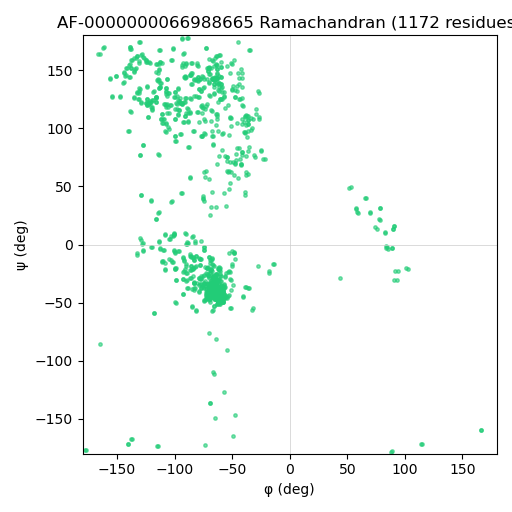YS B O 1
ATOM 6449 N N . ASP B 1 230 ? 22.547 -18.141 -3.535 1 94.69 230 ASP B N 1
ATOM 6450 C CA . ASP B 1 230 ? 21.984 -17.281 -4.574 1 94.69 230 ASP B CA 1
ATOM 6451 C C . ASP B 1 230 ? 20.484 -17.516 -4.715 1 94.69 230 ASP B C 1
ATOM 6453 O O . ASP B 1 230 ? 19.719 -16.562 -4.883 1 94.69 230 ASP B O 1
ATOM 6457 N N . PHE B 1 231 ? 20.156 -18.719 -4.586 1 94.94 231 PHE B N 1
ATOM 6458 C CA . PHE B 1 231 ? 18.734 -19.016 -4.738 1 94.94 231 PHE B CA 1
ATOM 6459 C C . PHE B 1 231 ? 17.938 -18.469 -3.557 1 94.94 231 PHE B C 1
ATOM 6461 O O . PHE B 1 231 ? 16.891 -17.844 -3.742 1 94.94 231 PHE B O 1
ATOM 6468 N N . ASP B 1 232 ? 18.406 -18.734 -2.422 1 91 232 ASP B N 1
ATOM 6469 C CA . ASP B 1 232 ? 17.719 -18.266 -1.231 1 91 232 ASP B CA 1
ATOM 6470 C C . ASP B 1 232 ? 17.609 -16.734 -1.23 1 91 232 ASP B C 1
ATOM 6472 O O . ASP B 1 232 ? 16.547 -16.172 -0.946 1 91 232 ASP B O 1
ATOM 6476 N N . GLY B 1 233 ? 18.703 -16.094 -1.493 1 90.81 233 GLY B N 1
ATOM 6477 C CA . GLY B 1 233 ? 18.703 -14.633 -1.593 1 90.81 233 GLY B CA 1
ATOM 6478 C C . GLY B 1 233 ? 17.75 -14.117 -2.652 1 90.81 233 GLY B C 1
ATOM 6479 O O . GLY B 1 233 ? 17.062 -13.109 -2.441 1 90.81 233 GLY B O 1
ATOM 6480 N N . HIS B 1 234 ? 17.719 -14.773 -3.746 1 94.25 234 HIS B N 1
ATOM 6481 C CA . HIS B 1 234 ? 16.828 -14.422 -4.852 1 94.25 234 HIS B CA 1
ATOM 6482 C C . HIS B 1 234 ? 15.367 -14.648 -4.48 1 94.25 234 HIS B C 1
ATOM 6484 O O . HIS B 1 234 ? 14.555 -13.719 -4.527 1 94.25 234 HIS B O 1
ATOM 6490 N N . TYR B 1 235 ? 15.039 -15.797 -4.105 1 92.5 235 TYR B N 1
ATOM 6491 C CA . TYR B 1 235 ? 13.648 -16.234 -3.969 1 92.5 235 TYR B CA 1
ATOM 6492 C C . TYR B 1 235 ? 13.062 -15.766 -2.641 1 92.5 235 TYR B C 1
ATOM 6494 O O . TYR B 1 235 ? 12.078 -15.031 -2.617 1 92.5 235 TYR B O 1
ATOM 6502 N N . SER B 1 236 ? 13.672 -16.125 -1.544 1 86.56 236 SER B N 1
ATOM 6503 C CA . SER B 1 236 ? 13.117 -15.867 -0.219 1 86.56 236 SER B CA 1
ATOM 6504 C C . SER B 1 236 ? 13.258 -14.398 0.167 1 86.56 236 SER B C 1
ATOM 6506 O O . SER B 1 236 ? 12.391 -13.836 0.842 1 86.56 236 SER B O 1
ATOM 6508 N N . HIS B 1 237 ? 14.312 -13.828 -0.275 1 87 237 HIS B N 1
ATOM 6509 C CA . HIS B 1 237 ? 14.586 -12.492 0.226 1 87 237 HIS B CA 1
ATOM 6510 C C . HIS B 1 237 ? 14.156 -11.422 -0.777 1 87 237 HIS B C 1
ATOM 6512 O O . HIS B 1 237 ? 13.43 -10.492 -0.424 1 87 237 HIS B O 1
ATOM 6518 N N . PHE B 1 238 ? 14.5 -11.492 -1.956 1 91.81 238 PHE B N 1
ATOM 6519 C CA . PHE B 1 238 ? 14.164 -10.422 -2.891 1 91.81 238 PHE B CA 1
ATOM 6520 C C . PHE B 1 238 ? 12.766 -10.625 -3.457 1 91.81 238 PHE B C 1
ATOM 6522 O O . PHE B 1 238 ? 11.938 -9.711 -3.416 1 91.81 238 PHE B O 1
ATOM 6529 N N . CYS B 1 239 ? 12.5 -11.797 -4.008 1 93 239 CYS B N 1
ATOM 6530 C CA . CYS B 1 239 ? 11.219 -12.039 -4.66 1 93 239 CYS B CA 1
ATOM 6531 C C . CYS B 1 239 ? 10.078 -12 -3.65 1 93 239 CYS B C 1
ATOM 6533 O O . CYS B 1 239 ? 9.141 -11.211 -3.799 1 93 239 CYS B O 1
ATOM 6535 N N . LYS B 1 240 ? 10.195 -12.742 -2.645 1 87.19 240 LYS B N 1
ATOM 6536 C CA . LYS B 1 240 ? 9.07 -12.914 -1.725 1 87.19 240 LYS B CA 1
ATOM 6537 C C . LYS B 1 240 ? 8.945 -11.711 -0.792 1 87.19 240 LYS B C 1
ATOM 6539 O O . LYS B 1 240 ? 7.832 -11.336 -0.403 1 87.19 240 LYS B O 1
ATOM 6544 N N . GLN B 1 241 ? 10.078 -11.047 -0.5 1 85.19 241 GLN B N 1
ATOM 6545 C CA . GLN B 1 241 ? 10.016 -10 0.512 1 85.19 241 GLN B CA 1
ATOM 6546 C C . GLN B 1 241 ? 9.922 -8.617 -0.133 1 85.19 241 GLN B C 1
ATOM 6548 O O . GLN B 1 241 ? 9.5 -7.652 0.508 1 85.19 241 GLN B O 1
ATOM 6553 N N . ILE B 1 242 ? 10.305 -8.508 -1.32 1 89.81 242 ILE B N 1
ATOM 6554 C CA . ILE B 1 242 ? 10.352 -7.18 -1.916 1 89.81 242 ILE B CA 1
ATOM 6555 C C . ILE B 1 242 ? 9.391 -7.109 -3.102 1 89.81 242 ILE B C 1
ATOM 6557 O O . ILE B 1 242 ? 8.398 -6.383 -3.062 1 89.81 242 ILE B O 1
ATOM 6561 N N . LEU B 1 243 ? 9.562 -7.934 -4.078 1 93.12 243 LEU B N 1
ATOM 6562 C CA . LEU B 1 243 ? 8.82 -7.805 -5.328 1 93.12 243 LEU B CA 1
ATOM 6563 C C . LEU B 1 243 ? 7.363 -8.227 -5.141 1 93.12 243 LEU B C 1
ATOM 6565 O O . LEU B 1 243 ? 6.449 -7.516 -5.566 1 93.12 243 LEU B O 1
ATOM 6569 N N . TRP B 1 244 ? 7.215 -9.398 -4.492 1 91.31 244 TRP B N 1
ATOM 6570 C CA . TRP B 1 244 ? 5.871 -9.938 -4.336 1 91.31 244 TRP B CA 1
ATOM 6571 C C . TRP B 1 244 ? 4.965 -8.953 -3.605 1 91.31 244 TRP B C 1
ATOM 6573 O O . TRP B 1 244 ? 3.883 -8.617 -4.094 1 91.31 244 TRP B O 1
ATOM 6583 N N . PRO B 1 245 ? 5.395 -8.398 -2.469 1 88.25 245 PRO B N 1
ATOM 6584 C CA . PRO B 1 245 ? 4.539 -7.426 -1.787 1 88.25 245 PRO B CA 1
ATOM 6585 C C . PRO B 1 245 ? 4.273 -6.18 -2.631 1 88.25 245 PRO B C 1
ATOM 6587 O O . PRO B 1 245 ? 3.135 -5.715 -2.713 1 88.25 245 PRO B O 1
ATOM 6590 N N . VAL B 1 246 ? 5.254 -5.648 -3.289 1 91.62 246 VAL B N 1
ATOM 6591 C CA . VAL B 1 246 ? 5.109 -4.422 -4.066 1 91.62 246 VAL B CA 1
ATOM 6592 C C . VAL B 1 246 ? 4.145 -4.66 -5.227 1 91.62 246 VAL B C 1
ATOM 6594 O O . VAL B 1 246 ? 3.266 -3.838 -5.492 1 91.62 246 VAL B O 1
ATOM 6597 N N . PHE B 1 247 ? 4.289 -5.836 -5.879 1 94.88 247 PHE B N 1
ATOM 6598 C CA . PHE B 1 247 ? 3.439 -6.145 -7.023 1 94.88 247 PHE B CA 1
ATOM 6599 C C . PHE B 1 247 ? 2 -6.379 -6.578 1 94.88 247 PHE B C 1
ATOM 6601 O O . PHE B 1 247 ? 1.085 -6.398 -7.402 1 94.88 247 PHE B O 1
ATOM 6608 N N . HIS B 1 248 ? 1.85 -6.535 -5.301 1 91.44 248 HIS B N 1
ATOM 6609 C CA . HIS B 1 248 ? 0.506 -6.727 -4.77 1 91.44 248 HIS B CA 1
ATOM 6610 C C . HIS B 1 248 ? 0.113 -5.582 -3.842 1 91.44 248 HIS B C 1
ATOM 6612 O O . HIS B 1 248 ? -0.695 -5.766 -2.928 1 91.44 248 HIS B O 1
ATOM 6618 N N . TYR B 1 249 ? 0.755 -4.43 -3.988 1 89.38 249 TYR B N 1
ATOM 6619 C CA . TYR B 1 249 ? 0.404 -3.143 -3.404 1 89.38 249 TYR B CA 1
ATOM 6620 C C . TYR B 1 249 ? 0.633 -3.146 -1.897 1 89.38 249 TYR B C 1
ATOM 6622 O O . TYR B 1 249 ? -0.108 -2.506 -1.148 1 89.38 249 TYR B O 1
ATOM 6630 N N . GLN B 1 250 ? 1.532 -3.949 -1.532 1 83.06 250 GLN B N 1
ATOM 6631 C CA . GLN B 1 250 ? 2.008 -3.902 -0.153 1 83.06 250 GLN B CA 1
ATOM 6632 C C . GLN B 1 250 ? 3.408 -3.303 -0.074 1 83.06 250 GLN B C 1
ATOM 6634 O O . GLN B 1 250 ? 4.395 -3.977 -0.375 1 83.06 250 GLN B O 1
ATOM 6639 N N . ILE B 1 251 ? 3.443 -2.018 0.229 1 76.56 251 ILE B N 1
ATOM 6640 C CA . ILE B 1 251 ? 4.754 -1.379 0.31 1 76.56 251 ILE B CA 1
ATOM 6641 C C . ILE B 1 251 ? 5.445 -1.781 1.61 1 76.56 251 ILE B C 1
ATOM 6643 O O . ILE B 1 251 ? 4.867 -1.652 2.693 1 76.56 251 ILE B O 1
ATOM 6647 N N . PRO B 1 252 ? 6.598 -2.473 1.452 1 60 252 PRO B N 1
ATOM 6648 C CA . PRO B 1 252 ? 7.258 -2.996 2.65 1 60 252 PRO B CA 1
ATOM 6649 C C . PRO B 1 252 ? 7.727 -1.894 3.596 1 60 252 PRO B C 1
ATOM 6651 O O . PRO B 1 252 ? 8.383 -0.939 3.16 1 60 252 PRO B O 1
ATOM 6654 N N . ASP B 1 253 ? 7.145 -1.738 4.738 1 61.12 253 ASP B N 1
ATOM 6655 C CA . ASP B 1 253 ? 7.582 -0.728 5.695 1 61.12 253 ASP B CA 1
ATOM 6656 C C . ASP B 1 253 ? 8.438 -1.349 6.797 1 61.12 253 ASP B C 1
ATOM 6658 O O . ASP B 1 253 ? 8.75 -0.695 7.793 1 61.12 253 ASP B O 1
ATOM 6662 N N . ASN B 1 254 ? 8.781 -2.635 6.562 1 55.31 254 ASN B N 1
ATOM 6663 C CA . ASN B 1 254 ? 9.508 -3.262 7.66 1 55.31 254 ASN B CA 1
ATOM 6664 C C . ASN B 1 254 ? 11.016 -3.248 7.41 1 55.31 254 ASN B C 1
ATOM 6666 O O . ASN B 1 254 ? 11.461 -3.338 6.266 1 55.31 254 ASN B O 1
ATOM 6670 N N . PRO B 1 255 ? 11.664 -2.744 8.43 1 46.34 255 PRO B N 1
ATOM 6671 C CA . PRO B 1 255 ? 13.125 -2.686 8.367 1 46.34 255 PRO B CA 1
ATOM 6672 C C . PRO B 1 255 ? 13.742 -3.916 7.707 1 46.34 255 PRO B C 1
ATOM 6674 O O . PRO B 1 255 ? 14.75 -3.807 7.004 1 46.34 255 PRO B O 1
ATOM 6677 N N . LYS B 1 256 ? 13.133 -5 7.98 1 52.09 256 LYS B N 1
ATOM 6678 C CA . LYS B 1 256 ? 13.68 -6.238 7.438 1 52.09 256 LYS B CA 1
ATOM 6679 C C . LYS B 1 256 ? 13.633 -6.242 5.914 1 52.09 256 LYS B C 1
ATOM 6681 O O . LYS B 1 256 ? 14.523 -6.789 5.258 1 52.09 256 LYS B O 1
ATOM 6686 N N . SER B 1 257 ? 12.68 -5.477 5.496 1 54.66 257 SER B N 1
ATOM 6687 C CA . SER B 1 257 ? 12.469 -5.527 4.055 1 54.66 257 SER B CA 1
ATOM 6688 C C . SER B 1 257 ? 13.594 -4.824 3.303 1 54.66 257 SER B C 1
ATOM 6690 O O . SER B 1 257 ? 14.086 -5.336 2.293 1 54.66 257 SER B O 1
ATOM 6692 N N . LYS B 1 258 ? 13.984 -3.652 3.748 1 52.16 258 LYS B N 1
ATOM 6693 C CA . LYS B 1 258 ? 14.969 -2.865 3.006 1 52.16 258 LYS B CA 1
ATOM 6694 C C . LYS B 1 258 ? 16.359 -3.475 3.125 1 52.16 258 LYS B C 1
ATOM 6696 O O . LYS B 1 258 ? 17.094 -3.547 2.141 1 52.16 258 LYS B O 1
ATOM 6701 N N . ALA B 1 259 ? 16.703 -3.902 4.422 1 51.12 259 ALA B N 1
ATOM 6702 C CA . ALA B 1 259 ? 17.938 -4.656 4.578 1 51.12 259 ALA B CA 1
ATOM 6703 C C . ALA B 1 259 ? 17.984 -5.836 3.611 1 51.12 259 ALA B C 1
ATOM 6705 O O . ALA B 1 259 ? 19.031 -6.121 3.018 1 51.12 259 ALA B O 1
ATOM 6706 N N . TYR B 1 260 ? 16.859 -6.156 3.281 1 56.84 260 TYR B N 1
ATOM 6707 C CA . TYR B 1 260 ? 16.75 -7.309 2.398 1 56.84 260 TYR B CA 1
ATOM 6708 C C . TYR B 1 260 ? 16.969 -6.91 0.945 1 56.84 260 TYR B C 1
ATOM 6710 O O . TYR B 1 260 ? 17.641 -7.629 0.193 1 56.84 260 TYR B O 1
ATOM 6718 N N . GLU B 1 261 ? 16.484 -5.625 0.727 1 61.84 261 GLU B N 1
ATOM 6719 C CA . GLU B 1 261 ? 16.609 -5.277 -0.686 1 61.84 261 GLU B CA 1
ATOM 6720 C C . GLU B 1 261 ? 18.062 -5.078 -1.091 1 61.84 261 GLU B C 1
ATOM 6722 O O . GLU B 1 261 ? 18.516 -5.645 -2.086 1 61.84 261 GLU B O 1
ATOM 6727 N N . ASP B 1 262 ? 18.719 -4.359 -0.31 1 65.75 262 ASP B N 1
ATOM 6728 C CA . ASP B 1 262 ? 20.109 -4.051 -0.661 1 65.75 262 ASP B CA 1
ATOM 6729 C C . ASP B 1 262 ? 20.969 -5.309 -0.641 1 65.75 262 ASP B C 1
ATOM 6731 O O . ASP B 1 262 ? 21.828 -5.496 -1.514 1 65.75 262 ASP B O 1
ATOM 6735 N N . HIS B 1 263 ? 20.547 -6.078 0.198 1 75.81 263 HIS B N 1
ATOM 6736 C CA . HIS B 1 263 ? 21.359 -7.285 0.345 1 75.81 263 HIS B CA 1
ATOM 6737 C C . HIS B 1 263 ? 20.938 -8.359 -0.653 1 75.81 263 HIS B C 1
ATOM 6739 O O . HIS B 1 263 ? 21.75 -9.156 -1.104 1 75.81 263 HIS B O 1
ATOM 6745 N N . SER B 1 264 ? 19.797 -8.234 -1.078 1 88.5 264 SER B N 1
ATOM 6746 C CA . SER B 1 264 ? 19.266 -9.383 -1.806 1 88.5 264 SER B CA 1
ATOM 6747 C C . SER B 1 264 ? 19.281 -9.133 -3.311 1 88.5 264 SER B C 1
ATOM 6749 O O . SER B 1 264 ? 19.172 -10.07 -4.102 1 88.5 264 SER B O 1
ATOM 6751 N N . TRP B 1 265 ? 19.484 -7.887 -3.742 1 93.19 265 TRP B N 1
ATOM 6752 C CA . TRP B 1 265 ? 19.453 -7.535 -5.156 1 93.19 265 TRP B CA 1
ATOM 6753 C C . TRP B 1 265 ? 20.531 -8.297 -5.93 1 93.19 265 TRP B C 1
ATOM 6755 O O . TRP B 1 265 ? 20.266 -8.82 -7.016 1 93.19 265 TRP B O 1
ATOM 6765 N N . LYS B 1 266 ? 21.703 -8.367 -5.324 1 94 266 LYS B N 1
ATOM 6766 C CA . LYS B 1 266 ? 22.812 -9.039 -5.996 1 94 266 LYS B CA 1
ATOM 6767 C C . LYS B 1 266 ? 22.469 -10.492 -6.312 1 94 266 LYS B C 1
ATOM 6769 O O . LYS B 1 266 ? 22.844 -11.008 -7.363 1 94 266 LYS B O 1
ATOM 6774 N N . TYR B 1 267 ? 21.766 -11.156 -5.422 1 95.5 267 TYR B N 1
ATOM 6775 C CA . TYR B 1 267 ? 21.375 -12.547 -5.625 1 95.5 267 TYR B CA 1
ATOM 6776 C C . TYR B 1 267 ? 20.328 -12.664 -6.723 1 95.5 267 TYR B C 1
ATOM 6778 O O . TYR B 1 267 ? 20.312 -13.633 -7.48 1 95.5 267 TYR B O 1
ATOM 6786 N N . TYR B 1 268 ? 19.422 -11.641 -6.801 1 96.94 268 TYR B N 1
ATOM 6787 C CA . TYR B 1 268 ? 18.438 -11.594 -7.879 1 96.94 268 TYR B CA 1
ATOM 6788 C C . TYR B 1 268 ? 19.125 -11.5 -9.234 1 96.94 268 TYR B C 1
ATOM 6790 O O . TYR B 1 268 ? 18.781 -12.227 -10.172 1 96.94 268 TYR B O 1
ATOM 6798 N N . VAL B 1 269 ? 20.141 -10.664 -9.305 1 98.12 269 VAL B N 1
ATOM 6799 C CA . VAL B 1 269 ? 20.906 -10.461 -10.531 1 98.12 269 VAL B CA 1
ATOM 6800 C C . VAL B 1 269 ? 21.641 -11.75 -10.898 1 98.12 269 VAL B C 1
ATOM 6802 O O . VAL B 1 269 ? 21.609 -12.18 -12.055 1 98.12 269 VAL B O 1
ATOM 6805 N N . ASN B 1 270 ? 22.203 -12.367 -9.891 1 97.94 270 ASN B N 1
ATOM 6806 C CA . ASN B 1 270 ? 23 -13.57 -10.133 1 97.94 270 ASN B CA 1
ATOM 6807 C C . ASN B 1 270 ? 22.141 -14.695 -10.719 1 97.94 270 ASN B C 1
ATOM 6809 O O . ASN B 1 270 ? 22.547 -15.344 -11.688 1 97.94 270 ASN B O 1
ATOM 6813 N N . LEU B 1 271 ? 21.062 -14.914 -10.133 1 98.25 271 LEU B N 1
ATOM 6814 C CA . LEU B 1 271 ? 20.219 -16 -10.609 1 98.25 271 LEU B CA 1
ATOM 6815 C C . LEU B 1 271 ? 19.688 -15.703 -12.008 1 98.25 271 LEU B C 1
ATOM 6817 O O . LEU B 1 271 ? 19.656 -16.594 -12.867 1 98.25 271 LEU B O 1
ATOM 6821 N N . ASN B 1 272 ? 19.234 -14.484 -12.266 1 98.81 272 ASN B N 1
ATOM 6822 C CA . ASN B 1 272 ? 18.781 -14.117 -13.602 1 98.81 272 ASN B CA 1
ATOM 6823 C C . ASN B 1 272 ? 19.891 -14.281 -14.641 1 98.81 272 ASN B C 1
ATOM 6825 O O . ASN B 1 272 ? 19.625 -14.742 -15.758 1 98.81 272 ASN B O 1
ATOM 6829 N N . GLN B 1 273 ? 21.062 -13.938 -14.219 1 98.69 273 GLN B N 1
ATOM 6830 C CA . GLN B 1 273 ? 22.203 -14.109 -15.133 1 98.69 273 GLN B CA 1
ATOM 6831 C C . GLN B 1 273 ? 22.438 -15.578 -15.453 1 98.69 273 GLN B C 1
ATOM 6833 O O . GLN B 1 273 ? 22.766 -15.93 -16.578 1 98.69 273 GLN B O 1
ATOM 6838 N N . ALA B 1 274 ? 22.297 -16.422 -14.469 1 98.62 274 ALA B N 1
ATOM 6839 C CA . ALA B 1 274 ? 22.453 -17.844 -14.688 1 98.62 274 ALA B CA 1
ATOM 6840 C C . ALA B 1 274 ? 21.438 -18.359 -15.703 1 98.62 274 ALA B C 1
ATOM 6842 O O . ALA B 1 274 ? 21.766 -19.203 -16.547 1 98.62 274 ALA B O 1
ATOM 6843 N N . PHE B 1 275 ? 20.234 -17.875 -15.625 1 98.81 275 PHE B N 1
ATOM 6844 C CA . PHE B 1 275 ? 19.203 -18.219 -16.594 1 98.81 275 PHE B CA 1
ATOM 6845 C C . PHE B 1 275 ? 19.609 -17.766 -18 1 98.81 275 PHE B C 1
ATOM 6847 O O . PHE B 1 275 ? 19.531 -18.547 -18.953 1 98.81 275 PHE B O 1
ATOM 6854 N N . ALA B 1 276 ? 20.016 -16.531 -18.094 1 98.88 276 ALA B N 1
ATOM 6855 C CA . ALA B 1 276 ? 20.422 -15.977 -19.391 1 98.88 276 ALA B CA 1
ATOM 6856 C C . ALA B 1 276 ? 21.578 -16.781 -20 1 98.88 276 ALA B C 1
ATOM 6858 O O . ALA B 1 276 ? 21.547 -17.109 -21.172 1 98.88 276 ALA B O 1
ATOM 6859 N N . ASP B 1 277 ? 22.531 -17.094 -19.156 1 98.62 277 ASP B N 1
ATOM 6860 C CA . ASP B 1 277 ? 23.703 -17.828 -19.625 1 98.62 277 ASP B CA 1
ATOM 6861 C C . ASP B 1 277 ? 23.297 -19.203 -20.172 1 98.62 277 ASP B C 1
ATOM 6863 O O . ASP B 1 277 ? 23.812 -19.641 -21.219 1 98.62 277 ASP B O 1
ATOM 6867 N N . LYS B 1 278 ? 22.438 -19.844 -19.453 1 98.5 278 LYS B N 1
ATOM 6868 C CA . LYS B 1 278 ? 21.984 -21.172 -19.875 1 98.5 278 LYS B CA 1
ATOM 6869 C C . LYS B 1 278 ? 21.266 -21.109 -21.219 1 98.5 278 LYS B C 1
ATOM 6871 O O . LYS B 1 278 ? 21.484 -21.953 -22.094 1 98.5 278 LYS B O 1
ATOM 6876 N N . ILE B 1 279 ? 20.438 -20.156 -21.422 1 98.69 279 ILE B N 1
ATOM 6877 C CA . ILE B 1 279 ? 19.656 -20.016 -22.641 1 98.69 279 ILE B CA 1
ATOM 6878 C C . ILE B 1 279 ? 20.594 -19.656 -23.797 1 98.69 279 ILE B C 1
ATOM 6880 O O . ILE B 1 279 ? 20.516 -20.25 -24.875 1 98.69 279 ILE B O 1
ATOM 6884 N N . VAL B 1 280 ? 21.5 -18.734 -23.578 1 98.5 280 VAL B N 1
ATOM 6885 C CA . VAL B 1 280 ? 22.422 -18.266 -24.609 1 98.5 280 VAL B CA 1
ATOM 6886 C C . VAL B 1 280 ? 23.297 -19.438 -25.078 1 98.5 280 VAL B C 1
ATOM 6888 O O . VAL B 1 280 ? 23.547 -19.578 -26.281 1 98.5 280 VAL B O 1
ATOM 6891 N N . LYS B 1 281 ? 23.703 -20.25 -24.125 1 97.81 281 LYS B N 1
ATOM 6892 C CA . LYS B 1 281 ? 24.578 -21.375 -24.422 1 97.81 281 LYS B CA 1
ATOM 6893 C C . LYS B 1 281 ? 23.859 -22.406 -25.312 1 97.81 281 LYS B C 1
ATOM 6895 O O . LYS B 1 281 ? 24.5 -23.047 -26.141 1 97.81 281 LYS B O 1
ATOM 6900 N N . ASN B 1 282 ? 22.578 -22.469 -25.219 1 97.44 282 ASN B N 1
ATOM 6901 C CA . ASN B 1 282 ? 21.844 -23.547 -25.891 1 97.44 282 ASN B CA 1
ATOM 6902 C C . ASN B 1 282 ? 21.031 -23.016 -27.062 1 97.44 282 ASN B C 1
ATOM 6904 O O . ASN B 1 282 ? 20.453 -23.797 -27.828 1 97.44 282 ASN B O 1
ATOM 6908 N N . TRP B 1 283 ? 20.984 -21.719 -27.281 1 97.38 283 TRP B N 1
ATOM 6909 C CA . TRP B 1 283 ? 20.156 -21.078 -28.297 1 97.38 283 TRP B CA 1
ATOM 6910 C C . TRP B 1 283 ? 20.781 -21.219 -29.672 1 97.38 283 TRP B C 1
ATOM 6912 O O . TRP B 1 283 ? 22 -21.109 -29.828 1 97.38 283 TRP B O 1
ATOM 6922 N N . LYS B 1 284 ? 19.953 -21.422 -30.656 1 96.06 284 LYS B N 1
ATOM 6923 C CA . LYS B 1 284 ? 20.328 -21.422 -32.062 1 96.06 284 LYS B CA 1
ATOM 6924 C C . LYS B 1 284 ? 19.484 -20.438 -32.875 1 96.06 284 LYS B C 1
ATOM 6926 O O . LYS B 1 284 ? 18.359 -20.094 -32.469 1 96.06 284 LYS B O 1
ATOM 6931 N N . ARG B 1 285 ? 20.031 -20.062 -34 1 95.06 285 ARG B N 1
ATOM 6932 C CA . ARG B 1 285 ? 19.312 -19.125 -34.844 1 95.06 285 ARG B CA 1
ATOM 6933 C C . ARG B 1 285 ? 17.953 -19.688 -35.25 1 95.06 285 ARG B C 1
ATOM 6935 O O . ARG B 1 285 ? 17.844 -20.844 -35.656 1 95.06 285 ARG B O 1
ATOM 6942 N N . GLY B 1 286 ? 16.984 -18.859 -35.062 1 94 286 GLY B N 1
ATOM 6943 C CA . GLY B 1 286 ? 15.633 -19.281 -35.375 1 94 286 GLY B CA 1
ATOM 6944 C C . GLY B 1 286 ? 14.812 -19.656 -34.156 1 94 286 GLY B C 1
ATOM 6945 O O . GLY B 1 286 ? 13.586 -19.719 -34.219 1 94 286 GLY B O 1
ATOM 6946 N N . ASP B 1 287 ? 15.43 -19.969 -33.062 1 97.12 287 ASP B N 1
ATOM 6947 C CA . ASP B 1 287 ? 14.742 -20.328 -31.828 1 97.12 287 ASP B CA 1
ATOM 6948 C C . ASP B 1 287 ? 14.023 -19.109 -31.234 1 97.12 287 ASP B C 1
ATOM 6950 O O . ASP B 1 287 ? 14.414 -17.969 -31.484 1 97.12 287 ASP B O 1
ATOM 6954 N N . VAL B 1 288 ? 12.992 -19.406 -30.531 1 97.81 288 VAL B N 1
ATOM 6955 C CA . VAL B 1 288 ? 12.227 -18.359 -29.859 1 97.81 288 VAL B CA 1
ATOM 6956 C C . VAL B 1 288 ? 12.328 -18.547 -28.344 1 97.81 288 VAL B C 1
ATOM 6958 O O . VAL B 1 288 ? 12.352 -19.688 -27.859 1 97.81 288 VAL B O 1
ATOM 6961 N N . ILE B 1 289 ? 12.438 -17.438 -27.609 1 98.62 289 ILE B N 1
ATOM 6962 C CA . ILE B 1 289 ? 12.602 -17.5 -26.172 1 98.62 289 ILE B CA 1
ATOM 6963 C C . ILE B 1 289 ? 11.398 -16.859 -25.484 1 98.62 289 ILE B C 1
ATOM 6965 O O . ILE B 1 289 ? 11.039 -15.719 -25.797 1 98.62 289 ILE B O 1
ATOM 6969 N N . TRP B 1 290 ? 10.766 -17.562 -24.578 1 98.56 290 TRP B N 1
ATOM 6970 C CA . TRP B 1 290 ? 9.727 -17.016 -23.719 1 98.56 290 TRP B CA 1
ATOM 6971 C C . TRP B 1 290 ? 10.164 -17.047 -22.25 1 98.56 290 TRP B C 1
ATOM 6973 O O . TRP B 1 290 ? 10.531 -18.109 -21.734 1 98.56 290 TRP B O 1
ATOM 6983 N N . VAL B 1 291 ? 10.172 -15.875 -21.609 1 98.81 291 VAL B N 1
ATOM 6984 C CA . VAL B 1 291 ? 10.492 -15.758 -20.188 1 98.81 291 VAL B CA 1
ATOM 6985 C C . VAL B 1 291 ? 9.227 -15.453 -19.391 1 98.81 291 VAL B C 1
ATOM 6987 O O . VAL B 1 291 ? 8.461 -14.555 -19.75 1 98.81 291 VAL B O 1
ATOM 6990 N N . HIS B 1 292 ? 9.086 -16.172 -18.281 1 98.12 292 HIS B N 1
ATOM 6991 C CA . HIS B 1 292 ? 7.805 -16.062 -17.594 1 98.12 292 HIS B CA 1
ATOM 6992 C C . HIS B 1 292 ? 7.992 -15.625 -16.141 1 98.12 292 HIS B C 1
ATOM 6994 O O . HIS B 1 292 ? 8.75 -16.25 -15.398 1 98.12 292 HIS B O 1
ATOM 7000 N N . ASP B 1 293 ? 7.242 -14.469 -15.805 1 97.06 293 ASP B N 1
ATOM 7001 C CA . ASP B 1 293 ? 6.852 -14.062 -14.461 1 97.06 293 ASP B CA 1
ATOM 7002 C C . ASP B 1 293 ? 7.934 -13.195 -13.82 1 97.06 293 ASP B C 1
ATOM 7004 O O . ASP B 1 293 ? 8.992 -12.977 -14.406 1 97.06 293 ASP B O 1
ATOM 7008 N N . TYR B 1 294 ? 7.738 -12.766 -12.555 1 97.62 294 TYR B N 1
ATOM 7009 C CA . TYR B 1 294 ? 8.469 -11.664 -11.938 1 97.62 294 TYR B CA 1
ATOM 7010 C C . TYR B 1 294 ? 9.805 -12.141 -11.375 1 97.62 294 TYR B C 1
ATOM 7012 O O . TYR B 1 294 ? 10.672 -11.328 -11.055 1 97.62 294 TYR B O 1
ATOM 7020 N N . HIS B 1 295 ? 10.008 -13.43 -11.305 1 97.88 295 HIS B N 1
ATOM 7021 C CA . HIS B 1 295 ? 11.273 -13.969 -10.82 1 97.88 295 HIS B CA 1
ATOM 7022 C C . HIS B 1 295 ? 12.406 -13.68 -11.805 1 97.88 295 HIS B C 1
ATOM 7024 O O . HIS B 1 295 ? 13.578 -13.719 -11.438 1 97.88 295 HIS B O 1
ATOM 7030 N N . LEU B 1 296 ? 12.078 -13.414 -13.047 1 98.81 296 LEU B N 1
ATOM 7031 C CA . LEU B 1 296 ? 13.086 -13.383 -14.102 1 98.81 296 LEU B CA 1
ATOM 7032 C C . LEU B 1 296 ? 12.977 -12.094 -14.914 1 98.81 296 LEU B C 1
ATOM 7034 O O . LEU B 1 296 ? 13.125 -12.109 -16.141 1 98.81 296 LEU B O 1
ATOM 7038 N N . LEU B 1 297 ? 12.789 -11.031 -14.305 1 98.88 297 LEU B N 1
ATOM 7039 C CA . LEU B 1 297 ? 12.516 -9.766 -14.984 1 98.88 297 LEU B CA 1
ATOM 7040 C C . LEU B 1 297 ? 13.75 -9.273 -15.734 1 98.88 297 LEU B C 1
ATOM 7042 O O . LEU B 1 297 ? 13.633 -8.516 -16.703 1 98.88 297 LEU B O 1
ATOM 7046 N N . LEU B 1 298 ? 14.945 -9.68 -15.352 1 98.88 298 LEU B N 1
ATOM 7047 C CA . LEU B 1 298 ? 16.172 -9.141 -15.938 1 98.88 298 LEU B CA 1
ATOM 7048 C C . LEU B 1 298 ? 16.625 -9.992 -17.125 1 98.88 298 LEU B C 1
ATOM 7050 O O . LEU B 1 298 ? 17.453 -9.562 -17.922 1 98.88 298 LEU B O 1
ATOM 7054 N N . VAL B 1 299 ? 16.078 -11.156 -17.266 1 98.94 299 VAL B N 1
ATOM 7055 C CA . VAL B 1 299 ? 16.578 -12.172 -18.188 1 98.94 299 VAL B CA 1
ATOM 7056 C C . VAL B 1 299 ? 16.453 -11.664 -19.625 1 98.94 299 VAL B C 1
ATOM 7058 O O . VAL B 1 299 ? 17.406 -11.773 -20.406 1 98.94 299 VAL B O 1
ATOM 7061 N N . PRO B 1 300 ? 15.32 -11.07 -20.031 1 98.88 300 PRO B N 1
ATOM 7062 C CA . PRO B 1 300 ? 15.234 -10.602 -21.406 1 98.88 300 PRO B CA 1
ATOM 7063 C C . PRO B 1 300 ? 16.344 -9.609 -21.766 1 98.88 300 PRO B C 1
ATOM 7065 O O . PRO B 1 300 ? 16.953 -9.727 -22.828 1 98.88 300 PRO B O 1
ATOM 7068 N N . GLY B 1 301 ? 16.609 -8.695 -20.875 1 98.62 301 GLY B N 1
ATOM 7069 C CA . GLY B 1 301 ? 17.672 -7.738 -21.109 1 98.62 301 GLY B CA 1
ATOM 7070 C C . GLY B 1 301 ? 19.047 -8.383 -21.172 1 98.62 301 GLY B C 1
ATOM 7071 O O . GLY B 1 301 ? 19.875 -8 -22.016 1 98.62 301 GLY B O 1
ATOM 7072 N N . MET B 1 302 ? 19.25 -9.289 -20.328 1 98.88 302 MET B N 1
ATOM 7073 C CA . MET B 1 302 ? 20.547 -9.969 -20.266 1 98.88 302 MET B CA 1
ATOM 7074 C C . MET B 1 302 ? 20.781 -10.797 -21.516 1 98.88 302 MET B C 1
ATOM 7076 O O . MET B 1 302 ? 21.906 -10.852 -22.031 1 98.88 302 MET B O 1
ATOM 7080 N N . ILE B 1 303 ? 19.766 -11.43 -22.031 1 98.81 303 ILE B N 1
ATOM 7081 C CA . ILE B 1 303 ? 19.875 -12.211 -23.266 1 98.81 303 ILE B CA 1
ATOM 7082 C C . ILE B 1 303 ? 20.094 -11.273 -24.453 1 98.81 303 ILE B C 1
ATOM 7084 O O . ILE B 1 303 ? 20.938 -11.547 -25.312 1 98.81 303 ILE B O 1
ATOM 7088 N N . ARG B 1 304 ? 19.359 -10.18 -24.5 1 97.94 304 ARG B N 1
ATOM 7089 C CA . ARG B 1 304 ? 19.438 -9.211 -25.594 1 97.94 304 ARG B CA 1
ATOM 7090 C C . ARG B 1 304 ? 20.859 -8.688 -25.766 1 97.94 304 ARG B C 1
ATOM 7092 O O . ARG B 1 304 ? 21.312 -8.469 -26.875 1 97.94 304 ARG B O 1
ATOM 7099 N N . LYS B 1 305 ? 21.547 -8.5 -24.703 1 97.25 305 LYS B N 1
ATOM 7100 C CA . LYS B 1 305 ? 22.922 -8.008 -24.734 1 97.25 305 LYS B CA 1
ATOM 7101 C C . LYS B 1 305 ? 23.828 -8.984 -25.469 1 97.25 305 LYS B C 1
ATOM 7103 O O . LYS B 1 305 ? 24.766 -8.57 -26.156 1 97.25 305 LYS B O 1
ATOM 7108 N N . LYS B 1 306 ? 23.547 -10.258 -25.406 1 98 306 LYS B N 1
ATOM 7109 C CA . LYS B 1 306 ? 24.391 -11.289 -26 1 98 306 LYS B CA 1
ATOM 7110 C C . LYS B 1 306 ? 23.859 -11.727 -27.359 1 98 306 LYS B C 1
ATOM 7112 O O . LYS B 1 306 ? 24.609 -12.156 -28.234 1 98 306 LYS B O 1
ATOM 7117 N N . LEU B 1 307 ? 22.547 -11.641 -27.484 1 97.62 307 LEU B N 1
ATOM 7118 C CA . LEU B 1 307 ? 21.875 -12.047 -28.719 1 97.62 307 LEU B CA 1
ATOM 7119 C C . LEU B 1 307 ? 20.969 -10.93 -29.234 1 97.62 307 LEU B C 1
ATOM 7121 O O . LEU B 1 307 ? 19.734 -11.016 -29.109 1 97.62 307 LEU B O 1
ATOM 7125 N N . PRO B 1 308 ? 21.406 -10.008 -29.953 1 95.12 308 PRO B N 1
ATOM 7126 C CA . PRO B 1 308 ? 20.641 -8.82 -30.344 1 95.12 308 PRO B CA 1
ATOM 7127 C C . PRO B 1 308 ? 19.5 -9.156 -31.297 1 95.12 308 PRO B C 1
ATOM 7129 O O . PRO B 1 308 ? 18.5 -8.43 -31.328 1 95.12 308 PRO B O 1
ATOM 7132 N N . ASP B 1 309 ? 19.625 -10.281 -31.953 1 93.69 309 ASP B N 1
ATOM 7133 C CA . ASP B 1 309 ? 18.609 -10.57 -32.969 1 93.69 309 ASP B CA 1
ATOM 7134 C C . ASP B 1 309 ? 17.641 -11.625 -32.469 1 93.69 309 ASP B C 1
ATOM 7136 O O . ASP B 1 309 ? 16.734 -12.031 -33.219 1 93.69 309 ASP B O 1
ATOM 7140 N N . ALA B 1 310 ? 17.734 -12.047 -31.281 1 97 310 ALA B N 1
ATOM 7141 C CA . ALA B 1 310 ? 16.875 -13.109 -30.766 1 97 310 ALA B CA 1
ATOM 7142 C C . ALA B 1 310 ? 15.438 -12.625 -30.609 1 97 310 ALA B C 1
ATOM 7144 O O . ALA B 1 310 ? 15.195 -11.461 -30.281 1 97 310 ALA B O 1
ATOM 7145 N N . LYS B 1 311 ? 14.508 -13.5 -30.969 1 97.88 311 LYS B N 1
ATOM 7146 C CA . LYS B 1 311 ? 13.109 -13.242 -30.656 1 97.88 311 LYS B CA 1
ATOM 7147 C C . LYS B 1 311 ? 12.789 -13.594 -29.203 1 97.88 311 LYS B C 1
ATOM 7149 O O . LYS B 1 311 ? 12.789 -14.773 -28.844 1 97.88 311 LYS B O 1
ATOM 7154 N N . ILE B 1 312 ? 12.461 -12.555 -28.406 1 98.62 312 ILE B N 1
ATOM 7155 C CA . ILE B 1 312 ? 12.273 -12.75 -26.969 1 98.62 312 ILE B CA 1
ATOM 7156 C C . ILE B 1 312 ? 10.891 -12.242 -26.547 1 98.62 312 ILE B C 1
ATOM 7158 O O . ILE B 1 312 ? 10.539 -11.086 -26.797 1 98.62 312 ILE B O 1
ATOM 7162 N N . GLY B 1 313 ? 10.086 -13.133 -25.969 1 98.69 313 GLY B N 1
ATOM 7163 C CA . GLY B 1 313 ? 8.836 -12.766 -25.312 1 98.69 313 GLY B CA 1
ATOM 7164 C C . GLY B 1 313 ? 8.914 -12.836 -23.797 1 98.69 313 GLY B C 1
ATOM 7165 O O . GLY B 1 313 ? 9.594 -13.703 -23.25 1 98.69 313 GLY B O 1
ATOM 7166 N N . PHE B 1 314 ? 8.273 -11.906 -23.172 1 98.75 314 PHE B N 1
ATOM 7167 C CA . PHE B 1 314 ? 8.133 -11.922 -21.719 1 98.75 314 PHE B CA 1
ATOM 7168 C C . PHE B 1 314 ? 6.664 -11.867 -21.328 1 98.75 314 PHE B C 1
ATOM 7170 O O . PHE B 1 314 ? 5.879 -11.133 -21.922 1 98.75 314 PHE B O 1
ATOM 7177 N N . PHE B 1 315 ? 6.316 -12.703 -20.359 1 98.56 315 PHE B N 1
ATOM 7178 C CA . PHE B 1 315 ? 4.941 -12.68 -19.875 1 98.56 315 PHE B CA 1
ATOM 7179 C C . PHE B 1 315 ? 4.91 -12.625 -18.344 1 98.56 315 PHE B C 1
ATOM 7181 O O . PHE B 1 315 ? 5.527 -13.453 -17.672 1 98.56 315 PHE B O 1
ATOM 7188 N N . LEU B 1 316 ? 4.211 -11.633 -17.797 1 98.19 316 LEU B N 1
ATOM 7189 C CA . LEU B 1 316 ? 4.031 -11.508 -16.359 1 98.19 316 LEU B CA 1
ATOM 7190 C C . LEU B 1 316 ? 2.682 -12.062 -15.93 1 98.19 316 LEU B C 1
ATOM 7192 O O . LEU B 1 316 ? 1.636 -11.562 -16.344 1 98.19 316 LEU B O 1
ATOM 7196 N N . HIS B 1 317 ? 2.719 -13.031 -15.047 1 95.81 317 HIS B N 1
ATOM 7197 C CA . HIS B 1 317 ? 1.496 -13.742 -14.68 1 95.81 317 HIS B CA 1
ATOM 7198 C C . HIS B 1 317 ? 0.837 -13.102 -13.461 1 95.81 317 HIS B C 1
ATOM 7200 O O . HIS B 1 317 ? -0.359 -13.289 -13.227 1 95.81 317 HIS B O 1
ATOM 7206 N N . VAL B 1 318 ? 1.569 -12.406 -12.656 1 94.69 318 VAL B N 1
ATOM 7207 C CA . VAL B 1 318 ? 1.012 -11.703 -11.508 1 94.69 318 VAL B CA 1
ATOM 7208 C C . VAL B 1 318 ? 0.571 -10.297 -11.922 1 94.69 318 VAL B C 1
ATOM 7210 O O . VAL B 1 318 ? 0.731 -9.906 -13.078 1 94.69 318 VAL B O 1
ATOM 7213 N N . ALA B 1 319 ? 0.021 -9.609 -11.008 1 94.56 319 ALA B N 1
ATOM 7214 C CA . ALA B 1 319 ? -0.402 -8.242 -11.281 1 94.56 319 ALA B CA 1
ATOM 7215 C C . ALA B 1 319 ? 0.802 -7.32 -11.461 1 94.56 319 ALA B C 1
ATOM 7217 O O . ALA B 1 319 ? 1.876 -7.578 -10.906 1 94.56 319 ALA B O 1
ATOM 7218 N N . PHE B 1 320 ? 0.673 -6.344 -12.305 1 97.5 320 PHE B N 1
ATOM 7219 C CA . PHE B 1 320 ? 1.627 -5.246 -12.383 1 97.5 320 PHE B CA 1
ATOM 7220 C C . PHE B 1 320 ? 1.063 -3.992 -11.719 1 97.5 320 PHE B C 1
ATOM 7222 O O . PHE B 1 320 ? 0.001 -3.504 -12.109 1 97.5 320 PHE B O 1
ATOM 7229 N N . PRO B 1 321 ? 1.698 -3.496 -10.742 1 95.56 321 PRO B N 1
ATOM 7230 C CA . PRO B 1 321 ? 1.126 -2.398 -9.961 1 95.56 321 PRO B CA 1
ATOM 7231 C C . PRO B 1 321 ? 1.142 -1.069 -10.711 1 95.56 321 PRO B C 1
ATOM 7233 O O . PRO B 1 321 ? 1.768 -0.96 -11.773 1 95.56 321 PRO B O 1
ATOM 7236 N N . SER B 1 322 ? 0.455 -0.087 -10.188 1 94.88 322 SER B N 1
ATOM 7237 C CA . SER B 1 322 ? 0.479 1.268 -10.727 1 94.88 322 SER B CA 1
ATOM 7238 C C . SER B 1 322 ? 1.871 1.881 -10.625 1 94.88 322 SER B C 1
ATOM 7240 O O . SER B 1 322 ? 2.705 1.411 -9.844 1 94.88 322 SER B O 1
ATOM 7242 N N . SER B 1 323 ? 2.031 2.932 -11.414 1 95.25 323 SER B N 1
ATOM 7243 C CA . SER B 1 323 ? 3.326 3.604 -11.422 1 95.25 323 SER B CA 1
ATOM 7244 C C . SER B 1 323 ? 3.666 4.172 -10.047 1 95.25 323 SER B C 1
ATOM 7246 O O . SER B 1 323 ? 4.836 4.219 -9.664 1 95.25 323 SER B O 1
ATOM 7248 N N . GLU B 1 324 ? 2.617 4.559 -9.242 1 93.44 324 GLU B N 1
ATOM 7249 C CA . GLU B 1 324 ? 2.816 5.152 -7.926 1 93.44 324 GLU B CA 1
ATOM 7250 C C . GLU B 1 324 ? 3.42 4.145 -6.953 1 93.44 324 GLU B C 1
ATOM 7252 O O . GLU B 1 324 ? 4.172 4.52 -6.051 1 93.44 324 GLU B O 1
ATOM 7257 N N . VAL B 1 325 ? 3.119 2.918 -7.176 1 93.5 325 VAL B N 1
ATOM 7258 C CA . VAL B 1 325 ? 3.602 1.869 -6.281 1 93.5 325 VAL B CA 1
ATOM 7259 C C . VAL B 1 325 ? 4.926 1.316 -6.805 1 93.5 325 VAL B C 1
ATOM 7261 O O . VAL B 1 325 ? 5.879 1.154 -6.039 1 93.5 325 VAL B O 1
ATOM 7264 N N . PHE B 1 326 ? 5.039 1.095 -8.117 1 95.94 326 PHE B N 1
ATOM 7265 C CA . PHE B 1 326 ? 6.242 0.525 -8.711 1 95.94 326 PHE B CA 1
ATOM 7266 C C . PHE B 1 326 ? 7.445 1.434 -8.477 1 95.94 326 PHE B C 1
ATOM 7268 O O . PHE B 1 326 ? 8.555 0.955 -8.234 1 95.94 326 PHE B O 1
ATOM 7275 N N . ARG B 1 327 ? 7.207 2.723 -8.531 1 94.19 327 ARG B N 1
ATOM 7276 C CA . ARG B 1 327 ? 8.312 3.678 -8.477 1 94.19 327 ARG B CA 1
ATOM 7277 C C . ARG B 1 327 ? 8.938 3.701 -7.086 1 94.19 327 ARG B C 1
ATOM 7279 O O . ARG B 1 327 ? 10.008 4.289 -6.895 1 94.19 327 ARG B O 1
ATOM 7286 N N . CYS B 1 328 ? 8.312 3.08 -6.113 1 91.06 328 CYS B N 1
ATOM 7287 C CA . CYS B 1 328 ? 8.875 3.016 -4.77 1 91.06 328 CYS B CA 1
ATOM 7288 C C . CYS B 1 328 ? 10.078 2.082 -4.723 1 91.06 328 CYS B C 1
ATOM 7290 O O . CYS B 1 328 ? 10.867 2.123 -3.775 1 91.06 328 CYS B O 1
ATOM 7292 N N . LEU B 1 329 ? 10.203 1.185 -5.691 1 91.88 329 LEU B N 1
ATOM 7293 C CA . LEU B 1 329 ? 11.328 0.259 -5.73 1 91.88 329 LEU B CA 1
ATOM 7294 C C . LEU B 1 329 ? 12.641 1.006 -5.953 1 91.88 329 LEU B C 1
ATOM 7296 O O . LEU B 1 329 ? 12.711 1.908 -6.789 1 91.88 329 LEU B O 1
ATOM 7300 N N . ALA B 1 330 ? 13.688 0.6 -5.219 1 90.38 330 ALA B N 1
ATOM 7301 C CA . ALA B 1 330 ? 14.992 1.226 -5.375 1 90.38 330 ALA B CA 1
ATOM 7302 C C . ALA B 1 330 ? 15.578 0.938 -6.754 1 90.38 330 ALA B C 1
ATOM 7304 O O . ALA B 1 330 ? 16.156 1.826 -7.391 1 90.38 330 ALA B O 1
ATOM 7305 N N . VAL B 1 331 ? 15.336 -0.311 -7.227 1 93.81 331 VAL B N 1
ATOM 7306 C CA . VAL B 1 331 ? 15.938 -0.74 -8.492 1 93.81 331 VAL B CA 1
ATOM 7307 C C . VAL B 1 331 ? 14.883 -0.694 -9.602 1 93.81 331 VAL B C 1
ATOM 7309 O O . VAL B 1 331 ? 14.867 -1.551 -10.484 1 93.81 331 VAL B O 1
ATOM 7312 N N . ARG B 1 332 ? 14.047 0.295 -9.516 1 95 332 ARG B N 1
ATOM 7313 C CA . ARG B 1 332 ? 12.891 0.442 -10.398 1 95 332 ARG B CA 1
ATOM 7314 C C . ARG B 1 332 ? 13.328 0.541 -11.859 1 95 332 ARG B C 1
ATOM 7316 O O . ARG B 1 332 ? 12.742 -0.104 -12.727 1 95 332 ARG B O 1
ATOM 7323 N N . LYS B 1 333 ? 14.352 1.271 -12.219 1 96.69 333 LYS B N 1
ATOM 7324 C CA . LYS B 1 333 ? 14.781 1.455 -13.602 1 96.69 333 LYS B CA 1
ATOM 7325 C C . LYS B 1 333 ? 15.414 0.182 -14.156 1 96.69 333 LYS B C 1
ATOM 7327 O O . LYS B 1 333 ? 15.133 -0.219 -15.289 1 96.69 333 LYS B O 1
ATOM 7332 N N . GLN B 1 334 ? 16.219 -0.479 -13.32 1 97.12 334 GLN B N 1
ATOM 7333 C CA . GLN B 1 334 ? 16.906 -1.702 -13.734 1 97.12 334 GLN B CA 1
ATOM 7334 C C . GLN B 1 334 ? 15.898 -2.801 -14.07 1 97.12 334 GLN B C 1
ATOM 7336 O O . GLN B 1 334 ? 16.062 -3.523 -15.055 1 97.12 334 GLN B O 1
ATOM 7341 N N . LEU B 1 335 ? 14.898 -2.898 -13.273 1 98.19 335 LEU B N 1
ATOM 7342 C CA . LEU B 1 335 ? 13.875 -3.914 -13.508 1 98.19 335 LEU B CA 1
ATOM 7343 C C . LEU B 1 335 ? 13.148 -3.666 -14.82 1 98.19 335 LEU B C 1
ATOM 7345 O O . LEU B 1 335 ? 12.953 -4.594 -15.609 1 98.19 335 LEU B O 1
ATOM 7349 N N . LEU B 1 336 ? 12.781 -2.408 -15.062 1 98.5 336 LEU B N 1
ATOM 7350 C CA . LEU B 1 336 ? 12.07 -2.066 -16.297 1 98.5 336 LEU B CA 1
ATOM 7351 C C . LEU B 1 336 ? 12.953 -2.301 -17.516 1 98.5 336 LEU B C 1
ATOM 7353 O O . LEU B 1 336 ? 12.5 -2.857 -18.516 1 98.5 336 LEU B O 1
ATOM 7357 N N . GLU B 1 337 ? 14.195 -1.885 -17.375 1 97.94 337 GLU B N 1
ATOM 7358 C CA . GLU B 1 337 ? 15.133 -2.078 -18.469 1 97.94 337 GLU B CA 1
ATOM 7359 C C . GLU B 1 337 ? 15.336 -3.561 -18.766 1 97.94 337 GLU B C 1
ATOM 7361 O O . GLU B 1 337 ? 15.484 -3.949 -19.922 1 97.94 337 GLU B O 1
ATOM 7366 N N . GLY B 1 338 ? 15.359 -4.367 -17.719 1 98.69 338 GLY B N 1
ATOM 7367 C CA . GLY B 1 338 ? 15.422 -5.805 -17.922 1 98.69 338 GLY B CA 1
ATOM 7368 C C . GLY B 1 338 ? 14.258 -6.344 -18.734 1 98.69 338 GLY B C 1
ATOM 7369 O O . GLY B 1 338 ? 14.453 -7.098 -19.688 1 98.69 338 GLY B O 1
ATOM 7370 N N . MET B 1 339 ? 13.078 -5.965 -18.422 1 98.75 339 MET B N 1
ATOM 7371 C CA . MET B 1 339 ? 11.867 -6.398 -19.109 1 98.75 339 MET B CA 1
ATOM 7372 C C . MET B 1 339 ? 11.891 -5.953 -20.578 1 98.75 339 MET B C 1
ATOM 7374 O O . MET B 1 339 ? 11.508 -6.711 -21.469 1 98.75 339 MET B O 1
ATOM 7378 N N . LEU B 1 340 ? 12.398 -4.773 -20.797 1 98.19 340 LEU B N 1
ATOM 7379 C CA . LEU B 1 340 ? 12.352 -4.148 -22.109 1 98.19 340 LEU B CA 1
ATOM 7380 C C . LEU B 1 340 ? 13.367 -4.789 -23.062 1 98.19 340 LEU B C 1
ATOM 7382 O O . LEU B 1 340 ? 13.43 -4.438 -24.234 1 98.19 340 LEU B O 1
ATOM 7386 N N . GLY B 1 341 ? 14.125 -5.75 -22.547 1 98.44 341 GLY B N 1
ATOM 7387 C CA . GLY B 1 341 ? 14.938 -6.562 -23.438 1 98.44 341 GLY B CA 1
ATOM 7388 C C . GLY B 1 341 ? 14.117 -7.457 -24.344 1 98.44 341 GLY B C 1
ATOM 7389 O O . GLY B 1 341 ? 14.625 -7.98 -25.328 1 98.44 341 GLY B O 1
ATOM 7390 N N . ALA B 1 342 ? 12.844 -7.574 -24.062 1 98.62 342 ALA B N 1
ATOM 7391 C CA . ALA B 1 342 ? 11.938 -8.422 -24.828 1 98.62 342 ALA B CA 1
ATOM 7392 C C . ALA B 1 342 ? 11.391 -7.676 -26.047 1 98.62 342 ALA B C 1
ATOM 7394 O O . ALA B 1 342 ? 11.414 -6.441 -26.078 1 98.62 342 ALA B O 1
ATOM 7395 N N . ASN B 1 343 ? 10.977 -8.445 -27.078 1 98.06 343 ASN B N 1
ATOM 7396 C CA . ASN B 1 343 ? 10.273 -7.883 -28.234 1 98.06 343 ASN B CA 1
ATOM 7397 C C . ASN B 1 343 ? 8.781 -7.719 -27.953 1 98.06 343 ASN B C 1
ATOM 7399 O O . ASN B 1 343 ? 8.133 -6.855 -28.547 1 98.06 343 ASN B O 1
ATOM 7403 N N . LEU B 1 344 ? 8.375 -8.578 -27.219 1 98.5 344 LEU B N 1
ATOM 7404 C CA . LEU B 1 344 ? 6.965 -8.625 -26.844 1 98.5 344 LEU B CA 1
ATOM 7405 C C . LEU B 1 344 ? 6.797 -8.867 -25.359 1 98.5 344 LEU B C 1
ATOM 7407 O O . LEU B 1 344 ? 7.402 -9.781 -24.797 1 98.5 344 LEU B O 1
ATOM 7411 N N . ILE B 1 345 ? 6.023 -7.977 -24.703 1 98.75 345 ILE B N 1
ATOM 7412 C CA . ILE B 1 345 ? 5.715 -8.133 -23.297 1 98.75 345 ILE B CA 1
ATOM 7413 C C . ILE B 1 345 ? 4.211 -8.336 -23.109 1 98.75 345 ILE B C 1
ATOM 7415 O O . ILE B 1 345 ? 3.406 -7.566 -23.641 1 98.75 345 ILE B O 1
ATOM 7419 N N . GLY B 1 346 ? 3.879 -9.391 -22.422 1 98.44 346 GLY B N 1
ATOM 7420 C CA . GLY B 1 346 ? 2.477 -9.719 -22.234 1 98.44 346 GLY B CA 1
ATOM 7421 C C . GLY B 1 346 ? 2.051 -9.648 -20.781 1 98.44 346 GLY B C 1
ATOM 7422 O O . GLY B 1 346 ? 2.84 -9.945 -19.875 1 98.44 346 GLY B O 1
ATOM 7423 N N . PHE B 1 347 ? 0.791 -9.281 -20.562 1 97.88 347 PHE B N 1
ATOM 7424 C CA . PHE B 1 347 ? 0.136 -9.242 -19.266 1 97.88 347 PHE B CA 1
ATOM 7425 C C . PHE B 1 347 ? -1.21 -9.953 -19.312 1 97.88 347 PHE B C 1
ATOM 7427 O O . PHE B 1 347 ? -1.661 -10.367 -20.375 1 97.88 347 PHE B O 1
ATOM 7434 N N . GLN B 1 348 ? -1.842 -10.086 -18.156 1 96.31 348 GLN B N 1
ATOM 7435 C CA . GLN B 1 348 ? -3.096 -10.82 -18.062 1 96.31 348 GLN B CA 1
ATOM 7436 C C . GLN B 1 348 ? -4.273 -9.977 -18.547 1 96.31 348 GLN B C 1
ATOM 7438 O O . GLN B 1 348 ? -5.176 -10.484 -19.203 1 96.31 348 GLN B O 1
ATOM 7443 N N . ILE B 1 349 ? -4.297 -8.695 -18.203 1 95.88 349 ILE B N 1
ATOM 7444 C CA . ILE B 1 349 ? -5.461 -7.867 -18.5 1 95.88 349 ILE B CA 1
ATOM 7445 C C . ILE B 1 349 ? -5 -6.496 -18.984 1 95.88 349 ILE B C 1
ATOM 7447 O O . ILE B 1 349 ? -3.83 -6.137 -18.844 1 95.88 349 ILE B O 1
ATOM 7451 N N . HIS B 1 350 ? -5.906 -5.766 -19.5 1 95.62 350 HIS B N 1
ATOM 7452 C CA . HIS B 1 350 ? -5.625 -4.465 -20.109 1 95.62 350 HIS B CA 1
ATOM 7453 C C . HIS B 1 350 ? -5.105 -3.48 -19.062 1 95.62 350 HIS B C 1
ATOM 7455 O O . HIS B 1 350 ? -4.207 -2.686 -19.344 1 95.62 350 HIS B O 1
ATOM 7461 N N . GLU B 1 351 ? -5.617 -3.516 -17.906 1 93.75 351 GLU B N 1
ATOM 7462 C CA . GLU B 1 351 ? -5.219 -2.609 -16.844 1 93.75 351 GLU B CA 1
ATOM 7463 C C . GLU B 1 351 ? -3.729 -2.732 -16.531 1 93.75 351 GLU B C 1
ATOM 7465 O O . GLU B 1 351 ? -3.049 -1.728 -16.312 1 93.75 351 GLU B O 1
ATOM 7470 N N . TYR B 1 352 ? -3.219 -3.916 -16.5 1 96.69 352 TYR B N 1
ATOM 7471 C CA . TYR B 1 352 ? -1.808 -4.137 -16.203 1 96.69 352 TYR B CA 1
ATOM 7472 C C . TYR B 1 352 ? -0.927 -3.582 -17.328 1 96.69 352 TYR B C 1
ATOM 7474 O O . TYR B 1 352 ? 0.148 -3.037 -17.062 1 96.69 352 TYR B O 1
ATOM 7482 N N . THR B 1 353 ? -1.388 -3.736 -18.547 1 97.31 353 THR B N 1
ATOM 7483 C CA . THR B 1 353 ? -0.671 -3.168 -19.688 1 97.31 353 THR B CA 1
ATOM 7484 C C . THR B 1 353 ? -0.582 -1.649 -19.562 1 97.31 353 THR B C 1
ATOM 7486 O O . THR B 1 353 ? 0.485 -1.066 -19.766 1 97.31 353 THR B O 1
ATOM 7489 N N . ARG B 1 354 ? -1.688 -1.077 -19.234 1 95.25 354 ARG B N 1
ATOM 7490 C CA . ARG B 1 354 ? -1.731 0.372 -19.078 1 95.25 354 ARG B CA 1
ATOM 7491 C C . ARG B 1 354 ? -0.776 0.825 -17.969 1 95.25 354 ARG B C 1
ATOM 7493 O O . ARG B 1 354 ? -0.053 1.81 -18.141 1 95.25 354 ARG B O 1
ATOM 7500 N N . HIS B 1 355 ? -0.83 0.156 -16.828 1 96.62 355 HIS B N 1
ATOM 7501 C CA . HIS B 1 355 ? 0.08 0.473 -15.734 1 96.62 355 HIS B CA 1
ATOM 7502 C C . HIS B 1 355 ? 1.534 0.408 -16.188 1 96.62 355 HIS B C 1
ATOM 7504 O O . HIS B 1 355 ? 2.332 1.29 -15.867 1 96.62 355 HIS B O 1
ATOM 7510 N N . PHE B 1 356 ? 1.864 -0.63 -16.906 1 98.31 356 PHE B N 1
ATOM 7511 C CA . PHE B 1 356 ? 3.236 -0.824 -17.359 1 98.31 356 PHE B CA 1
ATOM 7512 C C . PHE B 1 356 ? 3.668 0.307 -18.281 1 98.31 356 PHE B C 1
ATOM 7514 O O . PHE B 1 356 ? 4.746 0.879 -18.109 1 98.31 356 PHE B O 1
ATOM 7521 N N . LEU B 1 357 ? 2.854 0.597 -19.266 1 97.88 357 LEU B N 1
ATOM 7522 C CA . LEU B 1 357 ? 3.158 1.651 -20.234 1 97.88 357 LEU B CA 1
ATOM 7523 C C . LEU B 1 357 ? 3.34 2.992 -19.531 1 97.88 357 LEU B C 1
ATOM 7525 O O . LEU B 1 357 ? 4.297 3.719 -19.812 1 97.88 357 LEU B O 1
ATOM 7529 N N . GLN B 1 358 ? 2.496 3.277 -18.594 1 95.19 358 GLN B N 1
ATOM 7530 C CA . GLN B 1 358 ? 2.584 4.52 -17.828 1 95.19 358 GLN B CA 1
ATOM 7531 C C . GLN B 1 358 ? 3.859 4.562 -16.984 1 95.19 358 GLN B C 1
ATOM 7533 O O . GLN B 1 358 ? 4.5 5.609 -16.875 1 95.19 358 GLN B O 1
ATOM 7538 N N . THR B 1 359 ? 4.172 3.482 -16.359 1 97.5 359 THR B N 1
ATOM 7539 C CA . THR B 1 359 ? 5.359 3.391 -15.516 1 97.5 359 THR B CA 1
ATOM 7540 C C . THR B 1 359 ? 6.625 3.629 -16.344 1 97.5 359 THR B C 1
ATOM 7542 O O . THR B 1 359 ? 7.5 4.391 -15.93 1 97.5 359 THR B O 1
ATOM 7545 N N . CYS B 1 360 ? 6.699 3.025 -17.484 1 97.69 360 CYS B N 1
ATOM 7546 C CA . CYS B 1 360 ? 7.859 3.188 -18.359 1 97.69 360 CYS B CA 1
ATOM 7547 C C . CYS B 1 360 ? 7.969 4.621 -18.859 1 97.69 360 CYS B C 1
ATOM 7549 O O . CYS B 1 360 ? 9.07 5.184 -18.906 1 97.69 360 CYS B O 1
ATOM 7551 N N . SER B 1 361 ? 6.871 5.141 -19.25 1 95.88 361 SER B N 1
ATOM 7552 C CA . SER B 1 361 ? 6.875 6.531 -19.703 1 95.88 361 SER B CA 1
ATOM 7553 C C . SER B 1 361 ? 7.363 7.465 -18.594 1 95.88 361 SER B C 1
ATOM 7555 O O . SER B 1 361 ? 8.195 8.336 -18.844 1 95.88 361 SER B O 1
ATOM 7557 N N . ARG B 1 362 ? 6.914 7.27 -17.422 1 92.88 362 ARG B N 1
ATOM 7558 C CA . ARG B 1 362 ? 7.219 8.133 -16.281 1 92.88 362 ARG B CA 1
ATOM 7559 C C . ARG B 1 362 ? 8.664 7.965 -15.844 1 92.88 362 ARG B C 1
ATOM 7561 O O . ARG B 1 362 ? 9.367 8.953 -15.609 1 92.88 362 ARG B O 1
ATOM 7568 N N . LEU B 1 363 ? 9.141 6.773 -15.734 1 95.06 363 LEU B N 1
ATOM 7569 C CA . LEU B 1 363 ? 10.422 6.496 -15.094 1 95.06 363 LEU B CA 1
ATOM 7570 C C . LEU B 1 363 ? 11.547 6.477 -16.125 1 95.06 363 LEU B C 1
ATOM 7572 O O . LEU B 1 363 ? 12.703 6.77 -15.789 1 95.06 363 LEU B O 1
ATOM 7576 N N . LEU B 1 364 ? 11.18 6.086 -17.375 1 95.56 364 LEU B N 1
ATOM 7577 C CA . LEU B 1 364 ? 12.219 5.957 -18.391 1 95.56 364 LEU B CA 1
ATOM 7578 C C . LEU B 1 364 ? 12.047 7.008 -19.469 1 95.56 364 LEU B C 1
ATOM 7580 O O . LEU B 1 364 ? 12.844 7.078 -20.406 1 95.56 364 LEU B O 1
ATOM 7584 N N . SER B 1 365 ? 11.008 7.785 -19.391 1 93 365 SER B N 1
ATOM 7585 C CA . SER B 1 365 ? 10.688 8.781 -20.406 1 93 365 SER B CA 1
ATOM 7586 C C . SER B 1 365 ? 10.539 8.148 -21.781 1 93 365 SER B C 1
ATOM 7588 O O . SER B 1 365 ? 10.945 8.727 -22.797 1 93 365 SER B O 1
ATOM 7590 N N . ALA B 1 366 ? 10.094 6.957 -21.766 1 92.81 366 ALA B N 1
ATOM 7591 C CA . ALA B 1 366 ? 9.828 6.266 -23.016 1 92.81 366 ALA B CA 1
ATOM 7592 C C . ALA B 1 366 ? 8.492 6.688 -23.609 1 92.81 366 ALA B C 1
ATOM 7594 O O . ALA B 1 366 ? 7.512 6.867 -22.875 1 92.81 366 ALA B O 1
ATOM 7595 N N . GLU B 1 367 ? 8.469 6.82 -24.891 1 93.75 367 GLU B N 1
ATOM 7596 C CA . GLU B 1 367 ? 7.219 7.18 -25.547 1 93.75 367 GLU B CA 1
ATOM 7597 C C . GLU B 1 367 ? 6.266 5.988 -25.625 1 93.75 367 GLU B C 1
ATOM 7599 O O . GLU B 1 367 ? 6.586 4.969 -26.234 1 93.75 367 GLU B O 1
ATOM 7604 N N . ALA B 1 368 ? 5.18 6.184 -25.031 1 93.88 368 ALA B N 1
ATOM 7605 C CA . ALA B 1 368 ? 4.199 5.105 -24.969 1 93.88 368 ALA B CA 1
ATOM 7606 C C . ALA B 1 368 ? 3.105 5.301 -26.016 1 93.88 368 ALA B C 1
ATOM 7608 O O . ALA B 1 368 ? 2.627 6.422 -26.219 1 93.88 368 ALA B O 1
ATOM 7609 N N . THR B 1 369 ? 2.812 4.23 -26.766 1 92.94 369 THR B N 1
ATOM 7610 C CA . THR B 1 369 ? 1.657 4.125 -27.641 1 92.94 369 THR B CA 1
ATOM 7611 C C . THR B 1 369 ? 0.682 3.066 -27.141 1 92.94 369 THR B C 1
ATOM 7613 O O . THR B 1 369 ? 1.018 2.281 -26.25 1 92.94 369 THR B O 1
ATOM 7616 N N . PRO B 1 370 ? -0.46 3.014 -27.625 1 89.94 370 PRO B N 1
ATOM 7617 C CA . PRO B 1 370 ? -1.415 1.997 -27.172 1 89.94 370 PRO B CA 1
ATOM 7618 C C . PRO B 1 370 ? -0.922 0.574 -27.438 1 89.94 370 PRO B C 1
ATOM 7620 O O . PRO B 1 370 ? -1.324 -0.357 -26.734 1 89.94 370 PRO B O 1
ATOM 7623 N N . ASP B 1 371 ? -0.018 0.491 -28.359 1 93.38 371 ASP B N 1
ATOM 7624 C CA . ASP B 1 371 ? 0.4 -0.85 -28.75 1 93.38 371 ASP B CA 1
ATOM 7625 C C . ASP B 1 371 ? 1.734 -1.222 -28.109 1 93.38 371 ASP B C 1
ATOM 7627 O O . ASP B 1 371 ? 2.166 -2.373 -28.188 1 93.38 371 ASP B O 1
ATOM 7631 N N . GLY B 1 372 ? 2.373 -0.27 -27.625 1 97.25 372 GLY B N 1
ATOM 7632 C CA . GLY B 1 372 ? 3.666 -0.603 -27.047 1 97.25 372 GLY B CA 1
ATOM 7633 C C . GLY B 1 372 ? 4.535 0.613 -26.781 1 97.25 372 GLY B C 1
ATOM 7634 O O . GLY B 1 372 ? 4.023 1.706 -26.531 1 97.25 372 GLY B O 1
ATOM 7635 N N . LEU B 1 373 ? 5.852 0.35 -26.656 1 97.5 373 LEU B N 1
ATOM 7636 C CA . LEU B 1 373 ? 6.816 1.388 -26.297 1 97.5 373 LEU B CA 1
ATOM 7637 C C . LEU B 1 373 ? 7.84 1.581 -27.422 1 97.5 373 LEU B C 1
ATOM 7639 O O . LEU B 1 373 ? 8.398 0.608 -27.922 1 97.5 373 LEU B O 1
ATOM 7643 N N . GLN B 1 374 ? 8.023 2.832 -27.75 1 96.19 374 GLN B N 1
ATOM 7644 C CA . GLN B 1 374 ? 9.086 3.168 -28.688 1 96.19 374 GLN B CA 1
ATOM 7645 C C . GLN B 1 374 ? 10.391 3.48 -27.953 1 96.19 374 GLN B C 1
ATOM 7647 O O . GLN B 1 374 ? 10.492 4.492 -27.266 1 96.19 374 GLN B O 1
ATOM 7652 N N . LEU B 1 375 ? 11.312 2.59 -28.125 1 94.56 375 LEU B N 1
ATOM 7653 C CA . LEU B 1 375 ? 12.648 2.84 -27.594 1 94.56 375 LEU B CA 1
ATOM 7654 C C . LEU B 1 375 ? 13.539 3.479 -28.641 1 94.56 375 LEU B C 1
ATOM 7656 O O . LEU B 1 375 ? 13.086 3.777 -29.75 1 94.56 375 LEU B O 1
ATOM 7660 N N . GLU B 1 376 ? 14.719 3.805 -28.281 1 90.5 376 GLU B N 1
ATOM 7661 C CA . GLU B 1 376 ? 15.641 4.445 -29.203 1 90.5 376 GLU B CA 1
ATOM 7662 C C . GLU B 1 376 ? 15.969 3.527 -30.375 1 90.5 376 GLU B C 1
ATOM 7664 O O . GLU B 1 376 ? 16.031 3.973 -31.531 1 90.5 376 GLU B O 1
ATOM 7669 N N . ASP B 1 377 ? 16.078 2.281 -30.047 1 89.25 377 ASP B N 1
ATOM 7670 C CA . ASP B 1 377 ? 16.609 1.387 -31.078 1 89.25 377 ASP B CA 1
ATOM 7671 C C . ASP B 1 377 ? 15.531 0.435 -31.578 1 89.25 377 ASP B C 1
ATOM 7673 O O . ASP B 1 377 ? 15.703 -0.214 -32.625 1 89.25 377 ASP B O 1
ATOM 7677 N N . ARG B 1 378 ? 14.453 0.358 -30.844 1 92.56 378 ARG B N 1
ATOM 7678 C CA . ARG B 1 378 ? 13.477 -0.64 -31.266 1 92.56 378 ARG B CA 1
ATOM 7679 C C . ARG B 1 378 ? 12.109 -0.366 -30.641 1 92.56 378 ARG B C 1
ATOM 7681 O O . ARG B 1 378 ? 11.984 0.486 -29.766 1 92.56 378 ARG B O 1
ATOM 7688 N N . PHE B 1 379 ? 11.141 -1.138 -31.203 1 96.19 379 PHE B N 1
ATOM 7689 C CA . PHE B 1 379 ? 9.781 -1.095 -30.672 1 96.19 379 PHE B CA 1
ATOM 7690 C C . PHE B 1 379 ? 9.477 -2.355 -29.859 1 96.19 379 PHE B C 1
ATOM 7692 O O . PHE B 1 379 ? 9.82 -3.463 -30.281 1 96.19 379 PHE B O 1
ATOM 7699 N N . VAL B 1 380 ? 8.977 -2.148 -28.719 1 98.06 380 VAL B N 1
ATOM 7700 C CA . VAL B 1 380 ? 8.562 -3.27 -27.891 1 98.06 380 VAL B CA 1
ATOM 7701 C C . VAL B 1 380 ? 7.039 -3.348 -27.844 1 98.06 380 VAL B C 1
ATOM 7703 O O . VAL B 1 380 ? 6.375 -2.42 -27.375 1 98.06 380 VAL B O 1
ATOM 7706 N N . ASP B 1 381 ? 6.504 -4.473 -28.344 1 98.38 381 ASP B N 1
ATOM 7707 C CA . ASP B 1 381 ? 5.062 -4.688 -28.297 1 98.38 381 ASP B CA 1
ATOM 7708 C C . ASP B 1 381 ? 4.598 -5.043 -26.891 1 98.38 381 ASP B C 1
ATOM 7710 O O . ASP B 1 381 ? 5.266 -5.801 -26.188 1 98.38 381 ASP B O 1
ATOM 7714 N N . VAL B 1 382 ? 3.521 -4.434 -26.453 1 98.44 382 VAL B N 1
ATOM 7715 C CA . VAL B 1 382 ? 2.91 -4.742 -25.172 1 98.44 382 VAL B CA 1
ATOM 7716 C C . VAL B 1 382 ? 1.465 -5.188 -25.375 1 98.44 382 VAL B C 1
ATOM 7718 O O . VAL B 1 382 ? 0.667 -4.469 -25.984 1 98.44 382 VAL B O 1
ATOM 7721 N N . VAL B 1 383 ? 1.166 -6.383 -24.922 1 98 383 VAL B N 1
ATOM 7722 C CA . VAL B 1 383 ? -0.16 -6.938 -25.172 1 98 383 VAL B CA 1
ATOM 7723 C C . VAL B 1 383 ? -0.732 -7.512 -23.875 1 98 383 VAL B C 1
ATOM 7725 O O . VAL B 1 383 ? -0.024 -7.625 -22.875 1 98 383 VAL B O 1
ATOM 7728 N N . ASN B 1 384 ? -2.01 -7.719 -23.812 1 96.44 384 ASN B N 1
ATOM 7729 C CA . ASN B 1 384 ? -2.658 -8.477 -22.734 1 96.44 384 ASN B CA 1
ATOM 7730 C C . ASN B 1 384 ? -3.383 -9.703 -23.281 1 96.44 384 ASN B C 1
ATOM 7732 O O . ASN B 1 384 ? -4.152 -9.602 -24.25 1 96.44 384 ASN B O 1
ATOM 7736 N N . LEU B 1 385 ? -3.051 -10.852 -22.781 1 94.88 385 LEU B N 1
ATOM 7737 C CA . LEU B 1 385 ? -3.6 -12.148 -23.156 1 94.88 385 LEU B CA 1
ATOM 7738 C C . LEU B 1 385 ? -3.805 -13.023 -21.922 1 94.88 385 LEU B C 1
ATOM 7740 O O . LEU B 1 385 ? -2.9 -13.758 -21.516 1 94.88 385 LEU B O 1
ATOM 7744 N N . PRO B 1 386 ? -5.023 -13.047 -21.422 1 94.31 386 PRO B N 1
ATOM 7745 C CA . PRO B 1 386 ? -5.246 -13.836 -20.203 1 94.31 386 PRO B CA 1
ATOM 7746 C C . PRO B 1 386 ? -4.969 -15.328 -20.406 1 94.31 386 PRO B C 1
ATOM 7748 O O . PRO B 1 386 ? -5.289 -15.875 -21.453 1 94.31 386 PRO B O 1
ATOM 7751 N N . ILE B 1 387 ? -4.324 -15.891 -19.406 1 93.38 387 ILE B N 1
ATOM 7752 C CA . ILE B 1 387 ? -4.102 -17.328 -19.438 1 93.38 387 ILE B CA 1
ATOM 7753 C C . ILE B 1 387 ? -5.402 -18.062 -19.094 1 93.38 387 ILE B C 1
ATOM 7755 O O . ILE B 1 387 ? -6.207 -17.562 -18.297 1 93.38 387 ILE B O 1
ATOM 7759 N N . GLY B 1 388 ? -5.629 -19.172 -19.703 1 90.62 388 GLY B N 1
ATOM 7760 C CA . GLY B 1 388 ? -6.828 -19.969 -19.453 1 90.62 388 GLY B CA 1
ATOM 7761 C C . GLY B 1 388 ? -6.543 -21.312 -18.828 1 90.62 388 GLY B C 1
ATOM 7762 O O . GLY B 1 388 ? -5.453 -21.531 -18.281 1 90.62 388 GLY B O 1
ATOM 7763 N N . ILE B 1 389 ? -7.598 -22.094 -18.734 1 92.06 389 ILE B N 1
ATOM 7764 C CA . ILE B 1 389 ? -7.484 -23.453 -18.203 1 92.06 389 ILE B CA 1
ATOM 7765 C C . ILE B 1 389 ? -7.469 -24.453 -19.344 1 92.06 389 ILE B C 1
ATOM 7767 O O . ILE B 1 389 ? -7.641 -24.078 -20.516 1 92.06 389 ILE B O 1
ATOM 7771 N N . ASP B 1 390 ? -7.125 -25.719 -19 1 92.19 390 ASP B N 1
ATOM 7772 C CA . ASP B 1 390 ? -7.148 -26.812 -19.969 1 92.19 390 ASP B CA 1
ATOM 7773 C C . ASP B 1 390 ? -8.422 -27.641 -19.828 1 92.19 390 ASP B C 1
ATOM 7775 O O . ASP B 1 390 ? -8.422 -28.672 -19.141 1 92.19 390 ASP B O 1
ATOM 7779 N N . PRO B 1 391 ? -9.422 -27.297 -20.594 1 91.88 391 PRO B N 1
ATOM 7780 C CA . PRO B 1 391 ? -10.711 -27.969 -20.438 1 91.88 391 PRO B CA 1
ATOM 7781 C C . PRO B 1 391 ? -10.648 -29.453 -20.797 1 91.88 391 PRO B C 1
ATOM 7783 O O . PRO B 1 391 ? -11.359 -30.266 -20.203 1 91.88 391 PRO B O 1
ATOM 7786 N N . VAL B 1 392 ? -9.867 -29.781 -21.734 1 92.19 392 VAL B N 1
ATOM 7787 C CA . VAL B 1 392 ? -9.758 -31.172 -22.172 1 92.19 392 VAL B CA 1
ATOM 7788 C C . VAL B 1 392 ? -9.203 -32.031 -21.016 1 92.19 392 VAL B C 1
ATOM 7790 O O . VAL B 1 392 ? -9.797 -33.031 -20.656 1 92.19 392 VAL B O 1
ATOM 7793 N N . SER B 1 393 ? -8.148 -31.547 -20.516 1 90.19 393 SER B N 1
ATOM 7794 C CA . SER B 1 393 ? -7.543 -32.25 -19.406 1 90.19 393 SER B CA 1
ATOM 7795 C C . SER B 1 393 ? -8.469 -32.281 -18.188 1 90.19 393 SER B C 1
ATOM 7797 O O . SER B 1 393 ? -8.586 -33.312 -17.516 1 90.19 393 SER B O 1
ATOM 7799 N N . LEU B 1 394 ? -9.125 -31.219 -17.922 1 91.75 394 LEU B N 1
ATOM 7800 C CA . LEU B 1 394 ? -10.031 -31.094 -16.781 1 91.75 394 LEU B CA 1
ATOM 7801 C C . LEU B 1 394 ? -11.203 -32.062 -16.922 1 91.75 394 LEU B C 1
ATOM 7803 O O . LEU B 1 394 ? -11.57 -32.75 -15.953 1 91.75 394 LEU B O 1
ATOM 7807 N N . SER B 1 395 ? -11.711 -32.188 -18.094 1 92.62 395 SER B N 1
ATOM 7808 C CA . SER B 1 395 ? -12.836 -33.094 -18.344 1 92.62 395 SER B CA 1
ATOM 7809 C C . SER B 1 395 ? -12.438 -34.531 -18.156 1 92.62 395 SER B C 1
ATOM 7811 O O . SER B 1 395 ? -13.203 -35.344 -17.594 1 92.62 395 SER B O 1
ATOM 7813 N N . GLN B 1 396 ? -11.312 -34.844 -18.609 1 92 396 GLN B N 1
ATOM 7814 C CA . GLN B 1 396 ? -10.82 -36.188 -18.484 1 92 396 GLN B CA 1
ATOM 7815 C C . GLN B 1 396 ? -10.641 -36.594 -17.016 1 92 396 GLN B C 1
ATOM 7817 O O . GLN B 1 396 ? -11.039 -37.688 -16.609 1 92 396 GLN B O 1
ATOM 7822 N N . HIS B 1 397 ? -10.125 -35.719 -16.234 1 91.56 397 HIS B N 1
ATOM 7823 C CA . HIS B 1 397 ? -9.852 -36.031 -14.828 1 91.56 397 HIS B CA 1
ATOM 7824 C C . HIS B 1 397 ? -11.133 -36.062 -14.016 1 91.56 397 HIS B C 1
ATOM 7826 O O . HIS B 1 397 ? -11.242 -36.844 -13.062 1 91.56 397 HIS B O 1
ATOM 7832 N N . ARG B 1 398 ? -12.055 -35.281 -14.336 1 93.69 398 ARG B N 1
ATOM 7833 C CA . ARG B 1 398 ? -13.328 -35.219 -13.625 1 93.69 398 ARG B CA 1
ATOM 7834 C C . ARG B 1 398 ? -14.07 -36.562 -13.742 1 93.69 398 ARG B C 1
ATOM 7836 O O . ARG B 1 398 ? -14.867 -36.906 -12.867 1 93.69 398 ARG B O 1
ATOM 7843 N N . GLU B 1 399 ? -13.758 -37.312 -14.82 1 92.88 399 GLU B N 1
ATOM 7844 C CA . GLU B 1 399 ? -14.469 -38.562 -15.086 1 92.88 399 GLU B CA 1
ATOM 7845 C C . GLU B 1 399 ? -13.781 -39.75 -14.414 1 92.88 399 GLU B C 1
ATOM 7847 O O . GLU B 1 399 ? -14.281 -40.875 -14.461 1 92.88 399 GLU B O 1
ATOM 7852 N N . GLU B 1 400 ? -12.742 -39.469 -13.75 1 94.06 400 GLU B N 1
ATOM 7853 C CA . GLU B 1 400 ? -12.016 -40.531 -13.07 1 94.06 400 GLU B CA 1
ATOM 7854 C C . GLU B 1 400 ? -12.812 -41.062 -11.891 1 94.06 400 GLU B C 1
ATOM 7856 O O . GLU B 1 400 ? -13.539 -40.312 -11.227 1 94.06 400 GLU B O 1
ATOM 7861 N N . ASP B 1 401 ? -12.609 -42.344 -11.539 1 94.25 401 ASP B N 1
ATOM 7862 C CA . ASP B 1 401 ? -13.352 -43.031 -10.484 1 94.25 401 ASP B CA 1
ATOM 7863 C C . ASP B 1 401 ? -13.031 -42.438 -9.117 1 94.25 401 ASP B C 1
ATOM 7865 O O . ASP B 1 401 ? -13.898 -42.375 -8.242 1 94.25 401 ASP B O 1
ATOM 7869 N N . GLU B 1 402 ? -11.859 -42.031 -9 1 93.75 402 GLU B N 1
ATOM 7870 C CA . GLU B 1 402 ? -11.453 -41.469 -7.719 1 93.75 402 GLU B CA 1
ATOM 7871 C C . GLU B 1 402 ? -12.227 -40.188 -7.414 1 93.75 402 GLU B C 1
ATOM 7873 O O . GLU B 1 402 ? -12.547 -39.906 -6.258 1 93.75 402 GLU B O 1
ATOM 7878 N N . VAL B 1 403 ? -12.508 -39.406 -8.383 1 95.12 403 VAL B N 1
ATOM 7879 C CA . VAL B 1 403 ? -13.273 -38.156 -8.219 1 95.12 403 VAL B CA 1
ATOM 7880 C C . VAL B 1 403 ? -14.711 -38.5 -7.809 1 95.12 403 VAL B C 1
ATOM 7882 O O . VAL B 1 403 ? -15.258 -37.906 -6.887 1 95.12 403 VAL B O 1
ATOM 7885 N N . LYS B 1 404 ? -15.281 -39.5 -8.406 1 94.19 404 LYS B N 1
ATOM 7886 C CA . LYS B 1 404 ? -16.641 -39.938 -8.078 1 94.19 404 LYS B CA 1
ATOM 7887 C C . LYS B 1 404 ? -16.719 -40.438 -6.645 1 94.19 404 LYS B C 1
ATOM 7889 O O . LYS B 1 404 ? -17.719 -40.188 -5.949 1 94.19 404 LYS B O 1
ATOM 7894 N N . ARG B 1 405 ? -15.711 -41.156 -6.332 1 95.38 405 ARG B N 1
ATOM 7895 C CA . ARG B 1 405 ? -15.664 -41.656 -4.965 1 95.38 405 ARG B CA 1
ATOM 7896 C C . ARG B 1 405 ? -15.695 -40.5 -3.955 1 95.38 405 ARG B C 1
ATOM 7898 O O . ARG B 1 405 ? -16.469 -40.531 -3.002 1 95.38 405 ARG B O 1
ATOM 7905 N N . TRP B 1 406 ? -14.891 -39.562 -4.164 1 94.38 406 TRP B N 1
ATOM 7906 C CA . TRP B 1 406 ? -14.828 -38.438 -3.254 1 94.38 406 TRP B CA 1
ATOM 7907 C C . TRP B 1 406 ? -16.125 -37.625 -3.283 1 94.38 406 TRP B C 1
ATOM 7909 O O . TRP B 1 406 ? -16.578 -37.125 -2.254 1 94.38 406 TRP B O 1
ATOM 7919 N N . LEU B 1 407 ? -16.75 -37.469 -4.418 1 95 407 LEU B N 1
ATOM 7920 C CA . LEU B 1 407 ? -18.031 -36.812 -4.543 1 95 407 LEU B CA 1
ATOM 7921 C C . LEU B 1 407 ? -19.078 -37.469 -3.664 1 95 407 LEU B C 1
ATOM 7923 O O . LEU B 1 407 ? -19.844 -36.781 -2.977 1 95 407 LEU B O 1
ATOM 7927 N N . ASN B 1 408 ? -19.109 -38.719 -3.707 1 94.62 408 ASN B N 1
ATOM 7928 C CA . ASN B 1 408 ? -20.078 -39.469 -2.916 1 94.62 408 ASN B CA 1
ATOM 7929 C C . ASN B 1 408 ? -19.828 -39.312 -1.42 1 94.62 408 ASN B C 1
ATOM 7931 O O . ASN B 1 408 ? -20.781 -39.125 -0.648 1 94.62 408 ASN B O 1
ATOM 7935 N N . ILE B 1 409 ? -18.594 -39.344 -1.098 1 94.56 409 ILE B N 1
ATOM 7936 C CA . ILE B 1 409 ? -18.234 -39.156 0.302 1 94.56 409 ILE B CA 1
ATOM 7937 C C . ILE B 1 409 ? -18.688 -37.781 0.784 1 94.56 409 ILE B C 1
ATOM 7939 O O . ILE B 1 409 ? -19.297 -37.688 1.846 1 94.56 409 ILE B O 1
ATOM 7943 N N . MET B 1 410 ? -18.484 -36.812 0.052 1 94.19 410 MET B N 1
ATOM 7944 C CA . MET B 1 410 ? -18.797 -35.438 0.434 1 94.19 410 MET B CA 1
ATOM 7945 C C . MET B 1 410 ? -20.312 -35.219 0.418 1 94.19 410 MET B C 1
ATOM 7947 O O . MET B 1 410 ? -20.828 -34.469 1.25 1 94.19 410 MET B O 1
ATOM 7951 N N . ARG B 1 411 ? -20.984 -35.781 -0.522 1 94.06 411 ARG B N 1
ATOM 7952 C CA . ARG B 1 411 ? -22.438 -35.688 -0.594 1 94.06 411 ARG B CA 1
ATOM 7953 C C . ARG B 1 411 ? -23.094 -36.219 0.672 1 94.06 411 ARG B C 1
ATOM 7955 O O . ARG B 1 411 ? -24.047 -35.656 1.187 1 94.06 411 ARG B O 1
ATOM 7962 N N . GLU B 1 412 ? -22.547 -37.312 1.08 1 94.06 412 GLU B N 1
ATOM 7963 C CA . GLU B 1 412 ? -23.094 -37.938 2.283 1 94.06 412 GLU B CA 1
ATOM 7964 C C . GLU B 1 412 ? -22.766 -37.125 3.527 1 94.06 412 GLU B C 1
ATOM 7966 O O . GLU B 1 412 ? -23.625 -36.875 4.375 1 94.06 412 GLU B O 1
ATOM 7971 N N . ARG B 1 413 ? -21.625 -36.625 3.562 1 92.5 413 ARG B N 1
ATOM 7972 C CA . ARG B 1 413 ? -21.141 -35.906 4.738 1 92.5 413 ARG B CA 1
ATOM 7973 C C . ARG B 1 413 ? -21.859 -34.594 4.914 1 92.5 413 ARG B C 1
ATOM 7975 O O . ARG B 1 413 ? -22.141 -34.156 6.039 1 92.5 413 ARG B O 1
ATOM 7982 N N . TYR B 1 414 ? -22.125 -34 3.834 1 94.19 414 TYR B N 1
ATOM 7983 C CA . TYR B 1 414 ? -22.688 -32.656 3.912 1 94.19 414 TYR B CA 1
ATOM 7984 C C . TYR B 1 414 ? -24.109 -32.625 3.395 1 94.19 414 TYR B C 1
ATOM 7986 O O . TYR B 1 414 ? -24.578 -31.594 2.889 1 94.19 414 TYR B O 1
ATOM 7994 N N . ALA B 1 415 ? -24.734 -33.75 3.523 1 93 415 ALA B N 1
ATOM 7995 C CA . ALA B 1 415 ? -26.125 -33.844 3.082 1 93 415 ALA B CA 1
ATOM 7996 C C . ALA B 1 415 ? -27 -32.812 3.787 1 93 415 ALA B C 1
ATOM 7998 O O . ALA B 1 415 ? -26.938 -32.688 5.012 1 93 415 ALA B O 1
ATOM 7999 N N . GLY B 1 416 ? -27.719 -32.062 3.02 1 91.94 416 GLY B N 1
ATOM 8000 C CA . GLY B 1 416 ? -28.672 -31.125 3.568 1 91.94 416 GLY B CA 1
ATOM 8001 C C . GLY B 1 416 ? -28.062 -29.766 3.861 1 91.94 416 GLY B C 1
ATOM 8002 O O . GLY B 1 416 ? -28.75 -28.844 4.297 1 91.94 416 GLY B O 1
ATOM 8003 N N . LYS B 1 417 ? -26.859 -29.641 3.662 1 95 417 LYS B N 1
ATOM 8004 C CA . LYS B 1 417 ? -26.172 -28.375 3.941 1 95 417 LYS B CA 1
ATOM 8005 C C . LYS B 1 417 ? -25.672 -27.734 2.654 1 95 417 LYS B C 1
ATOM 8007 O O . LYS B 1 417 ? -25.406 -28.422 1.669 1 95 417 LYS B O 1
ATOM 8012 N N . LYS B 1 418 ? -25.609 -26.422 2.652 1 96.38 418 LYS B N 1
ATOM 8013 C CA . LYS B 1 418 ? -24.953 -25.688 1.572 1 96.38 418 LYS B CA 1
ATOM 8014 C C . LYS B 1 418 ? -23.453 -25.562 1.818 1 96.38 418 LYS B C 1
ATOM 8016 O O . LYS B 1 418 ? -23.016 -25.453 2.965 1 96.38 418 LYS B O 1
ATOM 8021 N N . LEU B 1 419 ? -22.719 -25.594 0.726 1 96.94 419 LEU B N 1
ATOM 8022 C CA . LEU B 1 419 ? -21.266 -25.609 0.853 1 96.94 419 LEU B CA 1
ATOM 8023 C C . LEU B 1 419 ? -20.641 -24.406 0.146 1 96.94 419 LEU B C 1
ATOM 8025 O O . LEU B 1 419 ? -20.891 -24.188 -1.043 1 96.94 419 LEU B O 1
ATOM 8029 N N . ILE B 1 420 ? -19.891 -23.609 0.888 1 98.31 420 ILE B N 1
ATOM 8030 C CA . ILE B 1 420 ? -18.984 -22.625 0.309 1 98.31 420 ILE B CA 1
ATOM 8031 C C . ILE B 1 420 ? -17.562 -23.172 0.325 1 98.31 420 ILE B C 1
ATOM 8033 O O . ILE B 1 420 ? -17.078 -23.625 1.362 1 98.31 420 ILE B O 1
ATOM 8037 N N . VAL B 1 421 ? -16.984 -23.141 -0.79 1 97.75 421 VAL B N 1
ATOM 8038 C CA . VAL B 1 421 ? -15.633 -23.688 -0.892 1 97.75 421 VAL B CA 1
ATOM 8039 C C . VAL B 1 421 ? -14.641 -22.562 -1.205 1 97.75 421 VAL B C 1
ATOM 8041 O O . VAL B 1 421 ? -14.984 -21.609 -1.907 1 97.75 421 VAL B O 1
ATOM 8044 N N . ALA B 1 422 ? -13.5 -22.672 -0.604 1 97.56 422 ALA B N 1
ATOM 8045 C CA . ALA B 1 422 ? -12.391 -21.75 -0.869 1 97.56 422 ALA B CA 1
ATOM 8046 C C . ALA B 1 422 ? -11.055 -22.484 -0.809 1 97.56 422 ALA B C 1
ATOM 8048 O O . ALA B 1 422 ? -10.852 -23.359 0.033 1 97.56 422 ALA B O 1
ATOM 8049 N N . ARG B 1 423 ? -10.172 -22.188 -1.669 1 95.5 423 ARG B N 1
ATOM 8050 C CA . ARG B 1 423 ? -8.812 -22.719 -1.721 1 95.5 423 ARG B CA 1
ATOM 8051 C C . ARG B 1 423 ? -7.809 -21.625 -2.053 1 95.5 423 ARG B C 1
ATOM 8053 O O . ARG B 1 423 ? -7.812 -21.078 -3.16 1 95.5 423 ARG B O 1
ATOM 8060 N N . ASP B 1 424 ? -6.973 -21.344 -1.096 1 93.19 424 ASP B N 1
ATOM 8061 C CA . ASP B 1 424 ? -6.059 -20.219 -1.255 1 93.19 424 ASP B CA 1
ATOM 8062 C C . ASP B 1 424 ? -4.699 -20.516 -0.629 1 93.19 424 ASP B C 1
ATOM 8064 O O . ASP B 1 424 ? -4.613 -21.25 0.358 1 93.19 424 ASP B O 1
ATOM 8068 N N . LYS B 1 425 ? -3.666 -19.938 -1.248 1 89.19 425 LYS B N 1
ATOM 8069 C CA . LYS B 1 425 ? -2.41 -19.875 -0.508 1 89.19 425 LYS B CA 1
ATOM 8070 C C . LYS B 1 425 ? -2.557 -19.016 0.748 1 89.19 425 LYS B C 1
ATOM 8072 O O . LYS B 1 425 ? -3.232 -17.984 0.728 1 89.19 425 LYS B O 1
ATOM 8077 N N . LEU B 1 426 ? -1.875 -19.453 1.796 1 89.31 426 LEU B N 1
ATOM 8078 C CA . LEU B 1 426 ? -2.016 -18.719 3.047 1 89.31 426 LEU B CA 1
ATOM 8079 C C . LEU B 1 426 ? -1.003 -17.578 3.121 1 89.31 426 LEU B C 1
ATOM 8081 O O . LEU B 1 426 ? 0.049 -17.719 3.75 1 89.31 426 LEU B O 1
ATOM 8085 N N . ASP B 1 427 ? -1.284 -16.5 2.568 1 85.38 427 ASP B N 1
ATOM 8086 C CA . ASP B 1 427 ? -0.543 -15.25 2.666 1 85.38 427 ASP B CA 1
ATOM 8087 C C . ASP B 1 427 ? -1.492 -14.062 2.789 1 85.38 427 ASP B C 1
ATOM 8089 O O . ASP B 1 427 ? -2.711 -14.219 2.693 1 85.38 427 ASP B O 1
ATOM 8093 N N . HIS B 1 428 ? -0.991 -12.961 3.068 1 82.75 428 HIS B N 1
ATOM 8094 C CA . HIS B 1 428 ? -1.823 -11.797 3.332 1 82.75 428 HIS B CA 1
ATOM 8095 C C . HIS B 1 428 ? -2.574 -11.359 2.078 1 82.75 428 HIS B C 1
ATOM 8097 O O . HIS B 1 428 ? -3.695 -10.859 2.164 1 82.75 428 HIS B O 1
ATOM 8103 N N . VAL B 1 429 ? -2.061 -11.633 1.015 1 89 429 VAL B N 1
ATOM 8104 C CA . VAL B 1 429 ? -2.576 -11.109 -0.247 1 89 429 VAL B CA 1
ATOM 8105 C C . VAL B 1 429 ? -3.828 -11.891 -0.652 1 89 429 VAL B C 1
ATOM 8107 O O . VAL B 1 429 ? -4.742 -11.328 -1.264 1 89 429 VAL B O 1
ATOM 8110 N N . ARG B 1 430 ? -3.955 -13.109 -0.292 1 92.88 430 ARG B N 1
ATOM 8111 C CA . ARG B 1 430 ? -5.043 -13.961 -0.769 1 92.88 430 ARG B CA 1
ATOM 8112 C C . ARG B 1 430 ? -6.305 -13.75 0.06 1 92.88 430 ARG B C 1
ATOM 8114 O O . ARG B 1 430 ? -7.379 -14.234 -0.299 1 92.88 430 ARG B O 1
ATOM 8121 N N . GLY B 1 431 ? -6.277 -13.109 1.184 1 92.5 431 GLY B N 1
ATOM 8122 C CA . GLY B 1 431 ? -7.441 -12.594 1.885 1 92.5 431 GLY B CA 1
ATOM 8123 C C . GLY B 1 431 ? -8.203 -13.656 2.646 1 92.5 431 GLY B C 1
ATOM 8124 O O . GLY B 1 431 ? -9.43 -13.609 2.742 1 92.5 431 GLY B O 1
ATOM 8125 N N . VAL B 1 432 ? -7.465 -14.68 3.146 1 94 432 VAL B N 1
ATOM 8126 C CA . VAL B 1 432 ? -8.117 -15.734 3.922 1 94 432 VAL B CA 1
ATOM 8127 C C . VAL B 1 432 ? -8.727 -15.133 5.191 1 94 432 VAL B C 1
ATOM 8129 O O . VAL B 1 432 ? -9.836 -15.492 5.582 1 94 432 VAL B O 1
ATOM 8132 N N . ARG B 1 433 ? -8.023 -14.281 5.801 1 91.25 433 ARG B N 1
ATOM 8133 C CA . ARG B 1 433 ? -8.523 -13.625 7.004 1 91.25 433 ARG B CA 1
ATOM 8134 C C . ARG B 1 433 ? -9.82 -12.875 6.719 1 91.25 433 ARG B C 1
ATOM 8136 O O . ARG B 1 433 ? -10.797 -13.016 7.453 1 91.25 433 ARG B O 1
ATOM 8143 N N . GLN B 1 434 ? -9.836 -12.062 5.652 1 91.19 434 GLN B N 1
ATOM 8144 C CA . GLN B 1 434 ? -11.016 -11.297 5.262 1 91.19 434 GLN B CA 1
ATOM 8145 C C . GLN B 1 434 ? -12.203 -12.219 4.992 1 91.19 434 GLN B C 1
ATOM 8147 O O . GLN B 1 434 ? -13.336 -11.906 5.371 1 91.19 434 GLN B O 1
ATOM 8152 N N . LYS B 1 435 ? -11.898 -13.281 4.375 1 95.81 435 LYS B N 1
ATOM 8153 C CA . LYS B 1 435 ? -12.93 -14.258 4.051 1 95.81 435 LYS B CA 1
ATOM 8154 C C . LYS B 1 435 ? -13.594 -14.797 5.316 1 95.81 435 LYS B C 1
ATOM 8156 O O . LYS B 1 435 ? -14.82 -14.82 5.422 1 95.81 435 LYS B O 1
ATOM 8161 N N . LEU B 1 436 ? -12.797 -15.211 6.27 1 95.06 436 LEU B N 1
ATOM 8162 C CA . LEU B 1 436 ? -13.289 -15.828 7.496 1 95.06 436 LEU B CA 1
ATOM 8163 C C . LEU B 1 436 ? -14.055 -14.812 8.344 1 95.06 436 LEU B C 1
ATOM 8165 O O . LEU B 1 436 ? -15.086 -15.141 8.93 1 95.06 436 LEU B O 1
ATOM 8169 N N . LEU B 1 437 ? -13.562 -13.617 8.352 1 91.44 437 LEU B N 1
ATOM 8170 C CA . LEU B 1 437 ? -14.25 -12.57 9.094 1 91.44 437 LEU B CA 1
ATOM 8171 C C . LEU B 1 437 ? -15.602 -12.25 8.461 1 91.44 437 LEU B C 1
ATOM 8173 O O . LEU B 1 437 ? -16.594 -12.039 9.172 1 91.44 437 LEU B O 1
ATOM 8177 N N . SER B 1 438 ? -15.664 -12.211 7.184 1 94 438 SER B N 1
ATOM 8178 C CA . SER B 1 438 ? -16.906 -11.961 6.465 1 94 438 SER B CA 1
ATOM 8179 C C . SER B 1 438 ? -17.922 -13.086 6.707 1 94 438 SER B C 1
ATOM 8181 O O . SER B 1 438 ? -19.109 -12.828 6.875 1 94 438 SER B O 1
ATOM 8183 N N . TYR B 1 439 ? -17.422 -14.305 6.711 1 96.62 439 TYR B N 1
ATOM 8184 C CA . TYR B 1 439 ? -18.281 -15.453 6.973 1 96.62 439 TYR B CA 1
ATOM 8185 C C . TYR B 1 439 ? -18.812 -15.422 8.398 1 96.62 439 TYR B C 1
ATOM 8187 O O . TYR B 1 439 ? -20 -15.719 8.633 1 96.62 439 TYR B O 1
ATOM 8195 N N . GLU B 1 440 ? -17.938 -15.062 9.312 1 94.25 440 GLU B N 1
ATOM 8196 C CA . GLU B 1 440 ? -18.375 -14.891 10.695 1 94.25 440 GLU B CA 1
ATOM 8197 C C . GLU B 1 440 ? -19.5 -13.867 10.797 1 94.25 440 GLU B C 1
ATOM 8199 O O . GLU B 1 440 ? -20.5 -14.109 11.469 1 94.25 440 GLU B O 1
ATOM 8204 N N . LEU B 1 441 ? -19.312 -12.789 10.117 1 92.12 441 LEU B N 1
ATOM 8205 C CA . LEU B 1 441 ? -20.312 -11.734 10.109 1 92.12 441 LEU B CA 1
ATOM 8206 C C . LEU B 1 441 ? -21.625 -12.234 9.492 1 92.12 441 LEU B C 1
ATOM 8208 O O . LEU B 1 441 ? -22.703 -11.922 9.992 1 92.12 441 LEU B O 1
ATOM 8212 N N . PHE B 1 442 ? -21.578 -12.961 8.469 1 96.5 442 PHE B N 1
ATOM 8213 C CA . PHE B 1 442 ? -22.75 -13.531 7.809 1 96.5 442 PHE B CA 1
ATOM 8214 C C . PHE B 1 442 ? -23.547 -14.406 8.773 1 96.5 442 PHE B C 1
ATOM 8216 O O . PHE B 1 442 ? -24.766 -14.281 8.883 1 96.5 442 PHE B O 1
ATOM 8223 N N . LEU B 1 443 ? -22.797 -15.273 9.477 1 96.56 443 LEU B N 1
ATOM 8224 C CA . LEU B 1 443 ? -23.453 -16.172 10.422 1 96.56 443 LEU B CA 1
ATOM 8225 C C . LEU B 1 443 ? -24.109 -15.398 11.562 1 96.56 443 LEU B C 1
ATOM 8227 O O . LEU B 1 443 ? -25.156 -15.789 12.062 1 96.56 443 LEU B O 1
ATOM 8231 N N . ASN B 1 444 ? -23.484 -14.344 11.914 1 92.88 444 ASN B N 1
ATOM 8232 C CA . ASN B 1 444 ? -24.031 -13.5 12.969 1 92.88 444 ASN B CA 1
ATOM 8233 C C . ASN B 1 444 ? -25.312 -12.805 12.523 1 92.88 444 ASN B C 1
ATOM 8235 O O . ASN B 1 444 ? -26.266 -12.711 13.289 1 92.88 444 ASN B O 1
ATOM 8239 N N . LYS B 1 445 ? -25.344 -12.414 11.328 1 93.88 445 LYS B N 1
ATOM 8240 C CA . LYS B 1 445 ? -26.453 -11.633 10.805 1 93.88 445 LYS B CA 1
ATOM 8241 C C . LYS B 1 445 ? -27.594 -12.547 10.359 1 93.88 445 LYS B C 1
ATOM 8243 O O . LYS B 1 445 ? -28.734 -12.094 10.219 1 93.88 445 LYS B O 1
ATOM 8248 N N . ASN B 1 446 ? -27.25 -13.781 10.109 1 96.94 446 ASN B N 1
ATOM 8249 C CA . ASN B 1 446 ? -28.234 -14.703 9.555 1 96.94 446 ASN B CA 1
ATOM 8250 C C . ASN B 1 446 ? -28.281 -16.016 10.336 1 96.94 446 ASN B C 1
ATOM 8252 O O . ASN B 1 446 ? -27.891 -17.062 9.82 1 96.94 446 ASN B O 1
ATOM 8256 N N . PRO B 1 447 ? -28.906 -16 11.484 1 95.62 447 PRO B N 1
ATOM 8257 C CA . PRO B 1 447 ? -28.938 -17.203 12.328 1 95.62 447 PRO B CA 1
ATOM 8258 C C . PRO B 1 447 ? -29.625 -18.375 11.664 1 95.62 447 PRO B C 1
ATOM 8260 O O . PRO B 1 447 ? -29.375 -19.531 12.016 1 95.62 447 PRO B O 1
ATOM 8263 N N . GLU B 1 448 ? -30.453 -18.094 10.695 1 95.31 448 GLU B N 1
ATOM 8264 C CA . GLU B 1 448 ? -31.188 -19.156 10 1 95.31 448 GLU B CA 1
ATOM 8265 C C . GLU B 1 448 ? -30.234 -20.047 9.203 1 95.31 448 GLU B C 1
ATOM 8267 O O . GLU B 1 448 ? -30.578 -21.188 8.867 1 95.31 448 GLU B O 1
ATOM 8272 N N . TRP B 1 449 ? -29.062 -19.641 8.938 1 96.5 449 TRP B N 1
ATOM 8273 C CA . TRP B 1 449 ? -28.125 -20.391 8.117 1 96.5 449 TRP B CA 1
ATOM 8274 C C . TRP B 1 449 ? -27.172 -21.188 8.992 1 96.5 449 TRP B C 1
ATOM 8276 O O . TRP B 1 449 ? -26.406 -22.031 8.484 1 96.5 449 TRP B O 1
ATOM 8286 N N . ARG B 1 450 ? -27.359 -20.906 10.281 1 94.38 450 ARG B N 1
ATOM 8287 C CA . ARG B 1 450 ? -26.578 -21.734 11.195 1 94.38 450 ARG B CA 1
ATOM 8288 C C . ARG B 1 450 ? -27.016 -23.188 11.125 1 94.38 450 ARG B C 1
ATOM 8290 O O . ARG B 1 450 ? -28.203 -23.484 11.047 1 94.38 450 ARG B O 1
ATOM 8297 N N . ASP B 1 451 ? -26.078 -24.109 10.969 1 94.12 451 ASP B N 1
ATOM 8298 C CA . ASP B 1 451 ? -26.312 -25.547 10.875 1 94.12 451 ASP B CA 1
ATOM 8299 C C . ASP B 1 451 ? -26.672 -25.953 9.445 1 94.12 451 ASP B C 1
ATOM 8301 O O . ASP B 1 451 ? -26.844 -27.141 9.156 1 94.12 451 ASP B O 1
ATOM 8305 N N . ASN B 1 452 ? -26.766 -24.938 8.617 1 96.31 452 ASN B N 1
ATOM 8306 C CA . ASN B 1 452 ? -27.234 -25.266 7.27 1 96.31 452 ASN B CA 1
ATOM 8307 C C . ASN B 1 452 ? -26.188 -24.906 6.215 1 96.31 452 ASN B C 1
ATOM 8309 O O . ASN B 1 452 ? -26.391 -25.141 5.023 1 96.31 452 ASN B O 1
ATOM 8313 N N . ILE B 1 453 ? -25.109 -24.344 6.664 1 97.31 453 ILE B N 1
ATOM 8314 C CA . ILE B 1 453 ? -24.078 -23.938 5.719 1 97.31 453 ILE B CA 1
ATOM 8315 C C . ILE B 1 453 ? -22.703 -24.266 6.285 1 97.31 453 ILE B C 1
ATOM 8317 O O . ILE B 1 453 ? -22.484 -24.203 7.5 1 97.31 453 ILE B O 1
ATOM 8321 N N . VAL B 1 454 ? -21.766 -24.656 5.441 1 97.62 454 VAL B N 1
ATOM 8322 C CA . VAL B 1 454 ? -20.406 -24.953 5.836 1 97.62 454 VAL B CA 1
ATOM 8323 C C . VAL B 1 454 ? -19.422 -24.266 4.879 1 97.62 454 VAL B C 1
ATOM 8325 O O . VAL B 1 454 ? -19.609 -24.297 3.66 1 97.62 454 VAL B O 1
ATOM 8328 N N . LEU B 1 455 ? -18.453 -23.578 5.434 1 98.5 455 LEU B N 1
ATOM 8329 C CA . LEU B 1 455 ? -17.328 -23.062 4.652 1 98.5 455 LEU B CA 1
ATOM 8330 C C . LEU B 1 455 ? -16.141 -24 4.738 1 98.5 455 LEU B C 1
ATOM 8332 O O . LEU B 1 455 ? -15.602 -24.234 5.824 1 98.5 455 LEU B O 1
ATOM 8336 N N . ILE B 1 456 ? -15.781 -24.562 3.648 1 97.81 456 ILE B N 1
ATOM 8337 C CA . ILE B 1 456 ? -14.57 -25.359 3.58 1 97.81 456 ILE B CA 1
ATOM 8338 C C . ILE B 1 456 ? -13.422 -24.516 3.031 1 97.81 456 ILE B C 1
ATOM 8340 O O . ILE B 1 456 ? -13.43 -24.141 1.857 1 97.81 456 ILE B O 1
ATOM 8344 N N . GLN B 1 457 ? -12.438 -24.25 3.904 1 97.69 457 GLN B N 1
ATOM 8345 C CA . GLN B 1 457 ? -11.281 -23.438 3.525 1 97.69 457 GLN B CA 1
ATOM 8346 C C . GLN B 1 457 ? -10.016 -24.297 3.451 1 97.69 457 GLN B C 1
ATOM 8348 O O . GLN B 1 457 ? -9.508 -24.75 4.477 1 97.69 457 GLN B O 1
ATOM 8353 N N . VAL B 1 458 ? -9.578 -24.516 2.197 1 95.12 458 VAL B N 1
ATOM 8354 C CA . VAL B 1 458 ? -8.289 -25.172 1.988 1 95.12 458 VAL B CA 1
ATOM 8355 C C . VAL B 1 458 ? -7.18 -24.125 1.936 1 95.12 458 VAL B C 1
ATOM 8357 O O . VAL B 1 458 ? -7.184 -23.25 1.062 1 95.12 458 VAL B O 1
ATOM 8360 N N . ALA B 1 459 ? -6.25 -24.172 2.861 1 91.75 459 ALA B N 1
ATOM 8361 C CA . ALA B 1 459 ? -5.16 -23.203 2.932 1 91.75 459 ALA B CA 1
ATOM 8362 C C . ALA B 1 459 ? -3.824 -23.844 2.588 1 91.75 459 ALA B C 1
ATOM 8364 O O . ALA B 1 459 ? -3.311 -24.672 3.354 1 91.75 459 ALA B O 1
ATOM 8365 N N . LEU B 1 460 ? -3.32 -23.422 1.477 1 86.5 460 LEU B N 1
ATOM 8366 C CA . LEU B 1 460 ? -2.037 -23.953 1.03 1 86.5 460 LEU B CA 1
ATOM 8367 C C . LEU B 1 460 ? -0.885 -23.297 1.784 1 86.5 460 LEU B C 1
ATOM 8369 O O . LEU B 1 460 ? -0.89 -22.094 2 1 86.5 460 LEU B O 1
ATOM 8373 N N . SER B 1 461 ? 0.047 -24.109 2.252 1 76.12 461 SER B N 1
ATOM 8374 C CA . SER B 1 461 ? 1.157 -23.625 3.064 1 76.12 461 SER B CA 1
ATOM 8375 C C . SER B 1 461 ? 2.084 -22.719 2.252 1 76.12 461 SER B C 1
ATOM 8377 O O . SER B 1 461 ? 2.221 -22.891 1.04 1 76.12 461 SER B O 1
ATOM 8379 N N . THR B 1 462 ? 2.555 -21.719 2.99 1 73.56 462 THR B N 1
ATOM 8380 C CA . THR B 1 462 ? 3.59 -20.859 2.412 1 73.56 462 THR B CA 1
ATOM 8381 C C . THR B 1 462 ? 4.84 -20.859 3.289 1 73.56 462 THR B C 1
ATOM 8383 O O . THR B 1 462 ? 4.84 -21.438 4.379 1 73.56 462 THR B O 1
ATOM 8386 N N . SER B 1 463 ? 5.914 -20.578 2.812 1 59.28 463 SER B N 1
ATOM 8387 C CA . SER B 1 463 ? 7.215 -20.609 3.475 1 59.28 463 SER B CA 1
ATOM 8388 C C . SER B 1 463 ? 7.211 -19.75 4.738 1 59.28 463 SER B C 1
ATOM 8390 O O . SER B 1 463 ? 8.023 -19.969 5.641 1 59.28 463 SER B O 1
ATOM 8392 N N . GLU B 1 464 ? 6.488 -18.859 4.898 1 56.53 464 GLU B N 1
ATOM 8393 C CA . GLU B 1 464 ? 6.676 -17.922 6.008 1 56.53 464 GLU B CA 1
ATOM 8394 C C . GLU B 1 464 ? 5.656 -18.172 7.117 1 56.53 464 GLU B C 1
ATOM 8396 O O . GLU B 1 464 ? 4.457 -18.281 6.852 1 56.53 464 GLU B O 1
ATOM 8401 N N . LYS B 1 465 ? 6.195 -18.984 8.305 1 57.78 465 LYS B N 1
ATOM 8402 C CA . LYS B 1 465 ? 5.293 -19.109 9.445 1 57.78 465 LYS B CA 1
ATOM 8403 C C . LYS B 1 465 ? 4.898 -17.75 9.992 1 57.78 465 LYS B C 1
ATOM 8405 O O . LYS B 1 465 ? 5.75 -17 10.492 1 57.78 465 LYS B O 1
ATOM 8410 N N . SER B 1 466 ? 3.646 -17.25 9.5 1 67.69 466 SER B N 1
ATOM 8411 C CA . SER B 1 466 ? 3.352 -15.812 9.531 1 67.69 466 SER B CA 1
ATOM 8412 C C . SER B 1 466 ? 2.334 -15.484 10.617 1 67.69 466 SER B C 1
ATOM 8414 O O . SER B 1 466 ? 1.687 -16.391 11.164 1 67.69 466 SER B O 1
ATOM 8416 N N . GLU B 1 467 ? 2.475 -14.602 11.508 1 76.44 467 GLU B N 1
ATOM 8417 C CA . GLU B 1 467 ? 1.441 -13.938 12.297 1 76.44 467 GLU B CA 1
ATOM 8418 C C . GLU B 1 467 ? 0.059 -14.156 11.695 1 76.44 467 GLU B C 1
ATOM 8420 O O . GLU B 1 467 ? -0.926 -14.312 12.422 1 76.44 467 GLU B O 1
ATOM 8425 N N . LEU B 1 468 ? 0.039 -14.555 10.523 1 84.69 468 LEU B N 1
ATOM 8426 C CA . LEU B 1 468 ? -1.223 -14.758 9.82 1 84.69 468 LEU B CA 1
ATOM 8427 C C . LEU B 1 468 ? -1.823 -16.125 10.156 1 84.69 468 LEU B C 1
ATOM 8429 O O . LEU B 1 468 ? -3.037 -16.234 10.336 1 84.69 468 LEU B O 1
ATOM 8433 N N . ASP B 1 469 ? -0.951 -17.094 10.297 1 86.75 469 ASP B N 1
ATOM 8434 C CA . ASP B 1 469 ? -1.414 -18.422 10.648 1 86.75 469 ASP B CA 1
ATOM 8435 C C . ASP B 1 469 ? -2.129 -18.422 11.992 1 86.75 469 ASP B C 1
ATOM 8437 O O . ASP B 1 469 ? -3.195 -19.016 12.141 1 86.75 469 ASP B O 1
ATOM 8441 N N . ALA B 1 470 ? -1.516 -17.766 12.859 1 86.44 470 ALA B N 1
ATOM 8442 C CA . ALA B 1 470 ? -2.088 -17.672 14.203 1 86.44 470 ALA B CA 1
ATOM 8443 C C . ALA B 1 470 ? -3.42 -16.938 14.18 1 86.44 470 ALA B C 1
ATOM 8445 O O . ALA B 1 470 ? -4.395 -17.375 14.789 1 86.44 470 ALA B O 1
ATOM 8446 N N . THR B 1 471 ? -3.432 -15.898 13.484 1 87.62 471 THR B N 1
ATOM 8447 C CA . THR B 1 471 ? -4.637 -15.078 13.414 1 87.62 471 THR B CA 1
ATOM 8448 C C . THR B 1 471 ? -5.777 -15.852 12.766 1 87.62 471 THR B C 1
ATOM 8450 O O . THR B 1 471 ? -6.914 -15.812 13.242 1 87.62 471 THR B O 1
ATOM 8453 N N . VAL B 1 472 ? -5.516 -16.531 11.727 1 91.75 472 VAL B N 1
ATOM 8454 C CA . VAL B 1 472 ? -6.52 -17.297 11 1 91.75 472 VAL B CA 1
ATOM 8455 C C . VAL B 1 472 ? -7.039 -18.438 11.875 1 91.75 472 VAL B C 1
ATOM 8457 O O . VAL B 1 472 ? -8.25 -18.672 11.961 1 91.75 472 VAL B O 1
ATOM 8460 N N . SER B 1 473 ? -6.152 -19.078 12.523 1 91.44 473 SER B N 1
ATOM 8461 C CA . SER B 1 473 ? -6.531 -20.172 13.422 1 91.44 473 SER B CA 1
ATOM 8462 C C . SER B 1 473 ? -7.43 -19.672 14.547 1 91.44 473 SER B C 1
ATOM 8464 O O . SER B 1 473 ? -8.383 -20.344 14.945 1 91.44 473 SER B O 1
ATOM 8466 N N . ASP B 1 474 ? -7.113 -18.531 15.008 1 91 474 ASP B N 1
ATOM 8467 C CA . ASP B 1 474 ? -7.914 -17.922 16.078 1 91 474 ASP B CA 1
ATOM 8468 C C . ASP B 1 474 ? -9.344 -17.672 15.602 1 91 474 ASP B C 1
ATOM 8470 O O . ASP B 1 474 ? -10.297 -17.922 16.328 1 91 474 ASP B O 1
ATOM 8474 N N . ILE B 1 475 ? -9.477 -17.188 14.445 1 92.75 475 ILE B N 1
ATOM 8475 C CA . ILE B 1 475 ? -10.797 -16.875 13.906 1 92.75 475 ILE B CA 1
ATOM 8476 C C . ILE B 1 475 ? -11.586 -18.172 13.703 1 92.75 475 ILE B C 1
ATOM 8478 O O . ILE B 1 475 ? -12.758 -18.25 14.07 1 92.75 475 ILE B O 1
ATOM 8482 N N . VAL B 1 476 ? -10.953 -19.141 13.156 1 95.38 476 VAL B N 1
ATOM 8483 C CA . VAL B 1 476 ? -11.594 -20.422 12.914 1 95.38 476 VAL B CA 1
ATOM 8484 C C . VAL B 1 476 ? -12.094 -21 14.234 1 95.38 476 VAL B C 1
ATOM 8486 O O . VAL B 1 476 ? -13.242 -21.469 14.328 1 95.38 476 VAL B O 1
ATOM 8489 N N . THR B 1 477 ? -11.25 -20.938 15.219 1 93.88 477 THR B N 1
ATOM 8490 C CA . THR B 1 477 ? -11.602 -21.469 16.531 1 93.88 477 THR B CA 1
ATOM 8491 C C . THR B 1 477 ? -12.781 -20.703 17.125 1 93.88 477 THR B C 1
ATOM 8493 O O . THR B 1 477 ? -13.711 -21.297 17.672 1 93.88 477 THR B O 1
ATOM 8496 N N . ARG B 1 478 ? -12.703 -19.484 16.969 1 92.25 478 ARG B N 1
ATOM 8497 C CA . ARG B 1 478 ? -13.758 -18.641 17.516 1 92.25 478 ARG B CA 1
ATOM 8498 C C . ARG B 1 478 ? -15.094 -18.922 16.828 1 92.25 478 ARG B C 1
ATOM 8500 O O . ARG B 1 478 ? -16.109 -19.094 17.5 1 92.25 478 ARG B O 1
ATOM 8507 N N . VAL B 1 479 ? -15.156 -19.016 15.555 1 94 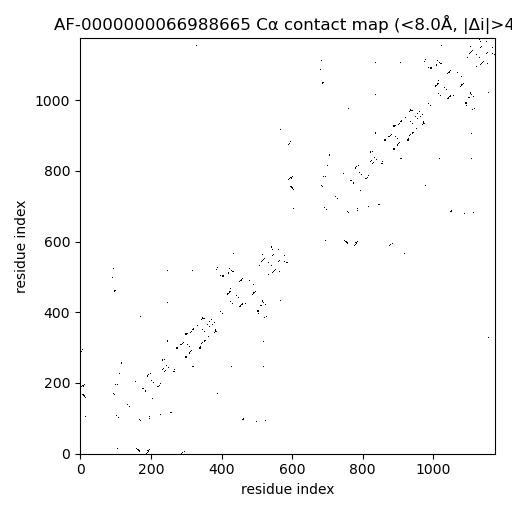479 VAL B N 1
ATOM 8508 C CA . VAL B 1 479 ? -16.375 -19.266 14.797 1 94 479 VAL B CA 1
ATOM 8509 C C . VAL B 1 479 ? -16.938 -20.641 15.156 1 94 479 VAL B C 1
ATOM 8511 O O . VAL B 1 479 ? -18.125 -20.797 15.414 1 94 479 VAL B O 1
ATOM 8514 N N . ASN B 1 480 ? -16.094 -21.594 15.164 1 95.06 480 ASN B N 1
ATOM 8515 C CA . ASN B 1 480 ? -16.531 -22.953 15.469 1 95.06 480 ASN B CA 1
ATOM 8516 C C . ASN B 1 480 ? -16.969 -23.094 16.922 1 95.06 480 ASN B C 1
ATOM 8518 O O . ASN B 1 480 ? -17.906 -23.828 17.219 1 95.06 480 ASN B O 1
ATOM 8522 N N . SER B 1 481 ? -16.328 -22.406 17.828 1 92.5 481 SER B N 1
ATOM 8523 C CA . SER B 1 481 ? -16.734 -22.438 19.234 1 92.5 481 SER B CA 1
ATOM 8524 C C . SER B 1 481 ? -18.094 -21.797 19.438 1 92.5 481 SER B C 1
ATOM 8526 O O . SER B 1 481 ? -18.859 -22.203 20.328 1 92.5 481 SER B O 1
ATOM 8528 N N . SER B 1 482 ? -18.391 -20.922 18.625 1 90.94 482 SER B N 1
ATOM 8529 C CA . SER B 1 482 ? -19.641 -20.156 18.797 1 90.94 482 SER B CA 1
ATOM 8530 C C . SER B 1 482 ? -20.828 -20.953 18.281 1 90.94 482 SER B C 1
ATOM 8532 O O . SER B 1 482 ? -21.938 -20.859 18.828 1 90.94 482 SER B O 1
ATOM 8534 N N . TRP B 1 483 ? -20.562 -21.734 17.234 1 89.62 483 TRP B N 1
ATOM 8535 C CA . TRP B 1 483 ? -21.781 -22.203 16.562 1 89.62 483 TRP B CA 1
ATOM 8536 C C . TRP B 1 483 ? -21.719 -23.703 16.297 1 89.62 483 TRP B C 1
ATOM 8538 O O . TRP B 1 483 ? -22.688 -24.312 15.852 1 89.62 483 TRP B O 1
ATOM 8548 N N . ALA B 1 484 ? -20.547 -24.266 16.531 1 87.38 484 ALA B N 1
ATOM 8549 C CA . ALA B 1 484 ? -20.406 -25.688 16.266 1 87.38 484 ALA B CA 1
ATOM 8550 C C . ALA B 1 484 ? -21.172 -26.531 17.281 1 87.38 484 ALA B C 1
ATOM 8552 O O . ALA B 1 484 ? -21.438 -26.062 18.391 1 87.38 484 ALA B O 1
ATOM 8553 N N . ASN B 1 485 ? -21.594 -27.625 16.812 1 87.56 485 ASN B N 1
ATOM 8554 C CA . ASN B 1 485 ? -22.141 -28.672 17.688 1 87.56 485 ASN B CA 1
ATOM 8555 C C . ASN B 1 485 ? -21.641 -30.047 17.281 1 87.56 485 ASN B C 1
ATOM 8557 O O . ASN B 1 485 ? -20.688 -30.172 16.516 1 87.56 485 ASN B O 1
ATOM 8561 N N . LEU B 1 486 ? -22.266 -31.094 17.828 1 81.5 486 LEU B N 1
ATOM 8562 C CA . LEU B 1 486 ? -21.766 -32.469 17.625 1 81.5 486 LEU B CA 1
ATOM 8563 C C . LEU B 1 486 ? -21.875 -32.875 16.156 1 81.5 486 LEU B C 1
ATOM 8565 O O . LEU B 1 486 ? -21.031 -33.594 15.641 1 81.5 486 LEU B O 1
ATOM 8569 N N . ALA B 1 487 ? -22.844 -32.281 15.5 1 85.06 487 ALA B N 1
ATOM 8570 C CA . ALA B 1 487 ? -23.125 -32.75 14.141 1 85.06 487 ALA B CA 1
ATOM 8571 C C . ALA B 1 487 ? -22.781 -31.656 13.125 1 85.06 487 ALA B C 1
ATOM 8573 O O . ALA B 1 487 ? -22.953 -31.844 11.922 1 85.06 487 ALA B O 1
ATOM 8574 N N . TYR B 1 488 ? -22.234 -30.531 13.648 1 89.69 488 TYR B N 1
ATOM 8575 C CA . TYR B 1 488 ? -22.109 -29.391 12.75 1 89.69 488 TYR B CA 1
ATOM 8576 C C . TYR B 1 488 ? -20.875 -28.562 13.086 1 89.69 488 TYR B C 1
ATOM 8578 O O . TYR B 1 488 ? -20.641 -28.234 14.25 1 89.69 488 TYR B O 1
ATOM 8586 N N . GLN B 1 489 ? -20.125 -28.344 12.094 1 94 489 GLN B N 1
ATOM 8587 C CA . GLN B 1 489 ? -19.016 -27.391 12.148 1 94 489 GLN B CA 1
ATOM 8588 C C . GLN B 1 489 ? -19.141 -26.344 11.047 1 94 489 GLN B C 1
ATOM 8590 O O . GLN B 1 489 ? -19.016 -26.672 9.859 1 94 489 GLN B O 1
ATOM 8595 N N . PRO B 1 490 ? -19.234 -25.156 11.422 1 96.81 490 PRO B N 1
ATOM 8596 C CA . PRO B 1 490 ? -19.469 -24.109 10.406 1 96.81 490 PRO B CA 1
ATOM 8597 C C . PRO B 1 490 ? -18.266 -23.922 9.484 1 96.81 490 PRO B C 1
ATOM 8599 O O . PRO B 1 490 ? -18.438 -23.562 8.312 1 96.81 490 PRO B O 1
ATOM 8602 N N . VAL B 1 491 ? -17.031 -24.078 10.047 1 97.94 491 VAL B N 1
ATOM 8603 C CA . VAL B 1 491 ? -15.836 -23.891 9.234 1 97.94 491 VAL B CA 1
ATOM 8604 C C . VAL B 1 491 ? -14.984 -25.156 9.281 1 97.94 491 VAL B C 1
ATOM 8606 O O . VAL B 1 491 ? -14.617 -25.625 10.359 1 97.94 491 VAL B O 1
ATOM 8609 N N . VAL B 1 492 ? -14.766 -25.703 8.156 1 96.56 492 VAL B N 1
ATOM 8610 C CA . VAL B 1 492 ? -13.766 -26.75 8 1 96.56 492 VAL B CA 1
ATOM 8611 C C . VAL B 1 492 ? -12.484 -26.172 7.418 1 96.56 492 VAL B C 1
ATOM 8613 O O . VAL B 1 492 ? -12.438 -25.797 6.242 1 96.56 492 VAL B O 1
ATOM 8616 N N . TYR B 1 493 ? -11.484 -26.078 8.25 1 95.75 493 TYR B N 1
ATOM 8617 C CA . TYR B 1 493 ? -10.219 -25.453 7.871 1 95.75 493 TYR B CA 1
ATOM 8618 C C . TYR B 1 493 ? -9.141 -26.516 7.641 1 95.75 493 TYR B C 1
ATOM 8620 O O . TYR B 1 493 ? -8.742 -27.219 8.57 1 95.75 493 TYR B O 1
ATOM 8628 N N . LEU B 1 494 ? -8.695 -26.656 6.406 1 92.62 494 LEU B N 1
ATOM 8629 C CA . LEU B 1 494 ? -7.652 -27.609 6.047 1 92.62 494 LEU B CA 1
ATOM 8630 C C . LEU B 1 494 ? -6.348 -26.891 5.73 1 92.62 494 LEU B C 1
ATOM 8632 O O . LEU B 1 494 ? -6.188 -26.328 4.645 1 92.62 494 LEU B O 1
ATOM 8636 N N . LYS B 1 495 ? -5.398 -26.938 6.656 1 87.69 495 LYS B N 1
ATOM 8637 C CA . LYS B 1 495 ? -4.102 -26.297 6.453 1 87.69 495 LYS B CA 1
ATOM 8638 C C . LYS B 1 495 ? -3.141 -27.219 5.719 1 87.69 495 LYS B C 1
ATOM 8640 O O . LYS B 1 495 ? -2.113 -27.625 6.27 1 87.69 495 LYS B O 1
ATOM 8645 N N . GLN B 1 496 ? -3.445 -27.672 4.582 1 81.38 496 GLN B N 1
ATOM 8646 C CA . GLN B 1 496 ? -2.68 -28.562 3.713 1 81.38 496 GLN B CA 1
ATOM 8647 C C . GLN B 1 496 ? -3.264 -28.594 2.303 1 81.38 496 GLN B C 1
ATOM 8649 O O . GLN B 1 496 ? -4.391 -28.141 2.084 1 81.38 496 GLN B O 1
ATOM 8654 N N . ASP B 1 497 ? -2.424 -29.094 1.474 1 79.56 497 ASP B N 1
ATOM 8655 C CA . ASP B 1 497 ? -2.959 -29.281 0.131 1 79.56 497 ASP B CA 1
ATOM 8656 C C . ASP B 1 497 ? -3.797 -30.562 0.057 1 79.56 497 ASP B C 1
ATOM 8658 O O . ASP B 1 497 ? -3.736 -31.406 0.957 1 79.56 497 ASP B O 1
ATOM 8662 N N . ILE B 1 498 ? -4.73 -30.594 -0.887 1 84.38 498 ILE B N 1
ATOM 8663 C CA . ILE B 1 498 ? -5.578 -31.766 -1.098 1 84.38 498 ILE B CA 1
ATOM 8664 C C . ILE B 1 498 ? -5.266 -32.375 -2.455 1 84.38 498 ILE B C 1
ATOM 8666 O O . ILE B 1 498 ? -4.707 -31.719 -3.336 1 84.38 498 ILE B O 1
ATOM 8670 N N . ASP B 1 499 ? -5.582 -33.656 -2.502 1 86.19 499 ASP B N 1
ATOM 8671 C CA . ASP B 1 499 ? -5.355 -34.344 -3.762 1 86.19 499 ASP B CA 1
ATOM 8672 C C . ASP B 1 499 ? -6.238 -33.781 -4.871 1 86.19 499 ASP B C 1
ATOM 8674 O O . ASP B 1 499 ? -7.289 -33.188 -4.598 1 86.19 499 ASP B O 1
ATOM 8678 N N . TYR B 1 500 ? -5.711 -33.969 -6.078 1 89.38 500 TYR B N 1
ATOM 8679 C CA . TYR B 1 500 ? -6.383 -33.375 -7.238 1 89.38 500 TYR B CA 1
ATOM 8680 C C . TYR B 1 500 ? -7.809 -33.906 -7.355 1 89.38 500 TYR B C 1
ATOM 8682 O O . TYR B 1 500 ? -8.727 -33.156 -7.691 1 89.38 500 TYR B O 1
ATOM 8690 N N . ALA B 1 501 ? -8 -35.219 -7.078 1 92.31 501 ALA B N 1
ATOM 8691 C CA . ALA B 1 501 ? -9.336 -35.781 -7.148 1 92.31 501 ALA B CA 1
ATOM 8692 C C . ALA B 1 501 ? -10.266 -35.156 -6.121 1 92.31 501 ALA B C 1
ATOM 8694 O O . ALA B 1 501 ? -11.422 -34.844 -6.422 1 92.31 501 ALA B O 1
ATOM 8695 N N . GLN B 1 502 ? -9.75 -34.969 -4.969 1 93.06 502 GLN B N 1
ATOM 8696 C CA . GLN B 1 502 ? -10.508 -34.312 -3.92 1 93.06 502 GLN B CA 1
ATOM 8697 C C . GLN B 1 502 ? -10.859 -32.875 -4.32 1 93.06 502 GLN B C 1
ATOM 8699 O O . GLN B 1 502 ? -11.969 -32.406 -4.059 1 93.06 502 GLN B O 1
ATOM 8704 N N . TYR B 1 503 ? -9.906 -32.281 -4.887 1 94.44 503 TYR B N 1
ATOM 8705 C CA . TYR B 1 503 ? -10.07 -30.891 -5.336 1 94.44 503 TYR B CA 1
ATOM 8706 C C . TYR B 1 503 ? -11.195 -30.781 -6.355 1 94.44 503 TYR B C 1
ATOM 8708 O O . TYR B 1 503 ? -12.086 -29.938 -6.215 1 94.44 503 TYR B O 1
ATOM 8716 N N . LEU B 1 504 ? -11.219 -31.609 -7.312 1 94.88 504 LEU B N 1
ATOM 8717 C CA . LEU B 1 504 ? -12.234 -31.594 -8.359 1 94.88 504 LEU B CA 1
ATOM 8718 C C . LEU B 1 504 ? -13.609 -31.922 -7.789 1 94.88 504 LEU B C 1
ATOM 8720 O O . LEU B 1 504 ? -14.609 -31.328 -8.188 1 94.88 504 LEU B O 1
ATOM 8724 N N . ALA B 1 505 ? -13.617 -32.875 -6.879 1 95.25 505 ALA B N 1
ATOM 8725 C CA . ALA B 1 505 ? -14.875 -33.219 -6.219 1 95.25 505 ALA B CA 1
ATOM 8726 C C . ALA B 1 505 ? -15.43 -32.031 -5.438 1 95.25 505 ALA B C 1
ATOM 8728 O O . ALA B 1 505 ? -16.625 -31.75 -5.5 1 95.25 505 ALA B O 1
ATOM 8729 N N . LEU B 1 506 ? -14.547 -31.375 -4.781 1 95.31 506 LEU B N 1
ATOM 8730 C CA . LEU B 1 506 ? -14.922 -30.219 -3.98 1 95.31 506 LEU B CA 1
ATOM 8731 C C . LEU B 1 506 ? -15.523 -29.125 -4.855 1 95.31 506 LEU B C 1
ATOM 8733 O O . LEU B 1 506 ? -16.547 -28.531 -4.496 1 95.31 506 LEU B O 1
ATOM 8737 N N . LEU B 1 507 ? -14.922 -28.828 -5.969 1 96.12 507 LEU B N 1
ATOM 8738 C CA . LEU B 1 507 ? -15.406 -27.797 -6.879 1 96.12 507 LEU B CA 1
ATOM 8739 C C . LEU B 1 507 ? -16.766 -28.172 -7.457 1 96.12 507 LEU B C 1
ATOM 8741 O O . LEU B 1 507 ? -17.609 -27.297 -7.707 1 96.12 507 LEU B O 1
ATOM 8745 N N . SER B 1 508 ? -16.969 -29.438 -7.621 1 95.75 508 SER B N 1
ATOM 8746 C CA . SER B 1 508 ? -18.188 -29.922 -8.273 1 95.75 508 SER B CA 1
ATOM 8747 C C . SER B 1 508 ? -19.375 -29.875 -7.32 1 95.75 508 SER B C 1
ATOM 8749 O O . SER B 1 508 ? -20.5 -29.625 -7.738 1 95.75 508 SER B O 1
ATOM 8751 N N . ILE B 1 509 ? -19.109 -30.109 -6.078 1 95.06 509 ILE B N 1
ATOM 8752 C CA . ILE B 1 509 ? -20.219 -30.25 -5.133 1 95.06 509 ILE B CA 1
ATOM 8753 C C . ILE B 1 509 ? -20.516 -28.906 -4.488 1 95.06 509 ILE B C 1
ATOM 8755 O O . ILE B 1 509 ? -21.547 -28.75 -3.82 1 95.06 509 ILE B O 1
ATOM 8759 N N . ALA B 1 510 ? -19.703 -27.922 -4.645 1 96.62 510 ALA B N 1
ATOM 8760 C CA . ALA B 1 510 ? -19.812 -26.625 -3.975 1 96.62 510 ALA B CA 1
ATOM 8761 C C . ALA B 1 510 ? -21.047 -25.875 -4.465 1 96.62 510 ALA B C 1
ATOM 8763 O O . ALA B 1 510 ? -21.375 -25.891 -5.652 1 96.62 510 ALA B O 1
ATOM 8764 N N . ASP B 1 511 ? -21.703 -25.156 -3.545 1 96.44 511 ASP B N 1
ATOM 8765 C CA . ASP B 1 511 ? -22.797 -24.266 -3.904 1 96.44 511 ASP B CA 1
ATOM 8766 C C . ASP B 1 511 ? -22.266 -22.891 -4.289 1 96.44 511 ASP B C 1
ATOM 8768 O O . ASP B 1 511 ? -22.922 -22.156 -5.043 1 96.44 511 ASP B O 1
ATOM 8772 N N . ALA B 1 512 ? -21.203 -22.562 -3.75 1 97.38 512 ALA B N 1
ATOM 8773 C CA . ALA B 1 512 ? -20.531 -21.297 -4.066 1 97.38 512 ALA B CA 1
ATOM 8774 C C . ALA B 1 512 ? -19.016 -21.406 -3.891 1 97.38 512 ALA B C 1
ATOM 8776 O O . ALA B 1 512 ? -18.547 -22.172 -3.045 1 97.38 512 ALA B O 1
ATOM 8777 N N . LEU B 1 513 ? -18.312 -20.734 -4.711 1 98.06 513 LEU B N 1
ATOM 8778 C CA . LEU B 1 513 ? -16.891 -20.531 -4.539 1 98.06 513 LEU B CA 1
ATOM 8779 C C . LEU B 1 513 ? -16.594 -19.094 -4.125 1 98.06 513 LEU B C 1
ATOM 8781 O O . LEU B 1 513 ? -17.141 -18.141 -4.703 1 98.06 513 LEU B O 1
ATOM 8785 N N . MET B 1 514 ? -15.766 -18.969 -3.104 1 98.31 514 MET B N 1
ATOM 8786 C CA . MET B 1 514 ? -15.5 -17.625 -2.58 1 98.31 514 MET B CA 1
ATOM 8787 C C . MET B 1 514 ? -14.016 -17.297 -2.674 1 98.31 514 MET B C 1
ATOM 8789 O O . MET B 1 514 ? -13.18 -18 -2.105 1 98.31 514 MET B O 1
ATOM 8793 N N . ILE B 1 515 ? -13.727 -16.281 -3.426 1 97.81 515 ILE B N 1
ATOM 8794 C CA . ILE B 1 515 ? -12.375 -15.758 -3.6 1 97.81 515 ILE B CA 1
ATOM 8795 C C . ILE B 1 515 ? -12.312 -14.312 -3.125 1 97.81 515 ILE B C 1
ATOM 8797 O O . ILE B 1 515 ? -12.938 -13.43 -3.725 1 97.81 515 ILE B O 1
ATOM 8801 N N . THR B 1 516 ? -11.531 -14.039 -2.076 1 96.44 516 THR B N 1
ATOM 8802 C CA . THR B 1 516 ? -11.461 -12.703 -1.487 1 96.44 516 THR B CA 1
ATOM 8803 C C . THR B 1 516 ? -10.039 -12.156 -1.54 1 96.44 516 THR B C 1
ATOM 8805 O O . THR B 1 516 ? -9.578 -11.531 -0.587 1 96.44 516 THR B O 1
ATOM 8808 N N . SER B 1 517 ? -9.359 -12.438 -2.623 1 95.38 517 SER B N 1
ATOM 8809 C CA . SER B 1 517 ? -7.988 -11.969 -2.783 1 95.38 517 SER B CA 1
ATOM 8810 C C . SER B 1 517 ? -7.922 -10.445 -2.77 1 95.38 517 SER B C 1
ATOM 8812 O O . SER B 1 517 ? -8.781 -9.773 -3.344 1 95.38 517 SER B O 1
ATOM 8814 N N . GLN B 1 518 ? -6.902 -9.914 -2.098 1 91.81 518 GLN B N 1
ATOM 8815 C CA . GLN B 1 518 ? -6.703 -8.469 -2.037 1 91.81 518 GLN B CA 1
ATOM 8816 C C . GLN B 1 518 ? -6.098 -7.949 -3.338 1 91.81 518 GLN B C 1
ATOM 8818 O O . GLN B 1 518 ? -6.34 -6.801 -3.721 1 91.81 518 GLN B O 1
ATOM 8823 N N . ARG B 1 519 ? -5.258 -8.664 -3.879 1 92.94 519 ARG B N 1
ATOM 8824 C CA . ARG B 1 519 ? -4.68 -8.406 -5.195 1 92.94 519 ARG B CA 1
ATOM 8825 C C . ARG B 1 519 ? -4.191 -9.695 -5.84 1 92.94 519 ARG B C 1
ATOM 8827 O O . ARG B 1 519 ? -3.457 -10.469 -5.219 1 92.94 519 ARG B O 1
ATOM 8834 N N . GLU B 1 520 ? -4.68 -9.875 -7.074 1 92.5 520 GLU B N 1
ATOM 8835 C CA . GLU B 1 520 ? -4.297 -11.117 -7.754 1 92.5 520 GLU B CA 1
ATOM 8836 C C . GLU B 1 520 ? -4.398 -10.969 -9.266 1 92.5 520 GLU B C 1
ATOM 8838 O O . GLU B 1 520 ? -5.262 -10.242 -9.773 1 92.5 520 GLU B O 1
ATOM 8843 N N . GLY B 1 521 ? -3.441 -11.594 -9.945 1 92.62 521 GLY B N 1
ATOM 8844 C CA . GLY B 1 521 ? -3.539 -11.617 -11.391 1 92.62 521 GLY B CA 1
ATOM 8845 C C . GLY B 1 521 ? -4.727 -12.414 -11.898 1 92.62 521 GLY B C 1
ATOM 8846 O O . GLY B 1 521 ? -5.875 -12.023 -11.688 1 92.62 521 GLY B O 1
ATOM 8847 N N . MET B 1 522 ? -4.422 -13.516 -12.508 1 92.81 522 MET B N 1
ATOM 8848 C CA . MET B 1 522 ? -5.477 -14.398 -12.992 1 92.81 522 MET B CA 1
ATOM 8849 C C . MET B 1 522 ? -5.727 -15.539 -12.008 1 92.81 522 MET B C 1
ATOM 8851 O O . MET B 1 522 ? -4.812 -16.312 -11.703 1 92.81 522 MET B O 1
ATOM 8855 N N . ASN B 1 523 ? -6.898 -15.547 -11.477 1 93.81 523 ASN B N 1
ATOM 8856 C CA . ASN B 1 523 ? -7.285 -16.641 -10.586 1 93.81 523 ASN B CA 1
ATOM 8857 C C . ASN B 1 523 ? -7.895 -17.812 -11.359 1 93.81 523 ASN B C 1
ATOM 8859 O O . ASN B 1 523 ? -9.078 -17.781 -11.688 1 93.81 523 ASN B O 1
ATOM 8863 N N . LEU B 1 524 ? -7.195 -18.844 -11.508 1 93.69 524 LEU B N 1
ATOM 8864 C CA . LEU B 1 524 ? -7.633 -19.938 -12.359 1 93.69 524 LEU B CA 1
ATOM 8865 C C . LEU B 1 524 ? -8.578 -20.875 -11.609 1 93.69 524 LEU B C 1
ATOM 8867 O O . LEU B 1 524 ? -9.312 -21.656 -12.219 1 93.69 524 LEU B O 1
ATOM 8871 N N . THR B 1 525 ? -8.539 -20.828 -10.273 1 94.5 525 THR B N 1
ATOM 8872 C CA . THR B 1 525 ? -9.469 -21.625 -9.492 1 94.5 525 THR B CA 1
ATOM 8873 C C . THR B 1 525 ? -10.914 -21.266 -9.828 1 94.5 525 THR B C 1
ATOM 8875 O O . THR B 1 525 ? -11.773 -22.141 -9.922 1 94.5 525 THR B O 1
ATOM 8878 N N . SER B 1 526 ? -11.195 -20.016 -10.016 1 95.62 526 SER B N 1
ATOM 8879 C CA . SER B 1 526 ? -12.539 -19.578 -10.375 1 95.62 526 SER B CA 1
ATOM 8880 C C . SER B 1 526 ? -12.953 -20.141 -11.734 1 95.62 526 SER B C 1
ATOM 8882 O O . SER B 1 526 ? -14.109 -20.516 -11.93 1 95.62 526 SER B O 1
ATOM 8884 N N . HIS B 1 527 ? -12 -20.203 -12.672 1 94.56 527 HIS B N 1
ATOM 8885 C CA . HIS B 1 527 ? -12.281 -20.781 -13.984 1 94.56 527 HIS B CA 1
ATOM 8886 C C . HIS B 1 527 ? -12.594 -22.266 -13.883 1 94.56 527 HIS B C 1
ATOM 8888 O O . HIS B 1 527 ? -13.539 -22.75 -14.508 1 94.56 527 HIS B O 1
ATOM 8894 N N . GLU B 1 528 ? -11.773 -22.938 -13.117 1 95.19 528 GLU B N 1
ATOM 8895 C CA . GLU B 1 528 ? -11.977 -24.375 -12.922 1 95.19 528 GLU B CA 1
ATOM 8896 C C . GLU B 1 528 ? -13.32 -24.656 -12.242 1 95.19 528 GLU B C 1
ATOM 8898 O O . GLU B 1 528 ? -14.016 -25.594 -12.602 1 95.19 528 GLU B O 1
ATOM 8903 N N . TYR B 1 529 ? -13.688 -23.844 -11.328 1 96.31 529 TYR B N 1
ATOM 8904 C CA . TYR B 1 529 ? -14.961 -23.984 -10.633 1 96.31 529 TYR B CA 1
ATOM 8905 C C . TYR B 1 529 ? -16.125 -23.875 -11.602 1 96.31 529 TYR B C 1
ATOM 8907 O O . TYR B 1 529 ? -17.016 -24.719 -11.625 1 96.31 529 TYR B O 1
ATOM 8915 N N . LEU B 1 530 ? -16.109 -22.797 -12.406 1 93.88 530 LEU B N 1
ATOM 8916 C CA . LEU B 1 530 ? -17.188 -22.562 -13.352 1 93.88 530 LEU B CA 1
ATOM 8917 C C . LEU B 1 530 ? -17.297 -23.719 -14.336 1 93.88 530 LEU B C 1
ATOM 8919 O O . LEU B 1 530 ? -18.406 -24.125 -14.711 1 93.88 530 LEU B O 1
ATOM 8923 N N . TYR B 1 531 ? -16.172 -24.281 -14.68 1 93.94 531 TYR B N 1
ATOM 8924 C CA . TYR B 1 531 ? -16.172 -25.406 -15.594 1 93.94 531 TYR B CA 1
ATOM 8925 C C . TYR B 1 531 ? -16.781 -26.641 -14.945 1 93.94 531 TYR B C 1
ATOM 8927 O O . TYR B 1 531 ? -17.484 -27.422 -15.609 1 93.94 531 TYR B O 1
ATOM 8935 N N . CYS B 1 532 ? -16.547 -26.812 -13.641 1 94.56 532 CYS B N 1
ATOM 8936 C CA . CYS B 1 532 ? -17 -27.984 -12.922 1 94.56 532 CYS B CA 1
ATOM 8937 C C . CYS B 1 532 ? -18.484 -27.906 -12.594 1 94.56 532 CYS B C 1
ATOM 8939 O O . CYS B 1 532 ? -19.094 -28.906 -12.211 1 94.56 532 CYS B O 1
ATOM 8941 N N . GLN B 1 533 ? -19.062 -26.734 -12.758 1 94.06 533 GLN B N 1
ATOM 8942 C CA . GLN B 1 533 ? -20.438 -26.516 -12.367 1 94.06 533 GLN B CA 1
ATOM 8943 C C . GLN B 1 533 ? -21.391 -26.734 -13.539 1 94.06 533 GLN B C 1
ATOM 8945 O O . GLN B 1 533 ? -22.312 -25.938 -13.75 1 94.06 533 GLN B O 1
ATOM 8950 N N . ASP B 1 534 ? -21.203 -27.797 -14.305 1 91.25 534 ASP B N 1
ATOM 8951 C CA . ASP B 1 534 ? -21.984 -28.047 -15.516 1 91.25 534 ASP B CA 1
ATOM 8952 C C . ASP B 1 534 ? -23.094 -29.047 -15.242 1 91.25 534 ASP B C 1
ATOM 8954 O O . ASP B 1 534 ? -23.938 -29.312 -16.109 1 91.25 534 ASP B O 1
ATOM 8958 N N . GLY B 1 535 ? -23.172 -29.656 -14.117 1 89.5 535 GLY B N 1
ATOM 8959 C CA . GLY B 1 535 ? -24.25 -30.562 -13.75 1 89.5 535 GLY B CA 1
ATOM 8960 C C . GLY B 1 535 ? -24.047 -31.969 -14.289 1 89.5 535 GLY B C 1
ATOM 8961 O O . GLY B 1 535 ? -24.938 -32.812 -14.164 1 89.5 535 GLY B O 1
ATOM 8962 N N . LYS B 1 536 ? -22.922 -32.281 -14.797 1 88.69 536 LYS B N 1
ATOM 8963 C CA . LYS B 1 536 ? -22.719 -33.594 -15.438 1 88.69 536 LYS B CA 1
ATOM 8964 C C . LYS B 1 536 ? -22.359 -34.656 -14.406 1 88.69 536 LYS B C 1
ATOM 8966 O O . LYS B 1 536 ? -22.828 -35.781 -14.492 1 88.69 536 LYS B O 1
ATOM 8971 N N . ILE B 1 537 ? -21.562 -34.219 -13.438 1 86.69 537 ILE B N 1
ATOM 8972 C CA . ILE B 1 537 ? -21.062 -35.25 -12.516 1 86.69 537 ILE B CA 1
ATOM 8973 C C . ILE B 1 537 ? -21.75 -35.094 -11.156 1 86.69 537 ILE B C 1
ATOM 8975 O O . ILE B 1 537 ? -21.734 -36 -10.336 1 86.69 537 ILE B O 1
ATOM 8979 N N . SER B 1 538 ? -22.25 -33.938 -10.945 1 84 538 SER B N 1
ATOM 8980 C CA . SER B 1 538 ? -22.984 -33.625 -9.719 1 84 538 SER B CA 1
ATOM 8981 C C . SER B 1 538 ? -24.312 -32.938 -10.031 1 84 538 SER B C 1
ATOM 8983 O O . SER B 1 538 ? -24.5 -32.375 -11.109 1 84 538 SER B O 1
ATOM 8985 N N . GLU B 1 539 ? -25.219 -33.094 -9.016 1 82.81 539 GLU B N 1
ATOM 8986 C CA . GLU B 1 539 ? -26.516 -32.438 -9.164 1 82.81 539 GLU B CA 1
ATOM 8987 C C . GLU B 1 539 ? -26.375 -30.922 -9.102 1 82.81 539 GLU B C 1
ATOM 8989 O O . GLU B 1 539 ? -27.25 -30.188 -9.578 1 82.81 539 GLU B O 1
ATOM 8994 N N . LYS B 1 540 ? -25.312 -30.562 -8.625 1 84.62 540 LYS B N 1
ATOM 8995 C CA . LYS B 1 540 ? -25.078 -29.141 -8.5 1 84.62 540 LYS B CA 1
ATOM 8996 C C . LYS B 1 540 ? -24.656 -28.531 -9.844 1 84.62 540 LYS B C 1
ATOM 8998 O O . LYS B 1 540 ? -23.812 -29.094 -10.547 1 84.62 540 LYS B O 1
ATOM 9003 N N . LYS B 1 541 ? -25.344 -27.516 -10.227 1 87.38 541 LYS B N 1
ATOM 9004 C CA . LYS B 1 541 ? -25 -26.781 -11.438 1 87.38 541 LYS B CA 1
ATOM 9005 C C . LYS B 1 541 ? -25.234 -25.281 -11.258 1 87.38 541 LYS B C 1
ATOM 9007 O O . LYS B 1 541 ? -26.094 -24.875 -10.477 1 87.38 541 LYS B O 1
ATOM 9012 N N . HIS B 1 542 ? -24.406 -24.516 -11.859 1 90.19 542 HIS B N 1
ATOM 9013 C CA . HIS B 1 542 ? -24.531 -23.062 -11.867 1 90.19 542 HIS B CA 1
ATOM 9014 C C . HIS B 1 542 ? -24.328 -22.484 -10.469 1 90.19 542 HIS B C 1
ATOM 9016 O O . HIS B 1 542 ? -25.109 -21.641 -10.031 1 90.19 542 HIS B O 1
ATOM 9022 N N . GLY B 1 543 ? -23.375 -23.047 -9.742 1 92.31 543 GLY B N 1
ATOM 9023 C CA . GLY B 1 543 ? -23.031 -22.484 -8.453 1 92.31 543 GLY B CA 1
ATOM 9024 C C . GLY B 1 543 ? -22.547 -21.047 -8.539 1 92.31 543 GLY B C 1
ATOM 9025 O O . GLY B 1 543 ? -22.031 -20.625 -9.578 1 92.31 543 GLY B O 1
ATOM 9026 N N . SER B 1 544 ? -22.75 -20.297 -7.469 1 95.12 544 SER B N 1
ATOM 9027 C CA . SER B 1 544 ? -22.422 -18.875 -7.465 1 95.12 544 SER B CA 1
ATOM 9028 C C . SER B 1 544 ? -20.922 -18.656 -7.242 1 95.12 544 SER B C 1
ATOM 9030 O O . SER B 1 544 ? -20.266 -19.438 -6.539 1 95.12 544 SER B O 1
ATOM 9032 N N . LEU B 1 545 ? -20.438 -17.656 -7.895 1 96.81 545 LEU B N 1
ATOM 9033 C CA . LEU B 1 545 ? -19.047 -17.266 -7.727 1 96.81 545 LEU B CA 1
ATOM 9034 C C . LEU B 1 545 ? -18.953 -15.906 -7.031 1 96.81 545 LEU B C 1
ATOM 9036 O O . LEU B 1 545 ? -19.375 -14.883 -7.586 1 96.81 545 LEU B O 1
ATOM 9040 N N . ILE B 1 546 ? -18.531 -15.914 -5.801 1 97.81 546 ILE B N 1
ATOM 9041 C CA . ILE B 1 546 ? -18.188 -14.688 -5.09 1 97.81 546 ILE B CA 1
ATOM 9042 C C . ILE B 1 546 ? -16.719 -14.336 -5.324 1 97.81 546 ILE B C 1
ATOM 9044 O O . ILE B 1 546 ? -15.828 -15.055 -4.867 1 97.81 546 ILE B O 1
ATOM 9048 N N . LEU B 1 547 ? -16.516 -13.266 -5.992 1 97.56 547 LEU B N 1
ATOM 9049 C CA . LEU B 1 547 ? -15.172 -13 -6.496 1 97.56 547 LEU B CA 1
ATOM 9050 C C . LEU B 1 547 ? -14.734 -11.578 -6.164 1 97.56 547 LEU B C 1
ATOM 9052 O O . LEU B 1 547 ? -15.492 -10.625 -6.387 1 97.56 547 LEU B O 1
ATOM 9056 N N . SER B 1 548 ? -13.547 -11.461 -5.617 1 96.38 548 SER B N 1
ATOM 9057 C CA . SER B 1 548 ? -12.969 -10.156 -5.348 1 96.38 548 SER B CA 1
ATOM 9058 C C . SER B 1 548 ? -12.828 -9.336 -6.625 1 96.38 548 SER B C 1
ATOM 9060 O O . SER B 1 548 ? -12.328 -9.828 -7.637 1 96.38 548 SER B O 1
ATOM 9062 N N . GLU B 1 549 ? -13.141 -8.078 -6.547 1 94.62 549 GLU B N 1
ATOM 9063 C CA . GLU B 1 549 ? -13.023 -7.176 -7.688 1 94.62 549 GLU B CA 1
ATOM 9064 C C . GLU B 1 549 ? -11.562 -6.828 -7.969 1 94.62 549 GLU B C 1
ATOM 9066 O O . GLU B 1 549 ? -11.258 -6.176 -8.969 1 94.62 549 GLU B O 1
ATOM 9071 N N . PHE B 1 550 ? -10.664 -7.262 -7.156 1 93.44 550 PHE B N 1
ATOM 9072 C CA . PHE B 1 550 ? -9.25 -6.922 -7.277 1 93.44 550 PHE B CA 1
ATOM 9073 C C . PHE B 1 550 ? -8.477 -8.062 -7.926 1 93.44 550 PHE B C 1
ATOM 9075 O O . PHE B 1 550 ? -7.242 -8.062 -7.918 1 93.44 550 PHE B O 1
ATOM 9082 N N . THR B 1 551 ? -9.164 -9.062 -8.445 1 94.56 551 THR B N 1
ATOM 9083 C CA . THR B 1 551 ? -8.547 -10.094 -9.273 1 94.56 551 THR B CA 1
ATOM 9084 C C . THR B 1 551 ? -8.602 -9.711 -10.75 1 94.56 551 THR B C 1
ATOM 9086 O O . THR B 1 551 ? -9.57 -9.094 -11.195 1 94.56 551 THR B O 1
ATOM 9089 N N . GLY B 1 552 ? -7.512 -10.078 -11.492 1 93.12 552 GLY B N 1
ATOM 9090 C CA . GLY B 1 552 ? -7.59 -9.891 -12.93 1 93.12 552 GLY B CA 1
ATOM 9091 C C . GLY B 1 552 ? -8.773 -10.602 -13.562 1 93.12 552 GLY B C 1
ATOM 9092 O O . GLY B 1 552 ? -9.359 -10.109 -14.531 1 93.12 552 GLY B O 1
ATOM 9093 N N . THR B 1 553 ? -9.195 -11.648 -12.977 1 93.44 553 THR B N 1
ATOM 9094 C CA . THR B 1 553 ? -10.289 -12.484 -13.461 1 93.44 553 THR B CA 1
ATOM 9095 C C . THR B 1 553 ? -11.602 -11.703 -13.469 1 93.44 553 THR B C 1
ATOM 9097 O O . THR B 1 553 ? -12.453 -11.93 -14.336 1 93.44 553 THR B O 1
ATOM 9100 N N . SER B 1 554 ? -11.773 -10.82 -12.555 1 92.5 554 SER B N 1
ATOM 9101 C CA . SER B 1 554 ? -13.016 -10.07 -12.438 1 92.5 554 SER B CA 1
ATOM 9102 C C . SER B 1 554 ? -13.289 -9.258 -13.703 1 92.5 554 SER B C 1
ATOM 9104 O O . SER B 1 554 ? -14.445 -8.992 -14.039 1 92.5 554 SER B O 1
ATOM 9106 N N . SER B 1 555 ? -12.258 -8.891 -14.406 1 89.69 555 SER B N 1
ATOM 9107 C CA . SER B 1 555 ? -12.414 -8.102 -15.625 1 89.69 555 SER B CA 1
ATOM 9108 C C . SER B 1 555 ? -12.867 -8.977 -16.797 1 89.69 555 SER B C 1
ATOM 9110 O O . SER B 1 555 ? -13.406 -8.469 -17.781 1 89.69 555 SER B O 1
ATOM 9112 N N . LEU B 1 556 ? -12.695 -10.227 -16.656 1 89.88 556 LEU B N 1
ATOM 9113 C CA . LEU B 1 556 ? -13 -11.141 -17.75 1 89.88 556 LEU B CA 1
ATOM 9114 C C . LEU B 1 556 ? -14.445 -11.609 -17.672 1 89.88 556 LEU B C 1
ATOM 9116 O O . LEU B 1 556 ? -15.047 -11.945 -18.703 1 89.88 556 LEU B O 1
ATOM 9120 N N . PHE B 1 557 ? -15 -11.711 -16.484 1 88.69 557 PHE B N 1
ATOM 9121 C CA . PHE B 1 557 ? -16.297 -12.352 -16.297 1 88.69 557 PHE B CA 1
ATOM 9122 C C . PHE B 1 557 ? -17.438 -11.344 -16.469 1 88.69 557 PHE B C 1
ATOM 9124 O O . PHE B 1 557 ? -18.609 -11.719 -16.453 1 88.69 557 PHE B O 1
ATOM 9131 N N . GLY B 1 558 ? -17.156 -10.102 -16.766 1 78.94 558 GLY B N 1
ATOM 9132 C CA . GLY B 1 558 ? -18.125 -9.094 -17.141 1 78.94 558 GLY B CA 1
ATOM 9133 C C . GLY B 1 558 ? -19.188 -8.852 -16.078 1 78.94 558 GLY B C 1
ATOM 9134 O O . GLY B 1 558 ? -20.375 -8.695 -16.406 1 78.94 558 GLY B O 1
ATOM 9135 N N . ARG B 1 559 ? -18.906 -9.078 -14.836 1 78.56 559 ARG B N 1
ATOM 9136 C CA . ARG B 1 559 ? -19.766 -8.789 -13.695 1 78.56 559 ARG B CA 1
ATOM 9137 C C . ARG B 1 559 ? -20.844 -9.852 -13.547 1 78.56 559 ARG B C 1
ATOM 9139 O O . ARG B 1 559 ? -21.922 -9.578 -13.008 1 78.56 559 ARG B O 1
ATOM 9146 N N . ASN B 1 560 ? -20.641 -10.961 -14.078 1 85.12 560 ASN B N 1
ATOM 9147 C CA . ASN B 1 560 ? -21.562 -12.078 -13.844 1 85.12 560 ASN B CA 1
ATOM 9148 C C . ASN B 1 560 ? -21.281 -12.773 -12.516 1 85.12 560 ASN B C 1
ATOM 9150 O O . ASN B 1 560 ? -22.062 -13.609 -12.07 1 85.12 560 ASN B O 1
ATOM 9154 N N . GLU B 1 561 ? -20.25 -12.445 -11.938 1 91.56 561 GLU B N 1
ATOM 9155 C CA . GLU B 1 561 ? -19.906 -12.914 -10.594 1 91.56 561 GLU B CA 1
ATOM 9156 C C . GLU B 1 561 ? -20.453 -11.969 -9.523 1 91.56 561 GLU B C 1
ATOM 9158 O O . GLU B 1 561 ? -20.875 -10.852 -9.836 1 91.56 561 GLU B O 1
ATOM 9163 N N . LEU B 1 562 ? -20.656 -12.492 -8.375 1 95.62 562 LEU B N 1
ATOM 9164 C CA . LEU B 1 562 ? -20.891 -11.602 -7.242 1 95.62 562 LEU B CA 1
ATOM 9165 C C . LEU B 1 562 ? -19.594 -10.914 -6.816 1 95.62 562 LEU B C 1
ATOM 9167 O O . LEU B 1 562 ? -18.812 -11.484 -6.039 1 95.62 562 LEU B O 1
ATOM 9171 N N . SER B 1 563 ? -19.438 -9.711 -7.355 1 95.56 563 SER B N 1
ATOM 9172 C CA . SER B 1 563 ? -18.219 -8.961 -7.129 1 95.56 563 SER B CA 1
ATOM 9173 C C . SER B 1 563 ? -18.188 -8.336 -5.734 1 95.56 563 SER B C 1
ATOM 9175 O O . SER B 1 563 ? -19.172 -7.715 -5.312 1 95.56 563 SER B O 1
ATOM 9177 N N . VAL B 1 564 ? -17.047 -8.523 -5.051 1 95.06 564 VAL B N 1
ATOM 9178 C CA . VAL B 1 564 ? -16.984 -8.008 -3.686 1 95.06 564 VAL B CA 1
ATOM 9179 C C . VAL B 1 564 ? -15.656 -7.297 -3.461 1 95.06 564 VAL B C 1
ATOM 9181 O O . VAL B 1 564 ? -14.656 -7.617 -4.109 1 95.06 564 VAL B O 1
ATOM 9184 N N . ASN B 1 565 ? -15.672 -6.254 -2.576 1 93.12 565 ASN B N 1
ATOM 9185 C CA . ASN B 1 565 ? -14.484 -5.66 -1.966 1 93.12 565 ASN B CA 1
ATOM 9186 C C . ASN B 1 565 ? -14.078 -6.398 -0.693 1 93.12 565 ASN B C 1
ATOM 9188 O O . ASN B 1 565 ? -14.797 -6.363 0.307 1 93.12 565 ASN B O 1
ATOM 9192 N N . PRO B 1 566 ? -12.914 -7.047 -0.719 1 92.62 566 PRO B N 1
ATOM 9193 C CA . PRO B 1 566 ? -12.539 -7.887 0.417 1 92.62 566 PRO B CA 1
ATOM 9194 C C . PRO B 1 566 ? -12.406 -7.098 1.719 1 92.62 566 PRO B C 1
ATOM 9196 O O . PRO B 1 566 ? -12.422 -7.684 2.805 1 92.62 566 PRO B O 1
ATOM 9199 N N . TRP B 1 567 ? -12.25 -5.824 1.651 1 89 567 TRP B N 1
ATOM 9200 C CA . TRP B 1 567 ? -12.141 -5.008 2.855 1 89 567 TRP B CA 1
ATOM 9201 C C . TRP B 1 567 ? -13.516 -4.602 3.367 1 89 567 TRP B C 1
ATOM 9203 O O . TRP B 1 567 ? -13.641 -4.07 4.473 1 89 567 TRP B O 1
ATOM 9213 N N . ASP B 1 568 ? -14.492 -4.832 2.629 1 90.19 568 ASP B N 1
ATOM 9214 C CA . ASP B 1 568 ? -15.875 -4.574 3.031 1 90.19 568 ASP B CA 1
ATOM 9215 C C . ASP B 1 568 ? -16.562 -5.852 3.504 1 90.19 568 ASP B C 1
ATOM 9217 O O . ASP B 1 568 ? -17.281 -6.496 2.738 1 90.19 568 ASP B O 1
ATOM 9221 N N . TYR B 1 569 ? -16.453 -6.152 4.773 1 90.12 569 TYR B N 1
ATOM 9222 C CA . TYR B 1 569 ? -16.953 -7.41 5.324 1 90.12 569 TYR B CA 1
ATOM 9223 C C . TYR B 1 569 ? -18.469 -7.496 5.211 1 90.12 569 TYR B C 1
ATOM 9225 O O . TYR B 1 569 ? -19.016 -8.578 4.992 1 90.12 569 TYR B O 1
ATOM 9233 N N . ARG B 1 570 ? -19.109 -6.379 5.348 1 90.12 570 ARG B N 1
ATOM 9234 C CA . ARG B 1 570 ? -20.562 -6.371 5.246 1 90.12 570 ARG B CA 1
ATOM 9235 C C . ARG B 1 570 ? -21.016 -6.746 3.836 1 90.12 570 ARG B C 1
ATOM 9237 O O . ARG B 1 570 ? -21.922 -7.566 3.666 1 90.12 570 ARG B O 1
ATOM 9244 N N . ALA B 1 571 ? -20.375 -6.125 2.91 1 92.5 571 ALA B N 1
ATOM 9245 C CA . ALA B 1 571 ? -20.719 -6.434 1.523 1 92.5 571 ALA B CA 1
ATOM 9246 C C . ALA B 1 571 ? -20.422 -7.891 1.194 1 92.5 571 ALA B C 1
ATOM 9248 O O . ALA B 1 571 ? -21.156 -8.523 0.431 1 92.5 571 ALA B O 1
ATOM 9249 N N . CYS B 1 572 ? -19.344 -8.43 1.749 1 95 572 CYS B N 1
ATOM 9250 C CA . CYS B 1 572 ? -19 -9.828 1.544 1 95 572 CYS B CA 1
ATOM 9251 C C . CYS B 1 572 ? -20.047 -10.742 2.174 1 95 572 CYS B C 1
ATOM 9253 O O . CYS B 1 572 ? -20.469 -11.727 1.561 1 95 572 CYS B O 1
ATOM 9255 N N . ALA B 1 573 ? -20.453 -10.383 3.357 1 95.44 573 ALA B N 1
ATOM 9256 C CA . ALA B 1 573 ? -21.484 -11.156 4.031 1 95.44 573 ALA B CA 1
ATOM 9257 C C . ALA B 1 573 ? -22.797 -11.133 3.24 1 95.44 573 ALA B C 1
ATOM 9259 O O . ALA B 1 573 ? -23.453 -12.156 3.09 1 95.44 573 ALA B O 1
ATOM 9260 N N . ASP B 1 574 ? -23.094 -9.992 2.729 1 96.5 574 ASP B N 1
ATOM 9261 C CA . ASP B 1 574 ? -24.297 -9.852 1.92 1 96.5 574 ASP B CA 1
ATOM 9262 C C . ASP B 1 574 ? -24.203 -10.68 0.641 1 96.5 574 ASP B C 1
ATOM 9264 O O . ASP B 1 574 ? -25.188 -11.25 0.184 1 96.5 574 ASP B O 1
ATOM 9268 N N . ALA B 1 575 ? -23.047 -10.758 0.063 1 97.44 575 ALA B N 1
ATOM 9269 C CA . ALA B 1 575 ? -22.828 -11.547 -1.148 1 97.44 575 ALA B CA 1
ATOM 9270 C C . ALA B 1 575 ? -23.016 -13.039 -0.875 1 97.44 575 ALA B C 1
ATOM 9272 O O . ALA B 1 575 ? -23.531 -13.766 -1.718 1 97.44 575 ALA B O 1
ATOM 9273 N N . ILE B 1 576 ? -22.547 -13.445 0.288 1 97.94 576 ILE B N 1
ATOM 9274 C CA . ILE B 1 576 ? -22.75 -14.836 0.682 1 97.94 576 ILE B CA 1
ATOM 9275 C C . ILE B 1 576 ? -24.25 -15.133 0.736 1 97.94 576 ILE B C 1
ATOM 9277 O O . ILE B 1 576 ? -24.703 -16.141 0.183 1 97.94 576 ILE B O 1
ATOM 9281 N N . LYS B 1 577 ? -24.969 -14.266 1.36 1 97.94 577 LYS B N 1
ATOM 9282 C CA . LYS B 1 577 ? -26.422 -14.438 1.465 1 97.94 577 LYS B CA 1
ATOM 9283 C C . LYS B 1 577 ? -27.062 -14.492 0.085 1 97.94 577 LYS B C 1
ATOM 9285 O O . LYS B 1 577 ? -27.906 -15.359 -0.184 1 97.94 577 LYS B O 1
ATOM 9290 N N . ARG B 1 578 ? -26.688 -13.633 -0.713 1 96.94 578 ARG B N 1
ATOM 9291 C CA . ARG B 1 578 ? -27.234 -13.578 -2.064 1 96.94 578 ARG B CA 1
ATOM 9292 C C . ARG B 1 578 ? -26.906 -14.859 -2.834 1 96.94 578 ARG B C 1
ATOM 9294 O O . ARG B 1 578 ? -27.75 -15.375 -3.57 1 96.94 578 ARG B O 1
ATOM 9301 N N . ALA B 1 579 ? -25.688 -15.344 -2.689 1 96.69 579 ALA B N 1
ATOM 9302 C CA . ALA B 1 579 ? -25.25 -16.562 -3.375 1 96.69 579 ALA B CA 1
ATOM 9303 C C . ALA B 1 579 ? -26.109 -17.75 -2.98 1 96.69 579 ALA B C 1
ATOM 9305 O O . ALA B 1 579 ? -26.359 -18.641 -3.799 1 96.69 579 ALA B O 1
ATOM 9306 N N . LEU B 1 580 ? -26.594 -17.75 -1.776 1 94.5 580 LEU B N 1
ATOM 9307 C CA . LEU B 1 580 ? -27.312 -18.891 -1.234 1 94.5 580 LEU B CA 1
ATOM 9308 C C . LEU B 1 580 ? -28.812 -18.781 -1.535 1 94.5 580 LEU B C 1
ATOM 9310 O O . LEU B 1 580 ? -29.5 -19.781 -1.664 1 94.5 580 LEU B O 1
ATOM 9314 N N . GLU B 1 581 ? -29.219 -17.531 -1.729 1 94 581 GLU B N 1
ATOM 9315 C CA . GLU B 1 581 ? -30.672 -17.344 -1.779 1 94 581 GLU B CA 1
ATOM 9316 C C . GLU B 1 581 ? -31.125 -17 -3.195 1 94 581 GLU B C 1
ATOM 9318 O O . GLU B 1 581 ? -32.312 -17.078 -3.498 1 94 581 GLU B O 1
ATOM 9323 N N . MET B 1 582 ? -30.203 -16.672 -3.955 1 91.81 582 MET B N 1
ATOM 9324 C CA . MET B 1 582 ? -30.578 -16.359 -5.328 1 91.81 582 MET B CA 1
ATOM 9325 C C . MET B 1 582 ? -31.234 -17.547 -6.008 1 91.81 582 MET B C 1
ATOM 9327 O O . MET B 1 582 ? -30.844 -18.688 -5.773 1 91.81 582 MET B O 1
ATOM 9331 N N . SER B 1 583 ? -32.25 -17.266 -6.895 1 88.38 583 SER B N 1
ATOM 9332 C CA . SER B 1 583 ? -32.969 -18.312 -7.609 1 88.38 583 SER B CA 1
ATOM 9333 C C . SER B 1 583 ? -32.062 -19.031 -8.609 1 88.38 583 SER B C 1
ATOM 9335 O O . SER B 1 583 ? -31.062 -18.453 -9.062 1 88.38 583 SER B O 1
ATOM 9337 N N . ASP B 1 584 ? -32.438 -20.234 -8.961 1 84.62 584 ASP B N 1
ATOM 9338 C CA . ASP B 1 584 ? -31.656 -21.016 -9.906 1 84.62 584 ASP B CA 1
ATOM 9339 C C . ASP B 1 584 ? -31.625 -20.344 -11.281 1 84.62 584 ASP B C 1
ATOM 9341 O O . ASP B 1 584 ? -30.625 -20.453 -12 1 84.62 584 ASP B O 1
ATOM 9345 N N . GLU B 1 585 ? -32.688 -19.625 -11.586 1 84.81 585 GLU B N 1
ATOM 9346 C CA . GLU B 1 585 ? -32.75 -18.906 -12.859 1 84.81 585 GLU B CA 1
ATOM 9347 C C . GLU B 1 585 ? -31.719 -17.781 -12.914 1 84.81 585 GLU B C 1
ATOM 9349 O O . GLU B 1 585 ? -31.047 -17.594 -13.922 1 84.81 585 GLU B O 1
ATOM 9354 N N . LYS B 1 586 ? -31.562 -17.141 -11.82 1 84.88 586 LYS B N 1
ATOM 9355 C CA . LYS B 1 586 ? -30.609 -16.031 -11.75 1 84.88 586 LYS B CA 1
ATOM 9356 C C . LYS B 1 586 ? -29.172 -16.531 -11.734 1 84.88 586 LYS B C 1
ATOM 9358 O O . LYS B 1 586 ? -28.281 -15.922 -12.32 1 84.88 586 LYS B O 1
ATOM 9363 N N . LYS B 1 587 ? -28.984 -17.641 -11.18 1 85.31 587 LYS B N 1
ATOM 9364 C CA . LYS B 1 587 ? -27.656 -18.25 -11.133 1 85.31 587 LYS B CA 1
ATOM 9365 C C . LYS B 1 587 ? -27.188 -18.656 -12.523 1 85.31 587 LYS B C 1
ATOM 9367 O O . LYS B 1 587 ? -26.031 -18.453 -12.883 1 85.31 587 LYS B O 1
ATOM 9372 N N . ARG B 1 588 ? -28.156 -19.047 -13.258 1 77.88 588 ARG B N 1
ATOM 9373 C CA . ARG B 1 588 ? -27.844 -19.469 -14.617 1 77.88 588 ARG B CA 1
ATOM 9374 C C . ARG B 1 588 ? -27.453 -18.281 -15.492 1 77.88 588 ARG B C 1
ATOM 9376 O O . ARG B 1 588 ? -26.516 -18.359 -16.281 1 77.88 588 ARG B O 1
#

Nearest PDB structures (foldseek):
  5tvg-assembly3_E  TM=9.142E-01  e=3.967E-32  Burkholderia vietnamiensis G4
  6jak-assembly2_D  TM=9.056E-01  e=3.000E-32  Escherichia coli
  5uof-assembly1_B  TM=9.069E-01  e=8.203E-32  Burkholderia multivorans ATCC 17616
  5l3k-assembly2_H  TM=8.650E-01  e=2.399E-32  Mycolicibacterium thermoresistibile
  5l3k-assembly2_F  TM=8.632E-01  e=4.387E-31  Mycolicibacterium thermoresistibile

Foldseek 3Di:
DAEEEEFAADQKFKFFDFPPPPPVPCPPPPPPPPPDPPDDPDDPDDDDDDDCPPPPPPVPPPPPCVVQLDPPDPDDSPPPPPDPPVQAPAQFDQDFFAAAAQPDPRAHHAPAPDDDPLDLDVDDPPCVVVVVVVVCVVPPVPPPPPPPPLVVLVRRLPTDMDMGGDRDDGSLVVQLQVLCVVVVNHDHYAYEHANSHACPSNPPGVVVVVVQVCCCPVPRYHHQDDHSNLVCLLPVQPVVLPVVCLLLVRHDPDSSNVSSNVVSVVSLVVSLLSRLVSCLVVDDPPYAYEYEAQSNLQNLVNNCVVPVPHAYEYEHQKAGDALVSLVVDPCSVNSLNSNQSHQEYEYAALVRLVRNQVNCCVPVVWDGDSQFTDDPVDTHGYYYDHRAGDLVVLVVLCPDPLLLVLLVSVCVLLPQAAEEEEEEEQDPQQLLVLLLLLLLVLCVVCVVNQQRYAYEYHYRYHHDPDVRVVSNVVSLVVSQVVRPDPSDGRYHYHHHDDRRSNLLSNLQRHLEYATAGSATEADHSQVSSQSSQCCPSHVGHLHAYEYECRYNVVVVVVCLHNYDHSVPSPSSSVSVVCRVPPDPVSSD/DAEEEEFAADQKFKFFDFPPPPPVPCPPPPPPPPPDDPDDPDDPDDDDDDDDDPPDDPDDDPPPCVPQLDPDPPDDSPPPPPDPPPQAVAQFDQDFFAAAAQPDPRAHHAPAPDDDPLDLDVDDPDCVVVVVVVVCVVPPVPPDPPPPPLVVLVRRLPTDMDMGGDRDDGSLVVQLQVLCVVVVNHDHYAYEHANSHACPSNPPGVVVVVVQVCCCPVPRYHHQDDHSNLVCLLPVQPVVLPVVCLLLVRHDPDSSNVSSNVVSVVSLVVSLLSRLVSCLVVDDPPYAYEYEAQSNLQNLVNNCVVPVPHAYEYEHQKAGDALVSLVVDPCSVNSLNSNQSHQEYEYAALVRLVRNQVNCCVPVVWDGDSQFTDDPVDTHGYYYDHRAGDLVVLVVLCPDPLLLVLLVSVCVLLPQAAEEEEEEEQDVQQLLVLLLLLLLVLCVVCVVNQQRYAYEYHYRYHHDPDVRVVSNVVSLVVSQVVRPDPSDGRYHYHHHDDRRSNLLSNLQRHLEYATAGSATEADHSQVSSQSSQCCPSHVGHLHAYEYECRYNVVVVVVCLHNYDHSVPSPSSSVSVVCRVPPDPVSSD

Solvent-accessible surface area (backbone atoms only — not comparable to full-atom values): 64588 Å² total; per-residue (Å²): 111,44,35,38,43,32,31,73,38,28,73,42,23,73,44,43,52,59,92,85,55,68,71,83,70,78,74,69,76,76,73,75,66,81,77,66,80,78,70,81,78,72,76,78,80,77,72,94,70,91,75,78,78,75,71,81,79,70,78,70,76,76,71,78,74,70,55,70,79,52,74,57,84,96,52,74,61,68,62,69,78,70,77,80,54,88,55,64,80,64,74,65,55,46,76,49,43,46,67,48,80,32,68,49,86,51,44,50,64,52,77,42,85,75,73,75,69,84,54,86,60,82,76,73,78,54,59,61,61,50,42,50,51,48,48,47,63,70,62,56,70,60,79,66,69,78,74,76,49,74,64,66,45,50,47,65,54,70,37,52,66,47,83,34,58,38,69,45,49,62,36,43,58,53,46,46,53,53,48,33,37,74,71,64,76,35,76,53,61,32,40,34,18,22,57,72,57,36,42,60,65,34,61,93,40,69,50,47,52,50,50,44,49,46,34,38,74,76,61,37,28,45,70,44,82,63,50,28,48,35,47,45,28,19,48,63,34,25,38,57,47,43,48,48,32,35,38,49,65,37,69,74,82,46,72,68,36,53,59,26,41,73,63,10,49,62,20,38,52,50,50,24,48,46,50,25,52,54,48,61,73,70,59,54,92,76,33,37,39,37,40,43,31,83,84,42,36,43,24,38,26,55,36,32,76,79,38,78,83,60,51,31,35,35,36,38,63,57,48,53,43,46,42,81,55,49,63,56,43,68,61,39,66,60,44,52,52,10,47,62,35,19,45,32,40,35,23,50,35,66,67,34,42,52,21,49,45,51,30,41,28,69,76,66,66,36,51,62,52,94,55,26,38,50,53,94,86,47,69,29,39,45,43,54,61,61,82,68,83,52,65,69,62,50,54,57,53,63,69,34,68,64,16,51,52,41,35,52,54,49,48,64,73,44,58,90,41,45,34,36,34,33,75,41,58,58,48,80,46,41,16,60,59,44,45,52,53,12,50,50,50,30,46,70,76,34,63,84,45,59,86,33,42,31,39,40,37,35,27,18,52,45,56,62,91,44,78,57,56,57,52,44,51,50,50,52,50,51,52,29,69,72,68,37,55,98,90,36,56,44,61,47,77,38,85,41,80,71,54,50,43,50,48,54,22,50,42,21,65,26,42,26,39,54,43,29,28,63,40,41,20,69,57,59,65,62,54,52,32,60,65,44,23,67,39,83,90,34,91,38,49,43,48,33,43,38,34,16,64,44,27,46,44,45,72,72,56,74,69,73,44,48,70,30,57,49,67,22,40,65,59,40,19,50,48,53,50,45,51,73,62,54,51,72,76,74,51,95,110,43,35,39,42,33,32,73,38,29,72,42,22,74,44,42,53,58,92,84,55,67,73,81,70,76,72,67,78,72,74,74,65,83,75,67,79,77,72,81,77,72,75,78,79,76,75,85,79,81,82,76,82,78,72,81,85,76,88,72,84,75,74,79,75,73,58,65,80,52,68,65,73,100,54,74,57,67,61,70,78,70,77,81,54,89,56,65,78,64,72,62,55,47,76,50,44,46,66,48,80,32,69,50,87,52,45,51,64,52,78,44,84,74,74,75,70,86,54,85,60,82,74,72,77,56,59,62,62,51,43,50,51,48,47,49,62,70,62,55,69,61,77,65,68,78,74,76,48,72,64,66,45,51,48,65,54,71,38,52,66,46,83,34,59,39,69,46,47,63,35,44,57,53,45,46,54,52,48,34,36,75,71,64,74,36,74,53,61,34,40,33,17,22,58,73,58,36,42,60,64,34,60,96,40,68,50,47,52,50,49,43,49,46,34,38,74,74,61,39,27,45,70,45,83,64,52,30,47,34,47,45,28,19,47,62,34,25,39,57,47,43,49,48,33,36,37,50,66,38,70,73,82,45,72,69,35,53,57,25,42,76,62,9,47,61,20,39,53,50,50,24,48,46,49,26,51,54,48,62,73,71,58,54,94,77,33,37,40,36,40,43,31,82,84,40,36,44,24,38,26,56,35,32,76,76,38,77,82,61,51,31,35,34,36,38,62,58,47,53,42,47,43,83,54,48,64,56,42,68,59,40,65,61,44,52,52,9,48,63,34,19,45,30,40,35,21,50,35,65,68,33,41,50,22,48,45,50,29,41,27,70,76,66,66,36,50,63,53,93,56,25,37,51,51,96,87,48,68,29,40,44,44,55,61,61,83,70,82,51,65,66,62,50,54,57,54,60,69,33,67,64,16,50,52,41,36,53,52,50,50,63,73,44,59,89,40,46,34,36,35,34,77,40,58,60,48,81,45,41,17,60,59,43,45,53,54,12,50,49,50,31,48,70,76,35,63,83,47,58,85,32,41,30,38,38,38,34,27,18,53,45,57,64,94,43,79,57,57,58,52,44,51,50,50,54,50,50,52,30,69,72,67,38,54,98,88,36,57,44,61,46,77,38,84,41,80,72,54,49,43,51,48,53,23,49,40,20,65,26,42,26,40,53,43,29,30,62,39,41,20,70,58,60,67,62,54,53,31,60,64,44,22,68,38,81,88,33,91,38,50,43,47,33,44,36,35,17,63,44,27,47,43,45,72,72,56,74,71,73,43,50,68,29,55,46,66,22,40,66,60,42,20,50,48,53,51,44,51,72,64,53,51,72,75,74,51,95

Sequence (1176 aa):
MTVFIASLFLPKTIHFTLPGTPPRGSLSEKKQPPVGKPAPLERQPSLFEPKNITPPQTPTEERKRSDPFENEDGARAFLPPLATGNRDGLRAPADRSSPTWGGRPDQPMSRANSPPPPSLLENGRSPLHQKAKEMGRQGITQPRPLIRSDSHDRVFAHANWKVVNADQGNGGLRNAAEAAAREGKLGDYTWVGTLGMPTDALQGTQQLQDIKDKLATEHDMLTVCCSDKDFDGHYSHFCKQILWPVFHYQIPDNPKSKAYEDHSWKYYVNLNQAFADKIVKNWKRGDVIWVHDYHLLLVPGMIRKKLPDAKIGFFLHVAFPSSEVFRCLAVRKQLLEGMLGANLIGFQIHEYTRHFLQTCSRLLSAEATPDGLQLEDRFVDVVNLPIGIDPVSLSQHREEDEVKRWLNIMRERYAGKKLIVARDKLDHVRGVRQKLLSYELFLNKNPEWRDNIVLIQVALSTSEKSELDATVSDIVTRVNSSWANLAYQPVVYLKQDIDYAQYLALLSIADALMITSQREGMNLTSHEYLYCQDGKISEKKHGSLILSEFTGTSSLFGRNELSVNPWDYRACADAIKRALEMSDEKKRMTVFIASLFLPKTIHFTLPGTPPRGSLSEKKQPPVGKPAPLERQPSLFEPKNITPPQTPTEERKRSDPFENEDGARAFLPPLATGNRDGLRAPADRSSPTWGGRPDQPMSRANSPPPPSLLENGRSPLHQKAKEMGRQGITQPRPLIRSDSHDRVFAHANWKVVNADQGNGGLRNAAEAAAREGKLGDYTWVGTLGMPTDALQGTQQLQDIKDKLATEHDMLTVCCSDKDFDGHYSHFCKQILWPVFHYQIPDNPKSKAYEDHSWKYYVNLNQAFADKIVKNWKRGDVIWVHDYHLLLVPGMIRKKLPDAKIGFFLHVAFPSSEVFRCLAVRKQLLEGMLGANLIGFQIHEYTRHFLQTCSRLLSAEATPDGLQLEDRFVDVVNLPIGIDPVSLSQHREEDEVKRWLNIMRERYAGKKLIVARDKLDHVRGVRQKLLSYELFLNKNPEWRDNIVLIQVALSTSEKSELDATVSDIVTRVNSSWANLAYQPVVYLKQDIDYAQYLALLSIADALMITSQREGMNLTSHEYLYCQDGKISEKKHGSLILSEFTGTSSLFGRNELSVNPWDYRACADAIKRALEMSDEKKR

Radius of gyration: 35.66 Å; Cα contacts (8 Å, |Δi|>4): 1998; chains: 2; bounding box: 80×116×107 Å

InterPro domains:
  IPR001830 Glycosyl transferase, family 20 [PF00982] (157-588)
  IPR001830 Glycosyl transferase, family 20 [PTHR10788] (132-587)
  IPR001830 Glycosyl transferase, family 20 [cd03788] (163-588)

pLDDT: mean 80.05, std 24.87, range [18.92, 98.94]